Protein AF-0000000072167288 (afdb_homodimer)

Radius of gyration: 29.0 Å; Cα contacts (8 Å, |Δi|>4): 1383; chains: 2; bounding box: 68×91×82 Å

Secondary structure (DSSP, 8-state):
--HHHHHHHHHHHT-SSS-HHHHHHHHHHHHHHTTSEEEEEE-GGGEEE-TTTTTTT---HHHHHHHHHHHHHH---HHHHTTEEEEEPPSSHHHHHHHHHHHHHHHHHTTTSSPPP-S---EEESSSHHHHHHHHHHHHT-B---HHHHHH-SB--HHHHHHHS--HHHHHHHHH-EEEEEE-HHHHHH-TTHHHHHHHHHHHGGGGSPPPPHHHHHHHHHHHHHHHS-HHHHHHHHHTT---TTHHHHHHHHHHHS-GGGTHHHHHHHHHHHHTT------HHHHHHHHH---S-SS---HHHHHHHHHHHHTS-EETTEE--S--HHHHHTHHHH--HHHHHHHHHHHIIIIITT-TTTGGGHHHHHHHHHHHHHHHTT-TT-TT-----SSHHHHHHHHHHHHHHHHHHHHHH--------------SSTTTTSSS-----/--HHHHHHHHHHHT-SSS-HHHHHHHHHHHHHHTTSEEEEEE-GGGEEE-TTTTTTT---HHHHHHHHHHHHHH---GGGGGGEEEEEPPSSHHHHHHHHHHHHHHHHHTTTSSPPP-S---EEESSSHHHHHHHHHHHHT-B---HHHHHH-SB--HHHHHHHS--HHHHHHHHH-EEEEEE-HHHHHH-TTHHHHHHHHHHHGGGGSPPPPHHHHHHHHHHHHHHHS-HHHHHHHHHTT---TTHHHHHHHHHHHS-GGGTHHHHHHHHHHHHTT------HHHHHHHHH---S-SS---HHHHHHHHHHHHTS-EETTEE--S--HHHHHHHHHSTHHHHHHHHHHHHIIIIITT-TTGGGGHHHHHHHHHHHHHHHTT-TT-TT-----SSHHHHHHHHHHHHHHHHHHHHHH--------------HHHHHTTTS-----

Structure (mmCIF, N/CA/C/O backbone):
data_AF-0000000072167288-model_v1
#
loop_
_entity.id
_entity.type
_entity.pdbx_description
1 polymer 'Uncharacterized protein'
#
loop_
_atom_site.group_PDB
_atom_site.id
_atom_site.type_symbol
_atom_site.label_atom_id
_atom_site.label_alt_id
_atom_site.label_comp_id
_atom_site.label_asym_id
_atom_site.label_entity_id
_atom_site.label_seq_id
_atom_site.pdbx_PDB_ins_code
_atom_site.Cartn_x
_atom_site.Cartn_y
_atom_site.Cartn_z
_atom_site.occupancy
_atom_site.B_iso_or_equiv
_atom_site.auth_seq_id
_atom_site.auth_comp_id
_atom_site.auth_asym_id
_atom_site.auth_atom_id
_atom_site.pdbx_PDB_model_num
ATOM 1 N N . MET A 1 1 ? 26.547 -26.031 -8.836 1 91.06 1 MET A N 1
ATOM 2 C CA . MET A 1 1 ? 26.969 -25.391 -7.598 1 91.06 1 MET A CA 1
ATOM 3 C C . MET A 1 1 ? 27.562 -26.422 -6.633 1 91.06 1 MET A C 1
ATOM 5 O O . MET A 1 1 ? 27.109 -27.562 -6.582 1 91.06 1 MET A O 1
ATOM 9 N N . GLU A 1 2 ? 28.531 -25.953 -5.949 1 92.44 2 GLU A N 1
ATOM 10 C CA . GLU A 1 2 ? 29.172 -26.875 -5.012 1 92.44 2 GLU A CA 1
ATOM 11 C C . GLU A 1 2 ? 28.188 -27.344 -3.934 1 92.44 2 GLU A C 1
ATOM 13 O O . GLU A 1 2 ? 27.391 -26.547 -3.432 1 92.44 2 GLU A O 1
ATOM 18 N N . ALA A 1 3 ? 28.328 -28.609 -3.58 1 93.81 3 ALA A N 1
ATOM 19 C CA . ALA A 1 3 ? 27.422 -29.219 -2.617 1 93.81 3 ALA A CA 1
ATOM 20 C C . ALA A 1 3 ? 27.484 -28.5 -1.271 1 93.81 3 ALA A C 1
ATOM 22 O O . ALA A 1 3 ? 26.469 -28.328 -0.599 1 93.81 3 ALA A O 1
ATOM 23 N N . SER A 1 4 ? 28.641 -28.109 -0.948 1 94.44 4 SER A N 1
ATOM 24 C CA . SER A 1 4 ? 28.812 -27.438 0.331 1 94.44 4 SER A CA 1
ATOM 25 C C . SER A 1 4 ? 28.078 -26.094 0.351 1 94.44 4 SER A C 1
ATOM 27 O O . SER A 1 4 ? 27.5 -25.719 1.368 1 94.44 4 SER A O 1
ATOM 29 N N . LEU A 1 5 ? 28.109 -25.391 -0.709 1 96.19 5 LEU A N 1
ATOM 30 C CA . LEU A 1 5 ? 27.422 -24.109 -0.814 1 96.19 5 LEU A CA 1
ATOM 31 C C . LEU A 1 5 ? 25.906 -24.297 -0.769 1 96.19 5 LEU A C 1
ATOM 33 O O . LEU A 1 5 ? 25.188 -23.516 -0.14 1 96.19 5 LEU A O 1
ATOM 37 N N . VAL A 1 6 ? 25.453 -25.344 -1.42 1 96.38 6 VAL A N 1
ATOM 38 C CA . VAL A 1 6 ? 24.031 -25.672 -1.431 1 96.38 6 VAL A CA 1
ATOM 39 C C . VAL A 1 6 ? 23.547 -25.938 -0.005 1 96.38 6 VAL A C 1
ATOM 41 O O . VAL A 1 6 ? 22.484 -25.453 0.394 1 96.38 6 VAL A O 1
ATOM 44 N N . GLN A 1 7 ? 24.359 -26.641 0.725 1 95.31 7 GLN A N 1
ATOM 45 C CA . GLN A 1 7 ? 24.016 -26.953 2.111 1 95.31 7 GLN A CA 1
ATOM 46 C C . GLN A 1 7 ? 24 -25.688 2.961 1 95.31 7 GLN A C 1
ATOM 48 O O . GLN A 1 7 ? 23.109 -25.5 3.799 1 95.31 7 GLN A O 1
ATOM 53 N N . GLU A 1 8 ? 24.938 -24.875 2.732 1 95.88 8 GLU A N 1
ATOM 54 C CA . GLU A 1 8 ? 25 -23.625 3.486 1 95.88 8 GLU A CA 1
ATOM 55 C C . GLU A 1 8 ? 23.812 -22.719 3.188 1 95.88 8 GLU A C 1
ATOM 57 O O . GLU A 1 8 ? 23.266 -22.094 4.09 1 95.88 8 GLU A O 1
ATOM 62 N N . MET A 1 9 ? 23.422 -22.672 1.935 1 95.69 9 MET A N 1
ATOM 63 C CA . MET A 1 9 ? 22.25 -21.906 1.531 1 95.69 9 MET A CA 1
ATOM 64 C C . MET A 1 9 ? 20.984 -22.422 2.219 1 95.69 9 MET A C 1
ATOM 66 O O . MET A 1 9 ? 20.141 -21.641 2.654 1 95.69 9 MET A O 1
ATOM 70 N N . GLY A 1 10 ? 20.906 -23.703 2.291 1 92.94 10 GLY A N 1
ATOM 71 C CA . GLY A 1 10 ? 19.781 -24.328 2.992 1 92.94 10 GLY A CA 1
ATOM 72 C C . GLY A 1 10 ? 19.734 -23.969 4.469 1 92.94 10 GLY A C 1
ATOM 73 O O . GLY A 1 10 ? 18.672 -23.719 5.02 1 92.94 10 GLY A O 1
ATOM 74 N N . LYS A 1 11 ? 20.891 -23.891 5.059 1 92.56 11 LYS A N 1
ATOM 75 C CA . LYS A 1 11 ? 20.969 -23.547 6.473 1 92.56 11 LYS A CA 1
ATOM 76 C C . LYS A 1 11 ? 20.516 -22.109 6.707 1 92.56 11 LYS A C 1
ATOM 78 O O . LYS A 1 11 ? 19.859 -21.812 7.711 1 92.56 11 LYS A O 1
ATOM 83 N N . ILE A 1 12 ? 20.875 -21.25 5.812 1 91.44 12 ILE A N 1
ATOM 84 C CA . ILE A 1 12 ? 20.469 -19.844 5.926 1 91.44 12 ILE A CA 1
ATOM 85 C C . ILE A 1 12 ? 18.953 -19.75 5.77 1 91.44 12 ILE A C 1
ATOM 87 O O . ILE A 1 12 ? 18.281 -19.047 6.531 1 91.44 12 ILE A O 1
ATOM 91 N N . ARG A 1 13 ? 18.375 -20.375 4.801 1 88.56 13 ARG A N 1
ATOM 92 C CA . ARG A 1 13 ? 16.938 -20.359 4.535 1 88.56 13 ARG A CA 1
ATOM 93 C C . ARG A 1 13 ? 16.141 -20.781 5.77 1 88.56 13 ARG A C 1
ATOM 95 O O . ARG A 1 13 ? 15.109 -20.203 6.078 1 88.56 13 ARG A O 1
ATOM 102 N N . ASP A 1 14 ? 16.719 -21.797 6.48 1 84.25 14 ASP A N 1
ATOM 103 C CA . ASP A 1 14 ? 15.977 -22.422 7.566 1 84.25 14 ASP A CA 1
ATOM 104 C C . ASP A 1 14 ? 16.359 -21.828 8.914 1 84.25 14 ASP A C 1
ATOM 106 O O . ASP A 1 14 ? 15.914 -22.297 9.961 1 84.25 14 ASP A O 1
ATOM 110 N N . ASP A 1 15 ? 17.234 -20.828 8.891 1 83.12 15 ASP A N 1
ATOM 111 C CA . ASP A 1 15 ? 17.625 -20.172 10.133 1 83.12 15 ASP A CA 1
ATOM 112 C C . ASP A 1 15 ? 16.422 -19.562 10.828 1 83.12 15 ASP A C 1
ATOM 114 O O . ASP A 1 15 ? 15.734 -18.703 10.266 1 83.12 15 ASP A O 1
ATOM 118 N N . PRO A 1 16 ? 16.047 -19.953 11.938 1 77.62 16 PRO A N 1
ATOM 119 C CA . PRO A 1 16 ? 14.836 -19.469 12.617 1 77.62 16 PRO A CA 1
ATOM 120 C C . PRO A 1 16 ? 15.016 -18.078 13.219 1 77.62 16 PRO A C 1
ATOM 122 O O . PRO A 1 16 ? 14.031 -17.438 13.609 1 77.62 16 PRO A O 1
ATOM 125 N N . VAL A 1 17 ? 16.219 -17.594 13.289 1 75.25 17 VAL A N 1
ATOM 126 C CA . VAL A 1 17 ? 16.5 -16.359 14 1 75.25 17 VAL A CA 1
ATOM 127 C C . VAL A 1 17 ? 16.531 -15.188 13.023 1 75.25 17 VAL A C 1
ATOM 129 O O . VAL A 1 17 ? 16 -14.109 13.305 1 75.25 17 VAL A O 1
ATOM 132 N N . LEU A 1 18 ? 17.047 -15.398 11.875 1 79.12 18 LEU A N 1
ATOM 133 C CA . LEU A 1 18 ? 17.234 -14.32 10.914 1 79.12 18 LEU A CA 1
ATOM 134 C C . LEU A 1 18 ? 15.938 -14 10.195 1 79.12 18 LEU A C 1
ATOM 136 O O . LEU A 1 18 ? 15.18 -14.906 9.836 1 79.12 18 LEU A O 1
ATOM 140 N N . GLY A 1 19 ? 15.656 -12.695 10.039 1 78.81 19 GLY A N 1
ATOM 141 C CA . GLY A 1 19 ? 14.547 -12.289 9.195 1 78.81 19 GLY A CA 1
ATOM 142 C C . GLY A 1 19 ? 14.758 -12.633 7.73 1 78.81 19 GLY A C 1
ATOM 143 O O . GLY A 1 19 ? 15.883 -12.859 7.297 1 78.81 19 GLY A O 1
ATOM 144 N N . VAL A 1 20 ? 13.672 -12.602 7.004 1 83.75 20 VAL A N 1
ATOM 145 C CA . VAL A 1 20 ? 13.695 -13.078 5.625 1 83.75 20 VAL A CA 1
ATOM 146 C C . VAL A 1 20 ? 14.625 -12.203 4.793 1 83.75 20 VAL A C 1
ATOM 148 O O . VAL A 1 20 ? 15.344 -12.695 3.922 1 83.75 20 VAL A O 1
ATOM 151 N N . ASN A 1 21 ? 14.672 -10.938 5 1 85.44 21 ASN A N 1
ATOM 152 C CA . ASN A 1 21 ? 15.547 -10.055 4.234 1 85.44 21 ASN A CA 1
ATOM 153 C C . ASN A 1 21 ? 17.016 -10.242 4.617 1 85.44 21 ASN A C 1
ATOM 155 O O . ASN A 1 21 ? 17.891 -10.141 3.768 1 85.44 21 ASN A O 1
ATOM 159 N N . GLY A 1 22 ? 17.281 -10.492 5.895 1 83.12 22 GLY A N 1
ATOM 160 C CA . GLY A 1 22 ? 18.625 -10.828 6.309 1 83.12 22 GLY A CA 1
ATOM 161 C C . GLY A 1 22 ? 19.141 -12.109 5.668 1 83.12 22 GLY A C 1
ATOM 162 O O . GLY A 1 22 ? 20.297 -12.172 5.254 1 83.12 22 GLY A O 1
ATOM 163 N N . LYS A 1 23 ? 18.266 -13.047 5.637 1 87 23 LYS A N 1
ATOM 164 C CA . LYS A 1 23 ? 18.625 -14.305 4.969 1 87 23 LYS A CA 1
ATOM 165 C C . LYS A 1 23 ? 18.953 -14.07 3.5 1 87 23 LYS A C 1
ATOM 167 O O . LYS A 1 23 ? 19.984 -14.531 3.014 1 87 23 LYS A O 1
ATOM 172 N N . ALA A 1 24 ? 18.094 -13.328 2.846 1 90.25 24 ALA A N 1
ATOM 173 C CA . ALA A 1 24 ? 18.281 -13.062 1.422 1 90.25 24 ALA A CA 1
ATOM 174 C C . ALA A 1 24 ? 19.594 -12.344 1.164 1 90.25 24 ALA A C 1
ATOM 176 O O . ALA A 1 24 ? 20.328 -12.695 0.235 1 90.25 24 ALA A O 1
ATOM 177 N N . MET A 1 25 ? 19.938 -11.391 1.957 1 88.5 25 MET A N 1
ATOM 178 C CA . MET A 1 25 ? 21.156 -10.625 1.765 1 88.5 25 MET A CA 1
ATOM 179 C C . MET A 1 25 ? 22.391 -11.492 1.987 1 88.5 25 MET A C 1
ATOM 181 O O . MET A 1 25 ? 23.391 -11.367 1.272 1 88.5 25 MET A O 1
ATOM 185 N N . LYS A 1 26 ? 22.281 -12.281 2.982 1 90.81 26 LYS A N 1
ATOM 186 C CA . LYS A 1 26 ? 23.375 -13.211 3.229 1 90.81 26 LYS A CA 1
ATOM 187 C C . LYS A 1 26 ? 23.578 -14.156 2.049 1 90.81 26 LYS A C 1
ATOM 189 O O . LYS A 1 26 ? 24.719 -14.461 1.672 1 90.81 26 LYS A O 1
ATOM 194 N N . MET A 1 27 ? 22.484 -14.609 1.556 1 95 27 MET A N 1
ATOM 195 C CA . MET A 1 27 ? 22.547 -15.508 0.404 1 95 27 MET A CA 1
ATOM 196 C C . MET A 1 27 ? 23.156 -14.797 -0.804 1 95 27 MET A C 1
ATOM 198 O O . MET A 1 27 ? 23.984 -15.375 -1.51 1 95 27 MET A O 1
ATOM 202 N N . VAL A 1 28 ? 22.734 -13.547 -1.007 1 94.75 28 VAL A N 1
ATOM 203 C CA . VAL A 1 28 ? 23.234 -12.766 -2.131 1 94.75 28 VAL A CA 1
ATOM 204 C C . VAL A 1 28 ? 24.75 -12.562 -1.983 1 94.75 28 VAL A C 1
ATOM 206 O O . VAL A 1 28 ? 25.5 -12.742 -2.941 1 94.75 28 VAL A O 1
ATOM 209 N N . ALA A 1 29 ? 25.172 -12.242 -0.809 1 94.12 29 ALA A N 1
ATOM 210 C CA . ALA A 1 29 ? 26.594 -12.031 -0.546 1 94.12 29 ALA A CA 1
ATOM 211 C C . ALA A 1 29 ? 27.391 -13.312 -0.803 1 94.12 29 ALA A C 1
ATOM 213 O O . ALA A 1 29 ? 28.484 -13.266 -1.364 1 94.12 29 ALA A O 1
ATOM 214 N N . MET A 1 30 ? 26.844 -14.344 -0.43 1 96.12 30 MET A N 1
ATOM 215 C CA . MET A 1 30 ? 27.5 -15.641 -0.617 1 96.12 30 MET A CA 1
ATOM 216 C C . MET A 1 30 ? 27.609 -15.992 -2.098 1 96.12 30 MET A C 1
ATOM 218 O O . MET A 1 30 ? 28.641 -16.469 -2.561 1 96.12 30 MET A O 1
ATOM 222 N N . LEU A 1 31 ? 26.547 -15.805 -2.781 1 97.44 31 LEU A N 1
ATOM 223 C CA . LEU A 1 31 ? 26.531 -16.125 -4.203 1 97.44 31 LEU A CA 1
ATOM 224 C C . LEU A 1 31 ? 27.484 -15.219 -4.969 1 97.44 31 LEU A C 1
ATOM 226 O O . LEU A 1 31 ? 28.156 -15.664 -5.91 1 97.44 31 LEU A O 1
ATOM 230 N N . GLU A 1 32 ? 27.547 -13.977 -4.559 1 96.75 32 GLU A N 1
ATOM 231 C CA . GLU A 1 32 ? 28.5 -13.055 -5.164 1 96.75 32 GLU A CA 1
ATOM 232 C C . GLU A 1 32 ? 29.938 -13.492 -4.895 1 96.75 32 GLU A C 1
ATOM 234 O O . GLU A 1 32 ? 30.766 -13.531 -5.812 1 96.75 32 GLU A O 1
ATOM 239 N N . LYS A 1 33 ? 30.219 -13.828 -3.723 1 96.12 33 LYS A N 1
ATOM 240 C CA . LYS A 1 33 ? 31.562 -14.25 -3.309 1 96.12 33 LYS A CA 1
ATOM 241 C C . LYS A 1 33 ? 32.031 -15.477 -4.086 1 96.12 33 LYS A C 1
ATOM 243 O O . LYS A 1 33 ? 33.188 -15.602 -4.43 1 96.12 33 LYS A O 1
ATOM 248 N N . HIS A 1 34 ? 31.156 -16.328 -4.367 1 97.19 34 HIS A N 1
ATOM 249 C CA . HIS A 1 34 ? 31.5 -17.609 -4.992 1 97.19 34 HIS A CA 1
ATOM 250 C C . HIS A 1 34 ? 31.344 -17.531 -6.508 1 97.19 34 HIS A C 1
ATOM 252 O O . HIS A 1 34 ? 31.469 -18.547 -7.199 1 97.19 34 HIS A O 1
ATOM 258 N N . GLY A 1 35 ? 30.906 -16.344 -7.078 1 96.25 35 GLY A N 1
ATOM 259 C CA . GLY A 1 35 ? 30.922 -16.125 -8.516 1 96.25 35 GLY A CA 1
ATOM 260 C C . GLY A 1 35 ? 29.625 -16.5 -9.195 1 96.25 35 GLY A C 1
ATOM 261 O O . GLY A 1 35 ? 29.578 -16.703 -10.406 1 96.25 35 GLY A O 1
ATOM 262 N N . TYR A 1 36 ? 28.516 -16.672 -8.469 1 97.81 36 TYR A N 1
ATOM 263 C CA . TYR A 1 36 ? 27.25 -17.078 -9.047 1 97.81 36 TYR A CA 1
ATOM 264 C C . TYR A 1 36 ? 26.344 -15.875 -9.266 1 97.81 36 TYR A C 1
ATOM 266 O O . TYR A 1 36 ? 25.172 -16.031 -9.609 1 97.81 36 TYR A O 1
ATOM 274 N N . MET A 1 37 ? 26.812 -14.727 -8.992 1 97.19 37 MET A N 1
ATOM 275 C CA . MET A 1 37 ? 26.094 -13.477 -9.258 1 97.19 37 MET A CA 1
ATOM 276 C C . MET A 1 37 ? 27.031 -12.445 -9.891 1 97.19 37 MET A C 1
ATOM 278 O O . MET A 1 37 ? 28.203 -12.344 -9.516 1 97.19 37 MET A O 1
ATOM 282 N N . HIS A 1 38 ? 26.562 -11.773 -10.836 1 96.62 38 HIS A N 1
ATOM 283 C CA . HIS A 1 38 ? 27.312 -10.695 -11.484 1 96.62 38 HIS A CA 1
ATOM 284 C C . HIS A 1 38 ? 26.391 -9.555 -11.891 1 96.62 38 HIS A C 1
ATOM 286 O O . HIS A 1 38 ? 25.172 -9.68 -11.812 1 96.62 38 HIS A O 1
ATOM 292 N N . ARG A 1 39 ? 26.984 -8.531 -12.242 1 96.44 39 ARG A N 1
ATOM 293 C CA . ARG A 1 39 ? 26.219 -7.367 -12.695 1 96.44 39 ARG A CA 1
ATOM 294 C C . ARG A 1 39 ? 26.406 -7.148 -14.195 1 96.44 39 ARG A C 1
ATOM 296 O O . ARG A 1 39 ? 27.5 -7.312 -14.727 1 96.44 39 ARG A O 1
ATOM 303 N N . GLU A 1 40 ? 25.297 -6.762 -14.781 1 96.56 40 GLU A N 1
ATOM 304 C CA . GLU A 1 40 ? 25.359 -6.484 -16.219 1 96.56 40 GLU A CA 1
ATOM 305 C C . GLU A 1 40 ? 24.203 -5.613 -16.656 1 96.56 40 GLU A C 1
ATOM 307 O O . GLU A 1 40 ? 23.125 -5.645 -16.047 1 96.56 40 GLU A O 1
ATOM 312 N N . THR A 1 41 ? 24.516 -4.812 -17.672 1 97.62 41 THR A N 1
ATOM 313 C CA . THR A 1 41 ? 23.422 -4.074 -18.281 1 97.62 41 THR A CA 1
ATOM 314 C C . THR A 1 41 ? 22.594 -4.992 -19.172 1 97.62 41 THR A C 1
ATOM 316 O O . THR A 1 41 ? 23.109 -5.621 -20.094 1 97.62 41 THR A O 1
ATOM 319 N N . VAL A 1 42 ? 21.359 -5.055 -18.828 1 97.75 42 VAL A N 1
ATOM 320 C CA . VAL A 1 42 ? 20.469 -5.961 -19.547 1 97.75 42 VAL A CA 1
ATOM 321 C C . VAL A 1 42 ? 19.391 -5.16 -20.281 1 97.75 42 VAL A C 1
ATOM 323 O O . VAL A 1 42 ? 18.625 -4.434 -19.656 1 97.75 42 VAL A O 1
ATOM 326 N N . PRO A 1 43 ? 19.391 -5.277 -21.547 1 97.38 43 PRO A N 1
ATOM 327 C CA . PRO A 1 43 ? 18.281 -4.648 -22.25 1 97.38 43 PRO A CA 1
ATOM 328 C C . PRO A 1 43 ? 16.938 -5.289 -21.922 1 97.38 43 PRO A C 1
ATOM 330 O O . PRO A 1 43 ? 16.859 -6.5 -21.688 1 97.38 43 PRO A O 1
ATOM 333 N N . CYS A 1 44 ? 15.844 -4.543 -22 1 96.25 44 CYS A N 1
ATOM 334 C CA . CYS A 1 44 ? 14.523 -5.039 -21.625 1 96.25 44 CYS A CA 1
ATOM 335 C C . CYS A 1 44 ? 14.086 -6.16 -22.562 1 96.25 44 CYS A C 1
ATOM 337 O O . CYS A 1 44 ? 13.344 -7.059 -22.156 1 96.25 44 CYS A O 1
ATOM 339 N N . THR A 1 45 ? 14.594 -6.184 -23.781 1 96.38 45 THR A N 1
ATOM 340 C CA . THR A 1 45 ? 14.227 -7.191 -24.766 1 96.38 45 THR A CA 1
ATOM 341 C C . THR A 1 45 ? 14.789 -8.555 -24.391 1 96.38 45 THR A C 1
ATOM 343 O O . THR A 1 45 ? 14.352 -9.586 -24.906 1 96.38 45 THR A O 1
ATOM 346 N N . ALA A 1 46 ? 15.734 -8.586 -23.531 1 97.44 46 ALA A N 1
ATOM 347 C CA . ALA A 1 46 ? 16.375 -9.836 -23.109 1 97.44 46 ALA A CA 1
ATOM 348 C C . ALA A 1 46 ? 15.695 -10.414 -21.875 1 97.44 46 ALA A C 1
ATOM 350 O O . ALA A 1 46 ? 16.125 -11.445 -21.344 1 97.44 46 ALA A O 1
ATOM 351 N N . LEU A 1 47 ? 14.609 -9.766 -21.438 1 97.62 47 LEU A N 1
ATOM 352 C CA . LEU A 1 47 ? 14.031 -10.125 -20.156 1 97.62 47 LEU A CA 1
ATOM 353 C C . LEU A 1 47 ? 12.656 -10.766 -20.344 1 97.62 47 LEU A C 1
ATOM 355 O O . LEU A 1 47 ? 11.867 -10.32 -21.172 1 97.62 47 LEU A O 1
ATOM 359 N N . VAL A 1 48 ? 12.406 -11.797 -19.562 1 97.56 48 VAL A N 1
ATOM 360 C CA . VAL A 1 48 ? 11.07 -12.289 -19.266 1 97.56 48 VAL A CA 1
ATOM 361 C C . VAL A 1 48 ? 10.797 -12.188 -17.766 1 97.56 48 VAL A C 1
ATOM 363 O O . VAL A 1 48 ? 11.68 -11.781 -17 1 97.56 48 VAL A O 1
ATOM 366 N N . VAL A 1 49 ? 9.562 -12.406 -17.375 1 96.31 49 VAL A N 1
ATOM 367 C CA . VAL A 1 49 ? 9.25 -12.484 -15.945 1 96.31 49 VAL A CA 1
ATOM 368 C C . VAL A 1 49 ? 9.43 -13.922 -15.453 1 96.31 49 VAL A C 1
ATOM 370 O O . VAL A 1 49 ? 8.984 -14.867 -16.109 1 96.31 49 VAL A O 1
ATOM 373 N N . HIS A 1 50 ? 10.117 -14.062 -14.375 1 94.94 50 HIS A N 1
ATOM 374 C CA . HIS A 1 50 ? 10.32 -15.398 -13.836 1 94.94 50 HIS A CA 1
ATOM 375 C C . HIS A 1 50 ? 8.984 -16.062 -13.508 1 94.94 50 HIS A C 1
ATOM 377 O O . HIS A 1 50 ? 8.078 -15.43 -12.969 1 94.94 50 HIS A O 1
ATOM 383 N N . GLY A 1 51 ? 8.891 -17.312 -13.789 1 88.19 51 GLY A N 1
ATOM 384 C CA . GLY A 1 51 ? 7.652 -18.062 -13.602 1 88.19 51 GLY A CA 1
ATOM 385 C C . GLY A 1 51 ? 7.191 -18.10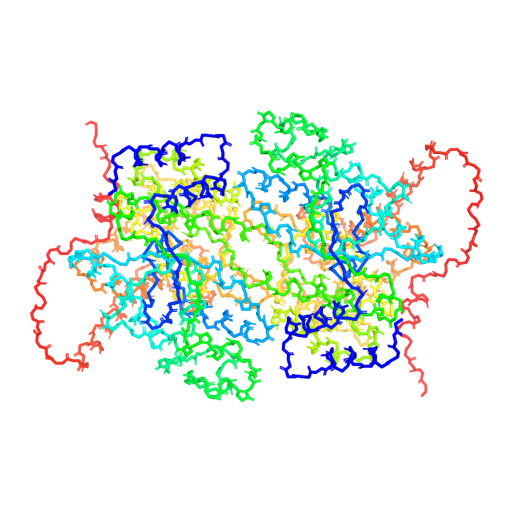9 -12.156 1 88.19 51 GLY A C 1
ATOM 386 O O . GLY A 1 51 ? 6 -18.25 -11.883 1 88.19 51 GLY A O 1
ATOM 387 N N . ASP A 1 52 ? 8.102 -17.875 -11.211 1 82.75 52 ASP A N 1
ATOM 388 C CA . ASP A 1 52 ? 7.793 -17.938 -9.781 1 82.75 52 ASP A CA 1
ATOM 389 C C . ASP A 1 52 ? 7.527 -16.531 -9.227 1 82.75 52 ASP A C 1
ATOM 391 O O . ASP A 1 52 ? 7.309 -16.375 -8.023 1 82.75 52 ASP A O 1
ATOM 395 N N . ASN A 1 53 ? 7.594 -15.602 -10.133 1 83.88 53 ASN A N 1
ATOM 396 C CA . ASN A 1 53 ? 7.336 -14.242 -9.664 1 83.88 53 ASN A CA 1
ATOM 397 C C . ASN A 1 53 ? 5.992 -14.141 -8.961 1 83.88 53 ASN A C 1
ATOM 399 O O . ASN A 1 53 ? 4.969 -14.57 -9.492 1 83.88 53 ASN A O 1
ATOM 403 N N . ARG A 1 54 ? 6.055 -13.609 -7.707 1 76.94 54 ARG A N 1
ATOM 404 C CA . ARG A 1 54 ? 4.887 -13.469 -6.848 1 76.94 54 ARG A CA 1
ATOM 405 C C . ARG A 1 54 ? 4.129 -14.789 -6.73 1 76.94 54 ARG A C 1
ATOM 407 O O . ARG A 1 54 ? 2.916 -14.836 -6.941 1 76.94 54 ARG A O 1
ATOM 414 N N . SER A 1 55 ? 4.895 -15.812 -6.52 1 74.38 55 SER A N 1
ATOM 415 C CA . SER A 1 55 ? 4.402 -17.156 -6.266 1 74.38 55 SER A CA 1
ATOM 416 C C . SER A 1 55 ? 3.639 -17.703 -7.469 1 74.38 55 SER A C 1
ATOM 418 O O . SER A 1 55 ? 2.604 -18.359 -7.309 1 74.38 55 SER A O 1
ATOM 420 N N . GLY A 1 56 ? 4.09 -17.312 -8.641 1 76.81 56 GLY A N 1
ATOM 421 C CA . GLY A 1 56 ? 3.523 -17.859 -9.867 1 76.81 56 GLY A CA 1
ATOM 422 C C . GLY A 1 56 ? 2.502 -16.938 -10.508 1 76.81 56 GLY A C 1
ATOM 423 O O . GLY A 1 56 ? 2.061 -17.172 -11.633 1 76.81 56 GLY A O 1
ATOM 424 N N . MET A 1 57 ? 2.131 -15.906 -9.852 1 77.12 57 MET A N 1
ATOM 425 C CA . MET A 1 57 ? 1.157 -14.969 -10.414 1 77.12 57 MET A CA 1
ATOM 426 C C . MET A 1 57 ? 1.774 -14.156 -11.547 1 77.12 57 MET A C 1
ATOM 428 O O . MET A 1 57 ? 1.073 -13.734 -12.469 1 77.12 57 MET A O 1
ATOM 432 N N . MET A 1 58 ? 3.057 -13.922 -11.453 1 85.75 58 MET A N 1
ATOM 433 C CA . MET A 1 58 ? 3.781 -13.125 -12.43 1 85.75 58 MET A CA 1
ATOM 434 C C . MET A 1 58 ? 3.232 -11.703 -12.484 1 85.75 58 MET A C 1
ATOM 436 O O . MET A 1 58 ? 2.943 -11.102 -11.445 1 85.75 58 MET A O 1
ATOM 440 N N . VAL A 1 59 ? 3.27 -11.086 -13.57 1 86.5 59 VAL A N 1
ATOM 441 C CA . VAL A 1 59 ? 2.793 -9.703 -13.633 1 86.5 59 VAL A CA 1
ATOM 442 C C . VAL A 1 59 ? 1.386 -9.672 -14.227 1 86.5 59 VAL A C 1
ATOM 444 O O . VAL A 1 59 ? 0.986 -10.594 -14.945 1 86.5 59 VAL A O 1
ATOM 447 N N . ASN A 1 60 ? 0.606 -8.711 -13.852 1 83.44 60 ASN A N 1
ATOM 448 C CA . ASN A 1 60 ? -0.658 -8.367 -14.492 1 83.44 60 ASN A CA 1
ATOM 449 C C . ASN A 1 60 ? -0.463 -7.328 -15.594 1 83.44 60 ASN A C 1
ATOM 451 O O . ASN A 1 60 ? 0.018 -6.223 -15.336 1 83.44 60 ASN A O 1
ATOM 455 N N . PRO A 1 61 ? -0.867 -7.664 -16.781 1 87.25 61 PRO A N 1
ATOM 456 C CA . PRO A 1 61 ? -0.613 -6.762 -17.906 1 87.25 61 PRO A CA 1
ATOM 457 C C . PRO A 1 61 ? -1.197 -5.367 -17.703 1 87.25 61 PRO A C 1
ATOM 459 O O . PRO A 1 61 ? -0.588 -4.371 -18.094 1 87.25 61 PRO A O 1
ATOM 462 N N . HIS A 1 62 ? -2.32 -5.285 -17.078 1 83.69 62 HIS A N 1
ATOM 463 C CA . HIS A 1 62 ? -2.928 -3.986 -16.797 1 83.69 62 HIS A CA 1
ATOM 464 C C . HIS A 1 62 ? -2.107 -3.193 -15.797 1 83.69 62 HIS A C 1
ATOM 466 O O . HIS A 1 62 ? -1.9 -1.989 -15.961 1 83.69 62 HIS A O 1
ATOM 472 N N . ASN A 1 63 ? -1.669 -3.9 -14.844 1 84.5 63 ASN A N 1
ATOM 473 C CA . ASN A 1 63 ? -0.858 -3.256 -13.812 1 84.5 63 ASN A CA 1
ATOM 474 C C . ASN A 1 63 ? 0.482 -2.783 -14.375 1 84.5 63 ASN A C 1
ATOM 476 O O . ASN A 1 63 ? 1.023 -1.771 -13.922 1 84.5 63 ASN A O 1
ATOM 480 N N . VAL A 1 64 ? 0.964 -3.535 -15.305 1 91.12 64 VAL A N 1
ATOM 481 C CA . VAL A 1 64 ? 2.211 -3.15 -15.961 1 91.12 64 VAL A CA 1
ATOM 482 C C . VAL A 1 64 ? 2.061 -1.765 -16.578 1 91.12 64 VAL A C 1
ATOM 484 O O . VAL A 1 64 ? 2.906 -0.891 -16.375 1 91.12 64 VAL A O 1
ATOM 487 N N . HIS A 1 65 ? 0.969 -1.533 -17.234 1 92.25 65 HIS A N 1
ATOM 488 C CA . HIS A 1 65 ? 0.732 -0.259 -17.891 1 92.25 65 HIS A CA 1
ATOM 489 C C . HIS A 1 65 ? 0.374 0.831 -16.891 1 92.25 65 HIS A C 1
ATOM 491 O O . HIS A 1 65 ? 0.813 1.976 -17.031 1 92.25 65 HIS A O 1
ATOM 497 N N . LEU A 1 66 ? -0.406 0.442 -15.961 1 84.94 66 LEU A N 1
ATOM 498 C CA . LEU A 1 66 ? -0.784 1.404 -14.93 1 84.94 66 LEU A CA 1
ATOM 499 C C . LEU A 1 66 ? 0.445 1.914 -14.188 1 84.94 66 LEU A C 1
ATOM 501 O O . LEU A 1 66 ? 0.598 3.121 -13.984 1 84.94 66 LEU A O 1
ATOM 505 N N . ARG A 1 67 ? 1.291 1.034 -13.82 1 85.88 67 ARG A N 1
ATOM 506 C CA . ARG A 1 67 ? 2.496 1.404 -13.086 1 85.88 67 ARG A CA 1
ATOM 507 C C . ARG A 1 67 ? 3.471 2.164 -13.977 1 85.88 67 ARG A C 1
ATOM 509 O O . ARG A 1 67 ? 4.176 3.062 -13.516 1 85.88 67 ARG A O 1
ATOM 516 N N . GLY A 1 68 ? 3.551 1.749 -15.195 1 89.69 68 GLY A N 1
ATOM 517 C CA . GLY A 1 68 ? 4.352 2.506 -16.141 1 89.69 68 GLY A CA 1
ATOM 518 C C . GLY A 1 68 ? 3.885 3.941 -16.297 1 89.69 68 GLY A C 1
ATOM 519 O O . GLY A 1 68 ? 4.695 4.871 -16.25 1 89.69 68 GLY A O 1
ATOM 520 N N . ALA A 1 69 ? 2.588 4.098 -16.422 1 86.69 69 ALA A N 1
ATOM 521 C CA . ALA A 1 69 ? 2 5.426 -16.562 1 86.69 69 ALA A CA 1
ATOM 522 C C . ALA A 1 69 ? 2.285 6.281 -15.328 1 86.69 69 ALA A C 1
ATOM 524 O O . ALA A 1 69 ? 2.629 7.457 -15.453 1 86.69 69 ALA A O 1
ATOM 525 N N . GLU A 1 70 ? 2.166 5.641 -14.211 1 81.44 70 GLU A N 1
ATOM 526 C CA . GLU A 1 70 ? 2.406 6.352 -12.953 1 81.44 70 GLU A CA 1
ATOM 527 C C . GLU A 1 70 ? 3.871 6.754 -12.82 1 81.44 70 GLU A C 1
ATOM 529 O O . GLU A 1 70 ? 4.18 7.852 -12.352 1 81.44 70 GLU A O 1
ATOM 534 N N . ALA A 1 71 ? 4.746 5.871 -13.172 1 84.94 71 ALA A N 1
ATOM 535 C CA . ALA A 1 71 ? 6.176 6.168 -13.117 1 84.94 71 ALA A CA 1
ATOM 536 C C . ALA A 1 71 ? 6.523 7.367 -13.992 1 84.94 71 ALA A C 1
ATOM 538 O O . ALA A 1 71 ? 7.332 8.211 -13.609 1 84.94 71 ALA A O 1
ATOM 539 N N . LEU A 1 72 ? 5.926 7.434 -15.125 1 85.31 72 LEU A N 1
ATOM 540 C CA . LEU A 1 72 ? 6.184 8.523 -16.062 1 85.31 72 LEU A CA 1
ATOM 541 C C . LEU A 1 72 ? 5.617 9.836 -15.523 1 85.31 72 LEU A C 1
ATOM 543 O O . LEU A 1 72 ? 6.246 10.891 -15.656 1 85.31 72 LEU A O 1
ATOM 547 N N . ARG A 1 73 ? 4.5 9.711 -14.93 1 80.69 73 ARG A N 1
ATOM 548 C CA . ARG A 1 73 ? 3.818 10.906 -14.438 1 80.69 73 ARG A CA 1
ATOM 549 C C . ARG A 1 73 ? 4.527 11.477 -13.219 1 80.69 73 ARG A C 1
ATOM 551 O O . ARG A 1 73 ? 4.746 12.688 -13.133 1 80.69 73 ARG A O 1
ATOM 558 N N . VAL A 1 74 ? 4.844 10.586 -12.32 1 77.94 74 VAL A N 1
ATOM 559 C CA . VAL A 1 74 ? 5.402 11.016 -11.047 1 77.94 74 VAL A CA 1
ATOM 560 C C . VAL A 1 74 ? 6.91 11.211 -11.18 1 77.94 74 VAL A C 1
ATOM 562 O O . VAL A 1 74 ? 7.5 12.023 -10.469 1 77.94 74 VAL A O 1
ATOM 565 N N . GLY A 1 75 ? 7.414 10.531 -12.117 1 77 75 GLY A N 1
ATOM 566 C CA . GLY A 1 75 ? 8.859 10.477 -12.219 1 77 75 GLY A CA 1
ATOM 567 C C . GLY A 1 75 ? 9.477 9.383 -11.367 1 77 75 GLY A C 1
ATOM 568 O O . GLY A 1 75 ? 8.836 8.875 -10.445 1 77 75 GLY A O 1
ATOM 569 N N . TRP A 1 76 ? 10.562 8.883 -11.734 1 75.62 76 TRP A N 1
ATOM 570 C CA . TRP A 1 76 ? 11.242 7.801 -11.031 1 75.62 76 TRP A CA 1
ATOM 571 C C . TRP A 1 76 ? 12.742 8.047 -10.969 1 75.62 76 TRP A C 1
ATOM 573 O O . TRP A 1 76 ? 13.258 8.938 -11.648 1 75.62 76 TRP A O 1
ATOM 583 N N . LEU A 1 77 ? 13.359 7.395 -10.016 1 75.25 77 LEU A N 1
ATOM 584 C CA . LEU A 1 77 ? 14.805 7.453 -9.875 1 75.25 77 LEU A CA 1
ATOM 585 C C . LEU A 1 77 ? 15.477 6.297 -10.609 1 75.25 77 LEU A C 1
ATOM 587 O O . LEU A 1 77 ? 15.445 5.156 -10.141 1 75.25 77 LEU A O 1
ATOM 591 N N . PRO A 1 78 ? 16.094 6.645 -11.68 1 78.56 78 PRO A N 1
ATOM 592 C CA . PRO A 1 78 ? 16.719 5.578 -12.477 1 78.56 78 PRO A CA 1
ATOM 593 C C . PRO A 1 78 ? 17.719 4.75 -11.68 1 78.56 78 PRO A C 1
ATOM 595 O O . PRO A 1 78 ? 17.859 3.549 -11.914 1 78.56 78 PRO A O 1
ATOM 598 N N . GLU A 1 79 ? 18.344 5.391 -10.68 1 79.44 79 GLU A N 1
ATOM 599 C CA . GLU A 1 79 ? 19.359 4.699 -9.891 1 79.44 79 GLU A CA 1
ATOM 600 C C . GLU A 1 79 ? 18.734 3.557 -9.086 1 79.44 79 GLU A C 1
ATOM 602 O O . GLU A 1 79 ? 19.406 2.566 -8.789 1 79.44 79 GLU A O 1
ATOM 607 N N . LYS A 1 80 ? 17.5 3.631 -8.781 1 82.25 80 LYS A N 1
ATOM 608 C CA . LYS A 1 80 ? 16.812 2.588 -8.016 1 82.25 80 LYS A CA 1
ATOM 609 C C . LYS A 1 80 ? 16.641 1.322 -8.852 1 82.25 80 LYS A C 1
ATOM 611 O O . LYS A 1 80 ? 16.547 0.222 -8.305 1 82.25 80 LYS A O 1
ATOM 616 N N . LEU A 1 81 ? 16.641 1.467 -10.125 1 88.44 81 LEU A N 1
ATOM 617 C CA . LEU A 1 81 ? 16.516 0.31 -11.008 1 88.44 81 LEU A CA 1
ATOM 618 C C . LEU A 1 81 ? 17.766 -0.561 -10.93 1 88.44 81 LEU A C 1
ATOM 620 O O . LEU A 1 81 ? 17.703 -1.764 -11.195 1 88.44 81 LEU A O 1
ATOM 624 N N . ASN A 1 82 ? 18.844 0.083 -10.492 1 88.75 82 ASN A N 1
ATOM 625 C CA . ASN A 1 82 ? 20.094 -0.662 -10.43 1 88.75 82 ASN A CA 1
ATOM 626 C C . ASN A 1 82 ? 20.094 -1.658 -9.273 1 88.75 82 ASN A C 1
ATOM 628 O O . ASN A 1 82 ? 21.016 -2.461 -9.148 1 88.75 82 ASN A O 1
ATOM 632 N N . GLU A 1 83 ? 19.047 -1.71 -8.57 1 89 83 GLU A N 1
ATOM 633 C CA . GLU A 1 83 ? 18.875 -2.688 -7.496 1 89 83 GLU A CA 1
ATOM 634 C C . GLU A 1 83 ? 18.062 -3.885 -7.973 1 89 83 GLU A C 1
ATOM 636 O O . GLU A 1 83 ? 17.688 -4.746 -7.172 1 89 83 GLU A O 1
ATOM 641 N N . SER A 1 84 ? 17.859 -3.986 -9.219 1 93.94 84 SER A N 1
ATOM 642 C CA . SER A 1 84 ? 17.047 -5.043 -9.805 1 93.94 84 SER A CA 1
ATOM 643 C C . SER A 1 84 ? 17.797 -6.363 -9.867 1 93.94 84 SER A C 1
ATOM 645 O O . SER A 1 84 ? 19.016 -6.371 -10.062 1 93.94 84 SER A O 1
ATOM 647 N N . TYR A 1 85 ? 17.062 -7.457 -9.75 1 96.19 85 TYR A N 1
ATOM 648 C CA . TYR A 1 85 ? 17.641 -8.797 -9.781 1 96.19 85 TYR A CA 1
ATOM 649 C C . TYR A 1 85 ? 17 -9.648 -10.867 1 96.19 85 TYR A C 1
ATOM 651 O O . TYR A 1 85 ? 15.781 -9.562 -11.086 1 96.19 85 TYR A O 1
ATOM 659 N N . ALA A 1 86 ? 17.781 -10.484 -11.492 1 97.94 86 ALA A N 1
ATOM 660 C CA . ALA A 1 86 ? 17.281 -11.414 -12.508 1 97.94 86 ALA A CA 1
ATOM 661 C C . ALA A 1 86 ? 18.016 -12.758 -12.414 1 97.94 86 ALA A C 1
ATOM 663 O O . ALA A 1 86 ? 19.094 -12.844 -11.844 1 97.94 86 ALA A O 1
ATOM 664 N N . MET A 1 87 ? 17.344 -13.75 -12.891 1 97.69 87 MET A N 1
ATOM 665 C CA . MET A 1 87 ? 17.891 -15.102 -13 1 97.69 87 MET A CA 1
ATOM 666 C C . MET A 1 87 ? 18.234 -15.422 -14.453 1 97.69 87 MET A C 1
ATOM 668 O O . MET A 1 87 ? 17.422 -15.219 -15.352 1 97.69 87 MET A O 1
ATOM 672 N N . GLU A 1 88 ? 19.438 -15.875 -14.641 1 97.94 88 GLU A N 1
ATOM 673 C CA . GLU A 1 88 ? 19.766 -16.375 -15.969 1 97.94 88 GLU A CA 1
ATOM 674 C C . GLU A 1 88 ? 18.922 -17.594 -16.328 1 97.94 88 GLU A C 1
ATOM 676 O O . GLU A 1 88 ? 18.719 -18.469 -15.492 1 97.94 88 GLU A O 1
ATOM 681 N N . LEU A 1 89 ? 18.438 -17.562 -17.562 1 96.94 89 LEU A N 1
ATOM 682 C CA . LEU A 1 89 ? 17.688 -18.734 -18 1 96.94 89 LEU A CA 1
ATOM 683 C C . LEU A 1 89 ? 18.609 -19.938 -18.156 1 96.94 89 LEU A C 1
ATOM 685 O O . LEU A 1 89 ? 19.812 -19.797 -18.406 1 96.94 89 LEU A O 1
ATOM 689 N N . SER A 1 90 ? 18 -21.062 -18.047 1 95.19 90 SER A N 1
ATOM 690 C CA . SER A 1 90 ? 18.75 -22.312 -18.094 1 95.19 90 SER A CA 1
ATOM 691 C C . SER A 1 90 ? 19.375 -22.547 -19.469 1 95.19 90 SER A C 1
ATOM 693 O O . SER A 1 90 ? 18.797 -22.125 -20.484 1 95.19 90 SER A O 1
ATOM 695 N N . GLN A 1 91 ? 20.453 -23.234 -19.438 1 91.38 91 GLN A N 1
ATOM 696 C CA . GLN A 1 91 ? 21.078 -23.625 -20.703 1 91.38 91 GLN A CA 1
ATOM 697 C C . GLN A 1 91 ? 20.531 -24.953 -21.188 1 91.38 91 GLN A C 1
ATOM 699 O O . GLN A 1 91 ? 20.719 -25.312 -22.359 1 91.38 91 GLN A O 1
ATOM 704 N N . LYS A 1 92 ? 19.938 -25.609 -20.328 1 92.81 92 LYS A N 1
ATOM 705 C CA . LYS A 1 92 ? 19.25 -26.844 -20.719 1 92.81 92 LYS A CA 1
ATOM 706 C C . LYS A 1 92 ? 17.969 -26.531 -21.516 1 92.81 92 LYS A C 1
ATOM 708 O O . LYS A 1 92 ? 17.047 -25.922 -20.984 1 92.81 92 LYS A O 1
ATOM 713 N N . GLN A 1 93 ? 17.859 -27.047 -22.578 1 91.94 93 GLN A N 1
ATOM 714 C CA . GLN A 1 93 ? 16.828 -26.672 -23.531 1 91.94 93 GLN A CA 1
ATOM 715 C C . GLN A 1 93 ? 15.43 -26.969 -22.969 1 91.94 93 GLN A C 1
ATOM 717 O O . GLN A 1 93 ? 14.523 -26.141 -23.094 1 91.94 93 GLN A O 1
ATOM 722 N N . SER A 1 94 ? 15.297 -28.109 -22.438 1 91.75 94 SER A N 1
ATOM 723 C CA . SER A 1 94 ? 13.984 -28.484 -21.922 1 91.75 94 SER A CA 1
ATOM 724 C C . SER A 1 94 ? 13.523 -27.531 -20.828 1 91.75 94 SER A C 1
ATOM 726 O O . SER A 1 94 ? 12.367 -27.125 -20.781 1 91.75 94 SER A O 1
ATOM 728 N N . VAL A 1 95 ? 14.414 -27.156 -19.922 1 91.56 95 VAL A N 1
ATOM 729 C CA . VAL A 1 95 ? 14.102 -26.266 -18.812 1 91.56 95 VAL A CA 1
ATOM 730 C C . VAL A 1 95 ? 13.852 -24.844 -19.328 1 91.56 95 VAL A C 1
ATOM 732 O O . VAL A 1 95 ? 12.891 -24.188 -18.922 1 91.56 95 VAL A O 1
ATOM 735 N N . ARG A 1 96 ? 14.648 -24.5 -20.219 1 94.5 96 ARG A N 1
ATOM 736 C CA . ARG A 1 96 ? 14.531 -23.188 -20.812 1 94.5 96 ARG A CA 1
ATOM 737 C C . ARG A 1 96 ? 13.18 -23.016 -21.5 1 94.5 96 ARG A C 1
ATOM 739 O O . ARG A 1 96 ? 12.523 -21.984 -21.344 1 94.5 96 ARG A O 1
ATOM 746 N N . GLU A 1 97 ? 12.812 -23.984 -22.234 1 93.5 97 GLU A N 1
ATOM 747 C CA . GLU A 1 97 ? 11.539 -23.922 -22.953 1 93.5 97 GLU A CA 1
ATOM 748 C C . GLU A 1 97 ? 10.367 -23.812 -21.984 1 93.5 97 GLU A C 1
ATOM 750 O O . GLU A 1 97 ? 9.406 -23.094 -22.25 1 93.5 97 GLU A O 1
ATOM 755 N N . GLN A 1 98 ? 10.469 -24.484 -20.953 1 89.5 98 GLN A N 1
ATOM 756 C CA . GLN A 1 98 ? 9.422 -24.391 -19.953 1 89.5 98 GLN A CA 1
ATOM 757 C C . GLN A 1 98 ? 9.344 -23 -19.344 1 89.5 98 GLN A C 1
ATOM 759 O O . GLN A 1 98 ? 8.258 -22.469 -19.125 1 89.5 98 GLN A O 1
ATOM 764 N N . GLN A 1 99 ? 10.508 -22.438 -19.062 1 89.75 99 GLN A N 1
ATOM 765 C CA . GLN A 1 99 ? 10.578 -21.078 -18.516 1 89.75 99 GLN A CA 1
ATOM 766 C C . GLN A 1 99 ? 9.953 -20.078 -19.484 1 89.75 99 GLN A C 1
ATOM 768 O O . GLN A 1 99 ? 9.195 -19.203 -19.062 1 89.75 99 GLN A O 1
ATOM 773 N N . LEU A 1 100 ? 10.219 -20.266 -20.719 1 94.81 100 LEU A N 1
ATOM 774 C CA . LEU A 1 100 ? 9.719 -19.344 -21.719 1 94.81 100 LEU A CA 1
ATOM 775 C C . LEU A 1 100 ? 8.234 -19.562 -21.984 1 94.81 100 LEU A C 1
ATOM 777 O O . LEU A 1 100 ? 7.508 -18.625 -22.328 1 94.81 100 LEU A O 1
ATOM 781 N N . LYS A 1 101 ? 7.855 -20.75 -21.875 1 90.31 101 LYS A N 1
ATOM 782 C CA . LYS A 1 101 ? 6.465 -21.109 -22.125 1 90.31 101 LYS A CA 1
ATOM 783 C C . LYS A 1 101 ? 5.523 -20.375 -21.172 1 90.31 101 LYS A C 1
ATOM 785 O O . LYS A 1 101 ? 4.445 -19.938 -21.578 1 90.31 101 LYS A O 1
ATOM 790 N N . GLN A 1 102 ? 5.883 -20.266 -19.969 1 83.69 102 GLN A N 1
ATOM 791 C CA . GLN A 1 102 ? 5.062 -19.578 -18.984 1 83.69 102 GLN A CA 1
ATOM 792 C C . GLN A 1 102 ? 4.844 -18.109 -19.375 1 83.69 102 GLN A C 1
ATOM 794 O O . GLN A 1 102 ? 3.725 -17.609 -19.297 1 83.69 102 GLN A O 1
ATOM 799 N N . MET A 1 103 ? 5.875 -17.516 -19.781 1 92.44 103 MET A N 1
ATOM 800 C CA . MET A 1 103 ? 5.77 -16.125 -20.234 1 92.44 103 MET A CA 1
ATOM 801 C C . MET A 1 103 ? 4.934 -16.047 -21.516 1 92.44 103 MET A C 1
ATOM 803 O O . MET A 1 103 ? 4.133 -15.117 -21.672 1 92.44 103 MET A O 1
ATOM 807 N N . ALA A 1 104 ? 5.145 -16.984 -22.375 1 92.5 104 ALA A N 1
ATOM 808 C CA . ALA A 1 104 ? 4.406 -17 -23.641 1 92.5 104 ALA A CA 1
ATOM 809 C C . ALA A 1 104 ? 2.904 -17.078 -23.391 1 92.5 104 ALA A C 1
ATOM 811 O O . ALA A 1 104 ? 2.121 -16.406 -24.062 1 92.5 104 ALA A O 1
ATOM 812 N N . MET A 1 105 ? 2.551 -17.859 -22.484 1 83.94 105 MET A N 1
ATOM 813 C CA . MET A 1 105 ? 1.139 -18 -22.141 1 83.94 105 MET A CA 1
ATOM 814 C C . MET A 1 105 ? 0.585 -16.688 -21.594 1 83.94 105 MET A C 1
ATOM 816 O O . MET A 1 105 ? -0.542 -16.297 -21.906 1 83.94 105 MET A O 1
ATOM 820 N N . LEU A 1 106 ? 1.323 -16.062 -20.75 1 87.44 106 LEU A N 1
ATOM 821 C CA . LEU A 1 106 ? 0.922 -14.773 -20.203 1 87.44 106 LEU A CA 1
ATOM 822 C C . LEU A 1 106 ? 0.771 -13.727 -21.312 1 87.44 106 LEU A C 1
ATOM 824 O O . LEU A 1 106 ? -0.175 -12.938 -21.297 1 87.44 106 LEU A O 1
ATOM 828 N N . VAL A 1 107 ? 1.703 -13.711 -22.203 1 92.56 107 VAL A N 1
ATOM 829 C CA . VAL A 1 107 ? 1.673 -12.773 -23.328 1 92.56 107 VAL A CA 1
ATOM 830 C C . VAL A 1 107 ? 0.42 -13.016 -24.172 1 92.56 107 VAL A C 1
ATOM 832 O O . VAL A 1 107 ? -0.261 -12.07 -24.562 1 92.56 107 VAL A O 1
ATOM 835 N N . GLU A 1 108 ? 0.148 -14.203 -24.422 1 85.12 108 GLU A N 1
ATOM 836 C CA . GLU A 1 108 ? -1.032 -14.555 -25.203 1 85.12 108 GLU A CA 1
ATOM 837 C C . GLU A 1 108 ? -2.309 -14.047 -24.547 1 85.12 108 GLU A C 1
ATOM 839 O O . GLU A 1 108 ? -3.18 -13.484 -25.203 1 85.12 108 GLU A O 1
ATOM 844 N N . SER A 1 109 ? -2.332 -14.195 -23.312 1 79.94 109 SER A N 1
ATOM 845 C CA . SER A 1 109 ? -3.523 -13.797 -22.578 1 79.94 109 SER A CA 1
ATOM 846 C C . SER A 1 109 ? -3.607 -12.281 -22.438 1 79.94 109 SER A C 1
ATOM 848 O O . SER A 1 109 ? -4.66 -11.742 -22.078 1 79.94 109 SER A O 1
ATOM 850 N N . SER A 1 110 ? -2.57 -11.578 -22.609 1 88 110 SER A N 1
ATOM 851 C CA . SER A 1 110 ? -2.52 -10.133 -22.406 1 88 110 SER A CA 1
ATOM 852 C C . SER A 1 110 ? -3.193 -9.391 -23.547 1 88 110 SER A C 1
ATOM 854 O O . SER A 1 110 ? -3.43 -8.18 -23.453 1 88 110 SER A O 1
ATOM 856 N N . GLU A 1 111 ? -3.459 -10.086 -24.672 1 86.56 111 GLU A N 1
ATOM 857 C CA . GLU A 1 111 ? -4.156 -9.523 -25.828 1 86.56 111 GLU A CA 1
ATOM 858 C C . GLU A 1 111 ? -3.402 -8.32 -26.391 1 86.56 111 GLU A C 1
ATOM 860 O O . GLU A 1 111 ? -3.992 -7.266 -26.625 1 86.56 111 GLU A O 1
ATOM 865 N N . GLY A 1 112 ? -2.064 -8.492 -26.484 1 93.06 112 GLY A N 1
ATOM 866 C CA . GLY A 1 112 ? -1.252 -7.504 -27.172 1 93.06 112 GLY A CA 1
ATOM 867 C C . GLY A 1 112 ? -0.663 -6.465 -26.234 1 93.06 112 GLY A C 1
ATOM 868 O O . GLY A 1 112 ? 0.086 -5.586 -26.656 1 93.06 112 GLY A O 1
ATOM 869 N N . ARG A 1 113 ? -0.927 -6.551 -24.953 1 94.5 113 ARG A N 1
ATOM 870 C CA . ARG A 1 113 ? -0.451 -5.562 -23.984 1 94.5 113 ARG A CA 1
ATOM 871 C C . ARG A 1 113 ? 0.98 -5.863 -23.547 1 94.5 113 ARG A C 1
ATOM 873 O O . ARG A 1 113 ? 1.665 -4.996 -23 1 94.5 113 ARG A O 1
ATOM 880 N N . LEU A 1 114 ? 1.354 -7.043 -23.672 1 96.56 114 LEU A N 1
ATOM 881 C CA . LEU A 1 114 ? 2.729 -7.422 -23.375 1 96.56 114 LEU A CA 1
ATOM 882 C C . LEU A 1 114 ? 3.486 -7.797 -24.641 1 96.56 114 LEU A C 1
ATOM 884 O O . LEU A 1 114 ? 2.887 -8.258 -25.609 1 96.56 114 LEU A O 1
ATOM 888 N N . ALA A 1 115 ? 4.773 -7.59 -24.594 1 97.56 115 ALA A N 1
ATOM 889 C CA . ALA A 1 115 ? 5.613 -7.887 -25.75 1 97.56 115 ALA A CA 1
ATOM 890 C C . ALA A 1 115 ? 5.762 -9.391 -25.953 1 97.56 115 ALA A C 1
ATOM 892 O O . ALA A 1 115 ? 5.855 -10.148 -24.984 1 97.56 115 ALA A O 1
ATOM 893 N N . PRO A 1 116 ? 5.848 -9.805 -27.172 1 95.94 116 PRO A N 1
ATOM 894 C CA . PRO A 1 116 ? 6.004 -11.227 -27.453 1 95.94 116 PRO A CA 1
ATOM 895 C C . PRO A 1 116 ? 7.336 -11.789 -26.953 1 95.94 116 PRO A C 1
ATOM 897 O O . PRO A 1 116 ? 8.305 -11.039 -26.797 1 95.94 116 PRO A O 1
ATOM 900 N N . VAL A 1 117 ? 7.309 -13.062 -26.75 1 96.44 117 VAL A N 1
ATOM 901 C CA . VAL A 1 117 ? 8.531 -13.781 -26.406 1 96.44 117 VAL A CA 1
ATOM 902 C C . VAL A 1 117 ? 9.289 -14.133 -27.688 1 96.44 117 VAL A C 1
ATOM 904 O O . VAL A 1 117 ? 8.75 -14.797 -28.578 1 96.44 117 VAL A O 1
ATOM 907 N N . THR A 1 118 ? 10.539 -13.734 -27.844 1 94.19 118 THR A N 1
ATOM 908 C CA . THR A 1 118 ? 11.305 -13.938 -29.078 1 94.19 118 THR A CA 1
ATOM 909 C C . THR A 1 118 ? 12.188 -15.172 -28.969 1 94.19 118 THR A C 1
ATOM 911 O O . THR A 1 118 ? 12.727 -15.648 -29.969 1 94.19 118 THR A O 1
ATOM 914 N N . ARG A 1 119 ? 12.398 -15.727 -27.828 1 91.75 119 ARG A N 1
ATOM 915 C CA . ARG A 1 119 ? 13.242 -16.875 -27.516 1 91.75 119 ARG A CA 1
ATOM 916 C C . ARG A 1 119 ? 14.711 -16.484 -27.5 1 91.75 119 ARG A C 1
ATOM 918 O O . ARG A 1 119 ? 15.586 -17.344 -27.391 1 91.75 119 ARG A O 1
ATOM 925 N N . GLN A 1 120 ? 14.969 -15.18 -27.609 1 92.62 120 GLN A N 1
ATOM 926 C CA . GLN A 1 120 ? 16.328 -14.664 -27.5 1 92.62 120 GLN A CA 1
ATOM 927 C C . GLN A 1 120 ? 16.594 -14.117 -26.109 1 92.62 120 GLN A C 1
ATOM 929 O O . GLN A 1 120 ? 17.719 -13.695 -25.797 1 92.62 120 GLN A O 1
ATOM 934 N N . GLU A 1 121 ? 15.539 -14.164 -25.344 1 96.62 121 GLU A N 1
ATOM 935 C CA . GLU A 1 121 ? 15.68 -13.688 -23.969 1 96.62 121 GLU A CA 1
ATOM 936 C C . GLU A 1 121 ? 16.719 -14.5 -23.188 1 96.62 121 GLU A C 1
ATOM 938 O O . GLU A 1 121 ? 16.859 -15.703 -23.422 1 96.62 121 GLU A O 1
ATOM 943 N N . ARG A 1 122 ? 17.375 -13.875 -22.25 1 97.12 122 ARG A N 1
ATOM 944 C CA . ARG A 1 122 ? 18.469 -14.523 -21.531 1 97.12 122 ARG A CA 1
ATOM 945 C C . ARG A 1 122 ? 18.203 -14.547 -20.031 1 97.12 122 ARG A C 1
ATOM 947 O O . ARG A 1 122 ? 18.812 -15.328 -19.297 1 97.12 122 ARG A O 1
ATOM 954 N N . PHE A 1 123 ? 17.297 -13.688 -19.578 1 97.94 123 PHE A N 1
ATOM 955 C CA . PHE A 1 123 ? 17.109 -13.531 -18.141 1 97.94 123 PHE A CA 1
ATOM 956 C C . PHE A 1 123 ? 15.633 -13.523 -17.781 1 97.94 123 PHE A C 1
ATOM 958 O O . PHE A 1 123 ? 14.789 -13.172 -18.609 1 97.94 123 PHE A O 1
ATOM 965 N N . ALA A 1 124 ? 15.359 -13.953 -16.578 1 97.88 124 ALA A N 1
ATOM 966 C CA . ALA A 1 124 ? 14.031 -13.836 -15.961 1 97.88 124 ALA A CA 1
ATOM 967 C C . ALA A 1 124 ? 14.062 -12.898 -14.758 1 97.88 124 ALA A C 1
ATOM 969 O O . ALA A 1 124 ? 14.789 -13.141 -13.797 1 97.88 124 ALA A O 1
ATOM 970 N N . SER A 1 125 ? 13.305 -11.891 -14.859 1 96.81 125 SER A N 1
ATOM 971 C CA . SER A 1 125 ? 13.312 -10.883 -13.805 1 96.81 125 SER A CA 1
ATOM 972 C C . SER A 1 125 ? 12.695 -11.43 -12.516 1 96.81 125 SER A C 1
ATOM 974 O O . SER A 1 125 ? 11.656 -12.094 -12.555 1 96.81 125 SER A O 1
ATOM 976 N N . LEU A 1 126 ? 13.32 -11.133 -11.398 1 93.69 126 LEU A N 1
ATOM 977 C CA . LEU A 1 126 ? 12.82 -11.477 -10.07 1 93.69 126 LEU A CA 1
ATOM 978 C C . LEU A 1 126 ? 12.258 -10.242 -9.367 1 93.69 126 LEU A C 1
ATOM 980 O O . LEU A 1 126 ? 11.508 -10.367 -8.398 1 93.69 126 LEU A O 1
ATOM 984 N N . SER A 1 127 ? 12.695 -9.141 -9.766 1 90.56 127 SER A N 1
ATOM 985 C CA . SER A 1 127 ? 12.234 -7.84 -9.305 1 90.56 127 SER A CA 1
ATOM 986 C C . SER A 1 127 ? 12.094 -6.855 -10.461 1 90.56 127 SER A C 1
ATOM 988 O O . SER A 1 127 ? 12.477 -7.16 -11.586 1 90.56 127 SER A O 1
ATOM 990 N N . SER A 1 128 ? 11.43 -5.703 -10.242 1 89.69 128 SER A N 1
ATOM 991 C CA . SER A 1 128 ? 11.25 -4.664 -11.25 1 89.69 128 SER A CA 1
ATOM 992 C C . SER A 1 128 ? 10.594 -5.223 -12.508 1 89.69 128 SER A C 1
ATOM 994 O O . SER A 1 128 ? 10.898 -4.793 -13.617 1 89.69 128 SER A O 1
ATOM 996 N N . SER A 1 129 ? 9.805 -6.199 -12.289 1 91.06 129 SER A N 1
ATOM 997 C CA . SER A 1 129 ? 9.219 -6.906 -13.422 1 91.06 129 SER A CA 1
ATOM 998 C C . SER A 1 129 ? 8.203 -6.031 -14.148 1 91.06 129 SER A C 1
ATOM 1000 O O . SER A 1 129 ? 8.125 -6.059 -15.383 1 91.06 129 SER A O 1
ATOM 1002 N N . HIS A 1 130 ? 7.488 -5.27 -13.414 1 90.69 130 HIS A N 1
ATOM 1003 C CA . HIS A 1 130 ? 6.523 -4.391 -14.062 1 90.69 130 HIS A CA 1
ATOM 1004 C C . HIS A 1 130 ? 7.219 -3.352 -14.93 1 90.69 130 HIS A C 1
ATOM 1006 O O . HIS A 1 130 ? 6.816 -3.123 -16.078 1 90.69 130 HIS A O 1
ATOM 1012 N N . MET A 1 131 ? 8.281 -2.797 -14.414 1 92.69 131 MET A N 1
ATOM 1013 C CA . MET A 1 131 ? 9.008 -1.786 -15.172 1 92.69 131 MET A CA 1
ATOM 1014 C C . MET A 1 131 ? 9.68 -2.404 -16.391 1 92.69 131 MET A C 1
ATOM 1016 O O . MET A 1 131 ? 9.641 -1.836 -17.484 1 92.69 131 MET A O 1
ATOM 1020 N N . SER A 1 132 ? 10.297 -3.494 -16.203 1 95.5 132 SER A N 1
ATOM 1021 C CA . SER A 1 132 ? 10.969 -4.141 -17.328 1 95.5 132 SER A CA 1
ATOM 1022 C C . SER A 1 132 ? 9.969 -4.512 -18.438 1 95.5 132 SER A C 1
ATOM 1024 O O . SER A 1 132 ? 10.242 -4.309 -19.609 1 95.5 132 SER A O 1
ATOM 1026 N N . GLN A 1 133 ? 8.844 -4.988 -18 1 96.31 133 GLN A N 1
ATOM 1027 C CA . GLN A 1 133 ? 7.84 -5.391 -18.969 1 96.31 133 GLN A CA 1
ATOM 1028 C C . GLN A 1 133 ? 7.184 -4.172 -19.625 1 96.31 133 GLN A C 1
ATOM 1030 O O . GLN A 1 133 ? 6.77 -4.227 -20.781 1 96.31 133 GLN A O 1
ATOM 1035 N N . PHE A 1 134 ? 7.074 -3.104 -18.828 1 96.19 134 PHE A N 1
ATOM 1036 C CA . PHE A 1 134 ? 6.551 -1.878 -19.422 1 96.19 134 PHE A CA 1
ATOM 1037 C C . PHE A 1 134 ? 7.508 -1.335 -20.469 1 96.19 134 PHE A C 1
ATOM 1039 O O . PHE A 1 134 ? 7.086 -0.99 -21.578 1 96.19 134 PHE A O 1
ATOM 1046 N N . CYS A 1 135 ? 8.758 -1.262 -20.188 1 97.12 135 CYS A N 1
ATOM 1047 C CA . CYS A 1 135 ? 9.766 -0.807 -21.141 1 97.12 135 CYS A CA 1
ATOM 1048 C C . CYS A 1 135 ? 9.781 -1.693 -22.391 1 97.12 135 CYS A C 1
ATOM 1050 O O . CYS A 1 135 ? 9.875 -1.195 -23.516 1 97.12 135 CYS A O 1
ATOM 1052 N N . LYS A 1 136 ? 9.695 -2.908 -22.125 1 97.56 136 LYS A N 1
ATOM 1053 C CA . LYS A 1 136 ? 9.672 -3.861 -23.219 1 97.56 136 LYS A CA 1
ATOM 1054 C C . LYS A 1 136 ? 8.43 -3.664 -24.094 1 97.56 136 LYS A C 1
ATOM 1056 O O . LYS A 1 136 ? 8.5 -3.777 -25.312 1 97.56 136 LYS A O 1
ATOM 1061 N N . ALA A 1 137 ? 7.297 -3.5 -23.484 1 98 137 ALA A N 1
ATOM 1062 C CA . ALA A 1 137 ? 6.055 -3.234 -24.203 1 98 137 ALA A CA 1
ATOM 1063 C C . ALA A 1 137 ? 6.176 -1.981 -25.062 1 98 137 ALA A C 1
ATOM 1065 O O . ALA A 1 137 ? 5.699 -1.954 -26.203 1 98 137 ALA A O 1
ATOM 1066 N N . VAL A 1 138 ? 6.777 -0.985 -24.5 1 97.69 138 VAL A N 1
ATOM 1067 C CA . VAL A 1 138 ? 6.992 0.259 -25.234 1 97.69 138 VAL A CA 1
ATOM 1068 C C . VAL A 1 138 ? 7.902 0.003 -26.438 1 97.69 138 VAL A C 1
ATOM 1070 O O . VAL A 1 138 ? 7.617 0.458 -27.547 1 97.69 138 VAL A O 1
ATOM 1073 N N . SER A 1 139 ? 8.961 -0.695 -26.234 1 97.12 139 SER A N 1
ATOM 1074 C CA . SER A 1 139 ? 9.914 -1.007 -27.297 1 97.12 139 SER A CA 1
ATOM 1075 C C . SER A 1 139 ? 9.25 -1.817 -28.406 1 97.12 139 SER A C 1
ATOM 1077 O O . SER A 1 139 ? 9.602 -1.666 -29.594 1 97.12 139 SER A O 1
ATOM 1079 N N . ALA A 1 140 ? 8.336 -2.623 -28.078 1 96.94 140 ALA A N 1
ATOM 1080 C CA . ALA A 1 140 ? 7.723 -3.551 -29.031 1 96.94 140 ALA A CA 1
ATOM 1081 C C . ALA A 1 140 ? 6.496 -2.926 -29.688 1 96.94 140 ALA A C 1
ATOM 1083 O O . ALA A 1 140 ? 5.953 -3.477 -30.656 1 96.94 140 ALA A O 1
ATOM 1084 N N . GLY A 1 141 ? 6.062 -1.815 -29.172 1 96.75 141 GLY A N 1
ATOM 1085 C CA . GLY A 1 141 ? 4.863 -1.201 -29.719 1 96.75 141 GLY A CA 1
ATOM 1086 C C . GLY A 1 141 ? 3.592 -1.94 -29.359 1 96.75 141 GLY A C 1
ATOM 1087 O O . GLY A 1 141 ? 2.768 -2.24 -30.219 1 96.75 141 GLY A O 1
ATOM 1088 N N . CYS A 1 142 ? 3.379 -2.252 -28.109 1 97.62 142 CYS A N 1
ATOM 1089 C CA . CYS A 1 142 ? 2.209 -2.982 -27.625 1 97.62 142 CYS A CA 1
ATOM 1090 C C . CYS A 1 142 ? 0.996 -2.064 -27.531 1 97.62 142 CYS A C 1
ATOM 1092 O O . CYS A 1 142 ? 1.14 -0.842 -27.469 1 97.62 142 CYS A O 1
ATOM 1094 N N . LYS A 1 143 ? -0.122 -2.693 -27.484 1 96.44 143 LYS A N 1
ATOM 1095 C CA . LYS A 1 143 ? -1.369 -1.958 -27.297 1 96.44 143 LYS A CA 1
ATOM 1096 C C . LYS A 1 143 ? -1.557 -1.561 -25.844 1 96.44 143 LYS A C 1
ATOM 1098 O O . LYS A 1 143 ? -1.076 -2.248 -24.938 1 96.44 143 LYS A O 1
ATOM 1103 N N . THR A 1 144 ? -2.256 -0.436 -25.609 1 95.38 144 THR A N 1
ATOM 1104 C CA . THR A 1 144 ? -2.582 -0.026 -24.25 1 95.38 144 THR A CA 1
ATOM 1105 C C . THR A 1 144 ? -4 0.531 -24.172 1 95.38 144 THR A C 1
ATOM 1107 O O . THR A 1 144 ? -4.461 1.197 -25.109 1 95.38 144 THR A O 1
ATOM 1110 N N . ASP A 1 145 ? -4.676 0.175 -23.094 1 88.88 145 ASP A N 1
ATOM 1111 C CA . ASP A 1 145 ? -5.98 0.749 -22.797 1 88.88 145 ASP A CA 1
ATOM 1112 C C . ASP A 1 145 ? -5.941 1.541 -21.484 1 88.88 145 ASP A C 1
ATOM 1114 O O . ASP A 1 145 ? -6.988 1.886 -20.938 1 88.88 145 ASP A O 1
ATOM 1118 N N . GLU A 1 146 ? -4.762 1.655 -20.922 1 87.56 146 GLU A N 1
ATOM 1119 C CA . GLU A 1 146 ? -4.605 2.48 -19.734 1 87.56 146 GLU A CA 1
ATOM 1120 C C . GLU A 1 146 ? -4.965 3.938 -20.016 1 87.56 146 GLU A C 1
ATOM 1122 O O . GLU A 1 146 ? -4.551 4.496 -21.031 1 87.56 146 GLU A O 1
ATOM 1127 N N . ALA A 1 147 ? -5.625 4.539 -19.219 1 82.56 147 ALA A N 1
ATOM 1128 C CA . ALA A 1 147 ? -6.32 5.793 -19.484 1 82.56 147 ALA A CA 1
ATOM 1129 C C . ALA A 1 147 ? -5.332 6.902 -19.844 1 82.56 147 ALA A C 1
ATOM 1131 O O . ALA A 1 147 ? -5.543 7.637 -20.812 1 82.56 147 ALA A O 1
ATOM 1132 N N . GLN A 1 148 ? -4.336 7.09 -19.172 1 82.25 148 GLN A N 1
ATOM 1133 C CA . GLN A 1 148 ? -3.375 8.164 -19.406 1 82.25 148 GLN A CA 1
ATOM 1134 C C . GLN A 1 148 ? -2.527 7.883 -20.641 1 82.25 148 GLN A C 1
ATOM 1136 O O . GLN A 1 148 ? -2.221 8.797 -21.406 1 82.25 148 GLN A O 1
ATOM 1141 N N . LEU A 1 149 ? -2.205 6.699 -20.812 1 92.31 149 LEU A N 1
ATOM 1142 C CA . LEU A 1 149 ? -1.354 6.309 -21.938 1 92.31 149 LEU A CA 1
ATOM 1143 C C . LEU A 1 149 ? -2.133 6.34 -23.25 1 92.31 149 LEU A C 1
ATOM 1145 O O . LEU A 1 149 ? -1.603 6.754 -24.281 1 92.31 149 LEU A O 1
ATOM 1149 N N . SER A 1 150 ? -3.338 5.922 -23.109 1 91.75 150 SER A N 1
ATOM 1150 C CA . SER A 1 150 ? -4.164 5.832 -24.312 1 91.75 150 SER A CA 1
ATOM 1151 C C . SER A 1 150 ? -4.48 7.215 -24.875 1 91.75 150 SER A C 1
ATOM 1153 O O . SER A 1 150 ? -4.82 7.352 -26.047 1 91.75 150 SER A O 1
ATOM 1155 N N . THR A 1 151 ? -4.414 8.195 -24 1 87.62 151 THR A N 1
ATOM 1156 C CA . THR A 1 151 ? -4.609 9.57 -24.469 1 87.62 151 THR A CA 1
ATOM 1157 C C . THR A 1 151 ? -3.457 10 -25.359 1 87.62 151 THR A C 1
ATOM 1159 O O . THR A 1 151 ? -3.625 10.875 -26.219 1 87.62 151 THR A O 1
ATOM 1162 N N . VAL A 1 152 ? -2.34 9.453 -25.188 1 89.75 152 VAL A N 1
ATOM 1163 C CA . VAL A 1 152 ? -1.182 9.742 -26.016 1 89.75 152 VAL A CA 1
ATOM 1164 C C . VAL A 1 152 ? -1.271 8.953 -27.328 1 89.75 152 VAL A C 1
ATOM 1166 O O . VAL A 1 152 ? -1.151 9.516 -28.406 1 89.75 152 VAL A O 1
ATOM 1169 N N . SER A 1 153 ? -1.447 7.68 -27.109 1 92.19 153 SER A N 1
ATOM 1170 C CA . SER A 1 153 ? -1.596 6.758 -28.234 1 92.19 153 SER A CA 1
ATOM 1171 C C . SER A 1 153 ? -2.143 5.41 -27.781 1 92.19 153 SER A C 1
ATOM 1173 O O . SER A 1 153 ? -1.86 4.969 -26.656 1 92.19 153 SER A O 1
ATOM 1175 N N . THR A 1 154 ? -2.824 4.703 -28.641 1 94.12 154 THR A N 1
ATOM 1176 C CA . THR A 1 154 ? -3.338 3.379 -28.312 1 94.12 154 THR A CA 1
ATOM 1177 C C . THR A 1 154 ? -2.244 2.326 -28.453 1 94.12 154 THR A C 1
ATOM 1179 O O . THR A 1 154 ? -2.418 1.181 -28.031 1 94.12 154 THR A O 1
ATOM 1182 N N . VAL A 1 155 ? -1.206 2.752 -29.109 1 96.31 155 VAL A N 1
ATOM 1183 C CA . VAL A 1 155 ? -0.021 1.91 -29.234 1 96.31 155 VAL A CA 1
ATOM 1184 C C . VAL A 1 155 ? 1.157 2.566 -28.516 1 96.31 155 VAL A C 1
ATOM 1186 O O . VAL A 1 155 ? 1.429 3.754 -28.719 1 96.31 155 VAL A O 1
ATOM 1189 N N . LEU A 1 156 ? 1.808 1.777 -27.688 1 96.88 156 LEU A N 1
ATOM 1190 C CA . LEU A 1 156 ? 2.961 2.293 -26.969 1 96.88 156 LEU A CA 1
ATOM 1191 C C . LEU A 1 156 ? 4.148 2.494 -27.906 1 96.88 156 LEU A C 1
ATOM 1193 O O . LEU A 1 156 ? 4.562 1.563 -28.594 1 96.88 156 LEU A O 1
ATOM 1197 N N . ALA A 1 157 ? 4.586 3.691 -27.953 1 95.94 157 ALA A N 1
ATOM 1198 C CA . ALA A 1 157 ? 5.781 4.055 -28.703 1 95.94 157 ALA A CA 1
ATOM 1199 C C . ALA A 1 157 ? 6.617 5.086 -27.953 1 95.94 157 ALA A C 1
ATOM 1201 O O . ALA A 1 157 ? 6.082 6.09 -27.469 1 95.94 157 ALA A O 1
ATOM 1202 N N . LEU A 1 158 ? 7.875 4.805 -27.906 1 95.88 158 LEU A N 1
ATOM 1203 C CA . LEU A 1 158 ? 8.766 5.672 -27.141 1 95.88 158 LEU A CA 1
ATOM 1204 C C . LEU A 1 158 ? 8.688 7.109 -27.641 1 95.88 158 LEU A C 1
ATOM 1206 O O . LEU A 1 158 ? 8.625 8.047 -26.844 1 95.88 158 LEU A O 1
ATOM 1210 N N . GLU A 1 159 ? 8.656 7.262 -28.922 1 93.88 159 GLU A N 1
ATOM 1211 C CA . GLU A 1 159 ? 8.648 8.594 -29.516 1 93.88 159 GLU A CA 1
ATOM 1212 C C . GLU A 1 159 ? 7.395 9.367 -29.125 1 93.88 159 GLU A C 1
ATOM 1214 O O . GLU A 1 159 ? 7.465 10.555 -28.812 1 93.88 159 GLU A O 1
ATOM 1219 N N . ASN A 1 160 ? 6.293 8.719 -29.125 1 93.62 160 ASN A N 1
ATOM 1220 C CA . ASN A 1 160 ? 5.039 9.352 -28.734 1 93.62 160 ASN A CA 1
ATOM 1221 C C . ASN A 1 160 ? 5.031 9.711 -27.266 1 93.62 160 ASN A C 1
ATOM 1223 O O . ASN A 1 160 ? 4.594 10.797 -26.891 1 93.62 160 ASN A O 1
ATOM 1227 N N . LEU A 1 161 ? 5.492 8.742 -26.469 1 92.69 161 LEU A N 1
ATOM 1228 C CA . LEU A 1 161 ? 5.508 8.969 -25.031 1 92.69 161 LEU A CA 1
ATOM 1229 C C . LEU A 1 161 ? 6.43 10.133 -24.672 1 92.69 161 LEU A C 1
ATOM 1231 O O . LEU A 1 161 ? 6.117 10.93 -23.797 1 92.69 161 LEU A O 1
ATOM 1235 N N . GLN A 1 162 ? 7.477 10.305 -25.406 1 89.94 162 GLN A N 1
ATOM 1236 C CA . GLN A 1 162 ? 8.477 11.328 -25.109 1 89.94 162 GLN A CA 1
ATOM 1237 C C . GLN A 1 162 ? 7.949 12.727 -25.438 1 89.94 162 GLN A C 1
ATOM 1239 O O . GLN A 1 162 ? 8.461 13.719 -24.906 1 89.94 162 GLN A O 1
ATOM 1244 N N . GLN A 1 163 ? 7 12.836 -26.234 1 87.31 163 GLN A N 1
ATOM 1245 C CA . GLN A 1 163 ? 6.391 14.125 -26.547 1 87.31 163 GLN A CA 1
ATOM 1246 C C . GLN A 1 163 ? 5.605 14.664 -25.359 1 87.31 163 GLN A C 1
ATOM 1248 O O . GLN A 1 163 ? 5.48 15.883 -25.188 1 87.31 163 GLN A O 1
ATOM 1253 N N . VAL A 1 164 ? 5.117 13.695 -24.594 1 85.56 164 VAL A N 1
ATOM 1254 C CA . VAL A 1 164 ? 4.285 14.086 -23.469 1 85.56 164 VAL A CA 1
ATOM 1255 C C . VAL A 1 164 ? 5.094 14 -22.172 1 85.56 164 VAL A C 1
ATOM 1257 O O . VAL A 1 164 ? 4.965 14.859 -21.297 1 85.56 164 VAL A O 1
ATOM 1260 N N . PHE A 1 165 ? 5.812 12.898 -22.125 1 83.31 165 PHE A N 1
ATOM 1261 C CA . PHE A 1 165 ? 6.648 12.656 -20.953 1 83.31 165 PHE A CA 1
ATOM 1262 C C . PHE A 1 165 ? 8.125 12.758 -21.312 1 83.31 165 PHE A C 1
ATOM 1264 O O . PHE A 1 165 ? 8.766 11.75 -21.641 1 83.31 165 PHE A O 1
ATOM 1271 N N . ASN A 1 166 ? 8.703 13.867 -21.266 1 82.5 166 ASN A N 1
ATOM 1272 C CA . ASN A 1 166 ? 10.102 14.062 -21.641 1 82.5 166 ASN A CA 1
ATOM 1273 C C . ASN A 1 166 ? 11.055 13.562 -20.547 1 82.5 166 ASN A C 1
ATOM 1275 O O . ASN A 1 166 ? 11.617 14.367 -19.812 1 82.5 166 ASN A O 1
ATOM 1279 N N . ASP A 1 167 ? 11.281 12.305 -20.547 1 84 167 ASP A N 1
ATOM 1280 C CA . ASP A 1 167 ? 12.133 11.641 -19.562 1 84 167 ASP A CA 1
ATOM 1281 C C . ASP A 1 167 ? 13.281 10.898 -20.234 1 84 167 ASP A C 1
ATOM 1283 O O . ASP A 1 167 ? 13.102 9.789 -20.75 1 84 167 ASP A O 1
ATOM 1287 N N . GLU A 1 168 ? 14.406 11.453 -20.125 1 85.62 168 GLU A N 1
ATOM 1288 C CA . GLU A 1 168 ? 15.586 10.883 -20.781 1 85.62 168 GLU A CA 1
ATOM 1289 C C . GLU A 1 168 ? 15.977 9.555 -20.141 1 85.62 168 GLU A C 1
ATOM 1291 O O . GLU A 1 168 ? 16.453 8.648 -20.828 1 85.62 168 GLU A O 1
ATOM 1296 N N . ALA A 1 169 ? 15.859 9.516 -18.875 1 87 169 ALA A N 1
ATOM 1297 C CA . ALA A 1 169 ? 16.203 8.273 -18.188 1 87 169 ALA A CA 1
ATOM 1298 C C . ALA A 1 169 ? 15.297 7.129 -18.625 1 87 169 ALA A C 1
ATOM 1300 O O . ALA A 1 169 ? 15.742 5.988 -18.75 1 87 169 ALA A O 1
ATOM 1301 N N . PHE A 1 170 ? 14.031 7.434 -18.812 1 91 170 PHE A N 1
ATOM 1302 C CA . PHE A 1 170 ? 13.109 6.422 -19.297 1 91 170 PHE A CA 1
ATOM 1303 C C . PHE A 1 170 ? 13.492 5.957 -20.688 1 91 170 PHE A C 1
ATOM 1305 O O . PHE A 1 170 ? 13.516 4.758 -20.969 1 91 170 PHE A O 1
ATOM 1312 N N . SER A 1 171 ? 13.789 6.945 -21.547 1 94 171 SER A N 1
ATOM 1313 C CA . SER A 1 171 ? 14.227 6.625 -22.906 1 94 171 SER A CA 1
ATOM 1314 C C . SER A 1 171 ? 15.461 5.727 -22.891 1 94 171 SER A C 1
ATOM 1316 O O . SER A 1 171 ? 15.539 4.766 -23.656 1 94 171 SER A O 1
ATOM 1318 N N . ALA A 1 172 ? 16.344 6.039 -22.047 1 94.69 172 ALA A N 1
ATOM 1319 C CA . ALA A 1 172 ? 17.562 5.238 -21.922 1 94.69 172 ALA A CA 1
ATOM 1320 C C . ALA A 1 172 ? 17.25 3.822 -21.438 1 94.69 172 ALA A C 1
ATOM 1322 O O . ALA A 1 172 ? 17.828 2.85 -21.922 1 94.69 172 ALA A O 1
ATOM 1323 N N . ALA A 1 173 ? 16.344 3.711 -20.516 1 95.25 173 ALA A N 1
ATOM 1324 C CA . ALA A 1 173 ? 15.961 2.402 -20 1 95.25 173 ALA A CA 1
ATOM 1325 C C . ALA A 1 173 ? 15.32 1.545 -21.078 1 95.25 173 ALA A C 1
ATOM 1327 O O . ALA A 1 173 ? 15.586 0.345 -21.172 1 95.25 173 ALA A O 1
ATOM 1328 N N . VAL A 1 174 ? 14.477 2.152 -21.906 1 96.69 174 VAL A N 1
ATOM 1329 C CA . VAL A 1 174 ? 13.789 1.436 -22.984 1 96.69 174 VAL A CA 1
ATOM 1330 C C . VAL A 1 174 ? 14.797 0.985 -24.031 1 96.69 174 VAL A C 1
ATOM 1332 O O . VAL A 1 174 ? 14.75 -0.155 -24.5 1 96.69 174 VAL A O 1
ATOM 1335 N N . ARG A 1 175 ? 15.758 1.802 -24.391 1 96.62 175 ARG A N 1
ATOM 1336 C CA . ARG A 1 175 ? 16.672 1.545 -25.484 1 96.62 175 ARG A CA 1
ATOM 1337 C C . ARG A 1 175 ? 17.812 0.621 -25.047 1 96.62 175 ARG A C 1
ATOM 1339 O O . ARG A 1 175 ? 18.234 -0.258 -25.812 1 96.62 175 ARG A O 1
ATOM 1346 N N . ASN A 1 176 ? 18.266 0.876 -23.828 1 95.88 176 ASN A N 1
ATOM 1347 C CA . ASN A 1 176 ? 19.531 0.254 -23.438 1 95.88 176 ASN A CA 1
ATOM 1348 C C . ASN A 1 176 ? 19.344 -0.704 -22.266 1 95.88 176 ASN A C 1
ATOM 1350 O O . ASN A 1 176 ? 20.203 -1.542 -22.016 1 95.88 176 ASN A O 1
ATOM 1354 N N . GLY A 1 177 ? 18.281 -0.58 -21.578 1 96.56 177 GLY A N 1
ATOM 1355 C CA . GLY A 1 177 ? 18.156 -1.303 -20.312 1 96.56 177 GLY A CA 1
ATOM 1356 C C . GLY A 1 177 ? 18.906 -0.647 -19.172 1 96.56 177 GLY A C 1
ATOM 1357 O O . GLY A 1 177 ? 19.172 0.556 -19.203 1 96.56 177 GLY A O 1
ATOM 1358 N N . TRP A 1 178 ? 19.094 -1.31 -18.109 1 96.5 178 TRP A N 1
ATOM 1359 C CA . TRP A 1 178 ? 19.828 -0.818 -16.953 1 96.5 178 TRP A CA 1
ATOM 1360 C C . TRP A 1 178 ? 20.609 -1.949 -16.281 1 96.5 178 TRP A C 1
ATOM 1362 O O . TRP A 1 178 ? 20.562 -3.096 -16.734 1 96.5 178 TRP A O 1
ATOM 1372 N N . VAL A 1 179 ? 21.344 -1.596 -15.305 1 97.25 179 VAL A N 1
ATOM 1373 C CA . VAL A 1 179 ? 22.219 -2.564 -14.648 1 97.25 179 VAL A CA 1
ATOM 1374 C C . VAL A 1 179 ? 21.391 -3.473 -13.742 1 97.25 179 VAL A C 1
ATOM 1376 O O . VAL A 1 179 ? 20.562 -2.994 -12.961 1 97.25 179 VAL A O 1
ATOM 1379 N N . TRP A 1 180 ? 21.562 -4.828 -13.906 1 97.81 180 TRP A N 1
ATOM 1380 C CA . TRP A 1 180 ? 20.891 -5.844 -13.109 1 97.81 180 TRP A CA 1
ATOM 1381 C C . TRP A 1 180 ? 21.906 -6.664 -12.312 1 97.81 180 TRP A C 1
ATOM 1383 O O . TRP A 1 180 ? 23.062 -6.805 -12.719 1 97.81 180 TRP A O 1
ATOM 1393 N N . HIS A 1 181 ? 21.531 -7.07 -11.133 1 97.62 181 HIS A N 1
ATOM 1394 C CA . HIS A 1 181 ? 22.203 -8.18 -10.461 1 97.62 181 HIS A CA 1
ATOM 1395 C C . HIS A 1 181 ? 21.719 -9.523 -10.992 1 97.62 181 HIS A C 1
ATOM 1397 O O . HIS A 1 181 ? 20.578 -9.922 -10.75 1 97.62 181 HIS A O 1
ATOM 1403 N N . CYS A 1 182 ? 22.578 -10.203 -11.68 1 98.25 182 CYS A N 1
ATOM 1404 C CA . CYS A 1 182 ? 22.172 -11.414 -12.391 1 98.25 182 CYS A CA 1
ATOM 1405 C C . CYS A 1 182 ? 22.688 -12.656 -11.672 1 98.25 182 CYS A C 1
ATOM 1407 O O . CYS A 1 182 ? 23.891 -12.836 -11.523 1 98.25 182 CYS A O 1
ATOM 1409 N N . PHE A 1 183 ? 21.766 -13.555 -11.289 1 98.19 183 PHE A N 1
ATOM 1410 C CA . PHE A 1 183 ? 22.141 -14.859 -10.75 1 98.19 183 PHE A CA 1
ATOM 1411 C C . PHE A 1 183 ? 22.375 -15.859 -11.883 1 98.19 183 PHE A C 1
ATOM 1413 O O . PHE A 1 183 ? 21.609 -15.891 -12.852 1 98.19 183 PHE A O 1
ATOM 1420 N N . SER A 1 184 ? 23.297 -16.641 -11.688 1 97.31 184 SER A N 1
ATOM 1421 C CA . SER A 1 184 ? 23.578 -17.688 -12.664 1 97.31 184 SER A CA 1
ATOM 1422 C C . SER A 1 184 ? 22.469 -18.719 -12.695 1 97.31 184 SER A C 1
ATOM 1424 O O . SER A 1 184 ? 21.859 -19.016 -11.664 1 97.31 184 SER A O 1
ATOM 1426 N N . ALA A 1 185 ? 22.312 -19.328 -13.859 1 96.19 185 ALA A N 1
ATOM 1427 C CA . ALA A 1 185 ? 21.328 -20.391 -14.023 1 96.19 185 ALA A CA 1
ATOM 1428 C C . ALA A 1 185 ? 21.609 -21.547 -13.07 1 96.19 185 ALA A C 1
ATOM 1430 O O . ALA A 1 185 ? 20.688 -22.25 -12.641 1 96.19 185 ALA A O 1
ATOM 1431 N N . ALA A 1 186 ? 22.875 -21.703 -12.703 1 95.75 186 ALA A N 1
ATOM 1432 C CA . ALA A 1 186 ? 23.297 -22.797 -11.828 1 95.75 186 ALA A CA 1
ATOM 1433 C C . ALA A 1 186 ? 22.625 -22.688 -10.461 1 95.75 186 ALA A C 1
ATOM 1435 O O . ALA A 1 186 ? 22.422 -23.703 -9.781 1 95.75 186 ALA A O 1
ATOM 1436 N N . VAL A 1 187 ? 22.266 -21.5 -10.086 1 96.75 187 VAL A N 1
ATOM 1437 C CA . VAL A 1 187 ? 21.672 -21.266 -8.766 1 96.75 187 VAL A CA 1
ATOM 1438 C C . VAL A 1 187 ? 20.281 -21.906 -8.703 1 96.75 187 VAL A C 1
ATOM 1440 O O . VAL A 1 187 ? 20 -22.688 -7.793 1 96.75 187 VAL A O 1
ATOM 1443 N N . GLU A 1 188 ? 19.469 -21.656 -9.688 1 94.12 188 GLU A N 1
ATOM 1444 C CA . GLU A 1 188 ? 18.109 -22.203 -9.703 1 94.12 188 GLU A CA 1
ATOM 1445 C C . GLU A 1 188 ? 18.125 -23.719 -9.93 1 94.12 188 GLU A C 1
ATOM 1447 O O . GLU A 1 188 ? 17.266 -24.438 -9.406 1 94.12 188 GLU A O 1
ATOM 1452 N N . GLU A 1 189 ? 19.078 -24.172 -10.664 1 92.88 189 GLU A N 1
ATOM 1453 C CA . GLU A 1 189 ? 19.203 -25.609 -10.898 1 92.88 189 GLU A CA 1
ATOM 1454 C C . GLU A 1 189 ? 19.562 -26.344 -9.609 1 92.88 189 GLU A C 1
ATOM 1456 O O . GLU A 1 189 ? 19.062 -27.438 -9.352 1 92.88 189 GLU A O 1
ATOM 1461 N N . ALA A 1 190 ? 20.391 -25.75 -8.852 1 94.62 190 ALA A N 1
ATOM 1462 C CA . ALA A 1 190 ? 20.844 -26.375 -7.617 1 94.62 190 ALA A CA 1
ATOM 1463 C C . ALA A 1 190 ? 19.875 -26.109 -6.469 1 94.62 190 ALA A C 1
ATOM 1465 O O . ALA A 1 190 ? 19.75 -26.906 -5.547 1 94.62 190 ALA A O 1
ATOM 1466 N N . LEU A 1 191 ? 19.25 -24.922 -6.5 1 94.44 191 LEU A N 1
ATOM 1467 C CA . LEU A 1 191 ? 18.359 -24.469 -5.441 1 94.44 191 LEU A CA 1
ATOM 1468 C C . LEU A 1 191 ? 17 -24.078 -6.004 1 94.44 191 LEU A C 1
ATOM 1470 O O . LEU A 1 191 ? 16.656 -22.891 -6.051 1 94.44 191 LEU A O 1
ATOM 1474 N N . PRO A 1 192 ? 16.141 -24.953 -6.309 1 87.44 192 PRO A N 1
ATOM 1475 C CA . PRO A 1 192 ? 14.867 -24.656 -6.98 1 87.44 192 PRO A CA 1
ATOM 1476 C C . PRO A 1 192 ? 13.961 -23.75 -6.156 1 87.44 192 PRO A C 1
ATOM 1478 O O . PRO A 1 192 ? 13.039 -23.141 -6.699 1 87.44 192 PRO A O 1
ATOM 1481 N N . TRP A 1 193 ? 14.195 -23.625 -4.859 1 86.38 193 TRP A N 1
ATOM 1482 C CA . TRP A 1 193 ? 13.359 -22.828 -3.971 1 86.38 193 TRP A CA 1
ATOM 1483 C C . TRP A 1 193 ? 13.859 -21.391 -3.906 1 86.38 193 TRP A C 1
ATOM 1485 O O . TRP A 1 193 ? 13.195 -20.516 -3.342 1 86.38 193 TRP A O 1
ATOM 1495 N N . PHE A 1 194 ? 15.016 -21.047 -4.453 1 92.25 194 PHE A N 1
ATOM 1496 C CA . PHE A 1 194 ? 15.711 -19.797 -4.238 1 92.25 194 PHE A CA 1
ATOM 1497 C C . PHE A 1 194 ? 14.922 -18.625 -4.812 1 92.25 194 PHE A C 1
ATOM 1499 O O . PHE A 1 194 ? 14.742 -17.609 -4.148 1 92.25 194 PHE A O 1
ATOM 1506 N N . CYS A 1 195 ? 14.438 -18.719 -6.02 1 91.06 195 CYS A N 1
ATOM 1507 C CA . CYS A 1 195 ? 13.766 -17.625 -6.695 1 91.06 195 CYS A CA 1
ATOM 1508 C C . CYS A 1 195 ? 12.508 -17.219 -5.945 1 91.06 195 CYS A C 1
ATOM 1510 O O . CYS A 1 195 ? 12.258 -16.016 -5.746 1 91.06 195 CYS A O 1
ATOM 1512 N N . ASP A 1 196 ? 11.773 -18.141 -5.57 1 84.69 196 ASP A N 1
ATOM 1513 C CA . ASP A 1 196 ? 10.555 -17.875 -4.812 1 84.69 196 ASP A CA 1
ATOM 1514 C C . ASP A 1 196 ? 10.867 -17.219 -3.469 1 84.69 196 ASP A C 1
ATOM 1516 O O . ASP A 1 196 ? 10.234 -16.234 -3.088 1 84.69 196 ASP A O 1
ATOM 1520 N N . PHE A 1 197 ? 11.836 -17.766 -2.799 1 84.81 197 PHE A N 1
ATOM 1521 C CA . PHE A 1 197 ? 12.266 -17.234 -1.511 1 84.81 197 PHE A CA 1
ATOM 1522 C C . PHE A 1 197 ? 12.742 -15.789 -1.654 1 84.81 197 PHE A C 1
ATOM 1524 O O . PHE A 1 197 ? 12.336 -14.914 -0.885 1 84.81 197 PHE A O 1
ATOM 1531 N N . PHE A 1 198 ? 13.586 -15.609 -2.598 1 90.25 198 PHE A N 1
ATOM 1532 C CA . PHE A 1 198 ? 14.211 -14.305 -2.795 1 90.25 198 PHE A CA 1
ATOM 1533 C C . PHE A 1 198 ? 13.172 -13.258 -3.158 1 90.25 198 PHE A C 1
ATOM 1535 O O . PHE A 1 198 ? 13.195 -12.141 -2.637 1 90.25 198 PHE A O 1
ATOM 1542 N N . GLN A 1 199 ? 12.281 -13.586 -3.99 1 85.56 199 GLN A N 1
ATOM 1543 C CA . GLN A 1 199 ? 11.211 -12.672 -4.367 1 85.56 199 GLN A CA 1
ATOM 1544 C C . GLN A 1 199 ? 10.312 -12.352 -3.172 1 85.56 199 GLN A C 1
ATOM 1546 O O . GLN A 1 199 ? 9.852 -11.219 -3.02 1 85.56 199 GLN A O 1
ATOM 1551 N N . GLY A 1 200 ? 10.055 -13.406 -2.471 1 78.94 200 GLY A N 1
ATOM 1552 C CA . GLY A 1 200 ? 9.305 -13.18 -1.247 1 78.94 200 GLY A CA 1
ATOM 1553 C C . GLY A 1 200 ? 9.953 -12.156 -0.332 1 78.94 200 GLY A C 1
ATOM 1554 O O . GLY A 1 200 ? 9.273 -11.297 0.233 1 78.94 200 GLY A O 1
ATOM 1555 N N . SER A 1 201 ? 11.211 -12.234 -0.247 1 82.19 201 SER A N 1
ATOM 1556 C CA . SER A 1 201 ? 11.953 -11.289 0.579 1 82.19 201 SER A CA 1
ATOM 1557 C C . SER A 1 201 ? 11.859 -9.875 0.014 1 82.19 201 SER A C 1
ATOM 1559 O O . SER A 1 201 ? 11.648 -8.914 0.759 1 82.19 201 SER A O 1
ATOM 1561 N N . MET A 1 202 ? 12.008 -9.711 -1.291 1 80.5 202 MET A N 1
ATOM 1562 C CA . MET A 1 202 ? 11.984 -8.406 -1.948 1 80.5 202 MET A CA 1
ATOM 1563 C C . MET A 1 202 ? 10.617 -7.746 -1.809 1 80.5 202 MET A C 1
ATOM 1565 O O . MET A 1 202 ? 10.516 -6.523 -1.708 1 80.5 202 MET A O 1
ATOM 1569 N N . ASN A 1 203 ? 9.664 -8.516 -1.79 1 73.25 203 ASN A N 1
ATOM 1570 C CA . ASN A 1 203 ? 8.305 -8 -1.724 1 73.25 203 ASN A CA 1
ATOM 1571 C C . ASN A 1 203 ? 7.871 -7.734 -0.284 1 73.25 203 ASN A C 1
ATOM 1573 O O . ASN A 1 203 ? 6.898 -7.02 -0.044 1 73.25 203 ASN A O 1
ATOM 1577 N N . ALA A 1 204 ? 8.57 -8.375 0.652 1 68.5 204 ALA A N 1
ATOM 1578 C CA . ALA A 1 204 ? 8.195 -8.242 2.059 1 68.5 204 ALA A CA 1
ATOM 1579 C C . ALA A 1 204 ? 8.297 -6.797 2.521 1 68.5 204 ALA A C 1
ATOM 1581 O O . ALA A 1 204 ? 7.492 -6.344 3.342 1 68.5 204 ALA A O 1
ATOM 1582 N N . SER A 1 205 ? 9.266 -6.051 1.924 1 62.28 205 SER A N 1
ATOM 1583 C CA . SER A 1 205 ? 9.492 -4.668 2.336 1 62.28 205 SER A CA 1
ATOM 1584 C C . SER A 1 205 ? 8.398 -3.746 1.797 1 62.28 205 SER A C 1
ATOM 1586 O O . SER A 1 205 ? 8.141 -2.684 2.365 1 62.28 205 SER A O 1
ATOM 1588 N N . ASN A 1 206 ? 7.863 -4.129 0.663 1 58.97 206 ASN A N 1
ATOM 1589 C CA . ASN A 1 206 ? 6.816 -3.314 0.051 1 58.97 206 ASN A CA 1
ATOM 1590 C C . ASN A 1 206 ? 5.547 -3.303 0.896 1 58.97 206 ASN A C 1
ATOM 1592 O O . ASN A 1 206 ? 4.715 -2.404 0.762 1 58.97 206 ASN A O 1
ATOM 1596 N N . HIS A 1 207 ? 5.57 -4.156 1.754 1 51.44 207 HIS A N 1
ATOM 1597 C CA . HIS A 1 207 ? 4.328 -4.309 2.5 1 51.44 207 HIS A CA 1
ATOM 1598 C C . HIS A 1 207 ? 4.316 -3.424 3.742 1 51.44 207 HIS A C 1
ATOM 1600 O O . HIS A 1 207 ? 3.285 -3.281 4.402 1 51.44 207 HIS A O 1
ATOM 1606 N N . ILE A 1 208 ? 5.391 -2.693 3.842 1 49.94 208 ILE A N 1
ATOM 1607 C CA . ILE A 1 208 ? 5.508 -1.896 5.059 1 49.94 208 ILE A CA 1
ATOM 1608 C C . ILE A 1 208 ? 4.992 -0.481 4.801 1 49.94 208 ILE A C 1
ATOM 1610 O O . ILE A 1 208 ? 4.484 0.177 5.711 1 49.94 208 ILE A O 1
ATOM 1614 N N . ALA A 1 209 ? 4.977 -0.061 3.455 1 55.28 209 ALA A N 1
ATOM 1615 C CA . ALA A 1 209 ? 4.59 1.317 3.168 1 55.28 209 ALA A CA 1
ATOM 1616 C C . ALA A 1 209 ? 3.082 1.506 3.311 1 55.28 209 ALA A C 1
ATOM 1618 O O . ALA A 1 209 ? 2.301 0.653 2.883 1 55.28 209 ALA A O 1
ATOM 1619 N N . ALA A 1 210 ? 2.771 2.533 4.117 1 58.81 210 ALA A N 1
ATOM 1620 C CA . ALA A 1 210 ? 1.355 2.842 4.297 1 58.81 210 ALA A CA 1
ATOM 1621 C C . ALA A 1 210 ? 0.77 3.473 3.035 1 58.81 210 ALA A C 1
ATOM 1623 O O . ALA A 1 210 ? 1.467 4.184 2.307 1 58.81 210 ALA A O 1
ATOM 1624 N N . ARG A 1 211 ? -0.432 3.174 2.783 1 60.88 211 ARG A N 1
ATOM 1625 C CA . ARG A 1 211 ? -1.146 3.814 1.684 1 60.88 211 ARG A CA 1
ATOM 1626 C C . ARG A 1 211 ? -1.595 5.219 2.068 1 60.88 211 ARG A C 1
ATOM 1628 O O . ARG A 1 211 ? -1.795 5.512 3.248 1 60.88 211 ARG A O 1
ATOM 1635 N N . VAL A 1 212 ? -1.632 6.008 1.06 1 68.38 212 VAL A N 1
ATOM 1636 C CA . VAL A 1 212 ? -2.154 7.352 1.26 1 68.38 212 VAL A CA 1
ATOM 1637 C C . VAL A 1 212 ? -3.65 7.289 1.561 1 68.38 212 VAL A C 1
ATOM 1639 O O . VAL A 1 212 ? -4.383 6.512 0.941 1 68.38 212 VAL A O 1
ATOM 1642 N N . THR A 1 213 ? -4.012 8.055 2.557 1 77.44 213 THR A N 1
ATOM 1643 C CA . THR A 1 213 ? -5.43 8.109 2.895 1 77.44 213 THR A CA 1
ATOM 1644 C C . THR A 1 213 ? -6.078 9.359 2.312 1 77.44 213 THR A C 1
ATOM 1646 O O . THR A 1 213 ? -5.387 10.305 1.933 1 77.44 213 THR A O 1
ATOM 1649 N N . GLU A 1 214 ? -7.359 9.383 2.254 1 85.31 214 GLU A N 1
ATOM 1650 C CA . GLU A 1 214 ? -8.078 10.555 1.773 1 85.31 214 GLU A CA 1
ATOM 1651 C C . GLU A 1 214 ? -7.82 11.766 2.664 1 85.31 214 GLU A C 1
ATOM 1653 O O . GLU A 1 214 ? -7.777 12.906 2.184 1 85.31 214 GLU A O 1
ATOM 1658 N N . MET A 1 215 ? -7.641 11.461 3.906 1 85.19 215 MET A N 1
ATOM 1659 C CA . MET A 1 215 ? -7.398 12.578 4.812 1 85.19 215 MET A CA 1
ATOM 1660 C C . MET A 1 215 ? -6.016 13.18 4.578 1 85.19 215 MET A C 1
ATOM 1662 O O . MET A 1 215 ? -5.836 14.398 4.695 1 85.19 215 MET A O 1
ATOM 1666 N N . GLU A 1 216 ? -5.094 12.383 4.27 1 83.31 216 GLU A N 1
ATOM 1667 C CA . GLU A 1 216 ? -3.779 12.898 3.902 1 83.31 216 GLU A CA 1
ATOM 1668 C C . GLU A 1 216 ? -3.857 13.75 2.637 1 83.31 216 GLU A C 1
ATOM 1670 O O . GLU A 1 216 ? -3.23 14.805 2.553 1 83.31 216 GLU A O 1
ATOM 1675 N N . VAL A 1 217 ? -4.641 13.266 1.738 1 86.81 217 VAL A N 1
ATOM 1676 C CA . VAL A 1 217 ? -4.844 14 0.495 1 86.81 217 VAL A CA 1
ATOM 1677 C C . VAL A 1 217 ? -5.543 15.328 0.786 1 86.81 217 VAL A C 1
ATOM 1679 O O . VAL A 1 217 ? -5.172 16.359 0.238 1 86.81 217 VAL A O 1
ATOM 1682 N N . ALA A 1 218 ? -6.52 15.234 1.634 1 90.75 218 ALA A N 1
ATOM 1683 C CA . ALA A 1 218 ? -7.254 16.438 2.004 1 90.75 218 ALA A CA 1
ATOM 1684 C C . ALA A 1 218 ? -6.332 17.469 2.654 1 90.75 218 ALA A C 1
ATOM 1686 O O . ALA A 1 218 ? -6.43 18.672 2.373 1 90.75 218 ALA A O 1
ATOM 1687 N N . MET A 1 219 ? -5.5 16.969 3.453 1 87.44 219 MET A N 1
ATOM 1688 C CA . MET A 1 219 ? -4.559 17.859 4.125 1 87.44 219 MET A CA 1
ATOM 1689 C C . MET A 1 219 ? -3.588 18.469 3.123 1 87.44 219 MET A C 1
ATOM 1691 O O . MET A 1 219 ? -3.25 19.656 3.23 1 87.44 219 MET A O 1
ATOM 1695 N N . ASN A 1 220 ? -3.154 17.734 2.221 1 85.75 220 ASN A N 1
ATOM 1696 C CA . ASN A 1 220 ? -2.281 18.25 1.171 1 85.75 220 ASN A CA 1
ATOM 1697 C C . ASN A 1 220 ? -2.986 19.297 0.319 1 85.75 220 ASN A C 1
ATOM 1699 O O . ASN A 1 220 ? -2.414 20.344 0.022 1 85.75 220 ASN A O 1
ATOM 1703 N N . LEU A 1 221 ? -4.184 19 -0.008 1 90.06 221 LEU A N 1
ATOM 1704 C CA . LEU A 1 221 ? -4.98 19.938 -0.795 1 90.06 221 LEU A CA 1
ATOM 1705 C C . LEU A 1 221 ? -5.191 21.25 -0.035 1 90.06 221 LEU A C 1
ATOM 1707 O O . LEU A 1 221 ? -5.105 22.328 -0.618 1 90.06 221 LEU A O 1
ATOM 1711 N N . ALA A 1 222 ? -5.523 21.078 1.215 1 87.94 222 ALA A N 1
ATOM 1712 C CA . ALA A 1 222 ? -5.707 22.25 2.051 1 87.94 222 ALA A CA 1
ATOM 1713 C C . ALA A 1 222 ? -4.441 23.109 2.084 1 87.94 222 ALA A C 1
ATOM 1715 O O . ALA A 1 222 ? -4.508 24.328 1.949 1 87.94 222 ALA A O 1
ATOM 1716 N N . GLY A 1 223 ? -3.318 22.484 2.256 1 83.31 223 GLY A N 1
ATOM 1717 C CA . GLY A 1 223 ? -2.051 23.203 2.252 1 83.31 223 GLY A CA 1
ATOM 1718 C C . GLY A 1 223 ? -1.759 23.906 0.938 1 83.31 223 GLY A C 1
ATOM 1719 O O . GLY A 1 223 ? -1.343 25.062 0.923 1 83.31 223 GLY A O 1
ATOM 1720 N N . GLN A 1 224 ? -1.982 23.266 -0.113 1 83.56 224 GLN A N 1
ATOM 1721 C CA . GLN A 1 224 ? -1.765 23.828 -1.438 1 83.56 224 GLN A CA 1
ATOM 1722 C C . GLN A 1 224 ? -2.723 24.984 -1.7 1 83.56 224 GLN A C 1
ATOM 1724 O O . GLN A 1 224 ? -2.328 26.016 -2.262 1 83.56 224 GLN A O 1
ATOM 1729 N N . TYR A 1 225 ? -3.939 24.734 -1.326 1 88 225 TYR A N 1
ATOM 1730 C CA . TYR A 1 225 ? -4.938 25.781 -1.502 1 88 225 TYR A CA 1
ATOM 1731 C C . TYR A 1 225 ? -4.562 27.031 -0.712 1 88 225 TYR A C 1
ATOM 1733 O O . TYR A 1 225 ? -4.715 28.141 -1.204 1 88 225 TYR A O 1
ATOM 1741 N N . LYS A 1 226 ? -4.172 26.812 0.425 1 83 226 LYS A N 1
ATOM 1742 C CA . LYS A 1 226 ? -3.762 27.938 1.258 1 83 226 LYS A CA 1
ATOM 1743 C C . LYS A 1 226 ? -2.613 28.719 0.615 1 83 226 LYS A C 1
ATOM 1745 O O . LYS A 1 226 ? -2.543 29.938 0.726 1 83 226 LYS A O 1
ATOM 1750 N N . ARG A 1 227 ? -1.782 28.094 -0.035 1 77.12 227 ARG A N 1
ATOM 1751 C CA . ARG A 1 227 ? -0.602 28.703 -0.646 1 77.12 227 ARG A CA 1
ATOM 1752 C C . ARG A 1 227 ? -0.963 29.422 -1.94 1 77.12 227 ARG A C 1
ATOM 1754 O O . ARG A 1 227 ? -0.478 30.531 -2.199 1 77.12 227 ARG A O 1
ATOM 1761 N N . CYS A 1 228 ? -1.79 28.875 -2.742 1 84.81 228 CYS A N 1
ATOM 1762 C CA . CYS A 1 228 ? -2.004 29.422 -4.078 1 84.81 228 CYS A CA 1
ATOM 1763 C C . CYS A 1 228 ? -3.34 30.156 -4.164 1 84.81 228 CYS A C 1
ATOM 1765 O O . CYS A 1 228 ? -3.568 30.938 -5.086 1 84.81 228 CYS A O 1
ATOM 1767 N N . GLY A 1 229 ? -4.273 29.891 -3.297 1 85.88 229 GLY A N 1
ATOM 1768 C CA . GLY A 1 229 ? -5.57 30.547 -3.258 1 85.88 229 GLY A CA 1
ATOM 1769 C C . GLY A 1 229 ? -6.523 30.047 -4.328 1 85.88 229 GLY A C 1
ATOM 1770 O O . GLY A 1 229 ? -7.57 30.656 -4.566 1 85.88 229 GLY A O 1
ATOM 1771 N N . ASN A 1 230 ? -6.141 28.984 -4.996 1 90.75 230 ASN A N 1
ATOM 1772 C CA . ASN A 1 230 ? -6.91 28.453 -6.109 1 90.75 230 ASN A CA 1
ATOM 1773 C C . ASN A 1 230 ? -6.992 26.922 -6.047 1 90.75 230 ASN A C 1
ATOM 1775 O O . ASN A 1 230 ? -5.973 26.234 -6.156 1 90.75 230 ASN A O 1
ATOM 1779 N N . MET A 1 231 ? -8.242 26.406 -5.961 1 90.5 231 MET A N 1
ATOM 1780 C CA . MET A 1 231 ? -8.414 24.969 -5.766 1 90.5 231 MET A CA 1
ATOM 1781 C C . MET A 1 231 ? -8.016 24.188 -7.016 1 90.5 231 MET A C 1
ATOM 1783 O O . MET A 1 231 ? -7.461 23.094 -6.922 1 90.5 231 MET A O 1
ATOM 1787 N N . ASP A 1 232 ? -8.281 24.812 -8.203 1 90.81 232 ASP A N 1
ATOM 1788 C CA . ASP A 1 232 ? -7.906 24.125 -9.438 1 90.81 232 ASP A CA 1
ATOM 1789 C C . ASP A 1 232 ? -6.398 23.906 -9.508 1 90.81 232 ASP A C 1
ATOM 1791 O O . ASP A 1 232 ? -5.934 22.828 -9.875 1 90.81 232 ASP A O 1
ATOM 1795 N N . GLN A 1 233 ? -5.75 24.891 -9.109 1 85.75 233 GLN A N 1
ATOM 1796 C CA . GLN A 1 233 ? -4.293 24.781 -9.078 1 85.75 233 GLN A CA 1
ATOM 1797 C C . GLN A 1 233 ? -3.838 23.797 -8.008 1 85.75 233 GLN A C 1
ATOM 1799 O O . GLN A 1 233 ? -2.893 23.047 -8.219 1 85.75 233 GLN A O 1
ATOM 1804 N N . ALA A 1 234 ? -4.484 23.828 -6.863 1 88.56 234 ALA A N 1
ATOM 1805 C CA . ALA A 1 234 ? -4.176 22.906 -5.785 1 88.56 234 ALA A CA 1
ATOM 1806 C C . ALA A 1 234 ? -4.395 21.453 -6.23 1 88.56 234 ALA A C 1
ATOM 1808 O O . ALA A 1 234 ? -3.576 20.578 -5.945 1 88.56 234 ALA A O 1
ATOM 1809 N N . LEU A 1 235 ? -5.453 21.25 -6.949 1 90.75 235 LEU A N 1
ATOM 1810 C CA . LEU A 1 235 ? -5.785 19.922 -7.465 1 90.75 235 LEU A CA 1
ATOM 1811 C C . LEU A 1 235 ? -4.723 19.438 -8.453 1 90.75 235 LEU A C 1
ATOM 1813 O O . LEU A 1 235 ? -4.297 18.281 -8.391 1 90.75 235 LEU A O 1
ATOM 1817 N N . ASP A 1 236 ? -4.266 20.281 -9.258 1 81.94 236 ASP A N 1
ATOM 1818 C CA . ASP A 1 236 ? -3.26 19.938 -10.25 1 81.94 236 ASP A CA 1
ATOM 1819 C C . ASP A 1 236 ? -1.946 19.531 -9.586 1 81.94 236 ASP A C 1
ATOM 1821 O O . ASP A 1 236 ? -1.325 18.531 -9.969 1 81.94 236 ASP A O 1
ATOM 1825 N N . THR A 1 237 ? -1.637 20.266 -8.602 1 77.88 237 THR A N 1
ATOM 1826 C CA . THR A 1 237 ? -0.416 19.969 -7.867 1 77.88 237 THR A CA 1
ATOM 1827 C C . THR A 1 237 ? -0.542 18.625 -7.137 1 77.88 237 THR A C 1
ATOM 1829 O O . THR A 1 237 ? 0.39 17.828 -7.141 1 77.88 237 THR A O 1
ATOM 1832 N N . CYS A 1 238 ? -1.662 18.453 -6.523 1 84.31 238 CYS A N 1
ATOM 1833 C CA . CYS A 1 238 ? -1.897 17.219 -5.766 1 84.31 238 CYS A CA 1
ATOM 1834 C C . CYS A 1 238 ? -1.901 16 -6.684 1 84.31 238 CYS A C 1
ATOM 1836 O O . CYS A 1 238 ? -1.448 14.93 -6.293 1 84.31 238 CYS A O 1
ATOM 1838 N N . ARG A 1 239 ? -2.398 16.219 -7.871 1 80.62 239 ARG A N 1
ATOM 1839 C CA . ARG A 1 239 ? -2.473 15.125 -8.844 1 80.62 239 ARG A CA 1
ATOM 1840 C C . ARG A 1 239 ? -1.082 14.617 -9.211 1 80.62 239 ARG A C 1
ATOM 1842 O O . ARG A 1 239 ? -0.912 13.453 -9.555 1 80.62 239 ARG A O 1
ATOM 1849 N N . SER A 1 240 ? -0.159 15.477 -9.125 1 70.44 240 SER A N 1
ATOM 1850 C CA . SER A 1 240 ? 1.215 15.117 -9.469 1 70.44 240 SER A CA 1
ATOM 1851 C C . SER A 1 240 ? 1.839 14.234 -8.391 1 70.44 240 SER A C 1
ATOM 1853 O O . SER A 1 240 ? 2.83 13.547 -8.648 1 70.44 240 SER A O 1
ATOM 1855 N N . THR A 1 241 ? 1.212 14.234 -7.23 1 71.19 241 THR A N 1
ATOM 1856 C CA . THR A 1 241 ? 1.802 13.523 -6.102 1 71.19 241 THR A CA 1
ATOM 1857 C C . THR A 1 241 ? 0.947 12.32 -5.711 1 71.19 241 THR A C 1
ATOM 1859 O O . THR A 1 241 ? 1.471 11.305 -5.262 1 71.19 241 THR A O 1
ATOM 1862 N N . PHE A 1 242 ? -0.344 12.594 -5.801 1 72.88 242 PHE A N 1
ATOM 1863 C CA . PHE A 1 242 ? -1.264 11.555 -5.336 1 72.88 242 PHE A CA 1
ATOM 1864 C C . PHE A 1 242 ? -2.102 11.023 -6.492 1 72.88 242 PHE A C 1
ATOM 1866 O O . PHE A 1 242 ? -2.594 11.789 -7.32 1 72.88 242 PHE A O 1
ATOM 1873 N N . ASN A 1 243 ? -2.156 9.68 -6.523 1 69.25 243 ASN A N 1
ATOM 1874 C CA . ASN A 1 243 ? -3.029 9.055 -7.508 1 69.25 243 ASN A CA 1
ATOM 1875 C C . ASN A 1 243 ? -4.371 8.648 -6.898 1 69.25 243 ASN A C 1
ATOM 1877 O O . ASN A 1 243 ? -4.57 7.492 -6.539 1 69.25 243 ASN A O 1
ATOM 1881 N N . LEU A 1 244 ? -5.223 9.586 -6.746 1 75.12 244 LEU A N 1
ATOM 1882 C CA . LEU A 1 244 ? -6.57 9.352 -6.242 1 75.12 244 LEU A CA 1
ATOM 1883 C C . LEU A 1 244 ? -7.617 9.688 -7.301 1 75.12 244 LEU A C 1
ATOM 1885 O O . LEU A 1 244 ? -7.742 10.844 -7.707 1 75.12 244 LEU A O 1
ATOM 1889 N N . PRO A 1 245 ? -8.328 8.727 -7.734 1 73.19 245 PRO A N 1
ATOM 1890 C CA . PRO A 1 245 ? -9.273 8.938 -8.836 1 73.19 245 PRO A CA 1
ATOM 1891 C C . PRO A 1 245 ? -10.352 9.961 -8.5 1 73.19 245 PRO A C 1
ATOM 1893 O O . PRO A 1 245 ? -10.875 10.625 -9.398 1 73.19 245 PRO A O 1
ATOM 1896 N N . HIS A 1 246 ? -10.68 10.102 -7.207 1 84.69 246 HIS A N 1
ATOM 1897 C CA . HIS A 1 246 ? -11.727 11.031 -6.809 1 84.69 246 HIS A CA 1
ATOM 1898 C C . HIS A 1 246 ? -11.148 12.234 -6.078 1 84.69 246 HIS A C 1
ATOM 1900 O O . HIS A 1 246 ? -11.734 12.727 -5.109 1 84.69 246 HIS A O 1
ATOM 1906 N N . LEU A 1 247 ? -10.094 12.656 -6.617 1 89.5 247 LEU A N 1
ATOM 1907 C CA . LEU A 1 247 ? -9.406 13.812 -6.055 1 89.5 247 LEU A CA 1
ATOM 1908 C C . LEU A 1 247 ? -10.297 15.047 -6.078 1 89.5 247 LEU A C 1
ATOM 1910 O O . LEU A 1 247 ? -10.273 15.852 -5.145 1 89.5 247 LEU A O 1
ATOM 1914 N N . GLU A 1 248 ? -11.07 15.164 -7.121 1 91.56 248 GLU A N 1
ATOM 1915 C CA . GLU A 1 248 ? -11.961 16.312 -7.254 1 91.56 248 GLU A CA 1
ATOM 1916 C C . GLU A 1 248 ? -12.977 16.359 -6.121 1 91.56 248 GLU A C 1
ATOM 1918 O O . GLU A 1 248 ? -13.297 17.438 -5.613 1 91.56 248 GLU A O 1
ATOM 1923 N N . ALA A 1 249 ? -13.43 15.203 -5.75 1 91.94 249 ALA A N 1
ATOM 1924 C CA . ALA A 1 249 ? -14.398 15.148 -4.656 1 91.94 249 ALA A CA 1
ATOM 1925 C C . ALA A 1 249 ? -13.758 15.586 -3.34 1 91.94 249 ALA A C 1
ATOM 1927 O O . ALA A 1 249 ? -14.391 16.281 -2.541 1 91.94 249 ALA A O 1
ATOM 1928 N N . VAL A 1 250 ? -12.57 15.188 -3.143 1 92.88 250 VAL A N 1
ATOM 1929 C CA . VAL A 1 250 ? -11.844 15.602 -1.946 1 92.88 250 VAL A CA 1
ATOM 1930 C C . VAL A 1 250 ? -11.648 17.125 -1.966 1 92.88 250 VAL A C 1
ATOM 1932 O O . VAL A 1 250 ? -11.797 17.781 -0.938 1 92.88 250 VAL A O 1
ATOM 1935 N N . GLY A 1 251 ? -11.367 17.625 -3.146 1 93.12 251 GLY A N 1
ATOM 1936 C CA . GLY A 1 251 ? -11.227 19.062 -3.305 1 93.12 251 GLY A CA 1
ATOM 1937 C C . GLY A 1 251 ? -12.484 19.828 -2.959 1 93.12 251 GLY A C 1
ATOM 1938 O O . GLY A 1 251 ? -12.422 20.875 -2.303 1 93.12 251 GLY A O 1
ATOM 1939 N N . VAL A 1 252 ? -13.57 19.297 -3.367 1 92.5 252 VAL A N 1
ATOM 1940 C CA . VAL A 1 252 ? -14.859 19.922 -3.066 1 92.5 252 VAL A CA 1
ATOM 1941 C C . VAL A 1 252 ? -15.062 19.969 -1.555 1 92.5 252 VAL A C 1
ATOM 1943 O O . VAL A 1 252 ? -15.453 21 -1.01 1 92.5 252 VAL A O 1
ATOM 1946 N N . TYR A 1 253 ? -14.82 18.891 -0.896 1 92.56 253 TYR A N 1
ATOM 1947 C CA . TYR A 1 253 ? -14.984 18.859 0.553 1 92.56 253 TYR A CA 1
ATOM 1948 C C . TYR A 1 253 ? -14.07 19.891 1.224 1 92.56 253 TYR A C 1
ATOM 1950 O O . TYR A 1 253 ? -14.5 20.641 2.105 1 92.56 253 TYR A O 1
ATOM 1958 N N . VAL A 1 254 ? -12.844 19.906 0.818 1 91.12 254 VAL A N 1
ATOM 1959 C CA . VAL A 1 254 ? -11.859 20.781 1.436 1 91.12 254 VAL A CA 1
ATOM 1960 C C . VAL A 1 254 ? -12.25 22.25 1.204 1 91.12 254 VAL A C 1
ATOM 1962 O O . VAL A 1 254 ? -12.188 23.062 2.125 1 91.12 254 VAL A O 1
ATOM 1965 N N . GLN A 1 255 ? -12.633 22.547 0.068 1 89.44 255 GLN A N 1
ATOM 1966 C CA . GLN A 1 255 ? -12.93 23.922 -0.307 1 89.44 255 GLN A CA 1
ATOM 1967 C C . GLN A 1 255 ? -14.219 24.406 0.339 1 89.44 255 GLN A C 1
ATOM 1969 O O . GLN A 1 255 ? -14.289 25.531 0.835 1 89.44 255 GLN A O 1
ATOM 1974 N N . ARG A 1 256 ? -15.195 23.547 0.371 1 86.25 256 ARG A N 1
ATOM 1975 C CA . ARG A 1 256 ? -16.547 24.016 0.691 1 86.25 256 ARG A CA 1
ATOM 1976 C C . ARG A 1 256 ? -16.891 23.734 2.15 1 86.25 256 ARG A C 1
ATOM 1978 O O . ARG A 1 256 ? -17.703 24.422 2.748 1 86.25 256 ARG A O 1
ATOM 1985 N N . TYR A 1 257 ? -16.234 22.719 2.666 1 81.38 257 TYR A N 1
ATOM 1986 C CA . TYR A 1 257 ? -16.828 22.219 3.904 1 81.38 257 TYR A CA 1
ATOM 1987 C C . TYR A 1 257 ? -15.781 22.141 5.012 1 81.38 257 TYR A C 1
ATOM 1989 O O . TYR A 1 257 ? -16.094 21.766 6.148 1 81.38 257 TYR A O 1
ATOM 1997 N N . SER A 1 258 ? -14.555 22.422 4.758 1 78.94 258 SER A N 1
ATOM 1998 C CA . SER A 1 258 ? -13.484 22.078 5.684 1 78.94 258 SER A CA 1
ATOM 1999 C C . SER A 1 258 ? -13.273 23.172 6.723 1 78.94 258 SER A C 1
ATOM 2001 O O . SER A 1 258 ? -12.312 23.125 7.492 1 78.94 258 SER A O 1
ATOM 2003 N N . GLY A 1 259 ? -14.117 24.094 6.875 1 70.06 259 GLY A N 1
ATOM 2004 C CA . GLY A 1 259 ? -14.086 25.016 7.996 1 70.06 259 GLY A CA 1
ATOM 2005 C C . GLY A 1 259 ? -13.32 26.297 7.695 1 70.06 259 GLY A C 1
ATOM 2006 O O . GLY A 1 259 ? -12.602 26.812 8.555 1 70.06 259 GLY A O 1
ATOM 2007 N N . GLY A 1 260 ? -13.391 26.688 6.41 1 67.06 260 GLY A N 1
ATOM 2008 C CA . GLY A 1 260 ? -12.82 27.984 6.066 1 67.06 260 GLY A CA 1
ATOM 2009 C C . GLY A 1 260 ? -11.328 27.922 5.773 1 67.06 260 GLY A C 1
ATOM 2010 O O . GLY A 1 260 ? -10.828 26.891 5.316 1 67.06 260 GLY A O 1
ATOM 2011 N N . ASP A 1 261 ? -10.609 29 6.145 1 65.56 261 ASP A N 1
ATOM 2012 C CA . ASP A 1 261 ? -9.234 29.203 5.695 1 65.56 261 ASP A CA 1
ATOM 2013 C C . ASP A 1 261 ? -8.266 28.359 6.516 1 65.56 261 ASP A C 1
ATOM 2015 O O . ASP A 1 261 ? -7.148 28.078 6.07 1 65.56 261 ASP A O 1
ATOM 2019 N N . ASN A 1 262 ? -8.812 27.906 7.598 1 75.25 262 ASN A N 1
ATOM 2020 C CA . ASN A 1 262 ? -7.906 27.156 8.453 1 75.25 262 ASN A CA 1
ATOM 2021 C C . ASN A 1 262 ? -8.18 25.656 8.383 1 75.25 262 ASN A C 1
ATOM 2023 O O . ASN A 1 262 ? -7.457 24.859 8.977 1 75.25 262 ASN A O 1
ATOM 2027 N N . PHE A 1 263 ? -9.125 25.297 7.656 1 81.75 263 PHE A N 1
ATOM 2028 C CA . PHE A 1 263 ? -9.445 23.906 7.355 1 81.75 263 PHE A CA 1
ATOM 2029 C C . PHE A 1 263 ? -9.562 23.094 8.633 1 81.75 263 PHE A C 1
ATOM 2031 O O . PHE A 1 263 ? -8.969 22.016 8.742 1 81.75 263 PHE A O 1
ATOM 2038 N N . VAL A 1 264 ? -10.258 23.578 9.617 1 79.06 264 VAL A N 1
ATOM 2039 C CA . VAL A 1 264 ? -10.297 23.031 10.969 1 79.06 264 VAL A CA 1
ATOM 2040 C C . VAL A 1 264 ? -10.898 21.625 10.945 1 79.06 264 VAL A C 1
ATOM 2042 O O . VAL A 1 264 ? -10.484 20.75 11.703 1 79.06 264 VAL A O 1
ATOM 2045 N N . LEU A 1 265 ? -11.883 21.453 10.102 1 84.12 265 LEU A N 1
ATOM 2046 C CA . LEU A 1 265 ? -12.578 20.172 10.102 1 84.12 265 LEU A CA 1
ATOM 2047 C C . LEU A 1 265 ? -11.711 19.078 9.477 1 84.12 265 LEU A C 1
ATOM 2049 O O . LEU A 1 265 ? -11.742 17.922 9.914 1 84.12 265 LEU A O 1
ATOM 2053 N N . VAL A 1 266 ? -10.914 19.391 8.484 1 86.69 266 VAL A N 1
ATOM 2054 C CA . VAL A 1 266 ? -9.969 18.438 7.926 1 86.69 266 VAL A CA 1
ATOM 2055 C C . VAL A 1 266 ? -8.922 18.062 8.977 1 86.69 266 VAL A C 1
ATOM 2057 O O . VAL A 1 266 ? -8.578 16.891 9.133 1 86.69 266 VAL A O 1
ATOM 2060 N N . LYS A 1 267 ? -8.461 19.062 9.695 1 81.5 267 LYS A N 1
ATOM 2061 C CA . LYS A 1 267 ? -7.469 18.828 10.742 1 81.5 267 LYS A CA 1
ATOM 2062 C C . LYS A 1 267 ? -8.031 17.922 11.844 1 81.5 267 LYS A C 1
ATOM 2064 O O . LYS A 1 267 ? -7.336 17.047 12.352 1 81.5 267 LYS A O 1
ATOM 2069 N N . LEU A 1 268 ? -9.227 18.188 12.133 1 82.56 268 LEU A N 1
ATOM 2070 C CA . LEU A 1 268 ? -9.898 17.359 13.125 1 82.56 268 LEU A CA 1
ATOM 2071 C C . LEU A 1 268 ? -9.977 15.914 12.648 1 82.56 268 LEU A C 1
ATOM 2073 O O . LEU A 1 268 ? -9.688 14.984 13.406 1 82.56 268 LEU A O 1
ATOM 2077 N N . LEU A 1 269 ? -10.367 15.742 11.461 1 87.5 269 LEU A N 1
ATOM 2078 C CA . LEU A 1 269 ? -10.516 14.398 10.922 1 87.5 269 LEU A CA 1
ATOM 2079 C C . LEU A 1 269 ? -9.172 13.672 10.883 1 87.5 269 LEU A C 1
ATOM 2081 O O . LEU A 1 269 ? -9.109 12.469 11.133 1 87.5 269 LEU A O 1
ATOM 2085 N N . VAL A 1 270 ? -8.172 14.367 10.57 1 83.44 270 VAL A N 1
ATOM 2086 C CA . VAL A 1 270 ? -6.828 13.797 10.57 1 83.44 270 VAL A CA 1
ATOM 2087 C C . VAL A 1 270 ? -6.469 13.32 11.977 1 83.44 270 VAL A C 1
ATOM 2089 O O . VAL A 1 270 ? -5.902 12.234 12.141 1 83.44 270 VAL A O 1
ATOM 2092 N N . GLU A 1 271 ? -6.789 14.133 12.922 1 80.5 271 GLU A N 1
ATOM 2093 C CA . GLU A 1 271 ? -6.516 13.758 14.305 1 80.5 271 GLU A CA 1
ATOM 2094 C C . GLU A 1 271 ? -7.332 12.539 14.719 1 80.5 271 GLU A C 1
ATOM 2096 O O . GLU A 1 271 ? -6.84 11.664 15.43 1 80.5 271 GLU A O 1
ATOM 2101 N N . LEU A 1 272 ? -8.5 12.586 14.32 1 81.81 272 LEU A N 1
ATOM 2102 C CA . LEU A 1 272 ? -9.352 11.438 14.633 1 81.81 272 LEU A CA 1
ATOM 2103 C C . LEU A 1 272 ? -8.828 10.172 13.961 1 81.81 272 LEU A C 1
ATOM 2105 O O . LEU A 1 272 ? -8.875 9.086 14.547 1 81.81 272 LEU A O 1
ATOM 2109 N N . GLU A 1 273 ? -8.375 10.281 12.781 1 82.06 273 GLU A N 1
ATOM 2110 C CA . GLU A 1 273 ? -7.781 9.156 12.07 1 82.06 273 GLU A CA 1
ATOM 2111 C C . GLU A 1 273 ? -6.621 8.555 12.867 1 82.06 273 GLU A C 1
ATOM 2113 O O . GLU A 1 273 ? -6.484 7.336 12.953 1 82.06 273 GLU A O 1
ATOM 2118 N N . LYS A 1 274 ? -5.883 9.414 13.484 1 75.12 274 LYS A N 1
ATOM 2119 C CA . LYS A 1 274 ? -4.75 8.969 14.281 1 75.12 274 LYS A CA 1
ATOM 2120 C C . LYS A 1 274 ? -5.219 8.273 15.562 1 75.12 274 LYS A C 1
ATOM 2122 O O . LYS A 1 274 ? -4.707 7.211 15.922 1 75.12 274 LYS A O 1
ATOM 2127 N N . ILE A 1 275 ? -6.172 8.906 16.125 1 74.19 275 ILE A N 1
ATOM 2128 C CA . ILE A 1 275 ? -6.688 8.406 17.391 1 74.19 275 ILE A CA 1
ATOM 2129 C C . ILE A 1 275 ? -7.27 7.008 17.203 1 74.19 275 ILE A C 1
ATOM 2131 O O . ILE A 1 275 ? -7.082 6.129 18.047 1 74.19 275 ILE A O 1
ATOM 2135 N N . TRP A 1 276 ? -7.887 6.863 16.125 1 74.5 276 TRP A N 1
ATOM 2136 C CA . TRP A 1 276 ? -8.57 5.594 15.891 1 74.5 276 TRP A CA 1
ATOM 2137 C C . TRP A 1 276 ? -7.688 4.645 15.086 1 74.5 276 TRP A C 1
ATOM 2139 O O . TRP A 1 276 ? -8.102 3.523 14.773 1 74.5 276 TRP A O 1
ATOM 2149 N N . ASN A 1 277 ? -6.5 5.164 14.789 1 66.19 277 ASN A N 1
ATOM 2150 C CA . ASN A 1 277 ? -5.562 4.375 14 1 66.19 277 ASN A CA 1
ATOM 2151 C C . ASN A 1 277 ? -6.207 3.867 12.711 1 66.19 277 ASN A C 1
ATOM 2153 O O . ASN A 1 277 ? -6.145 2.676 12.406 1 66.19 277 ASN A O 1
ATOM 2157 N N . SER A 1 278 ? -6.906 4.898 12.141 1 64.88 278 SER A N 1
ATOM 2158 C CA . SER A 1 278 ? -7.582 4.547 10.898 1 64.88 278 SER A CA 1
ATOM 2159 C C . SER A 1 278 ? -6.637 4.652 9.703 1 64.88 278 SER A C 1
ATOM 2161 O O . SER A 1 278 ? -5.891 5.629 9.586 1 64.88 278 SER A O 1
ATOM 2163 N N . SER A 1 279 ? -6.344 3.656 9.086 1 59.41 279 SER A N 1
ATOM 2164 C CA . SER A 1 279 ? -5.598 3.705 7.828 1 59.41 279 SER A CA 1
ATOM 2165 C C . SER A 1 279 ? -6.488 3.35 6.641 1 59.41 279 SER A C 1
ATOM 2167 O O . SER A 1 279 ? -5.992 2.939 5.59 1 59.41 279 SER A O 1
ATOM 2169 N N . MET A 1 280 ? -7.734 3.637 6.852 1 60.34 280 MET A N 1
ATOM 2170 C CA . MET A 1 280 ? -8.695 3.158 5.859 1 60.34 280 MET A CA 1
ATOM 2171 C C . MET A 1 280 ? -8.961 4.227 4.805 1 60.34 280 MET A C 1
ATOM 2173 O O . MET A 1 280 ? -9.031 5.414 5.121 1 60.34 280 MET A O 1
ATOM 2177 N N . MET A 1 281 ? -8.945 3.756 3.592 1 67.06 281 MET A N 1
ATOM 2178 C CA . MET A 1 281 ? -9.539 4.582 2.543 1 67.06 281 MET A CA 1
ATOM 2179 C C . MET A 1 281 ? -11.062 4.551 2.629 1 67.06 281 MET A C 1
ATOM 2181 O O . MET A 1 281 ? -11.664 3.48 2.732 1 67.06 281 MET A O 1
ATOM 2185 N N . LEU A 1 282 ? -11.641 5.711 2.742 1 76.06 282 LEU A N 1
ATOM 2186 C CA . LEU A 1 282 ? -13.094 5.832 2.854 1 76.06 282 LEU A CA 1
ATOM 2187 C C . LEU A 1 282 ? -13.781 5.367 1.572 1 76.06 282 LEU A C 1
ATOM 2189 O O . LEU A 1 282 ? -14.875 4.812 1.618 1 76.06 282 LEU A O 1
ATOM 2193 N N . GLY A 1 283 ? -13.102 5.531 0.457 1 75.38 283 GLY A N 1
ATOM 2194 C CA . GLY A 1 283 ? -13.609 5.035 -0.812 1 75.38 283 GLY A CA 1
ATOM 2195 C C . GLY A 1 283 ? -14.219 6.121 -1.681 1 75.38 283 GLY A C 1
ATOM 2196 O O . GLY A 1 283 ? -14.828 7.062 -1.17 1 75.38 283 GLY A O 1
ATOM 2197 N N . GLN A 1 284 ? -14.227 5.91 -2.943 1 78.06 284 GLN A N 1
ATOM 2198 C CA . GLN A 1 284 ? -14.633 6.906 -3.93 1 78.06 284 GLN A CA 1
ATOM 2199 C C . GLN A 1 284 ? -16.125 7.191 -3.846 1 78.06 284 GLN A C 1
ATOM 2201 O O . GLN A 1 284 ? -16.547 8.352 -3.766 1 78.06 284 GLN A O 1
ATOM 2206 N N . ASP A 1 285 ? -16.953 6.188 -3.824 1 77.81 285 ASP A N 1
ATOM 2207 C CA . ASP A 1 285 ? -18.406 6.359 -3.871 1 77.81 285 ASP A CA 1
ATOM 2208 C C . ASP A 1 285 ? -18.906 7.082 -2.627 1 77.81 285 ASP A C 1
ATOM 2210 O O . ASP A 1 285 ? -19.703 8.023 -2.729 1 77.81 285 ASP A O 1
ATOM 2214 N N . PHE A 1 286 ? -18.375 6.617 -1.542 1 83.31 286 PHE A N 1
ATOM 2215 C CA . PHE A 1 286 ? -18.828 7.207 -0.286 1 83.31 286 PHE A CA 1
ATOM 2216 C C . PHE A 1 286 ? -18.344 8.648 -0.163 1 83.31 286 PHE A C 1
ATOM 2218 O O . PHE A 1 286 ? -19.125 9.547 0.122 1 83.31 286 PHE A O 1
ATOM 2225 N N . PHE A 1 287 ? -17.062 8.859 -0.451 1 89.06 287 PHE A N 1
ATOM 2226 C CA . PHE A 1 287 ? -16.516 10.195 -0.276 1 89.06 287 PHE A CA 1
ATOM 2227 C C . PHE A 1 287 ? -17.141 11.18 -1.253 1 89.06 287 PHE A C 1
ATOM 2229 O O . PHE A 1 287 ? -17.469 12.305 -0.882 1 89.06 287 PHE A O 1
ATOM 2236 N N . THR A 1 288 ? -17.328 10.695 -2.424 1 88.81 288 THR A N 1
ATOM 2237 C CA . THR A 1 288 ? -17.953 11.555 -3.426 1 88.81 288 THR A CA 1
ATOM 2238 C C . THR A 1 288 ? -19.375 11.914 -3.02 1 88.81 288 THR A C 1
ATOM 2240 O O . THR A 1 288 ? -19.797 13.062 -3.174 1 88.81 288 THR A O 1
ATOM 2243 N N . ALA A 1 289 ? -20.016 10.969 -2.492 1 88.38 289 ALA A N 1
ATOM 2244 C CA . ALA A 1 289 ? -21.375 11.227 -2.031 1 88.38 289 ALA A CA 1
ATOM 2245 C C . ALA A 1 289 ? -21.391 12.266 -0.913 1 88.38 289 ALA A C 1
ATOM 2247 O O . ALA A 1 289 ? -22.219 13.172 -0.914 1 88.38 289 ALA A O 1
ATOM 2248 N N . VAL A 1 290 ? -20.531 12.109 -0.012 1 91.06 290 VAL A N 1
ATOM 2249 C CA . VAL A 1 290 ? -20.484 13.031 1.119 1 91.06 290 VAL A CA 1
ATOM 2250 C C . VAL A 1 290 ? -20.172 14.445 0.622 1 91.06 290 VAL A C 1
ATOM 2252 O O . VAL A 1 290 ? -20.75 15.422 1.113 1 91.06 290 VAL A O 1
ATOM 2255 N N . ALA A 1 291 ? -19.344 14.547 -0.329 1 91.69 291 ALA A N 1
ATOM 2256 C CA . ALA A 1 291 ? -18.844 15.836 -0.796 1 91.69 291 ALA A CA 1
ATOM 2257 C C . ALA A 1 291 ? -19.859 16.5 -1.729 1 91.69 291 ALA A C 1
ATOM 2259 O O . ALA A 1 291 ? -19.953 17.734 -1.786 1 91.69 291 ALA A O 1
ATOM 2260 N N . THR A 1 292 ? -20.672 15.734 -2.422 1 90.06 292 THR A N 1
ATOM 2261 C CA . THR A 1 292 ? -21.359 16.359 -3.553 1 90.06 292 THR A CA 1
ATOM 2262 C C . THR A 1 292 ? -22.859 16.219 -3.41 1 90.06 292 THR A C 1
ATOM 2264 O O . THR A 1 292 ? -23.625 16.891 -4.113 1 90.06 292 THR A O 1
ATOM 2267 N N . THR A 1 293 ? -23.234 15.383 -2.557 1 88 293 THR A N 1
ATOM 2268 C CA . THR A 1 293 ? -24.672 15.195 -2.434 1 88 293 THR A CA 1
ATOM 2269 C C . THR A 1 293 ? -25.359 16.484 -1.981 1 88 293 THR A C 1
ATOM 2271 O O . THR A 1 293 ? -24.906 17.125 -1.036 1 88 293 THR A O 1
ATOM 2274 N N . ASP A 1 294 ? -26.406 16.859 -2.766 1 84.38 294 ASP A N 1
ATOM 2275 C CA . ASP A 1 294 ? -27.234 17.984 -2.365 1 84.38 294 ASP A CA 1
ATOM 2276 C C . ASP A 1 294 ? -28.219 17.578 -1.268 1 84.38 294 ASP A C 1
ATOM 2278 O O . ASP A 1 294 ? -29.172 16.828 -1.521 1 84.38 294 ASP A O 1
ATOM 2282 N N . LEU A 1 295 ? -28.031 18.031 -0.114 1 77.5 295 LEU A N 1
ATOM 2283 C CA . LEU A 1 295 ? -28.828 17.641 1.035 1 77.5 295 LEU A CA 1
ATOM 2284 C C . LEU A 1 295 ? -30.094 18.469 1.132 1 77.5 295 LEU A C 1
ATOM 2286 O O . LEU A 1 295 ? -30.766 18.484 2.17 1 77.5 295 LEU A O 1
ATOM 2290 N N . GLY A 1 296 ? -30.406 19.188 0.051 1 67.88 296 GLY A N 1
ATOM 2291 C CA . GLY A 1 296 ? -31.719 19.797 -0.101 1 67.88 296 GLY A CA 1
ATOM 2292 C C . GLY A 1 296 ? -31.812 21.156 0.553 1 67.88 296 GLY A C 1
ATOM 2293 O O . GLY A 1 296 ? -32.906 21.625 0.855 1 67.88 296 GLY A O 1
ATOM 2294 N N . SER A 1 297 ? -30.672 21.766 0.998 1 64.38 297 SER A N 1
ATOM 2295 C CA . SER A 1 297 ? -30.766 23.078 1.609 1 64.38 297 SER A CA 1
ATOM 2296 C C . SER A 1 297 ? -30.125 24.156 0.73 1 64.38 297 SER A C 1
ATOM 2298 O O . SER A 1 297 ? -29.031 23.953 0.203 1 64.38 297 SER A O 1
ATOM 2300 N N . ALA A 1 298 ? -30.875 25.078 0.457 1 61.06 298 ALA A N 1
ATOM 2301 C CA . ALA A 1 298 ? -30.344 26.219 -0.283 1 61.06 298 ALA A CA 1
ATOM 2302 C C . ALA A 1 298 ? -29.453 27.078 0.604 1 61.06 298 ALA A C 1
ATOM 2304 O O . ALA A 1 298 ? -28.594 27.812 0.106 1 61.06 298 ALA A O 1
ATOM 2305 N N . GLU A 1 299 ? -29.672 26.906 1.894 1 56.97 299 GLU A N 1
ATOM 2306 C CA . GLU A 1 299 ? -29.078 27.844 2.83 1 56.97 299 GLU A CA 1
ATOM 2307 C C . GLU A 1 299 ? -27.797 27.281 3.443 1 56.97 299 GLU A C 1
ATOM 2309 O O . GLU A 1 299 ? -26.938 28.031 3.895 1 56.97 299 GLU A O 1
ATOM 2314 N N . THR A 1 300 ? -27.828 25.953 3.5 1 62.94 300 THR A N 1
ATOM 2315 C CA . THR A 1 300 ? -26.688 25.391 4.223 1 62.94 300 THR A CA 1
ATOM 2316 C C . THR A 1 300 ? -26.094 24.203 3.463 1 62.94 300 THR A C 1
ATOM 2318 O O . THR A 1 300 ? -26.828 23.422 2.865 1 62.94 300 THR A O 1
ATOM 2321 N N . THR A 1 301 ? -24.797 24.25 3.453 1 71.56 301 THR A N 1
ATOM 2322 C CA . THR A 1 301 ? -24.109 23.141 2.814 1 71.56 301 THR A CA 1
ATOM 2323 C C . THR A 1 301 ? -23.844 22.016 3.816 1 71.56 301 THR A C 1
ATOM 2325 O O . THR A 1 301 ? -23.328 20.953 3.449 1 71.56 301 THR A O 1
ATOM 2328 N N . PHE A 1 302 ? -24.125 22.141 5.07 1 77.19 302 PHE A N 1
ATOM 2329 C CA . PHE A 1 302 ? -24.109 21.188 6.16 1 77.19 302 PHE A CA 1
ATOM 2330 C C . PHE A 1 302 ? -22.703 20.641 6.367 1 77.19 302 PHE A C 1
ATOM 2332 O O . PHE A 1 302 ? -22.484 19.422 6.359 1 77.19 302 PHE A O 1
ATOM 2339 N N . PRO A 1 303 ? -21.672 21.453 6.52 1 82.06 303 PRO A N 1
ATOM 2340 C CA . PRO A 1 303 ? -20.281 21 6.668 1 82.06 303 PRO A CA 1
ATOM 2341 C C . PRO A 1 303 ? -20.094 20.047 7.844 1 82.06 303 PRO A C 1
ATOM 2343 O O . PRO A 1 303 ? -19.344 19.078 7.734 1 82.06 303 PRO A O 1
ATOM 2346 N N . LEU A 1 304 ? -20.828 20.234 8.859 1 80.5 304 LEU A N 1
ATOM 2347 C CA . LEU A 1 304 ? -20.656 19.391 10.047 1 80.5 304 LEU A CA 1
ATOM 2348 C C . LEU A 1 304 ? -21.234 18 9.82 1 80.5 304 LEU A C 1
ATOM 2350 O O . LEU A 1 304 ? -20.688 17.016 10.289 1 80.5 304 LEU A O 1
ATOM 2354 N N . VAL A 1 305 ? -22.344 18.031 9.195 1 82.94 305 VAL A N 1
ATOM 2355 C CA . VAL A 1 305 ? -22.953 16.734 8.875 1 82.94 305 VAL A CA 1
ATOM 2356 C C . VAL A 1 305 ? -22 15.914 8.016 1 82.94 305 VAL A C 1
ATOM 2358 O O . VAL A 1 305 ? -21.797 14.727 8.273 1 82.94 305 VAL A O 1
ATOM 2361 N N . ARG A 1 306 ? -21.469 16.531 7.059 1 87.5 306 ARG A N 1
ATOM 2362 C CA . ARG A 1 306 ? -20.516 15.852 6.18 1 87.5 306 ARG A CA 1
ATOM 2363 C C . ARG A 1 306 ? -19.312 15.367 6.957 1 87.5 306 ARG A C 1
ATOM 2365 O O . ARG A 1 306 ? -18.828 14.25 6.73 1 87.5 306 ARG A O 1
ATOM 2372 N N . THR A 1 307 ? -18.922 16.172 7.871 1 88.12 307 THR A N 1
ATOM 2373 C CA . THR A 1 307 ? -17.781 15.797 8.719 1 88.12 307 THR A CA 1
ATOM 2374 C C . THR A 1 307 ? -18.156 14.633 9.625 1 88.12 307 THR A C 1
ATOM 2376 O O . THR A 1 307 ? -17.328 13.75 9.883 1 88.12 307 THR A O 1
ATOM 2379 N N . MET A 1 308 ? -19.344 14.648 10.117 1 87.62 308 MET A N 1
ATOM 2380 C CA . MET A 1 308 ? -19.844 13.531 10.922 1 87.62 308 MET A CA 1
ATOM 2381 C C . MET A 1 308 ? -19.781 12.227 10.141 1 87.62 308 MET A C 1
ATOM 2383 O O . MET A 1 308 ? -19.344 11.203 10.672 1 87.62 308 MET A O 1
ATOM 2387 N N . LEU A 1 309 ? -20.188 12.344 8.977 1 89.88 309 LEU A N 1
ATOM 2388 C CA . LEU A 1 309 ? -20.234 11.156 8.133 1 89.88 309 LEU A CA 1
ATOM 2389 C C . LEU A 1 309 ? -18.828 10.617 7.891 1 89.88 309 LEU A C 1
ATOM 2391 O O . LEU A 1 309 ? -18.594 9.406 7.984 1 89.88 309 LEU A O 1
ATOM 2395 N N . LEU A 1 310 ? -17.922 11.508 7.621 1 90.62 310 LEU A N 1
ATOM 2396 C CA . LEU A 1 310 ? -16.531 11.094 7.402 1 90.62 310 LEU A CA 1
ATOM 2397 C C . LEU A 1 310 ? -15.93 10.531 8.68 1 90.62 310 LEU A C 1
ATOM 2399 O O . LEU A 1 310 ? -15.242 9.508 8.648 1 90.62 310 LEU A O 1
ATOM 2403 N N . ALA A 1 311 ? -16.219 11.141 9.75 1 89.31 311 ALA A N 1
ATOM 2404 C CA . ALA A 1 311 ? -15.711 10.68 11.039 1 89.31 311 ALA A CA 1
ATOM 2405 C C . ALA A 1 311 ? -16.234 9.281 11.367 1 89.31 311 ALA A C 1
ATOM 2407 O O . ALA A 1 311 ? -15.477 8.43 11.852 1 89.31 311 ALA A O 1
ATOM 2408 N N . ALA A 1 312 ? -17.453 9.102 11.094 1 89.12 312 ALA A N 1
ATOM 2409 C CA . ALA A 1 312 ? -18.031 7.793 11.352 1 89.12 312 ALA A CA 1
ATOM 2410 C C . ALA A 1 312 ? -17.359 6.711 10.516 1 89.12 312 ALA A C 1
ATOM 2412 O O . ALA A 1 312 ? -17.062 5.625 11.023 1 89.12 312 ALA A O 1
ATOM 2413 N N . ALA A 1 313 ? -17.156 7.055 9.344 1 85.69 313 ALA A N 1
ATOM 2414 C CA . ALA A 1 313 ? -16.516 6.09 8.461 1 85.69 313 ALA A CA 1
ATOM 2415 C C . ALA A 1 313 ? -15.086 5.805 8.914 1 85.69 313 ALA A C 1
ATOM 2417 O O . ALA A 1 313 ? -14.617 4.668 8.836 1 85.69 313 ALA A O 1
ATOM 2418 N N . LEU A 1 314 ? -14.414 6.777 9.383 1 84.31 314 LEU A N 1
ATOM 2419 C CA . LEU A 1 314 ? -13.047 6.637 9.875 1 84.31 314 LEU A CA 1
ATOM 2420 C C . LEU A 1 314 ? -13.008 5.773 11.133 1 84.31 314 LEU A C 1
ATOM 2422 O O . LEU A 1 314 ? -11.984 5.156 11.438 1 84.31 314 LEU A O 1
ATOM 2426 N N . SER A 1 315 ? -14.086 5.754 11.805 1 82.38 315 SER A N 1
ATOM 2427 C CA . SER A 1 315 ? -14.141 5.02 13.07 1 82.38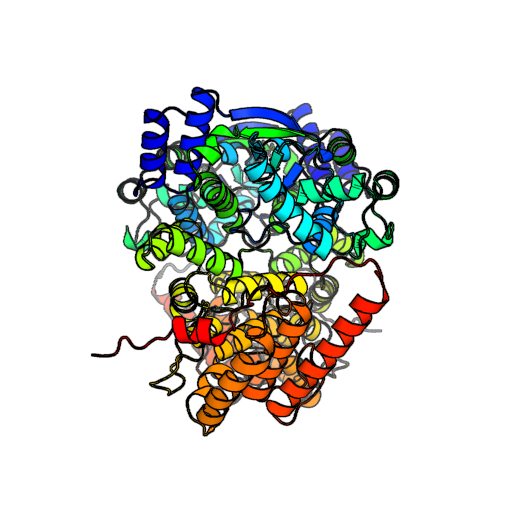 315 SER A CA 1
ATOM 2428 C C . SER A 1 315 ? -14.508 3.557 12.836 1 82.38 315 SER A C 1
ATOM 2430 O O . SER A 1 315 ? -14.625 2.785 13.797 1 82.38 315 SER A O 1
ATOM 2432 N N . SER A 1 316 ? -14.75 3.268 11.586 1 75.31 316 SER A N 1
ATOM 2433 C CA . SER A 1 316 ? -15.133 1.894 11.273 1 75.31 316 SER A CA 1
ATOM 2434 C C . SER A 1 316 ? -14.094 0.901 11.789 1 75.31 316 SER A C 1
ATOM 2436 O O . SER A 1 316 ? -12.891 1.14 11.68 1 75.31 316 SER A O 1
ATOM 2438 N N . PRO A 1 317 ? -14.656 -0.011 12.602 1 59.34 317 PRO A N 1
ATOM 2439 C CA . PRO A 1 317 ? -13.695 -0.997 13.109 1 59.34 317 PRO A CA 1
ATOM 2440 C C . PRO A 1 317 ? -12.883 -1.657 12 1 59.34 317 PRO A C 1
ATOM 2442 O O . PRO A 1 317 ? -13.398 -1.868 10.891 1 59.34 317 PRO A O 1
ATOM 2445 N N . LYS A 1 318 ? -11.641 -1.504 12.188 1 50.47 318 LYS A N 1
ATOM 2446 C CA . LYS A 1 318 ? -10.766 -2.256 11.297 1 50.47 318 LYS A CA 1
ATOM 2447 C C . LYS A 1 318 ? -10.883 -3.758 11.547 1 50.47 318 LYS A C 1
ATOM 2449 O O . LYS A 1 318 ? -10.844 -4.207 12.695 1 50.47 318 LYS A O 1
ATOM 2454 N N . HIS A 1 319 ? -11.898 -4.195 11.078 1 40.56 319 HIS A N 1
ATOM 2455 C CA . HIS A 1 319 ? -11.719 -5.633 11.242 1 40.56 319 HIS A CA 1
ATOM 2456 C C . HIS A 1 319 ? -10.594 -6.156 10.359 1 40.56 319 HIS A C 1
ATOM 2458 O O . HIS A 1 319 ? -10.211 -5.508 9.383 1 40.56 319 HIS A O 1
ATOM 2464 N N . ALA A 1 320 ? -9.875 -7.062 11 1 35.91 320 ALA A N 1
ATOM 2465 C CA . ALA A 1 320 ? -8.836 -7.773 10.258 1 35.91 320 ALA A CA 1
ATOM 2466 C C . ALA A 1 320 ? -9.195 -7.891 8.781 1 35.91 320 ALA A C 1
ATOM 2468 O O . ALA A 1 320 ? -8.328 -7.836 7.914 1 35.91 320 ALA A O 1
ATOM 2469 N N . ASP A 1 321 ? -10.57 -8.25 8.602 1 34.56 321 ASP A N 1
ATOM 2470 C CA . ASP A 1 321 ? -11.133 -8.891 7.41 1 34.56 321 ASP A CA 1
ATOM 2471 C C . ASP A 1 321 ? -11.555 -7.852 6.375 1 34.56 321 ASP A C 1
ATOM 2473 O O . ASP A 1 321 ? -12.273 -8.172 5.43 1 34.56 321 ASP A O 1
ATOM 2477 N N . GLY A 1 322 ? -11.125 -6.734 6.508 1 43.06 322 GLY A N 1
ATOM 2478 C CA . GLY A 1 322 ? -11.672 -5.746 5.594 1 43.06 322 GLY A CA 1
ATOM 2479 C C . GLY A 1 322 ? -12.5 -4.684 6.293 1 43.06 322 GLY A C 1
ATOM 2480 O O . GLY A 1 322 ? -12.594 -4.672 7.523 1 43.06 322 GLY A O 1
ATOM 2481 N N . ILE A 1 323 ? -12.625 -3.537 5.887 1 47.19 323 ILE A N 1
ATOM 2482 C CA . ILE A 1 323 ? -13.266 -2.414 6.562 1 47.19 323 ILE A CA 1
ATOM 2483 C C . ILE A 1 323 ? -14.781 -2.547 6.461 1 47.19 323 ILE A C 1
ATOM 2485 O O . ILE A 1 323 ? -15.328 -2.654 5.359 1 47.19 323 ILE A O 1
ATOM 2489 N N . SER A 1 324 ? -15.359 -3.258 7.512 1 55.91 324 SER A N 1
ATOM 2490 C CA . SER A 1 324 ? -16.812 -3.061 7.543 1 55.91 324 SER A CA 1
ATOM 2491 C C . SER A 1 324 ? -17.156 -1.582 7.652 1 55.91 324 SER A C 1
ATOM 2493 O O . SER A 1 324 ? -17.078 -0.994 8.734 1 55.91 324 SER A O 1
ATOM 2495 N N . ARG A 1 325 ? -17.469 -1.154 6.516 1 67.38 325 ARG A N 1
ATOM 2496 C CA . ARG A 1 325 ? -17.781 0.272 6.492 1 67.38 325 ARG A CA 1
ATOM 2497 C C . ARG A 1 325 ? -19.109 0.559 7.199 1 67.38 325 ARG A C 1
ATOM 2499 O O . ARG A 1 325 ? -20.094 -0.142 6.98 1 67.38 325 ARG A O 1
ATOM 2506 N N . LEU A 1 326 ? -19.016 1.372 8.117 1 75.31 326 LEU A N 1
ATOM 2507 C CA . LEU A 1 326 ? -20.203 1.757 8.875 1 75.31 326 LEU A CA 1
ATOM 2508 C C . LEU A 1 326 ? -21.234 2.443 7.973 1 75.31 326 LEU A C 1
ATOM 2510 O O . LEU A 1 326 ? -22.438 2.268 8.148 1 75.31 326 LEU A O 1
ATOM 2514 N N . LEU A 1 327 ? -20.656 3.186 7.02 1 82.25 327 LEU A N 1
ATOM 2515 C CA . LEU A 1 327 ? -21.531 3.967 6.145 1 82.25 327 LEU A CA 1
ATOM 2516 C C . LEU A 1 327 ? -21.203 3.695 4.68 1 82.25 327 LEU A C 1
ATOM 2518 O O . LEU A 1 327 ? -20.078 3.312 4.344 1 82.25 327 LEU A O 1
ATOM 2522 N N . SER A 1 328 ? -22.266 3.785 3.936 1 79.88 328 SER A N 1
ATOM 2523 C CA . SER A 1 328 ? -22.141 3.635 2.49 1 79.88 328 SER A CA 1
ATOM 2524 C C . SER A 1 328 ? -22.719 4.844 1.758 1 79.88 328 SER A C 1
ATOM 2526 O O . SER A 1 328 ? -23.312 5.723 2.377 1 79.88 328 SER A O 1
ATOM 2528 N N . LYS A 1 329 ? -22.438 4.855 0.472 1 83.31 329 LYS A N 1
ATOM 2529 C CA . LYS A 1 329 ? -22.984 5.91 -0.371 1 83.31 329 LYS A CA 1
ATOM 2530 C C . LYS A 1 329 ? -24.5 6.023 -0.192 1 83.31 329 LYS A C 1
ATOM 2532 O O . LYS A 1 329 ? -25.047 7.129 -0.142 1 83.31 329 LYS A O 1
ATOM 2537 N N . GLN A 1 330 ? -25.125 4.879 -0.046 1 78.69 330 GLN A N 1
ATOM 2538 C CA . GLN A 1 330 ? -26.578 4.84 0.074 1 78.69 330 GLN A CA 1
ATOM 2539 C C . GLN A 1 330 ? -27.047 5.539 1.348 1 78.69 330 GLN A C 1
ATOM 2541 O O . GLN A 1 330 ? -28.109 6.156 1.368 1 78.69 330 GLN A O 1
ATOM 2546 N N . ASP A 1 331 ? -26.312 5.418 2.312 1 83.56 331 ASP A N 1
ATOM 2547 C CA . ASP A 1 331 ? -26.672 6.082 3.564 1 83.56 331 ASP A CA 1
ATOM 2548 C C . ASP A 1 331 ? -26.672 7.602 3.4 1 83.56 331 ASP A C 1
ATOM 2550 O O . ASP A 1 331 ? -27.5 8.297 3.988 1 83.56 331 ASP A O 1
ATOM 2554 N N . VAL A 1 332 ? -25.75 8.094 2.609 1 87 332 VAL A N 1
ATOM 2555 C CA . VAL A 1 332 ? -25.656 9.531 2.371 1 87 332 VAL A CA 1
ATOM 2556 C C . VAL A 1 332 ? -26.812 9.992 1.496 1 87 332 VAL A C 1
ATOM 2558 O O . VAL A 1 332 ? -27.438 11.016 1.774 1 87 332 VAL A O 1
ATOM 2561 N N . GLU A 1 333 ? -27.125 9.242 0.555 1 84.25 333 GLU A N 1
ATOM 2562 C CA . GLU A 1 333 ? -28.172 9.594 -0.397 1 84.25 333 GLU A CA 1
ATOM 2563 C C . GLU A 1 333 ? -29.547 9.602 0.27 1 84.25 333 GLU A C 1
ATOM 2565 O O . GLU A 1 333 ? -30.406 10.398 -0.087 1 84.25 333 GLU A O 1
ATOM 2570 N N . LYS A 1 334 ? -29.703 8.781 1.189 1 84 334 LYS A N 1
ATOM 2571 C CA . LYS A 1 334 ? -30.969 8.695 1.908 1 84 334 LYS A CA 1
ATOM 2572 C C . LYS A 1 334 ? -31.219 9.961 2.727 1 84 334 LYS A C 1
ATOM 2574 O O . LYS A 1 334 ? -32.344 10.258 3.086 1 84 334 LYS A O 1
ATOM 2579 N N . LEU A 1 335 ? -30.188 10.586 3.031 1 83.06 335 LEU A N 1
ATOM 2580 C CA . LEU A 1 335 ? -30.328 11.797 3.822 1 83.06 335 LEU A CA 1
ATOM 2581 C C . LEU A 1 335 ? -31.016 12.898 3.006 1 83.06 335 LEU A C 1
ATOM 2583 O O . LEU A 1 335 ? -31.516 13.867 3.566 1 83.06 335 LEU A O 1
ATOM 2587 N N . LYS A 1 336 ? -30.891 12.75 1.765 1 76.94 336 LYS A N 1
ATOM 2588 C CA . LYS A 1 336 ? -31.594 13.703 0.901 1 76.94 336 LYS A CA 1
ATOM 2589 C C . LYS A 1 336 ? -33.094 13.734 1.212 1 76.94 336 LYS A C 1
ATOM 2591 O O . LYS A 1 336 ? -33.688 14.797 1.204 1 76.94 336 LYS A O 1
ATOM 2596 N N . SER A 1 337 ? -33.656 12.539 1.329 1 68.06 337 SER A N 1
ATOM 2597 C CA . SER A 1 337 ? -35.125 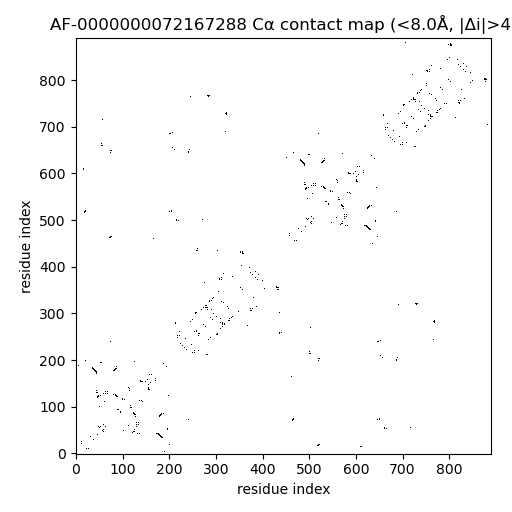12.398 1.493 1 68.06 337 SER A CA 1
ATOM 2598 C C . SER A 1 337 ? -35.531 12.648 2.938 1 68.06 337 SER A C 1
ATOM 2600 O O . SER A 1 337 ? -36.656 13.109 3.195 1 68.06 337 SER A O 1
ATOM 2602 N N . ASN A 1 338 ? -34.875 12.086 3.902 1 55.69 338 ASN A N 1
ATOM 2603 C CA . ASN A 1 338 ? -35.281 12.039 5.301 1 55.69 338 ASN A CA 1
ATOM 2604 C C . ASN A 1 338 ? -35.156 13.398 5.977 1 55.69 338 ASN A C 1
ATOM 2606 O O . ASN A 1 338 ? -35.656 13.602 7.082 1 55.69 338 ASN A O 1
ATOM 2610 N N . VAL A 1 339 ? -34.062 14.07 5.652 1 51.88 339 VAL A N 1
ATOM 2611 C CA . VAL A 1 339 ? -33.625 15.117 6.578 1 51.88 339 VAL A CA 1
ATOM 2612 C C . VAL A 1 339 ? -34.688 16.219 6.633 1 51.88 339 VAL A C 1
ATOM 2614 O O . VAL A 1 339 ? -35.031 16.812 5.605 1 51.88 339 VAL A O 1
ATOM 2617 N N . GLU A 1 340 ? -35.531 15.969 7.508 1 51.16 340 GLU A N 1
ATOM 2618 C CA . GLU A 1 340 ? -36.156 17.203 7.965 1 51.16 340 GLU A CA 1
ATOM 2619 C C . GLU A 1 340 ? -35.094 18.312 8.117 1 51.16 340 GLU A C 1
ATOM 2621 O O . GLU A 1 340 ? -34.469 18.438 9.164 1 51.16 340 GLU A O 1
ATOM 2626 N N . GLN A 1 341 ? -34.594 18.797 7.062 1 52.59 341 GLN A N 1
ATOM 2627 C CA . GLN A 1 341 ? -33.594 19.844 6.883 1 52.59 341 GLN A CA 1
ATOM 2628 C C . GLN A 1 341 ? -33.562 20.797 8.07 1 52.59 341 GLN A C 1
ATOM 2630 O O . GLN A 1 341 ? -32.5 21.234 8.5 1 52.59 341 GLN A O 1
ATOM 2635 N N . ALA A 1 342 ? -34.75 21.141 8.414 1 52.03 342 ALA A N 1
ATOM 2636 C CA . ALA A 1 342 ? -34.875 22.094 9.516 1 52.03 342 ALA A CA 1
ATOM 2637 C C . ALA A 1 342 ? -34.25 21.547 10.789 1 52.03 342 ALA A C 1
ATOM 2639 O O . ALA A 1 342 ? -33.562 22.266 11.523 1 52.03 342 ALA A O 1
ATOM 2640 N N . VAL A 1 343 ? -34.406 20.297 10.992 1 50.53 343 VAL A N 1
ATOM 2641 C CA . VAL A 1 343 ? -33.906 19.688 12.227 1 50.53 343 VAL A CA 1
ATOM 2642 C C . VAL A 1 343 ? -32.375 19.562 12.156 1 50.53 343 VAL A C 1
ATOM 2644 O O . VAL A 1 343 ? -31.688 19.828 13.141 1 50.53 343 VAL A O 1
ATOM 2647 N N . LEU A 1 344 ? -31.906 19.344 10.953 1 51.94 344 LEU A N 1
ATOM 2648 C CA . LEU A 1 344 ? -30.453 19.219 10.828 1 51.94 344 LEU A CA 1
ATOM 2649 C C . LEU A 1 344 ? -29.766 20.562 11.008 1 51.94 344 LEU A C 1
ATOM 2651 O O . LEU A 1 344 ? -28.734 20.656 11.68 1 51.94 344 LEU A O 1
ATOM 2655 N N . ALA A 1 345 ? -30.422 21.5 10.359 1 53 345 ALA A N 1
ATOM 2656 C CA . ALA A 1 345 ? -29.859 22.859 10.445 1 53 345 ALA A CA 1
ATOM 2657 C C . ALA A 1 345 ? -29.891 23.375 11.883 1 53 345 ALA A C 1
ATOM 2659 O O . ALA A 1 345 ? -28.922 23.969 12.352 1 53 345 ALA A O 1
ATOM 2660 N N . GLU A 1 346 ? -31.047 23.297 12.531 1 49.66 346 GLU A N 1
ATOM 2661 C CA . GLU A 1 346 ? -31.203 23.75 13.906 1 49.66 346 GLU A CA 1
ATOM 2662 C C . GLU A 1 346 ? -30.234 23.016 14.844 1 49.66 346 GLU A C 1
ATOM 2664 O O . GLU A 1 346 ? -29.625 23.641 15.719 1 49.66 346 GLU A O 1
ATOM 2669 N N . LYS A 1 347 ? -30.031 21.828 14.508 1 45.88 347 LYS A N 1
ATOM 2670 C CA . LYS A 1 347 ? -29.281 20.969 15.414 1 45.88 347 LYS A CA 1
ATOM 2671 C C . LYS A 1 347 ? -27.781 21.078 15.172 1 45.88 347 LYS A C 1
ATOM 2673 O O . LYS A 1 347 ? -27 21.031 16.109 1 45.88 347 LYS A O 1
ATOM 2678 N N . MET A 1 348 ? -27.516 21.312 13.938 1 49.28 348 MET A N 1
ATOM 2679 C CA . MET A 1 348 ? -26.125 21.625 13.625 1 49.28 348 MET A CA 1
ATOM 2680 C C . MET A 1 348 ? -25.688 22.906 14.32 1 49.28 348 MET A C 1
ATOM 2682 O O . MET A 1 348 ? -24.562 23.016 14.789 1 49.28 348 MET A O 1
ATOM 2686 N N . ALA A 1 349 ? -26.672 23.766 14.336 1 48 349 ALA A N 1
ATOM 2687 C CA . ALA A 1 349 ? -26.422 25.031 15.023 1 48 349 ALA A CA 1
ATOM 2688 C C . ALA A 1 349 ? -26.125 24.797 16.5 1 48 349 ALA A C 1
ATOM 2690 O O . ALA A 1 349 ? -25.328 25.531 17.109 1 48 349 ALA A O 1
ATOM 2691 N N . MET A 1 350 ? -26.734 23.828 17.094 1 40.22 350 MET A N 1
ATOM 2692 C CA . MET A 1 350 ? -26.531 23.5 18.5 1 40.22 350 MET A CA 1
ATOM 2693 C C . MET A 1 350 ? -25.125 22.984 18.734 1 40.22 350 MET A C 1
ATOM 2695 O O . MET A 1 350 ? -24.531 23.234 19.797 1 40.22 350 MET A O 1
ATOM 2699 N N . LEU A 1 351 ? -24.734 22.172 17.875 1 42.97 351 LEU A N 1
ATOM 2700 C CA . LEU A 1 351 ? -23.406 21.594 17.984 1 42.97 351 LEU A CA 1
ATOM 2701 C C . LEU A 1 351 ? -22.328 22.672 17.891 1 42.97 351 LEU A C 1
ATOM 2703 O O . LEU A 1 351 ? -21.297 22.594 18.578 1 42.97 351 LEU A O 1
ATOM 2707 N N . VAL A 1 352 ? -22.562 23.578 17 1 43.53 352 VAL A N 1
ATOM 2708 C CA . VAL A 1 352 ? -21.641 24.688 16.781 1 43.53 352 VAL A CA 1
ATOM 2709 C C . VAL A 1 352 ? -21.609 25.594 18.016 1 43.53 352 VAL A C 1
ATOM 2711 O O . VAL A 1 352 ? -20.547 26.047 18.438 1 43.53 352 VAL A O 1
ATOM 2714 N N . PHE A 1 353 ? -22.828 26 18.438 1 35.47 353 PHE A N 1
ATOM 2715 C CA . PHE A 1 353 ? -23 27.062 19.406 1 35.47 353 PHE A CA 1
ATOM 2716 C C . PHE A 1 353 ? -22.406 26.672 20.766 1 35.47 353 PHE A C 1
ATOM 2718 O O . PHE A 1 353 ? -21.75 27.469 21.422 1 35.47 353 PHE A O 1
ATOM 2725 N N . SER A 1 354 ? -23.203 25.734 21.391 1 34.62 354 SER A N 1
ATOM 2726 C CA . SER A 1 354 ? -22.844 25.609 22.812 1 34.62 354 SER A CA 1
ATOM 2727 C C . SER A 1 354 ? -21.344 25.469 22.984 1 34.62 354 SER A C 1
ATOM 2729 O O . SER A 1 354 ? -20.766 26.031 23.938 1 34.62 354 SER A O 1
ATOM 2731 N N . GLN A 1 355 ? -20.672 24.328 22.594 1 35.88 355 GLN A N 1
ATOM 2732 C CA . GLN A 1 355 ? -19.422 23.812 23.125 1 35.88 355 GLN A CA 1
ATOM 2733 C C . GLN A 1 355 ? -18.234 24.344 22.344 1 35.88 355 GLN A C 1
ATOM 2735 O O . GLN A 1 355 ? -17.109 24.406 22.859 1 35.88 355 GLN A O 1
ATOM 2740 N N . VAL A 1 356 ? -18.281 24.375 21.062 1 36.31 356 VAL A N 1
ATOM 2741 C CA . VAL A 1 356 ? -17.047 24.719 20.359 1 36.31 356 VAL A CA 1
ATOM 2742 C C . VAL A 1 356 ? -16.688 26.172 20.625 1 36.31 356 VAL A C 1
ATOM 2744 O O . VAL A 1 356 ? -15.523 26.578 20.453 1 36.31 356 VAL A O 1
ATOM 2747 N N . GLY A 1 357 ? -17.562 27.094 20.734 1 32.19 357 GLY A N 1
ATOM 2748 C CA . GLY A 1 357 ? -17.375 28.5 21.016 1 32.19 357 GLY A CA 1
ATOM 2749 C C . GLY A 1 357 ? -16.609 28.75 22.312 1 32.19 357 GLY A C 1
ATOM 2750 O O . GLY A 1 357 ? -15.93 29.766 22.453 1 32.19 357 GLY A O 1
ATOM 2751 N N . GLN A 1 358 ? -17.312 28.297 23.391 1 34.03 358 GLN A N 1
ATOM 2752 C CA . GLN A 1 358 ? -16.906 28.922 24.656 1 34.03 358 GLN A CA 1
ATOM 2753 C C . GLN A 1 358 ? -15.438 28.656 24.938 1 34.03 358 GLN A C 1
ATOM 2755 O O . GLN A 1 358 ? -14.805 29.406 25.688 1 34.03 358 GLN A O 1
ATOM 2760 N N . GLY A 1 359 ? -14.523 27.484 25.125 1 32.5 359 GLY A N 1
ATOM 2761 C CA . GLY A 1 359 ? -13.164 27.328 25.625 1 32.5 359 GLY A CA 1
ATOM 2762 C C . GLY A 1 359 ? -12.328 26.391 24.781 1 32.5 359 GLY A C 1
ATOM 2763 O O . GLY A 1 359 ? -12.867 25.562 24.031 1 32.5 359 GLY A O 1
ATOM 2764 N N . GLN A 1 360 ? -10.875 26.594 24.406 1 37.66 360 GLN A N 1
ATOM 2765 C CA . GLN A 1 360 ? -9.617 25.969 24.031 1 37.66 360 GLN A CA 1
ATOM 2766 C C . GLN A 1 360 ? -9.633 24.469 24.344 1 37.66 360 GLN A C 1
ATOM 2768 O O . GLN A 1 360 ? -8.969 23.688 23.672 1 37.66 360 GLN A O 1
ATOM 2773 N N . ALA A 1 361 ? -10.391 24.016 25.188 1 39.19 361 ALA A N 1
ATOM 2774 C CA . ALA A 1 361 ? -10.273 22.719 25.859 1 39.19 361 ALA A CA 1
ATOM 2775 C C . ALA A 1 361 ? -10.93 21.609 25.047 1 39.19 361 ALA A C 1
ATOM 2777 O O . ALA A 1 361 ? -10.562 20.438 25.172 1 39.19 361 ALA A O 1
ATOM 2778 N N . LEU A 1 362 ? -12.008 21.906 24.344 1 42.94 362 LEU A N 1
ATOM 2779 C CA . LEU A 1 362 ? -12.727 20.812 23.703 1 42.94 362 LEU A CA 1
ATOM 2780 C C . LEU A 1 362 ? -11.875 20.156 22.625 1 42.94 362 LEU A C 1
ATOM 2782 O O . LEU A 1 362 ? -11.906 18.938 22.469 1 42.94 362 LEU A O 1
ATOM 2786 N N . LEU A 1 363 ? -11.227 21.172 21.672 1 48.62 363 LEU A N 1
ATOM 2787 C CA . LEU A 1 363 ? -10.266 20.594 20.734 1 48.62 363 LEU A CA 1
ATOM 2788 C C . LEU A 1 363 ? -9.172 19.844 21.484 1 48.62 363 LEU A C 1
ATOM 2790 O O . LEU A 1 363 ? -8.391 19.109 20.875 1 48.62 363 LEU A O 1
ATOM 2794 N N . ASP A 1 364 ? -9.312 20.188 22.781 1 54.44 364 ASP A N 1
ATOM 2795 C CA . ASP A 1 364 ? -8.258 19.547 23.547 1 54.44 364 ASP A CA 1
ATOM 2796 C C . ASP A 1 364 ? -8.547 18.062 23.75 1 54.44 364 ASP A C 1
ATOM 2798 O O . ASP A 1 364 ? -7.625 17.25 23.844 1 54.44 364 ASP A O 1
ATOM 2802 N N . ASN A 1 365 ? -10.039 17.797 23.672 1 68.12 365 ASN A N 1
ATOM 2803 C CA . ASN A 1 365 ? -10.273 16.359 23.75 1 68.12 365 ASN A CA 1
ATOM 2804 C C . ASN A 1 365 ? -10.797 15.805 22.422 1 68.12 365 ASN A C 1
ATOM 2806 O O . ASN A 1 365 ? -12 15.586 22.266 1 68.12 365 ASN A O 1
ATOM 2810 N N . LYS A 1 366 ? -10.086 15.703 21.531 1 74.56 366 LYS A N 1
ATOM 2811 C CA . LYS A 1 366 ? -10.367 15.258 20.172 1 74.56 366 LYS A CA 1
ATOM 2812 C C . LYS A 1 366 ? -11.102 13.914 20.188 1 74.56 366 LYS A C 1
ATOM 2814 O O . LYS A 1 366 ? -11.953 13.664 19.328 1 74.56 366 LYS A O 1
ATOM 2819 N N . ARG A 1 367 ? -10.891 13.211 21.188 1 79.75 367 ARG A N 1
ATOM 2820 C CA . ARG A 1 367 ? -11.539 11.906 21.297 1 79.75 367 ARG A CA 1
ATOM 2821 C C . ARG A 1 367 ? -13.031 12.055 21.594 1 79.75 367 ARG A C 1
ATOM 2823 O O . ARG A 1 367 ? -13.859 11.336 21.016 1 79.75 367 ARG A O 1
ATOM 2830 N N . LEU A 1 368 ? -13.297 12.93 22.469 1 81.06 368 LEU A N 1
ATOM 2831 C CA . LEU A 1 368 ? -14.68 13.164 22.859 1 81.06 368 LEU A CA 1
ATOM 2832 C C . LEU A 1 368 ? -15.469 13.773 21.703 1 81.06 368 LEU A C 1
ATOM 2834 O O . LEU A 1 368 ? -16.609 13.383 21.438 1 81.06 368 LEU A O 1
ATOM 2838 N N . LEU A 1 369 ? -14.828 14.703 21.062 1 81.75 369 LEU A N 1
ATOM 2839 C CA . LEU A 1 369 ? -15.469 15.312 19.906 1 81.75 369 LEU A CA 1
ATOM 2840 C C . LEU A 1 369 ? -15.703 14.281 18.812 1 81.75 369 LEU A C 1
ATOM 2842 O O . LEU A 1 369 ? -16.75 14.289 18.156 1 81.75 369 LEU A O 1
ATOM 2846 N N . GLY A 1 370 ? -14.727 13.484 18.547 1 85.44 370 GLY A N 1
ATOM 2847 C CA . GLY A 1 370 ? -14.883 12.406 17.578 1 85.44 370 GLY A CA 1
ATOM 2848 C C . GLY A 1 370 ? -16.062 11.5 17.875 1 85.44 370 GLY A C 1
ATOM 2849 O O . GLY A 1 370 ? -16.812 11.141 16.984 1 85.44 370 GLY A O 1
ATOM 2850 N N . ARG A 1 371 ? -16.234 11.188 19.125 1 85.62 371 ARG A N 1
ATOM 2851 C CA . ARG A 1 371 ? -17.344 10.336 19.531 1 85.62 371 ARG A CA 1
ATOM 2852 C C . ARG A 1 371 ? -18.688 11.016 19.266 1 85.62 371 ARG A C 1
ATOM 2854 O O . ARG A 1 371 ? -19.656 10.367 18.875 1 85.62 371 ARG A O 1
ATOM 2861 N N . PHE A 1 372 ? -18.719 12.258 19.562 1 84.44 372 PHE A N 1
ATOM 2862 C CA . PHE A 1 372 ? -19.906 13.047 19.281 1 84.44 372 PHE A CA 1
ATOM 2863 C C . PHE A 1 372 ? -20.266 12.992 17.797 1 84.44 372 PHE A C 1
ATOM 2865 O O . PHE A 1 372 ? -21.422 12.773 17.438 1 84.44 372 PHE A O 1
ATOM 2872 N N . LEU A 1 373 ? -19.281 13.203 16.969 1 86.5 373 LEU A N 1
ATOM 2873 C CA . LEU A 1 373 ? -19.484 13.188 15.531 1 86.5 373 LEU A CA 1
ATOM 2874 C C . LEU A 1 373 ? -19.969 11.812 15.062 1 86.5 373 LEU A C 1
ATOM 2876 O O . LEU A 1 373 ? -20.891 11.719 14.258 1 86.5 373 LEU A O 1
ATOM 2880 N N . VAL A 1 374 ? -19.375 10.781 15.578 1 89 374 VAL A N 1
ATOM 2881 C CA . VAL A 1 374 ? -19.719 9.414 15.203 1 89 374 VAL A CA 1
ATOM 2882 C C . VAL A 1 374 ? -21.156 9.117 15.602 1 89 374 VAL A C 1
ATOM 2884 O O . VAL A 1 374 ? -21.938 8.586 14.797 1 89 374 VAL A O 1
ATOM 2887 N N . ARG A 1 375 ? -21.547 9.523 16.766 1 86.19 375 ARG A N 1
ATOM 2888 C CA . ARG A 1 375 ? -22.906 9.305 17.25 1 86.19 375 ARG A CA 1
ATOM 2889 C C . ARG A 1 375 ? -23.922 10.039 16.375 1 86.19 375 ARG A C 1
ATOM 2891 O O . ARG A 1 375 ? -24.969 9.484 16.031 1 86.19 375 ARG A O 1
ATOM 2898 N N . GLY A 1 376 ? -23.547 11.227 16.094 1 86.19 376 GLY A N 1
ATOM 2899 C CA . GLY A 1 376 ? -24.406 12 15.219 1 86.19 376 GLY A CA 1
ATOM 2900 C C . GLY A 1 376 ? -24.625 11.359 13.859 1 86.19 376 GLY A C 1
ATOM 2901 O O . GLY A 1 376 ? -25.766 11.281 13.383 1 86.19 376 GLY A O 1
ATOM 2902 N N . ALA A 1 377 ? -23.594 10.922 13.25 1 89.44 377 ALA A N 1
ATOM 2903 C CA . ALA A 1 377 ? -23.672 10.305 11.93 1 89.44 377 ALA A CA 1
ATOM 2904 C C . ALA A 1 377 ? -24.5 9.023 11.977 1 89.44 377 ALA A C 1
ATOM 2906 O O . ALA A 1 377 ? -25.312 8.773 11.086 1 89.44 377 ALA A O 1
ATOM 2907 N N . LEU A 1 378 ? -24.234 8.234 12.984 1 88.69 378 LEU A N 1
ATOM 2908 C CA . LEU A 1 378 ? -24.953 6.973 13.117 1 88.69 378 LEU A CA 1
ATOM 2909 C C . LEU A 1 378 ? -26.438 7.207 13.328 1 88.69 378 LEU A C 1
ATOM 2911 O O . LEU A 1 378 ? -27.281 6.457 12.82 1 88.69 378 LEU A O 1
ATOM 2915 N N . TRP A 1 379 ? -26.734 8.133 14.086 1 86.88 379 TRP A N 1
ATOM 2916 C CA . TRP A 1 379 ? -28.125 8.477 14.312 1 86.88 379 TRP A CA 1
ATOM 2917 C C . TRP A 1 379 ? -28.781 8.953 13.016 1 86.88 379 TRP A C 1
ATOM 2919 O O . TRP A 1 379 ? -29.875 8.508 12.664 1 86.88 379 TRP A O 1
ATOM 2929 N N . LEU A 1 380 ? -28.109 9.891 12.32 1 83.56 380 LEU A N 1
ATOM 2930 C CA . LEU A 1 380 ? -28.641 10.461 11.078 1 83.56 380 LEU A CA 1
ATOM 2931 C C . LEU A 1 380 ? -28.906 9.367 10.047 1 83.56 380 LEU A C 1
ATOM 2933 O O . LEU A 1 380 ? -29.828 9.477 9.242 1 83.56 380 LEU A O 1
ATOM 2937 N N . THR A 1 381 ? -28.109 8.383 10.07 1 86.88 381 THR A N 1
ATOM 2938 C CA . THR A 1 381 ? -28.188 7.352 9.039 1 86.88 381 THR A CA 1
ATOM 2939 C C . THR A 1 381 ? -28.906 6.113 9.562 1 86.88 381 THR A C 1
ATOM 2941 O O . THR A 1 381 ? -28.922 5.074 8.898 1 86.88 381 THR A O 1
ATOM 2944 N N . LYS A 1 382 ? -29.391 6.172 10.781 1 84.12 382 LYS A N 1
ATOM 2945 C CA . LYS A 1 382 ? -30.156 5.102 11.398 1 84.12 382 LYS A CA 1
ATOM 2946 C C . LYS A 1 382 ? -29.328 3.834 11.547 1 84.12 382 LYS A C 1
ATOM 2948 O O . LYS A 1 382 ? -29.766 2.744 11.188 1 84.12 382 LYS A O 1
ATOM 2953 N N . LYS A 1 383 ? -28.172 3.99 12 1 85.75 383 LYS A N 1
ATOM 2954 C CA . LYS A 1 383 ? -27.266 2.869 12.227 1 85.75 383 LYS A CA 1
ATOM 2955 C C . LYS A 1 383 ? -26.719 2.881 13.648 1 85.75 383 LYS A C 1
ATOM 2957 O O . LYS A 1 383 ? -25.562 2.518 13.883 1 85.75 383 LYS A O 1
ATOM 2962 N N . GLU A 1 384 ? -27.5 3.352 14.445 1 86.44 384 GLU A N 1
ATOM 2963 C CA . GLU A 1 384 ? -27.109 3.393 15.844 1 86.44 384 GLU A CA 1
ATOM 2964 C C . GLU A 1 384 ? -26.781 1.997 16.375 1 86.44 384 GLU A C 1
ATOM 2966 O O . GLU A 1 384 ? -27.422 1.018 15.984 1 86.44 384 GLU A O 1
ATOM 2971 N N . GLY A 1 385 ? -25.766 2.006 17.188 1 82.31 385 GLY A N 1
ATOM 2972 C CA . GLY A 1 385 ? -25.391 0.739 17.797 1 82.31 385 GLY A CA 1
ATOM 2973 C C . GLY A 1 385 ? -24.406 -0.053 16.969 1 82.31 385 GLY A C 1
ATOM 2974 O O . GLY A 1 385 ? -23.953 -1.123 17.375 1 82.31 385 GLY A O 1
ATOM 2975 N N . LYS A 1 386 ? -24.109 0.52 15.898 1 77.31 386 LYS A N 1
ATOM 2976 C CA . LYS A 1 386 ? -23.172 -0.182 15.039 1 77.31 386 LYS A CA 1
ATOM 2977 C C . LYS A 1 386 ? -21.734 0.318 15.266 1 77.31 386 LYS A C 1
ATOM 2979 O O . LYS A 1 386 ? -21.547 1.407 15.805 1 77.31 386 LYS A O 1
ATOM 2984 N N . GLY A 1 387 ? -20.781 -0.475 14.953 1 76.44 38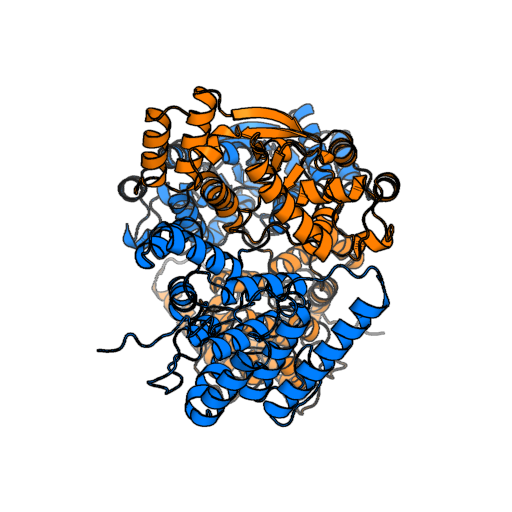7 GLY A N 1
ATOM 2985 C CA . GLY A 1 387 ? -19.391 -0.093 15.094 1 76.44 387 GLY A CA 1
ATOM 2986 C C . GLY A 1 387 ? -18.906 -0.107 16.531 1 76.44 387 GLY A C 1
ATOM 2987 O O . GLY A 1 387 ? -19.297 -0.981 17.312 1 76.44 387 GLY A O 1
ATOM 2988 N N . ARG A 1 388 ? -18.109 0.848 16.875 1 74.75 388 ARG A N 1
ATOM 2989 C CA . ARG A 1 388 ? -17.516 0.894 18.203 1 74.75 388 ARG A CA 1
ATOM 2990 C C . ARG A 1 388 ? -18.453 1.572 19.203 1 74.75 388 ARG A C 1
ATOM 2992 O O . ARG A 1 388 ? -18.281 1.418 20.422 1 74.75 388 ARG A O 1
ATOM 2999 N N . GLU A 1 389 ? -19.359 2.326 18.578 1 82.38 389 GLU A N 1
ATOM 3000 C CA . GLU A 1 389 ? -20.344 3 19.406 1 82.38 389 GLU A CA 1
ATOM 3001 C C . GLU A 1 389 ? -21.594 2.139 19.578 1 82.38 389 GLU A C 1
ATOM 3003 O O . GLU A 1 389 ? -22.5 2.17 18.734 1 82.38 389 GLU A O 1
ATOM 3008 N N . LYS A 1 390 ? -21.719 1.613 20.734 1 83.06 390 LYS A N 1
ATOM 3009 C CA . LYS A 1 390 ? -22.797 0.654 20.953 1 83.06 390 LYS A CA 1
ATOM 3010 C C . LYS A 1 390 ? -24.031 1.335 21.531 1 83.06 390 LYS A C 1
ATOM 3012 O O . LYS A 1 390 ? -25.125 0.787 21.484 1 83.06 390 LYS A O 1
ATOM 3017 N N . THR A 1 391 ? -23.844 2.479 22.031 1 88.44 391 THR A N 1
ATOM 3018 C CA . THR A 1 391 ? -24.969 3.176 22.672 1 88.44 391 THR A CA 1
ATOM 3019 C C . THR A 1 391 ? -25.938 3.693 21.609 1 88.44 391 THR A C 1
ATOM 3021 O O . THR A 1 391 ? -25.531 4.27 20.609 1 88.44 391 THR A O 1
ATOM 3024 N N . VAL A 1 392 ? -27.109 3.434 21.891 1 91.62 392 VAL A N 1
ATOM 3025 C CA . VAL A 1 392 ? -28.172 3.914 21.016 1 91.62 392 VAL A CA 1
ATOM 3026 C C . VAL A 1 392 ? -28.828 5.152 21.625 1 91.62 392 VAL A C 1
ATOM 3028 O O . VAL A 1 392 ? -29.234 5.137 22.781 1 91.62 392 VAL A O 1
ATOM 3031 N N . PHE A 1 393 ? -28.875 6.176 20.859 1 86.31 393 PHE A N 1
ATOM 3032 C CA . PHE A 1 393 ? -29.5 7.418 21.297 1 86.31 393 PHE A CA 1
ATOM 3033 C C . PHE A 1 393 ? -30.781 7.668 20.516 1 86.31 393 PHE A C 1
ATOM 3035 O O . PHE A 1 393 ? -30.859 7.398 19.312 1 86.31 393 PHE A O 1
ATOM 3042 N N . GLY A 1 394 ? -31.703 8.148 21.219 1 81.25 394 GLY A N 1
ATOM 3043 C CA . GLY A 1 394 ? -33 8.367 20.609 1 81.25 394 GLY A CA 1
ATOM 3044 C C . GLY A 1 394 ? -33.062 9.648 19.797 1 81.25 394 GLY A C 1
ATOM 3045 O O . GLY A 1 394 ? -33.906 9.789 18.906 1 81.25 394 GLY A O 1
ATOM 3046 N N . SER A 1 395 ? -32.219 10.602 20.172 1 77.69 395 SER A N 1
ATOM 3047 C CA . SER A 1 395 ? -32.25 11.891 19.484 1 77.69 395 SER A CA 1
ATOM 3048 C C . SER A 1 395 ? -30.875 12.555 19.5 1 77.69 395 SER A C 1
ATOM 3050 O O . SER A 1 395 ? -30 12.156 20.266 1 77.69 395 SER A O 1
ATOM 3052 N N . LEU A 1 396 ? -30.719 13.57 18.625 1 76.12 396 LEU A N 1
ATOM 3053 C CA . LEU A 1 396 ? -29.5 14.359 18.594 1 76.12 396 LEU A CA 1
ATOM 3054 C C . LEU A 1 396 ? -29.312 15.117 19.906 1 76.12 396 LEU A C 1
ATOM 3056 O O . LEU A 1 396 ? -28.172 15.328 20.359 1 76.12 396 LEU A O 1
ATOM 3060 N N . GLU A 1 397 ? -30.438 15.438 20.516 1 76.06 397 GLU A N 1
ATOM 3061 C CA . GLU A 1 397 ? -30.391 16.109 21.812 1 76.06 397 GLU A CA 1
ATOM 3062 C C . GLU A 1 397 ? -29.781 15.211 22.891 1 76.06 397 GLU A C 1
ATOM 3064 O O . GLU A 1 397 ? -29 15.672 23.719 1 76.06 397 GLU A O 1
ATOM 3069 N N . GLU A 1 398 ? -30.109 14.031 22.812 1 82.62 398 GLU A N 1
ATOM 3070 C CA . GLU A 1 398 ? -29.562 13.078 23.766 1 82.62 398 GLU A CA 1
ATOM 3071 C C . GLU A 1 398 ? -28.062 12.891 23.547 1 82.62 398 GLU A C 1
ATOM 3073 O O . GLU A 1 398 ? -27.312 12.75 24.516 1 82.62 398 GLU A O 1
ATOM 3078 N N . ILE A 1 399 ? -27.734 12.859 22.312 1 82.94 399 ILE A N 1
ATOM 3079 C CA . ILE A 1 399 ? -26.312 12.742 21.969 1 82.94 399 ILE A CA 1
ATOM 3080 C C . ILE A 1 399 ? -25.562 13.953 22.5 1 82.94 399 ILE A C 1
ATOM 3082 O O . ILE A 1 399 ? -24.469 13.812 23.047 1 82.94 399 ILE A O 1
ATOM 3086 N N . HIS A 1 400 ? -26.156 15.109 22.375 1 78.25 400 HIS A N 1
ATOM 3087 C CA . HIS A 1 400 ? -25.531 16.344 22.844 1 78.25 400 HIS A CA 1
ATOM 3088 C C . HIS A 1 400 ? -25.422 16.359 24.359 1 78.25 400 HIS A C 1
ATOM 3090 O O . HIS A 1 400 ? -24.391 16.75 24.906 1 78.25 400 HIS A O 1
ATOM 3096 N N . LYS A 1 401 ? -26.438 15.945 25 1 77.62 401 LYS A N 1
ATOM 3097 C CA . LYS A 1 401 ? -26.422 15.875 26.453 1 77.62 401 LYS A CA 1
ATOM 3098 C C . LYS A 1 401 ? -25.344 14.914 26.953 1 77.62 401 LYS A C 1
ATOM 3100 O O . LYS A 1 401 ? -24.656 15.203 27.938 1 77.62 401 LYS A O 1
ATOM 3105 N N . ALA A 1 402 ? -25.234 13.836 26.281 1 83.62 402 ALA A N 1
ATOM 3106 C CA . ALA A 1 402 ? -24.203 12.867 26.641 1 83.62 402 ALA A CA 1
ATOM 3107 C C . ALA A 1 402 ? -22.812 13.461 26.453 1 83.62 402 ALA A C 1
ATOM 3109 O O . ALA A 1 402 ? -21.922 13.227 27.281 1 83.62 402 ALA A O 1
ATOM 3110 N N . PHE A 1 403 ? -22.672 14.148 25.391 1 80.88 403 PHE A N 1
ATOM 3111 C CA . PHE A 1 403 ? -21.406 14.797 25.109 1 80.88 403 PHE A CA 1
ATOM 3112 C C . PHE A 1 403 ? -21.031 15.797 26.203 1 80.88 403 PHE A C 1
ATOM 3114 O O . PHE A 1 403 ? -19.906 15.797 26.703 1 80.88 403 PHE A O 1
ATOM 3121 N N . LEU A 1 404 ? -22 16.609 26.547 1 75.62 404 LEU A N 1
ATOM 3122 C CA . LEU A 1 404 ? -21.766 17.609 27.578 1 75.62 404 LEU A CA 1
ATOM 3123 C C . LEU A 1 404 ? -21.453 16.953 28.922 1 75.62 404 LEU A C 1
ATOM 3125 O O . LEU A 1 404 ? -20.578 17.422 29.656 1 75.62 404 LEU A O 1
ATOM 3129 N N . SER A 1 405 ? -22.078 15.938 29.172 1 81.56 405 SER A N 1
ATOM 3130 C CA . SER A 1 405 ? -21.844 15.195 30.406 1 81.56 405 SER A CA 1
ATOM 3131 C C . SER A 1 405 ? -20.438 14.586 30.422 1 81.56 405 SER A C 1
ATOM 3133 O O . SER A 1 405 ? -19.75 14.641 31.438 1 81.56 405 SER A O 1
ATOM 3135 N N . GLU A 1 406 ? -20.094 14.008 29.344 1 82.06 406 GLU A N 1
ATOM 3136 C CA . GLU A 1 406 ? -18.781 13.406 29.234 1 82.06 406 GLU A CA 1
ATOM 3137 C C . GLU A 1 406 ? -17.672 14.469 29.281 1 82.06 406 GLU A C 1
ATOM 3139 O O . GLU A 1 406 ? -16.609 14.234 29.844 1 82.06 406 GLU A O 1
ATOM 3144 N N . GLN A 1 407 ? -17.922 15.555 28.719 1 76.12 407 GLN A N 1
ATOM 3145 C CA . GLN A 1 407 ? -16.984 16.672 28.75 1 76.12 407 GLN A CA 1
ATOM 3146 C C . GLN A 1 407 ? -16.781 17.172 30.172 1 76.12 407 GLN A C 1
ATOM 3148 O O . GLN A 1 407 ? -15.648 17.453 30.578 1 76.12 407 GLN A O 1
ATOM 3153 N N . ALA A 1 408 ? -17.859 17.297 30.906 1 75.31 408 ALA A N 1
ATOM 3154 C CA . ALA A 1 408 ? -17.797 17.734 32.312 1 75.31 408 ALA A CA 1
ATOM 3155 C C . ALA A 1 408 ? -17 16.75 33.156 1 75.31 408 ALA A C 1
ATOM 3157 O O . ALA A 1 408 ? -16.219 17.156 34 1 75.31 408 ALA A O 1
ATOM 3158 N N . LYS A 1 409 ? -17.125 15.547 32.844 1 76.44 409 LYS A N 1
ATOM 3159 C CA . LYS A 1 409 ? -16.406 14.516 33.562 1 76.44 409 LYS A CA 1
ATOM 3160 C C . LYS A 1 409 ? -14.922 14.539 33.25 1 76.44 409 LYS A C 1
ATOM 3162 O O . LYS A 1 409 ? -14.086 14.305 34.125 1 76.44 409 LYS A O 1
ATOM 3167 N N . ALA A 1 410 ? -14.672 14.742 32 1 70.31 410 ALA A N 1
ATOM 3168 C CA . ALA A 1 410 ? -13.281 14.789 31.594 1 70.31 410 ALA A CA 1
ATOM 3169 C C . ALA A 1 410 ? -12.562 15.992 32.219 1 70.31 410 ALA A C 1
ATOM 3171 O O . ALA A 1 410 ? -11.398 15.898 32.594 1 70.31 410 ALA A O 1
ATOM 3172 N N . GLN A 1 411 ? -13.203 17.109 32.281 1 65 411 GLN A N 1
ATOM 3173 C CA . GLN A 1 411 ? -12.641 18.328 32.875 1 65 411 GLN A CA 1
ATOM 3174 C C . GLN A 1 411 ? -12.461 18.156 34.375 1 65 411 GLN A C 1
ATOM 3176 O O . GLN A 1 411 ? -11.469 18.641 34.938 1 65 411 GLN A O 1
ATOM 3181 N N . ALA A 1 412 ? -13.367 17.547 34.969 1 63.59 412 ALA A N 1
ATOM 3182 C CA . ALA A 1 412 ? -13.281 17.297 36.406 1 63.59 412 ALA A CA 1
ATOM 3183 C C . ALA A 1 412 ? -12.125 16.359 36.719 1 63.59 412 ALA A C 1
ATOM 3185 O O . ALA A 1 412 ? -11.453 16.531 37.75 1 63.59 412 ALA A O 1
ATOM 3186 N N . SER A 1 413 ? -11.984 15.391 35.906 1 59.41 413 SER A N 1
ATOM 3187 C CA . SER A 1 413 ? -10.898 14.438 36.125 1 59.41 413 SER A CA 1
ATOM 3188 C C . SER A 1 413 ? -9.539 15.07 35.875 1 59.41 413 SER A C 1
ATOM 3190 O O . SER A 1 413 ? -8.539 14.688 36.469 1 59.41 413 SER A O 1
ATOM 3192 N N . SER A 1 414 ? -9.492 15.859 34.844 1 53.59 414 SER A N 1
ATOM 3193 C CA . SER A 1 414 ? -8.234 16.562 34.562 1 53.59 414 SER A CA 1
ATOM 3194 C C . SER A 1 414 ? -7.918 17.562 35.688 1 53.59 414 SER A C 1
ATOM 3196 O O . SER A 1 414 ? -6.75 17.828 35.969 1 53.59 414 SER A O 1
ATOM 3198 N N . SER A 1 415 ? -8.914 18.219 36.281 1 49.22 415 SER A N 1
ATOM 3199 C CA . SER A 1 415 ? -8.703 19.156 37.375 1 49.22 415 SER A CA 1
ATOM 3200 C C . SER A 1 415 ? -8.266 18.453 38.656 1 49.22 415 SER A C 1
ATOM 3202 O O . SER A 1 415 ? -7.691 19.078 39.531 1 49.22 415 SER A O 1
ATOM 3204 N N . THR A 1 416 ? -8.766 17.25 38.875 1 44.16 416 THR A N 1
ATOM 3205 C CA . THR A 1 416 ? -8.383 16.672 40.156 1 44.16 416 THR A CA 1
ATOM 3206 C C . THR A 1 416 ? -6.898 16.328 40.156 1 44.16 416 THR A C 1
ATOM 3208 O O . THR A 1 416 ? -6.336 16.016 41.219 1 44.16 416 THR A O 1
ATOM 3211 N N . GLY A 1 417 ? -6.188 16.016 39.156 1 37.09 417 GLY A N 1
ATOM 3212 C CA . GLY A 1 417 ? -4.773 15.773 39.375 1 37.09 417 GLY A CA 1
ATOM 3213 C C . GLY A 1 417 ? -3.994 17.047 39.656 1 37.09 417 GLY A C 1
ATOM 3214 O O . GLY A 1 417 ? -3.186 17.094 40.594 1 37.09 417 GLY A O 1
ATOM 3215 N N . ASP A 1 418 ? -3.432 17.969 38.781 1 35.22 418 ASP A N 1
ATOM 3216 C CA . ASP A 1 418 ? -2.525 19.047 39.188 1 35.22 418 ASP A CA 1
ATOM 3217 C C . ASP A 1 418 ? -3.299 20.234 39.719 1 35.22 418 ASP A C 1
ATOM 3219 O O . ASP A 1 418 ? -4.121 20.828 39 1 35.22 418 ASP A O 1
ATOM 3223 N N . ALA A 1 419 ? -3.463 20.547 41.094 1 30.91 419 ALA A N 1
ATOM 3224 C CA . ALA A 1 419 ? -3.85 21.672 41.938 1 30.91 419 ALA A CA 1
ATOM 3225 C C . ALA A 1 419 ? -3.211 22.969 41.469 1 30.91 419 ALA A C 1
ATOM 3227 O O . ALA A 1 419 ? -3.443 24.031 42.031 1 30.91 419 ALA A O 1
ATOM 3228 N N . GLY A 1 420 ? -1.901 23 40.969 1 30.89 420 GLY A N 1
ATOM 3229 C CA . GLY A 1 420 ? -1.371 24.344 40.812 1 30.89 420 GLY A CA 1
ATOM 3230 C C . GLY A 1 420 ? -2.193 25.203 39.844 1 30.89 420 GLY A C 1
ATOM 3231 O O . GLY A 1 420 ? -2.744 24.703 38.875 1 30.89 420 GLY A O 1
ATOM 3232 N N . GLY A 1 421 ? -2.723 26.422 40.344 1 28.62 421 GLY A N 1
ATOM 3233 C CA . GLY A 1 421 ? -3.682 27.469 40.062 1 28.62 421 GLY A CA 1
ATOM 3234 C C . GLY A 1 421 ? -3.496 28.125 38.688 1 28.62 421 GLY A C 1
ATOM 3235 O O . GLY A 1 421 ? -4.004 29.219 38.469 1 28.62 421 GLY A O 1
ATOM 3236 N N . SER A 1 422 ? -2.492 27.859 37.844 1 26.2 422 SER A N 1
ATOM 3237 C CA . SER A 1 422 ? -2.307 29.047 37.031 1 26.2 422 SER A CA 1
ATOM 3238 C C . SER A 1 422 ? -3.574 29.375 36.25 1 26.2 422 SER A C 1
ATOM 3240 O O . SER A 1 422 ? -4.258 28.469 35.75 1 26.2 422 SER A O 1
ATOM 3242 N N . ALA A 1 423 ? -4.152 30.625 36.531 1 27.97 423 ALA A N 1
ATOM 3243 C CA . ALA A 1 423 ? -5.195 31.453 35.906 1 27.97 423 ALA A CA 1
ATOM 3244 C C . ALA A 1 423 ? -5.191 31.297 34.375 1 27.97 423 ALA A C 1
ATOM 3246 O O . ALA A 1 423 ? -4.246 31.734 33.719 1 27.97 423 ALA A O 1
ATOM 3247 N N . VAL A 1 424 ? -5.492 30.25 34 1 27.14 424 VAL A N 1
ATOM 3248 C CA . VAL A 1 424 ? -5.574 30.219 32.531 1 27.14 424 VAL A CA 1
ATOM 3249 C C . VAL A 1 424 ? -6.547 31.297 32.062 1 27.14 424 VAL A C 1
ATOM 3251 O O . VAL A 1 424 ? -7.695 31.344 32.5 1 27.14 424 VAL A O 1
ATOM 3254 N N . ALA A 1 425 ? -6.008 32.531 31.781 1 26.36 425 ALA A N 1
ATOM 3255 C CA . ALA A 1 425 ? -6.652 33.688 31.156 1 26.36 425 ALA A CA 1
ATOM 3256 C C . ALA A 1 425 ? -7.738 33.25 30.188 1 26.36 425 ALA A C 1
ATOM 3258 O O . ALA A 1 425 ? -7.609 32.219 29.516 1 26.36 425 ALA A O 1
ATOM 3259 N N . GLU A 1 426 ? -8.906 33.781 30.344 1 26.72 426 GLU A N 1
ATOM 3260 C CA . GLU A 1 426 ? -10.211 33.75 29.688 1 26.72 426 GLU A CA 1
ATOM 3261 C C . GLU A 1 426 ? -10.094 34.094 28.219 1 26.72 426 GLU A C 1
ATOM 3263 O O . GLU A 1 426 ? -10.258 35.25 27.812 1 26.72 426 GLU A O 1
ATOM 3268 N N . SER A 1 427 ? -8.945 33.906 27.641 1 25.44 427 SER A N 1
ATOM 3269 C CA . SER A 1 427 ? -8.992 34.531 26.312 1 25.44 427 SER A CA 1
ATOM 3270 C C . SER A 1 427 ? -10.18 34.031 25.516 1 25.44 427 SER A C 1
ATOM 3272 O O . SER A 1 427 ? -10.609 32.875 25.672 1 25.44 427 SER A O 1
ATOM 3274 N N . LYS A 1 428 ? -10.953 35.031 24.969 1 28.31 428 LYS A N 1
ATOM 3275 C CA . LYS A 1 428 ? -12.078 35.094 24.031 1 28.31 428 LYS A CA 1
ATOM 3276 C C . LYS A 1 428 ? -12 33.938 23.016 1 28.31 428 LYS A C 1
ATOM 3278 O O . LYS A 1 428 ? -11.297 34.031 22.016 1 28.31 428 LYS A O 1
ATOM 3283 N N . VAL A 1 429 ? -12 32.875 23.453 1 28.22 429 VAL A N 1
ATOM 3284 C CA . VAL A 1 429 ? -11.75 31.688 22.641 1 28.22 429 VAL A CA 1
ATOM 3285 C C . VAL A 1 429 ? -12.914 31.453 21.672 1 28.22 429 VAL A C 1
ATOM 3287 O O . VAL A 1 429 ? -14.039 31.219 22.109 1 28.22 429 VAL A O 1
ATOM 3290 N N . LEU A 1 430 ? -13 32.219 20.531 1 31.02 430 LEU A N 1
ATOM 3291 C CA . LEU A 1 430 ? -13.93 31.969 19.438 1 31.02 430 LEU A CA 1
ATOM 3292 C C . LEU A 1 430 ? -14.062 30.484 19.141 1 31.02 430 LEU A C 1
ATOM 3294 O O . LEU A 1 430 ? -13.055 29.766 19.094 1 31.02 430 LEU A O 1
ATOM 3298 N N . GLY A 1 431 ? -15.273 29.844 19.016 1 31.33 431 GLY A N 1
ATOM 3299 C CA . GLY A 1 431 ? -15.594 28.438 18.906 1 31.33 431 GLY A CA 1
ATOM 3300 C C . GLY A 1 431 ? -15.141 27.828 17.594 1 31.33 431 GLY A C 1
ATOM 3301 O O . GLY A 1 431 ? -14.797 28.547 16.656 1 31.33 431 GLY A O 1
ATOM 3302 N N . LEU A 1 432 ? -15.688 26.688 17 1 30.8 432 LEU A N 1
ATOM 3303 C CA . LEU A 1 432 ? -15.164 25.984 15.844 1 30.8 432 LEU A CA 1
ATOM 3304 C C . LEU A 1 432 ? -15.586 26.672 14.547 1 30.8 432 LEU A C 1
ATOM 3306 O O . LEU A 1 432 ? -14.758 26.922 13.672 1 30.8 432 LEU A O 1
ATOM 3310 N N . GLU A 1 433 ? -16.703 26.594 13.703 1 30.34 433 GLU A N 1
ATOM 3311 C CA . GLU A 1 433 ? -17.266 27.609 12.805 1 30.34 433 GLU A CA 1
ATOM 3312 C C . GLU A 1 433 ? -18.109 28.625 13.562 1 30.34 433 GLU A C 1
ATOM 3314 O O . GLU A 1 433 ? -18.312 29.75 13.094 1 30.34 433 GLU A O 1
ATOM 3319 N N . GLU A 1 434 ? -18.5 29.172 14.305 1 31.38 434 GLU A N 1
ATOM 3320 C CA . GLU A 1 434 ? -18.609 30.594 13.992 1 31.38 434 GLU A CA 1
ATOM 3321 C C . GLU A 1 434 ? -17.297 31.141 13.414 1 31.38 434 GLU A C 1
ATOM 3323 O O . GLU A 1 434 ? -17.297 32.156 12.703 1 31.38 434 GLU A O 1
ATOM 3328 N N . ALA A 1 435 ? -16.438 30.281 12.891 1 32.94 435 ALA A N 1
ATOM 3329 C CA . ALA A 1 435 ? -15.75 29 12.789 1 32.94 435 ALA A CA 1
ATOM 3330 C C . ALA A 1 435 ? -16.312 28.156 11.641 1 32.94 435 ALA A C 1
ATOM 3332 O O . ALA A 1 435 ? -15.562 27.625 10.828 1 32.94 435 ALA A O 1
ATOM 3333 N N . CYS A 1 436 ? -17.109 27.219 11.406 1 34.72 436 CYS A N 1
ATOM 3334 C CA . CYS A 1 436 ? -17.234 27 9.977 1 34.72 436 CYS A CA 1
ATOM 3335 C C . CYS A 1 436 ? -18.141 28.031 9.336 1 34.72 436 CYS A C 1
ATOM 3337 O O . CYS A 1 436 ? -17.859 28.547 8.25 1 34.72 436 CYS A O 1
ATOM 3339 N N . MET A 1 437 ? -19.359 28.875 9.68 1 36.22 437 MET A N 1
ATOM 3340 C CA . MET A 1 437 ? -20.031 30.047 9.141 1 36.22 437 MET A CA 1
ATOM 3341 C C . MET A 1 437 ? -19.688 31.281 9.969 1 36.22 437 MET A C 1
ATOM 3343 O O . MET A 1 437 ? -19.969 32.406 9.547 1 36.22 437 MET A O 1
ATOM 3347 N N . LEU A 1 438 ? -19.188 31.562 10.75 1 31.41 438 LEU A N 1
ATOM 3348 C CA . LEU A 1 438 ? -18.312 32.719 10.844 1 31.41 438 LEU A CA 1
ATOM 3349 C C . LEU A 1 438 ? -17.047 32.531 10.023 1 31.41 438 LEU A C 1
ATOM 3351 O O . LEU A 1 438 ? -16.281 33.469 9.797 1 31.41 438 LEU A O 1
ATOM 3355 N N . LEU A 1 439 ? -16.938 31.609 9.148 1 33.41 439 LEU A N 1
ATOM 3356 C CA . LEU A 1 439 ? -16.453 30.609 8.195 1 33.41 439 LEU A CA 1
ATOM 3357 C C . LEU A 1 439 ? -17.453 30.438 7.051 1 33.41 439 LEU A C 1
ATOM 3359 O O . LEU A 1 439 ? -17.062 30.156 5.918 1 33.41 439 LEU A O 1
ATOM 3363 N N . VAL A 1 440 ? -18.828 30.016 6.977 1 34.44 440 VAL A N 1
ATOM 3364 C CA . VAL A 1 440 ? -19.641 30.109 5.758 1 34.44 440 VAL A CA 1
ATOM 3365 C C . VAL A 1 440 ? -20.375 31.438 5.719 1 34.44 440 VAL A C 1
ATOM 3367 O O . VAL A 1 440 ? -21.453 31.578 6.301 1 34.44 440 VAL A O 1
ATOM 3370 N N . LEU A 1 441 ? -20.203 32.625 6.207 1 30.02 441 LEU A N 1
ATOM 3371 C CA . LEU A 1 441 ? -21.078 33.75 5.973 1 30.02 441 LEU A CA 1
ATOM 3372 C C . LEU A 1 441 ? -21.562 33.781 4.527 1 30.02 441 LEU A C 1
ATOM 3374 O O . LEU A 1 441 ? -20.781 33.594 3.6 1 30.02 441 LEU A O 1
ATOM 3378 N N . PRO A 1 442 ? -22.844 33.75 4.367 1 31.27 442 PRO A N 1
ATOM 3379 C CA . PRO A 1 442 ? -23.375 34.219 3.082 1 31.27 442 PRO A CA 1
ATOM 3380 C C . PRO A 1 442 ? -22.703 35.5 2.609 1 31.27 442 PRO A C 1
ATOM 3382 O O . PRO A 1 442 ? -22.469 36.406 3.412 1 31.27 442 PRO A O 1
ATOM 3385 N N . GLU A 1 443 ? -21.703 35.656 1.83 1 28.28 443 GLU A N 1
ATOM 3386 C CA . GLU A 1 443 ? -21.703 37 1.318 1 28.28 443 GLU A CA 1
ATOM 3387 C C . GLU A 1 443 ? -23.125 37.531 1.148 1 28.28 443 GLU A C 1
ATOM 3389 O O . GLU A 1 443 ? -23.953 36.875 0.513 1 28.28 443 GLU A O 1
ATOM 3394 N N . ARG A 1 444 ? -23.641 38.5 1.885 1 24.28 444 ARG A N 1
ATOM 3395 C CA . ARG A 1 444 ? -24.672 39.438 1.459 1 24.28 444 ARG A CA 1
ATOM 3396 C C . ARG A 1 444 ? -24.516 39.812 -0.013 1 24.28 444 ARG A C 1
ATOM 3398 O O . ARG A 1 444 ? -23.406 39.812 -0.534 1 24.28 444 ARG A O 1
ATOM 3405 N N . SER A 1 445 ? -25.703 40.312 -0.767 1 23.03 445 SER A N 1
ATOM 3406 C CA . SER A 1 445 ? -25.734 41.156 -1.946 1 23.03 445 SER A CA 1
ATOM 3407 C C . SER A 1 445 ? -24.719 42.281 -1.84 1 23.03 445 SER A C 1
ATOM 3409 O O . SER A 1 445 ? -24.562 42.875 -0.779 1 23.03 445 SER A O 1
ATOM 3411 N N . MET B 1 1 ? 19.953 32.062 1.665 1 90.88 1 MET B N 1
ATOM 3412 C CA . MET B 1 1 ? 20.156 31.531 0.325 1 90.88 1 MET B CA 1
ATOM 3413 C C . MET B 1 1 ? 20.125 32.625 -0.721 1 90.88 1 MET B C 1
ATOM 3415 O O . MET B 1 1 ? 19.375 33.625 -0.591 1 90.88 1 MET B O 1
ATOM 3419 N N . GLU B 1 2 ? 20.953 32.469 -1.651 1 92.5 2 GLU B N 1
ATOM 3420 C CA . GLU B 1 2 ? 21.031 33.5 -2.686 1 92.5 2 GLU B CA 1
ATOM 3421 C C . GLU B 1 2 ? 19.703 33.625 -3.434 1 92.5 2 GLU B C 1
ATOM 3423 O O . GLU B 1 2 ? 19.047 32.625 -3.723 1 92.5 2 GLU B O 1
ATOM 3428 N N . ALA B 1 3 ? 19.391 34.844 -3.771 1 93.81 3 ALA B N 1
ATOM 3429 C CA . ALA B 1 3 ? 18.109 35.156 -4.422 1 93.81 3 ALA B CA 1
ATOM 3430 C C . ALA B 1 3 ? 18 34.406 -5.758 1 93.81 3 ALA B C 1
ATOM 3432 O O . ALA B 1 3 ? 16.922 33.969 -6.129 1 93.81 3 ALA B O 1
ATOM 3433 N N . SER B 1 4 ? 19.094 34.375 -6.402 1 94.44 4 SER B N 1
ATOM 3434 C CA . SER B 1 4 ? 19.078 33.719 -7.703 1 94.44 4 SER B CA 1
ATOM 3435 C C . SER B 1 4 ? 18.75 32.219 -7.574 1 94.44 4 SER B C 1
ATOM 3437 O O . SER B 1 4 ? 18.031 31.672 -8.398 1 94.44 4 SER B O 1
ATOM 3439 N N . LEU B 1 5 ? 19.25 31.594 -6.574 1 96.12 5 LEU B N 1
ATOM 3440 C CA . LEU B 1 5 ? 19 30.172 -6.336 1 96.12 5 LEU B CA 1
ATOM 3441 C C . LEU B 1 5 ? 17.531 29.953 -5.949 1 96.12 5 LEU B C 1
ATOM 3443 O O . LEU B 1 5 ? 16.922 28.969 -6.387 1 96.12 5 LEU B O 1
ATOM 3447 N N . VAL B 1 6 ? 17.016 30.859 -5.172 1 96.38 6 VAL B N 1
ATOM 3448 C CA . VAL B 1 6 ? 15.617 30.781 -4.75 1 96.38 6 VAL B CA 1
ATOM 3449 C C . VAL B 1 6 ? 14.711 30.859 -5.977 1 96.38 6 VAL B C 1
ATOM 3451 O O . VAL B 1 6 ? 13.742 30.094 -6.082 1 96.38 6 VAL B O 1
ATOM 3454 N N . GLN B 1 7 ? 15.07 31.734 -6.867 1 95.38 7 GLN B N 1
ATOM 3455 C CA . GLN B 1 7 ? 14.289 31.875 -8.094 1 95.38 7 GLN B CA 1
ATOM 3456 C C . GLN B 1 7 ? 14.375 30.609 -8.953 1 95.38 7 GLN B C 1
ATOM 3458 O O . GLN B 1 7 ? 13.367 30.172 -9.508 1 95.38 7 GLN B O 1
ATOM 3463 N N . GLU B 1 8 ? 15.508 30.094 -9.031 1 95.81 8 GLU B N 1
ATOM 3464 C CA . GLU B 1 8 ? 15.703 28.875 -9.828 1 95.81 8 GLU B CA 1
ATOM 3465 C C . GLU B 1 8 ? 14.922 27.703 -9.242 1 95.81 8 GLU B C 1
ATOM 3467 O O . GLU B 1 8 ? 14.344 26.906 -9.984 1 95.81 8 GLU B O 1
ATOM 3472 N N . MET B 1 9 ? 14.938 27.594 -7.93 1 95.62 9 MET B N 1
ATOM 3473 C CA . MET B 1 9 ? 14.172 26.547 -7.25 1 95.62 9 MET B CA 1
ATOM 3474 C C . MET B 1 9 ? 12.68 26.688 -7.539 1 95.62 9 MET B C 1
ATOM 3476 O O . MET B 1 9 ? 11.992 25.688 -7.754 1 95.62 9 MET B O 1
ATOM 3480 N N . GLY B 1 10 ? 12.227 27.891 -7.543 1 92.75 10 GLY B N 1
ATOM 3481 C CA . GLY B 1 10 ? 10.836 28.156 -7.883 1 92.75 10 GLY B CA 1
ATOM 3482 C C . GLY B 1 10 ? 10.484 27.75 -9.297 1 92.75 10 GLY B C 1
ATOM 3483 O O . GLY B 1 10 ? 9.414 27.188 -9.547 1 92.75 10 GLY B O 1
ATOM 3484 N N . LYS B 1 11 ? 11.406 27.953 -10.18 1 92.62 11 LYS B N 1
ATOM 3485 C CA . LYS B 1 11 ? 11.195 27.578 -11.578 1 92.62 11 LYS B CA 1
ATOM 3486 C C . LYS B 1 11 ? 11.094 26.062 -11.734 1 92.62 11 LYS B C 1
ATOM 3488 O O . LYS B 1 11 ? 10.297 25.578 -12.531 1 92.62 11 LYS B O 1
ATOM 3493 N N . ILE B 1 12 ? 11.922 25.375 -11.016 1 91.44 12 ILE B N 1
ATOM 3494 C CA . ILE B 1 12 ? 11.883 23.922 -11.062 1 91.44 12 ILE B CA 1
ATOM 3495 C C . ILE B 1 12 ? 10.562 23.422 -10.5 1 91.44 12 ILE B C 1
ATOM 3497 O O . ILE B 1 12 ? 9.93 22.531 -11.078 1 91.44 12 ILE B O 1
ATOM 3501 N N . ARG B 1 13 ? 10.125 23.891 -9.383 1 88.38 13 ARG B N 1
ATOM 3502 C CA . ARG B 1 13 ? 8.883 23.484 -8.727 1 88.38 13 ARG B CA 1
ATOM 3503 C C . ARG B 1 13 ? 7.695 23.625 -9.672 1 88.38 13 ARG B C 1
ATOM 3505 O O . ARG B 1 13 ? 6.812 22.766 -9.703 1 88.38 13 ARG B O 1
ATOM 3512 N N . ASP B 1 14 ? 7.754 24.734 -10.484 1 84.25 14 ASP B N 1
ATOM 3513 C CA . ASP B 1 14 ? 6.586 25.078 -11.289 1 84.25 14 ASP B CA 1
ATOM 3514 C C . ASP B 1 14 ? 6.734 24.578 -12.719 1 84.25 14 ASP B C 1
ATOM 3516 O O . ASP B 1 14 ? 5.902 24.891 -13.578 1 84.25 14 ASP B O 1
ATOM 3520 N N . ASP B 1 15 ? 7.805 23.859 -12.977 1 83.56 15 ASP B N 1
ATOM 3521 C CA . ASP B 1 15 ? 8 23.297 -14.312 1 83.56 15 ASP B CA 1
ATOM 3522 C C . ASP B 1 15 ? 6.863 22.344 -14.68 1 83.56 15 ASP B C 1
ATOM 3524 O O . ASP B 1 15 ? 6.633 21.344 -13.992 1 83.56 15 ASP B O 1
ATOM 3528 N N . PRO B 1 16 ? 6.117 22.578 -15.633 1 77.88 16 PRO B N 1
ATOM 3529 C CA . PRO B 1 16 ? 4.953 21.75 -15.969 1 77.88 16 PRO B CA 1
ATOM 3530 C C . PRO B 1 16 ? 5.328 20.438 -16.656 1 77.88 16 PRO B C 1
ATOM 3532 O O . PRO B 1 16 ? 4.492 19.547 -16.766 1 77.88 16 PRO B O 1
ATOM 3535 N N . VAL B 1 17 ? 6.539 20.312 -17.062 1 75.38 17 VAL B N 1
ATOM 3536 C CA . VAL B 1 17 ? 6.945 19.172 -17.875 1 75.38 17 VAL B CA 1
ATOM 3537 C C . VAL B 1 17 ? 7.559 18.094 -16.984 1 75.38 17 VAL B C 1
ATOM 3539 O O . VAL B 1 17 ? 7.305 16.906 -17.172 1 75.38 17 VAL B O 1
ATOM 3542 N N . LEU B 1 18 ? 8.273 18.484 -16 1 79.38 18 LEU B N 1
ATOM 3543 C CA . LEU B 1 18 ? 9.008 17.547 -15.164 1 79.38 18 LEU B CA 1
ATOM 3544 C C . LEU B 1 18 ? 8.094 16.906 -14.133 1 79.38 18 LEU B C 1
ATOM 3546 O O . LEU B 1 18 ? 7.25 17.578 -13.539 1 79.38 18 LEU B O 1
ATOM 3550 N N . GLY B 1 19 ? 8.25 15.578 -13.969 1 78.94 19 GLY B N 1
ATOM 3551 C CA . GLY B 1 19 ? 7.57 14.914 -12.867 1 78.94 19 GLY B CA 1
ATOM 3552 C C . GLY B 1 19 ? 8.078 15.352 -11.508 1 78.94 19 GLY B C 1
ATOM 3553 O O . GLY B 1 19 ? 9.18 15.891 -11.391 1 78.94 19 GLY B O 1
ATOM 3554 N N . VAL B 1 20 ? 7.297 15.07 -10.5 1 83.5 20 VAL B N 1
ATOM 3555 C CA . VAL B 1 20 ? 7.57 15.578 -9.156 1 83.5 20 VAL B CA 1
ATOM 3556 C C . VAL B 1 20 ? 8.906 15.016 -8.664 1 83.5 20 VAL B C 1
ATOM 3558 O O . VAL B 1 20 ? 9.672 15.727 -8.008 1 83.5 20 VAL B O 1
ATOM 3561 N N . ASN B 1 21 ? 9.234 13.812 -8.93 1 85.5 21 ASN B N 1
ATOM 3562 C CA . ASN B 1 21 ? 10.492 13.227 -8.484 1 85.5 21 ASN B CA 1
ATOM 3563 C C . ASN B 1 21 ? 11.68 13.797 -9.25 1 85.5 21 ASN B C 1
ATOM 3565 O O . ASN B 1 21 ? 12.766 13.961 -8.688 1 85.5 21 ASN B O 1
ATOM 3569 N N . GLY B 1 22 ? 11.492 14.062 -10.539 1 83.38 22 GLY B N 1
ATOM 3570 C CA . GLY B 1 22 ? 12.523 14.75 -11.297 1 83.38 22 GLY B CA 1
ATOM 3571 C C . GLY B 1 22 ? 12.836 16.141 -10.766 1 83.38 22 GLY B C 1
ATOM 3572 O O . GLY B 1 22 ? 14 16.531 -10.688 1 83.38 22 GLY B O 1
ATOM 3573 N N . LYS B 1 23 ? 11.781 16.812 -10.445 1 87.12 23 LYS B N 1
ATOM 3574 C CA . LYS B 1 23 ? 11.953 18.125 -9.844 1 87.12 23 LYS B CA 1
ATOM 3575 C C . LYS B 1 23 ? 12.734 18.047 -8.539 1 87.12 23 LYS B C 1
ATOM 3577 O O . LYS B 1 23 ? 13.695 18.797 -8.344 1 87.12 23 LYS B O 1
ATOM 3582 N N . ALA B 1 24 ? 12.328 17.109 -7.719 1 90.5 24 ALA B N 1
ATOM 3583 C CA . ALA B 1 24 ? 12.969 16.953 -6.418 1 90.5 24 ALA B CA 1
ATOM 3584 C C . ALA B 1 24 ? 14.461 16.641 -6.57 1 90.5 24 ALA B C 1
ATOM 3586 O O . ALA B 1 24 ? 15.297 17.203 -5.863 1 90.5 24 ALA B O 1
ATOM 3587 N N . MET B 1 25 ? 14.805 15.789 -7.473 1 88.5 25 MET B N 1
ATOM 3588 C CA . MET B 1 25 ? 16.203 15.391 -7.664 1 88.5 25 MET B CA 1
ATOM 3589 C C . MET B 1 25 ? 17.031 16.562 -8.18 1 88.5 25 MET B C 1
ATOM 3591 O O . MET B 1 25 ? 18.188 16.734 -7.77 1 88.5 25 MET B O 1
ATOM 3595 N N . LYS B 1 26 ? 16.422 17.266 -9.047 1 91 26 LYS B N 1
ATOM 3596 C CA . LYS B 1 26 ? 17.125 18.453 -9.547 1 91 26 LYS B CA 1
ATOM 3597 C C . LYS B 1 26 ? 17.375 19.453 -8.422 1 91 26 LYS B C 1
ATOM 3599 O O . LYS B 1 26 ? 18.438 20.078 -8.359 1 91 26 LYS B O 1
ATOM 3604 N N . MET B 1 27 ? 16.391 19.594 -7.621 1 95 27 MET B N 1
ATOM 3605 C CA . MET B 1 27 ? 16.516 20.516 -6.488 1 95 27 MET B CA 1
ATOM 3606 C C . MET B 1 27 ? 17.594 20.047 -5.527 1 95 27 MET B C 1
ATOM 3608 O O . MET B 1 27 ? 18.406 20.859 -5.055 1 95 27 MET B O 1
ATOM 3612 N N . VAL B 1 28 ? 17.609 18.75 -5.285 1 94.88 28 VAL B N 1
ATOM 3613 C CA . VAL B 1 28 ? 18.609 18.172 -4.379 1 94.88 28 VAL B CA 1
ATOM 3614 C C . VAL B 1 28 ? 20.016 18.391 -4.949 1 94.88 28 VAL B C 1
ATOM 3616 O O . VAL B 1 28 ? 20.922 18.797 -4.23 1 94.88 28 VAL B O 1
ATOM 3619 N N . ALA B 1 29 ? 20.156 18.156 -6.199 1 94.31 29 ALA B N 1
ATOM 3620 C CA . ALA B 1 29 ? 21.453 18.328 -6.855 1 94.31 29 ALA B CA 1
ATOM 3621 C C . ALA B 1 29 ? 21.906 19.797 -6.777 1 94.31 29 ALA B C 1
ATOM 3623 O O . ALA B 1 29 ? 23.094 20.062 -6.547 1 94.31 29 ALA B O 1
ATOM 3624 N N . MET B 1 30 ? 21.016 20.625 -6.941 1 96.12 30 MET B N 1
ATOM 3625 C CA . MET B 1 30 ? 21.328 22.047 -6.895 1 96.12 30 MET B CA 1
ATOM 3626 C C . MET B 1 30 ? 21.734 22.469 -5.488 1 96.12 30 MET B C 1
ATOM 3628 O O . MET B 1 30 ? 22.688 23.234 -5.312 1 96.12 30 MET B O 1
ATOM 3632 N N . LEU B 1 31 ? 21 22.031 -4.539 1 97.44 31 LEU B N 1
ATOM 3633 C CA . LEU B 1 31 ? 21.297 22.391 -3.156 1 97.44 31 LEU B CA 1
ATOM 3634 C C . LEU B 1 31 ? 22.641 21.812 -2.723 1 97.44 31 LEU B C 1
ATOM 3636 O O . LEU B 1 31 ? 23.391 22.453 -1.988 1 97.44 31 LEU B O 1
ATOM 3640 N N . GLU B 1 32 ? 22.922 20.609 -3.184 1 96.81 32 GLU B N 1
ATOM 3641 C CA . GLU B 1 32 ? 24.219 20 -2.902 1 96.81 32 GLU B CA 1
ATOM 3642 C C . GLU B 1 32 ? 25.359 20.797 -3.545 1 96.81 32 GLU B C 1
ATOM 3644 O O . GLU B 1 32 ? 26.359 21.094 -2.893 1 96.81 32 GLU B O 1
ATOM 3649 N N . LYS B 1 33 ? 25.172 21.156 -4.734 1 96.12 33 LYS B N 1
ATOM 3650 C CA . LYS B 1 33 ? 26.172 21.906 -5.488 1 96.12 33 LYS B CA 1
ATOM 3651 C C . LYS B 1 33 ? 26.484 23.234 -4.828 1 96.12 33 LYS B C 1
ATOM 3653 O O . LYS B 1 33 ? 27.625 23.688 -4.824 1 96.12 33 LYS B O 1
ATOM 3658 N N . HIS B 1 34 ? 25.531 23.828 -4.277 1 97.25 34 HIS B N 1
ATOM 3659 C CA . HIS B 1 34 ? 25.688 25.172 -3.725 1 97.25 34 HIS B CA 1
ATOM 3660 C C . HIS B 1 34 ? 25.984 25.125 -2.229 1 97.25 34 HIS B C 1
ATOM 3662 O O . HIS B 1 34 ? 26 26.156 -1.56 1 97.25 34 HIS B O 1
ATOM 3668 N N . GLY B 1 35 ? 26.062 23.875 -1.613 1 96.19 35 GLY B N 1
ATOM 3669 C CA . GLY B 1 35 ? 26.531 23.719 -0.245 1 96.19 35 GLY B CA 1
ATOM 3670 C C . GLY B 1 35 ? 25.422 23.766 0.778 1 96.19 35 GLY B C 1
ATOM 3671 O O . GLY B 1 35 ? 25.656 23.969 1.967 1 96.19 35 GLY B O 1
ATOM 3672 N N . TYR B 1 36 ? 24.172 23.609 0.401 1 97.88 36 TYR B N 1
ATOM 3673 C CA . TYR B 1 36 ? 23.031 23.672 1.324 1 97.88 36 TYR B CA 1
ATOM 3674 C C . TYR B 1 36 ? 22.594 22.281 1.737 1 97.88 36 TYR B C 1
ATOM 3676 O O . TYR B 1 36 ? 21.562 22.125 2.408 1 97.88 36 TYR B O 1
ATOM 3684 N N . MET B 1 37 ? 23.266 21.281 1.295 1 97.25 37 MET B N 1
ATOM 3685 C CA . MET B 1 37 ? 23.031 19.906 1.695 1 97.25 37 MET B CA 1
ATOM 3686 C C . MET B 1 37 ? 24.344 19.188 1.996 1 97.25 37 MET B C 1
ATOM 3688 O O . MET B 1 37 ? 25.344 19.391 1.304 1 97.25 37 MET B O 1
ATOM 3692 N N . HIS B 1 38 ? 24.359 18.453 3.004 1 96.62 38 HIS B N 1
ATOM 3693 C CA . HIS B 1 38 ? 25.516 17.641 3.365 1 96.62 38 HIS B CA 1
ATOM 3694 C C . HIS B 1 38 ? 25.094 16.312 3.975 1 96.62 38 HIS B C 1
ATOM 3696 O O . HIS B 1 38 ? 23.906 16.109 4.25 1 96.62 38 HIS B O 1
ATOM 3702 N N . ARG B 1 39 ? 26.016 15.492 4.129 1 96.38 39 ARG B N 1
ATOM 3703 C CA . ARG B 1 39 ? 25.766 14.195 4.738 1 96.38 39 ARG B CA 1
ATOM 3704 C C . ARG B 1 39 ? 26.406 14.094 6.117 1 96.38 39 ARG B C 1
ATOM 3706 O O . ARG B 1 39 ? 27.531 14.57 6.32 1 96.38 39 ARG B O 1
ATOM 3713 N N . GLU B 1 40 ? 25.656 13.453 6.977 1 96.62 40 GLU B N 1
ATOM 3714 C CA . GLU B 1 40 ? 26.219 13.242 8.312 1 96.62 40 GLU B CA 1
ATOM 3715 C C . GLU B 1 40 ? 25.484 12.117 9.039 1 96.62 40 GLU B C 1
ATOM 3717 O O . GLU B 1 40 ? 24.312 11.844 8.75 1 96.62 40 GLU B O 1
ATOM 3722 N N . THR B 1 41 ? 26.266 11.492 9.898 1 97.56 41 THR B N 1
ATOM 3723 C CA . THR B 1 41 ? 25.609 10.516 10.773 1 97.56 41 THR B CA 1
ATOM 3724 C C . THR B 1 41 ? 24.828 11.211 11.883 1 97.56 41 THR B C 1
ATOM 3726 O O . THR B 1 41 ? 25.391 12 12.648 1 97.56 41 THR B O 1
ATOM 3729 N N . VAL B 1 42 ? 23.578 10.93 11.891 1 97.75 42 VAL B N 1
ATOM 3730 C CA . VAL B 1 42 ? 22.719 11.594 12.867 1 97.75 42 VAL B CA 1
ATOM 3731 C C . VAL B 1 42 ? 22.141 10.555 13.828 1 97.75 42 VAL B C 1
ATOM 3733 O O . VAL B 1 42 ? 21.438 9.633 13.414 1 97.75 42 VAL B O 1
ATOM 3736 N N . PRO B 1 43 ? 22.453 10.703 15.047 1 97.31 43 PRO B N 1
ATOM 3737 C CA . PRO B 1 43 ? 21.797 9.82 16.016 1 97.31 43 PRO B CA 1
ATOM 3738 C C . PRO B 1 43 ? 20.281 10.062 16.094 1 97.31 43 PRO B C 1
ATOM 3740 O O . PRO B 1 43 ? 19.828 11.195 15.938 1 97.31 43 PRO B O 1
ATOM 3743 N N . CYS B 1 44 ? 19.516 9.047 16.438 1 96.25 44 CYS B N 1
ATOM 3744 C CA . CYS B 1 44 ? 18.062 9.156 16.453 1 96.25 44 CYS B CA 1
ATOM 3745 C C . CYS B 1 44 ? 17.594 10.148 17.516 1 96.25 44 CYS B C 1
ATOM 3747 O O . CYS B 1 44 ? 16.562 10.789 17.375 1 96.25 44 CYS B O 1
ATOM 3749 N N . THR B 1 45 ? 18.406 10.367 18.562 1 96.38 45 THR B N 1
ATOM 3750 C CA . THR B 1 45 ? 18.062 11.273 19.656 1 96.38 45 THR B CA 1
ATOM 3751 C C . THR B 1 45 ? 18.109 12.727 19.172 1 96.38 45 THR B C 1
ATOM 3753 O O . THR B 1 45 ? 17.562 13.617 19.844 1 96.38 45 THR B O 1
ATOM 3756 N N . ALA B 1 46 ? 18.734 12.969 18.094 1 97.5 46 ALA B N 1
ATOM 3757 C CA . ALA B 1 46 ? 18.859 14.32 17.562 1 97.5 46 ALA B CA 1
ATOM 3758 C C . ALA B 1 46 ? 17.734 14.648 16.594 1 97.5 46 ALA B C 1
ATOM 3760 O O . ALA B 1 46 ? 17.703 15.742 16.016 1 97.5 46 ALA B O 1
ATOM 3761 N N . LEU B 1 47 ? 16.797 13.695 16.438 1 97.62 47 LEU B N 1
ATOM 3762 C CA . LEU B 1 47 ? 15.797 13.836 15.383 1 97.62 47 LEU B CA 1
ATOM 3763 C C . LEU B 1 47 ? 14.414 14.086 15.969 1 97.62 47 LEU B C 1
ATOM 3765 O O . LEU B 1 47 ? 14.039 13.477 16.969 1 97.62 47 LEU B O 1
ATOM 3769 N N . VAL B 1 48 ? 13.695 15 15.336 1 97.5 48 VAL B N 1
ATOM 3770 C CA . VAL B 1 48 ? 12.242 15.094 15.438 1 97.5 48 VAL B CA 1
ATOM 3771 C C . VAL B 1 48 ? 11.609 14.859 14.07 1 97.5 48 VAL B C 1
ATOM 3773 O O . VAL B 1 48 ? 12.32 14.688 13.07 1 97.5 48 VAL B O 1
ATOM 3776 N N . VAL B 1 49 ? 10.297 14.727 14.039 1 96.19 49 VAL B N 1
ATOM 3777 C CA . VAL B 1 49 ? 9.586 14.648 12.773 1 96.19 49 VAL B CA 1
ATOM 3778 C C . VAL B 1 49 ? 9.227 16.062 12.297 1 96.19 49 VAL B C 1
ATOM 3780 O O . VAL B 1 49 ? 8.734 16.875 13.078 1 96.19 49 VAL B O 1
ATOM 3783 N N . HIS B 1 50 ? 9.531 16.344 11.094 1 95 50 HIS B N 1
ATOM 3784 C CA . HIS B 1 50 ? 9.195 17.672 10.57 1 95 50 HIS B CA 1
ATOM 3785 C C . HIS B 1 50 ? 7.699 17.938 10.648 1 95 50 HIS B C 1
ATOM 3787 O O . HIS B 1 50 ? 6.891 17.047 10.352 1 95 50 HIS B O 1
ATOM 3793 N N . GLY B 1 51 ? 7.359 19.109 10.977 1 88.06 51 GLY B N 1
ATOM 3794 C CA . GLY B 1 51 ? 5.965 19.484 11.164 1 88.06 51 GLY B CA 1
ATOM 3795 C C . GLY B 1 51 ? 5.137 19.328 9.898 1 88.06 51 GLY B C 1
ATOM 3796 O O . GLY B 1 51 ? 3.922 19.125 9.969 1 88.06 51 GLY B O 1
ATOM 3797 N N . ASP B 1 52 ? 5.77 19.344 8.734 1 82.69 52 ASP B N 1
ATOM 3798 C CA . ASP B 1 52 ? 5.082 19.25 7.453 1 82.69 52 ASP B CA 1
ATOM 3799 C C . ASP B 1 52 ? 5.066 17.812 6.934 1 82.69 52 ASP B C 1
ATOM 3801 O O . ASP B 1 52 ? 4.59 17.562 5.828 1 82.69 52 ASP B O 1
ATOM 3805 N N . ASN B 1 53 ? 5.641 16.969 7.754 1 84.25 53 ASN B N 1
ATOM 3806 C CA . ASN B 1 53 ? 5.641 15.57 7.32 1 84.25 53 ASN B CA 1
ATOM 3807 C C . ASN B 1 53 ? 4.234 15.078 6.992 1 84.25 53 ASN B C 1
ATOM 3809 O O . ASN B 1 53 ? 3.316 15.227 7.805 1 84.25 53 ASN B O 1
ATOM 3813 N N . ARG B 1 54 ? 4.094 14.539 5.746 1 77 54 ARG B N 1
ATOM 3814 C CA . ARG B 1 54 ? 2.818 14.062 5.227 1 77 54 ARG B CA 1
ATOM 3815 C C . ARG B 1 54 ? 1.733 15.125 5.371 1 77 54 ARG B C 1
ATOM 3817 O O . ARG B 1 54 ? 0.654 14.844 5.898 1 77 54 ARG B O 1
ATOM 3824 N N . SER B 1 55 ? 2.105 16.312 5.008 1 74.44 55 SER B N 1
ATOM 3825 C CA . SER B 1 55 ? 1.216 17.469 4.949 1 74.44 55 SER B CA 1
ATOM 3826 C C . SER B 1 55 ? 0.683 17.828 6.332 1 74.44 55 SER B C 1
ATOM 3828 O O . SER B 1 55 ? -0.495 18.156 6.484 1 74.44 55 SER B O 1
ATOM 3830 N N . GLY B 1 56 ? 1.528 17.609 7.324 1 76.38 56 GLY B N 1
ATOM 3831 C CA . GLY B 1 56 ? 1.187 18.031 8.672 1 76.38 56 GLY B CA 1
ATOM 3832 C C . GLY B 1 56 ? 0.676 16.891 9.539 1 76.38 56 GLY B C 1
ATOM 3833 O O . GLY B 1 56 ? 0.507 17.047 10.75 1 76.38 56 GLY B O 1
ATOM 3834 N N . MET B 1 57 ? 0.445 15.773 8.984 1 76.88 57 MET B N 1
ATOM 3835 C CA . MET B 1 57 ? -0.046 14.633 9.758 1 76.88 57 MET B CA 1
ATOM 3836 C C . MET B 1 57 ? 1.052 14.07 10.648 1 76.88 57 MET B C 1
ATOM 3838 O O . MET B 1 57 ? 0.768 13.523 11.719 1 76.88 57 MET B O 1
ATOM 3842 N N . MET B 1 58 ? 2.26 14.203 10.195 1 86.06 58 MET B N 1
ATOM 3843 C CA . MET B 1 58 ? 3.412 13.664 10.914 1 86.06 58 MET B CA 1
ATOM 3844 C C . MET B 1 58 ? 3.303 12.148 11.062 1 86.06 58 MET B C 1
ATOM 3846 O O . MET B 1 58 ? 2.895 11.461 10.133 1 86.06 58 MET B O 1
ATOM 3850 N N . VAL B 1 59 ? 3.82 11.602 12.078 1 86.56 59 VAL B N 1
ATOM 3851 C CA . VAL B 1 59 ? 3.773 10.148 12.219 1 86.56 59 VAL B CA 1
ATOM 3852 C C . VAL B 1 59 ? 2.65 9.766 13.18 1 86.56 59 VAL B C 1
ATOM 3854 O O . VAL B 1 59 ? 2.227 10.57 14.008 1 86.56 59 VAL B O 1
ATOM 3857 N N . ASN B 1 60 ? 2.1 8.609 13.016 1 83.56 60 ASN B N 1
ATOM 3858 C CA . ASN B 1 60 ? 1.206 7.957 13.961 1 83.56 60 ASN B CA 1
ATOM 3859 C C . ASN B 1 60 ? 1.973 7.051 14.922 1 83.56 60 ASN B C 1
ATOM 3861 O O . ASN B 1 60 ? 2.646 6.113 14.492 1 83.56 60 ASN B O 1
ATOM 3865 N N . PRO B 1 61 ? 1.836 7.312 16.188 1 87 61 PRO B N 1
ATOM 3866 C CA . PRO B 1 61 ? 2.627 6.551 17.156 1 87 61 PRO B CA 1
ATOM 3867 C C . PRO B 1 61 ? 2.404 5.043 17.047 1 87 61 PRO B C 1
ATOM 3869 O O . PRO B 1 61 ? 3.348 4.266 17.203 1 87 61 PRO B O 1
ATOM 3872 N N . HIS B 1 62 ? 1.216 4.641 16.766 1 83.88 62 HIS B N 1
ATOM 3873 C CA . HIS B 1 62 ? 0.933 3.217 16.609 1 83.88 62 HIS B CA 1
ATOM 3874 C C . HIS B 1 62 ? 1.622 2.645 15.375 1 83.88 62 HIS B C 1
ATOM 3876 O O . HIS B 1 62 ? 2.18 1.546 15.422 1 83.88 62 HIS B O 1
ATOM 3882 N N . ASN B 1 63 ? 1.57 3.408 14.383 1 84.62 63 ASN B N 1
ATOM 3883 C CA . ASN B 1 63 ? 2.209 2.973 13.148 1 84.62 63 ASN B CA 1
ATOM 3884 C C . ASN B 1 63 ? 3.727 2.898 13.297 1 84.62 63 ASN B C 1
ATOM 3886 O O . ASN B 1 63 ? 4.375 2.053 12.68 1 84.62 63 ASN B O 1
ATOM 3890 N N . VAL B 1 64 ? 4.23 3.787 14.07 1 91.06 64 VAL B N 1
ATOM 3891 C CA . VAL B 1 64 ? 5.664 3.777 14.344 1 91.06 64 VAL B CA 1
ATOM 3892 C C . VAL B 1 64 ? 6.07 2.428 14.93 1 91.06 64 VAL B C 1
ATOM 3894 O O . VAL B 1 64 ? 7.031 1.805 14.469 1 91.06 64 VAL B O 1
ATOM 3897 N N . HIS B 1 65 ? 5.293 1.941 15.844 1 92.19 65 HIS B N 1
ATOM 3898 C CA . HIS B 1 65 ? 5.602 0.676 16.5 1 92.19 65 HIS B CA 1
ATOM 3899 C C . HIS B 1 65 ? 5.289 -0.507 15.594 1 92.19 65 HIS B C 1
ATOM 3901 O O . HIS B 1 65 ? 6.039 -1.486 15.562 1 92.19 65 HIS B O 1
ATOM 3907 N N . LEU B 1 66 ? 4.219 -0.377 14.945 1 85.25 66 LEU B N 1
ATOM 3908 C CA . LEU B 1 66 ? 3.842 -1.442 14.016 1 85.25 66 LEU B CA 1
ATOM 3909 C C . LEU B 1 66 ? 4.91 -1.634 12.945 1 85.25 66 LEU B C 1
ATOM 3911 O O . LEU B 1 66 ? 5.316 -2.764 12.664 1 85.25 66 LEU B O 1
ATOM 3915 N N . ARG B 1 67 ? 5.352 -0.575 12.398 1 86.38 67 ARG B N 1
ATOM 3916 C CA . ARG B 1 67 ? 6.355 -0.638 11.344 1 86.38 67 ARG B CA 1
ATOM 3917 C C . ARG B 1 67 ? 7.711 -1.069 11.898 1 86.38 67 ARG B C 1
ATOM 3919 O O . ARG B 1 67 ? 8.477 -1.763 11.219 1 86.38 67 ARG B O 1
ATOM 3926 N N . GLY B 1 68 ? 8 -0.594 13.055 1 89.62 68 GLY B N 1
ATOM 3927 C CA . GLY B 1 68 ? 9.211 -1.072 13.711 1 89.62 68 GLY B CA 1
ATOM 3928 C C . GLY B 1 68 ? 9.211 -2.572 13.945 1 89.62 68 GLY B C 1
ATOM 3929 O O . GLY B 1 68 ? 10.188 -3.252 13.633 1 89.62 68 GLY B O 1
ATOM 3930 N N . ALA B 1 69 ? 8.078 -3.061 14.414 1 86.75 69 ALA B N 1
ATOM 3931 C CA . ALA B 1 69 ? 7.93 -4.492 14.656 1 86.75 69 ALA B CA 1
ATOM 3932 C C . ALA B 1 69 ? 8.086 -5.285 13.359 1 86.75 69 ALA B C 1
ATOM 3934 O O . ALA B 1 69 ? 8.75 -6.324 13.336 1 86.75 69 ALA B O 1
ATOM 3935 N N . GLU B 1 70 ? 7.5 -4.746 12.344 1 81.62 70 GLU B N 1
ATOM 3936 C CA . GLU B 1 70 ? 7.57 -5.414 11.055 1 81.62 70 GLU B CA 1
ATOM 3937 C C . GLU B 1 70 ? 8.992 -5.418 10.508 1 81.62 70 GLU B C 1
ATOM 3939 O O . GLU B 1 70 ? 9.438 -6.41 9.93 1 81.62 70 GLU B O 1
ATOM 3944 N N . ALA B 1 71 ? 9.664 -4.336 10.625 1 84.81 71 ALA B N 1
ATOM 3945 C CA . ALA B 1 71 ? 11.047 -4.238 10.164 1 84.81 71 ALA B CA 1
ATOM 3946 C C . ALA B 1 71 ? 11.93 -5.266 10.867 1 84.81 71 ALA B C 1
ATOM 3948 O O . ALA B 1 71 ? 12.797 -5.879 10.242 1 84.81 71 ALA B O 1
ATOM 3949 N N . LEU B 1 72 ? 11.695 -5.438 12.125 1 85.38 72 LEU B N 1
ATOM 3950 C CA . LEU B 1 72 ? 12.484 -6.391 12.898 1 85.38 72 LEU B CA 1
ATOM 3951 C C . LEU B 1 72 ? 12.164 -7.82 12.484 1 85.38 72 LEU B C 1
ATOM 3953 O O . LEU B 1 72 ? 13.062 -8.664 12.406 1 85.38 72 LEU B O 1
ATOM 3957 N N . ARG B 1 73 ? 10.945 -8.016 12.219 1 80.88 73 ARG B N 1
ATOM 3958 C CA . ARG B 1 73 ? 10.492 -9.367 11.891 1 80.88 73 ARG B CA 1
ATOM 3959 C C . ARG B 1 73 ? 10.969 -9.773 10.5 1 80.88 73 ARG B C 1
ATOM 3961 O O . ARG B 1 73 ? 11.477 -10.883 10.312 1 80.88 73 ARG B O 1
ATOM 3968 N N . VAL B 1 74 ? 10.766 -8.867 9.586 1 78.25 74 VAL B N 1
ATOM 3969 C CA . VAL B 1 74 ? 11.047 -9.188 8.188 1 78.25 74 VAL B CA 1
ATOM 3970 C C . VAL B 1 74 ? 12.531 -8.961 7.895 1 78.25 74 VAL B C 1
ATOM 3972 O O . VAL B 1 74 ? 13.094 -9.586 6.996 1 78.25 74 VAL B O 1
ATOM 3975 N N . GLY B 1 75 ? 13.078 -8.141 8.688 1 76.94 75 GLY B N 1
ATOM 3976 C CA . GLY B 1 75 ? 14.43 -7.695 8.398 1 76.94 75 GLY B CA 1
ATOM 3977 C C . GLY B 1 75 ? 14.477 -6.508 7.453 1 76.94 75 GLY B C 1
ATOM 3978 O O . GLY B 1 75 ? 13.508 -6.238 6.738 1 76.94 75 GLY B O 1
ATOM 3979 N N . TRP B 1 76 ? 15.43 -5.695 7.551 1 75.12 76 TRP B N 1
ATOM 3980 C CA . TRP B 1 76 ? 15.578 -4.496 6.73 1 75.12 76 TRP B CA 1
ATOM 3981 C C . TRP B 1 76 ? 17.016 -4.332 6.258 1 75.12 76 TRP B C 1
ATOM 3983 O O . TRP B 1 76 ? 17.922 -5 6.754 1 75.12 76 TRP B O 1
ATOM 3993 N N . LEU B 1 77 ? 17.125 -3.615 5.203 1 75.44 77 LEU B N 1
ATOM 3994 C CA . LEU B 1 77 ? 18.438 -3.291 4.66 1 75.44 77 LEU B CA 1
ATOM 3995 C C . LEU B 1 77 ? 18.953 -1.967 5.223 1 75.44 77 LEU B C 1
ATOM 3997 O O . LEU B 1 77 ? 18.469 -0.899 4.82 1 75.44 77 LEU B O 1
ATOM 4001 N N . PRO B 1 78 ? 19.922 -2.096 6.055 1 78.12 78 PRO B N 1
ATOM 4002 C CA . PRO B 1 78 ? 20.422 -0.873 6.688 1 78.12 78 PRO B CA 1
ATOM 4003 C C . PRO B 1 78 ? 20.906 0.159 5.672 1 78.12 78 PRO B C 1
ATOM 4005 O O . PRO B 1 78 ? 20.797 1.364 5.906 1 78.12 78 PRO B O 1
ATOM 4008 N N . GLU B 1 79 ? 21.359 -0.331 4.52 1 79.12 79 GLU B N 1
ATOM 4009 C CA . GLU B 1 79 ? 21.906 0.575 3.506 1 79.12 79 GLU B CA 1
ATOM 4010 C C . GLU B 1 79 ? 20.812 1.48 2.943 1 79.12 79 GLU B C 1
ATOM 4012 O O . GLU B 1 79 ? 21.094 2.6 2.506 1 79.12 79 GLU B O 1
ATOM 4017 N N . LYS B 1 80 ? 19.609 1.071 2.988 1 82.25 80 LYS B N 1
ATOM 4018 C CA . LYS B 1 80 ? 18.484 1.865 2.48 1 82.25 80 LYS B CA 1
ATOM 4019 C C . LYS B 1 80 ? 18.219 3.074 3.373 1 82.25 80 LYS B C 1
ATOM 4021 O O . LYS B 1 80 ? 17.672 4.082 2.918 1 82.25 80 LYS B O 1
ATOM 4026 N N . LEU B 1 81 ? 18.609 2.996 4.59 1 88.12 81 LEU B N 1
ATOM 4027 C CA . LEU B 1 81 ? 18.438 4.117 5.508 1 88.12 81 LEU B CA 1
ATOM 4028 C C . LEU B 1 81 ? 19.328 5.285 5.117 1 88.12 81 LEU B C 1
ATOM 4030 O O . LEU B 1 81 ? 19.031 6.438 5.43 1 88.12 81 LEU B O 1
ATOM 4034 N N . ASN B 1 82 ? 20.375 4.949 4.359 1 88.31 82 ASN B N 1
ATOM 4035 C CA . ASN B 1 82 ? 21.312 5.996 3.973 1 88.31 82 ASN B CA 1
ATOM 4036 C C . ASN B 1 82 ? 20.719 6.914 2.906 1 88.31 82 ASN B C 1
ATOM 4038 O O . ASN B 1 82 ? 21.312 7.934 2.561 1 88.31 82 ASN B O 1
ATOM 4042 N N . GLU B 1 83 ? 19.531 6.637 2.521 1 88.88 83 GLU B N 1
ATOM 4043 C CA . GLU B 1 83 ? 18.812 7.484 1.583 1 88.88 83 GLU B CA 1
ATOM 4044 C C . GLU B 1 83 ? 17.875 8.445 2.316 1 88.88 83 GLU B C 1
ATOM 4046 O O . GLU B 1 83 ? 17.078 9.148 1.687 1 88.88 83 GLU B O 1
ATOM 4051 N N . SER B 1 84 ? 18.016 8.547 3.584 1 93.88 84 SER B N 1
ATOM 4052 C CA . SER B 1 84 ? 17.141 9.359 4.414 1 93.88 84 SER B CA 1
ATOM 4053 C C . SER B 1 84 ? 17.5 10.836 4.316 1 93.88 84 SER B C 1
ATOM 4055 O O . SER B 1 84 ? 18.672 11.188 4.176 1 93.88 84 SER B O 1
ATOM 4057 N N . TYR B 1 85 ? 16.469 11.688 4.449 1 96.12 85 TYR B N 1
ATOM 4058 C CA . TYR B 1 85 ? 16.641 13.133 4.367 1 96.12 85 TYR B CA 1
ATOM 4059 C C . TYR B 1 85 ? 16.125 13.82 5.621 1 96.12 85 TYR B C 1
ATOM 4061 O O . TYR B 1 85 ? 15.102 13.406 6.176 1 96.12 85 TYR B O 1
ATOM 4069 N N . ALA B 1 86 ? 16.797 14.852 6.043 1 97.94 86 ALA B N 1
ATOM 4070 C CA . ALA B 1 86 ? 16.375 15.648 7.191 1 97.94 86 ALA B CA 1
ATOM 4071 C C . ALA B 1 86 ? 16.656 17.125 6.957 1 97.94 86 ALA B C 1
ATOM 4073 O O . ALA B 1 86 ? 17.484 17.484 6.109 1 97.94 86 ALA B O 1
ATOM 4074 N N . MET B 1 87 ? 15.906 17.938 7.633 1 97.75 87 MET B N 1
ATOM 4075 C CA . MET B 1 87 ? 16.078 19.391 7.641 1 97.75 87 MET B CA 1
ATOM 4076 C C . MET B 1 87 ? 16.703 19.859 8.953 1 97.75 87 MET B C 1
ATOM 4078 O O . MET B 1 87 ? 16.234 19.484 10.031 1 97.75 87 MET B O 1
ATOM 4082 N N . GLU B 1 88 ? 17.75 20.625 8.828 1 97.94 88 GLU B N 1
ATOM 4083 C CA . GLU B 1 88 ? 18.281 21.25 10.039 1 97.94 88 GLU B CA 1
ATOM 4084 C C . GLU B 1 88 ? 17.266 22.203 10.656 1 97.94 88 GLU B C 1
ATOM 4086 O O . GLU B 1 88 ? 16.594 22.953 9.938 1 97.94 88 GLU B O 1
ATOM 4091 N N . LEU B 1 89 ? 17.141 22.078 11.969 1 96.94 89 LEU B N 1
ATOM 4092 C CA . LEU B 1 89 ? 16.266 23.031 12.648 1 96.94 89 LEU B CA 1
ATOM 4093 C C . LEU B 1 89 ? 16.828 24.438 12.594 1 96.94 89 LEU B C 1
ATOM 4095 O O . LEU B 1 89 ? 18.047 24.625 12.492 1 96.94 89 LEU B O 1
ATOM 4099 N N . SER B 1 90 ? 15.93 25.359 12.695 1 95.25 90 SER B N 1
ATOM 4100 C CA . SER B 1 90 ? 16.297 26.766 12.586 1 95.25 90 SER B CA 1
ATOM 4101 C C . SER B 1 90 ? 17.188 27.188 13.742 1 95.25 90 SER B C 1
ATOM 4103 O O . SER B 1 90 ? 17.062 26.672 14.852 1 95.25 90 SER B O 1
ATOM 4105 N N . GLN B 1 91 ? 18 28.156 13.43 1 91.12 91 GLN B N 1
ATOM 4106 C CA . GLN B 1 91 ? 18.828 28.734 14.477 1 91.12 91 GLN B CA 1
ATOM 4107 C C . GLN B 1 91 ? 18.109 29.891 15.164 1 91.12 91 GLN B C 1
ATOM 4109 O O . GLN B 1 91 ? 18.5 30.344 16.25 1 91.12 91 GLN B O 1
ATOM 4114 N N . LYS B 1 92 ? 17.125 30.344 14.531 1 93 92 LYS B N 1
ATOM 4115 C CA . LYS B 1 92 ? 16.281 31.359 15.156 1 93 92 LYS B CA 1
ATOM 4116 C C . LYS B 1 92 ? 15.406 30.75 16.25 1 93 92 LYS B C 1
ATOM 4118 O O . LYS B 1 92 ? 14.57 29.891 15.977 1 93 92 LYS B O 1
ATOM 4123 N N . GLN B 1 93 ? 15.477 31.25 17.344 1 92 93 GLN B N 1
ATOM 4124 C CA . GLN B 1 93 ? 14.883 30.656 18.531 1 92 93 GLN B CA 1
ATOM 4125 C C . GLN B 1 93 ? 13.367 30.547 18.391 1 92 93 GLN B C 1
ATOM 4127 O O . GLN B 1 93 ? 12.789 29.5 18.719 1 92 93 GLN B O 1
ATOM 4132 N N . SER B 1 94 ? 12.789 31.578 17.953 1 91.69 94 SER B N 1
ATOM 4133 C CA . SER B 1 94 ? 11.328 31.578 17.844 1 91.69 94 SER B CA 1
ATOM 4134 C C . SER B 1 94 ? 10.859 30.5 16.875 1 91.69 94 SER B C 1
ATOM 4136 O O . SER B 1 94 ? 9.891 29.781 17.141 1 91.69 94 SER B O 1
ATOM 4138 N N . VAL B 1 95 ? 11.531 30.328 15.75 1 91.75 95 VAL B N 1
ATOM 4139 C CA . VAL B 1 95 ? 11.164 29.344 14.734 1 91.75 95 VAL B CA 1
ATOM 4140 C C . VAL B 1 95 ? 11.469 27.938 15.242 1 91.75 95 VAL B C 1
ATOM 4142 O O . VAL B 1 95 ? 10.648 27.031 15.086 1 91.75 95 VAL B O 1
ATOM 4145 N N . ARG B 1 96 ? 12.531 27.844 15.852 1 94.5 96 ARG B N 1
ATOM 4146 C CA . ARG B 1 96 ? 12.938 26.562 16.406 1 94.5 96 ARG B CA 1
ATOM 4147 C C . ARG B 1 96 ? 11.93 26.062 17.438 1 94.5 96 ARG B C 1
ATOM 4149 O O . ARG B 1 96 ? 11.562 24.875 17.422 1 94.5 96 ARG B O 1
ATOM 4156 N N . GLU B 1 97 ? 11.539 26.922 18.281 1 93.31 97 GLU B N 1
ATOM 4157 C CA . GLU B 1 97 ? 10.586 26.562 19.312 1 93.31 97 GLU B CA 1
ATOM 4158 C C . GLU B 1 97 ? 9.266 26.078 18.719 1 93.31 97 GLU B C 1
ATOM 4160 O O . GLU B 1 97 ? 8.641 25.141 19.219 1 93.31 97 GLU B O 1
ATOM 4165 N N . GLN B 1 98 ? 8.891 26.719 17.734 1 89.25 98 GLN B N 1
ATOM 4166 C CA . GLN B 1 98 ? 7.664 26.312 17.062 1 89.25 98 GLN B CA 1
ATOM 4167 C C . GLN B 1 98 ? 7.805 24.922 16.438 1 89.25 98 GLN B C 1
ATOM 4169 O O . GLN B 1 98 ? 6.879 24.109 16.5 1 89.25 98 GLN B O 1
ATOM 4174 N N . GLN B 1 99 ? 8.945 24.688 15.82 1 89.62 99 GLN B N 1
ATOM 4175 C CA . GLN B 1 99 ? 9.219 23.391 15.219 1 89.62 99 GLN B CA 1
ATOM 4176 C C . GLN B 1 99 ? 9.18 22.281 16.266 1 89.62 99 GLN B C 1
ATOM 4178 O O . GLN B 1 99 ? 8.594 21.219 16.047 1 89.62 99 GLN B O 1
ATOM 4183 N N . LEU B 1 100 ? 9.711 22.594 17.406 1 94.81 100 LEU B N 1
ATOM 4184 C CA . LEU B 1 100 ? 9.773 21.594 18.469 1 94.81 100 LEU B CA 1
ATOM 4185 C C . LEU B 1 100 ? 8.414 21.422 19.141 1 94.81 100 LEU B C 1
ATOM 4187 O O . LEU B 1 100 ? 8.094 20.344 19.609 1 94.81 100 LEU B O 1
ATOM 4191 N N . LYS B 1 101 ? 7.711 22.453 19.172 1 90.06 101 LYS B N 1
ATOM 4192 C CA . LYS B 1 101 ? 6.398 22.438 19.812 1 90.06 101 LYS B CA 1
ATOM 4193 C C . LYS B 1 101 ? 5.469 21.438 19.141 1 90.06 101 LYS B C 1
ATOM 4195 O O . LYS B 1 101 ? 4.703 20.734 19.797 1 90.06 101 LYS B O 1
ATOM 4200 N N . GLN B 1 102 ? 5.488 21.375 17.859 1 83.06 102 GLN B N 1
ATOM 4201 C CA . GLN B 1 102 ? 4.652 20.438 17.125 1 83.06 102 GLN B CA 1
ATOM 4202 C C . GLN B 1 102 ? 4.957 19 17.5 1 83.06 102 GLN B C 1
ATOM 4204 O O . GLN B 1 102 ? 4.043 18.203 17.719 1 83.06 102 GLN B O 1
ATOM 4209 N N . MET B 1 103 ? 6.188 18.703 17.594 1 92.38 103 MET B N 1
ATOM 4210 C CA . MET B 1 103 ? 6.59 17.375 18.016 1 92.38 103 MET B CA 1
ATOM 4211 C C . MET B 1 103 ? 6.191 17.109 19.453 1 92.38 103 MET B C 1
ATOM 4213 O O . MET B 1 103 ? 5.746 16 19.797 1 92.38 103 MET B O 1
ATOM 4217 N N . ALA B 1 104 ? 6.371 18.109 20.266 1 92.25 104 ALA B N 1
ATOM 4218 C CA . ALA B 1 104 ? 6.035 17.969 21.688 1 92.25 104 ALA B CA 1
ATOM 4219 C C . ALA B 1 104 ? 4.559 17.625 21.859 1 92.25 104 ALA B C 1
ATOM 4221 O O . ALA B 1 104 ? 4.203 16.781 22.703 1 92.25 104 ALA B O 1
ATOM 4222 N N . MET B 1 105 ? 3.775 18.25 21.125 1 83.31 105 MET B N 1
ATOM 4223 C CA . MET B 1 105 ? 2.342 17.984 21.188 1 83.31 105 MET B CA 1
ATOM 4224 C C . MET B 1 105 ? 2.037 16.547 20.75 1 83.31 105 MET B C 1
ATOM 4226 O O . MET B 1 105 ? 1.19 15.883 21.359 1 83.31 105 MET B O 1
ATOM 4230 N N . LEU B 1 106 ? 2.654 16.109 19.719 1 87.06 106 LEU B N 1
ATOM 4231 C CA . LEU B 1 106 ? 2.484 14.742 19.234 1 87.06 106 LEU B CA 1
ATOM 4232 C C . LEU B 1 106 ? 2.93 13.742 20.297 1 87.06 106 LEU B C 1
ATOM 4234 O O . LEU B 1 106 ? 2.27 12.719 20.516 1 87.06 106 LEU B O 1
ATOM 4238 N N . VAL B 1 107 ? 4.047 14.016 20.906 1 92.38 107 VAL B N 1
ATOM 4239 C CA . VAL B 1 107 ? 4.582 13.148 21.953 1 92.38 107 VAL B CA 1
ATOM 4240 C C . VAL B 1 107 ? 3.592 13.07 23.125 1 92.38 107 VAL B C 1
ATOM 4242 O O . VAL B 1 107 ? 3.33 11.984 23.641 1 92.38 107 VAL B O 1
ATOM 4245 N N . GLU B 1 108 ? 3.094 14.164 23.5 1 84.69 108 GLU B N 1
ATOM 4246 C CA . GLU B 1 108 ? 2.125 14.211 24.578 1 84.69 108 GLU B CA 1
ATOM 4247 C C . GLU B 1 108 ? 0.903 13.352 24.266 1 84.69 108 GLU B C 1
ATOM 4249 O O . GLU B 1 108 ? 0.436 12.594 25.125 1 84.69 108 GLU B O 1
ATOM 4254 N N . SER B 1 109 ? 0.499 13.438 23.109 1 79.25 109 SER B N 1
ATOM 4255 C CA . SER B 1 109 ? -0.695 12.703 22.703 1 79.25 109 SER B CA 1
ATOM 4256 C C . SER B 1 109 ? -0.403 11.219 22.531 1 79.25 109 SER B C 1
ATOM 4258 O O . SER B 1 109 ? -1.325 10.398 22.469 1 79.25 109 SER B O 1
ATOM 4260 N N . SER B 1 110 ? 0.796 10.844 22.406 1 87.75 110 SER B N 1
ATOM 4261 C CA . SER B 1 110 ? 1.175 9.453 22.141 1 87.75 110 SER B CA 1
ATOM 4262 C C . SER B 1 110 ? 1.079 8.609 23.406 1 87.75 110 SER B C 1
ATOM 4264 O O . SER B 1 110 ? 1.164 7.379 23.344 1 87.75 110 SER B O 1
ATOM 4266 N N . GLU B 1 111 ? 0.977 9.258 24.594 1 86.38 111 GLU B N 1
ATOM 4267 C CA . GLU B 1 111 ? 0.812 8.578 25.875 1 86.38 111 GLU B CA 1
ATOM 4268 C C . GLU B 1 111 ? 1.986 7.645 26.156 1 86.38 111 GLU B C 1
ATOM 4270 O O . GLU B 1 111 ? 1.79 6.48 26.516 1 86.38 111 GLU B O 1
ATOM 4275 N N . GLY B 1 112 ? 3.182 8.172 25.859 1 92.81 112 GLY B N 1
ATOM 4276 C CA . GLY B 1 112 ? 4.387 7.461 26.25 1 92.81 112 GLY B CA 1
ATOM 4277 C C . GLY B 1 112 ? 4.945 6.574 25.141 1 92.81 112 GLY B C 1
ATOM 4278 O O . GLY B 1 112 ? 5.98 5.93 25.328 1 92.81 112 GLY B O 1
ATOM 4279 N N . ARG B 1 113 ? 4.328 6.551 23.984 1 94.38 113 ARG B N 1
ATOM 4280 C CA . ARG B 1 113 ? 4.758 5.68 22.891 1 94.38 113 ARG B CA 1
ATOM 4281 C C . ARG B 1 113 ? 5.871 6.332 22.078 1 94.38 113 ARG B C 1
ATOM 4283 O O . ARG B 1 113 ? 6.578 5.652 21.328 1 94.38 113 ARG B O 1
ATOM 4290 N N . LEU B 1 114 ? 5.957 7.594 22.156 1 96.38 114 LEU B N 1
ATOM 4291 C CA . LEU B 1 114 ? 7.043 8.305 21.484 1 96.38 114 LEU B CA 1
ATOM 4292 C C . LEU B 1 114 ? 7.992 8.922 22.516 1 96.38 114 LEU B C 1
ATOM 4294 O O . LEU B 1 114 ? 7.582 9.258 23.625 1 96.38 114 LEU B O 1
ATOM 4298 N N . ALA B 1 115 ? 9.211 9.07 22.109 1 97.56 115 ALA B N 1
ATOM 4299 C CA . ALA B 1 115 ? 10.227 9.633 23 1 97.56 115 ALA B CA 1
ATOM 4300 C C . ALA B 1 115 ? 10.008 11.125 23.203 1 97.56 115 ALA B C 1
ATOM 4302 O O . ALA B 1 115 ? 9.633 11.844 22.281 1 97.56 115 ALA B O 1
ATOM 4303 N N . PRO B 1 116 ? 10.305 11.578 24.375 1 95.94 116 PRO B N 1
ATOM 4304 C CA . PRO B 1 116 ? 10.141 13 24.672 1 95.94 116 PRO B CA 1
ATOM 4305 C C . PRO B 1 116 ? 11.078 13.891 23.844 1 95.94 116 PRO B C 1
ATOM 4307 O O . PRO B 1 116 ? 12.141 13.43 23.406 1 95.94 116 PRO B O 1
ATOM 4310 N N . VAL B 1 117 ? 10.656 15.102 23.703 1 96.56 117 VAL B N 1
ATOM 4311 C CA . VAL B 1 117 ? 11.5 16.109 23.078 1 96.56 117 VAL B CA 1
ATOM 4312 C C . VAL B 1 117 ? 12.453 16.703 24.125 1 96.56 117 VAL B C 1
ATOM 4314 O O . VAL B 1 117 ? 12.023 17.188 25.156 1 96.56 117 VAL B O 1
ATOM 4317 N N . THR B 1 118 ? 13.742 16.688 23.891 1 94.25 118 THR B N 1
ATOM 4318 C CA . THR B 1 118 ? 14.727 17.141 24.859 1 94.25 118 THR B CA 1
ATOM 4319 C C . THR B 1 118 ? 15.172 18.562 24.578 1 94.25 118 THR B C 1
ATOM 4321 O O . THR B 1 118 ? 15.805 19.203 25.406 1 94.25 118 THR B O 1
ATOM 4324 N N . ARG B 1 119 ? 14.922 19.094 23.438 1 91.81 119 ARG B N 1
ATOM 4325 C CA . ARG B 1 119 ? 15.297 20.422 22.953 1 91.81 119 ARG B CA 1
ATOM 4326 C C . ARG B 1 119 ? 16.75 20.453 22.516 1 91.81 119 ARG B C 1
ATOM 4328 O O . ARG B 1 119 ? 17.297 21.516 22.188 1 91.81 119 ARG B O 1
ATOM 4335 N N . GLN B 1 120 ? 17.375 19.266 22.516 1 92.69 120 GLN B N 1
ATOM 4336 C CA . GLN B 1 120 ? 18.734 19.141 22 1 92.69 120 GLN B CA 1
ATOM 4337 C C . GLN B 1 120 ? 18.734 18.625 20.562 1 92.69 120 GLN B C 1
ATOM 4339 O O . GLN B 1 120 ? 19.797 18.516 19.953 1 92.69 120 GLN B O 1
ATOM 4344 N N . GLU B 1 121 ? 17.547 18.344 20.141 1 96.75 121 GLU B N 1
ATOM 4345 C CA . GLU B 1 121 ? 17.422 17.875 18.766 1 96.75 121 GLU B CA 1
ATOM 4346 C C . GLU B 1 121 ? 17.938 18.906 17.766 1 96.75 121 GLU B C 1
ATOM 4348 O O . GLU B 1 121 ? 17.812 20.109 18 1 96.75 121 GLU B O 1
ATOM 4353 N N . ARG B 1 122 ? 18.438 18.453 16.656 1 97.12 122 ARG B N 1
ATOM 4354 C CA . ARG B 1 122 ? 19.078 19.344 15.688 1 97.12 122 ARG B CA 1
ATOM 4355 C C . ARG B 1 122 ? 18.422 19.234 14.312 1 97.12 122 ARG B C 1
ATOM 4357 O O . ARG B 1 122 ? 18.578 20.109 13.469 1 97.12 122 ARG B O 1
ATOM 4364 N N . PHE B 1 123 ? 17.688 18.141 14.102 1 97.94 123 PHE B N 1
ATOM 4365 C CA . PHE B 1 123 ? 17.172 17.875 12.758 1 97.94 123 PHE B CA 1
ATOM 4366 C C . PHE B 1 123 ? 15.711 17.453 12.82 1 97.94 123 PHE B C 1
ATOM 4368 O O . PHE B 1 123 ? 15.25 16.906 13.828 1 97.94 123 PHE B O 1
ATOM 4375 N N . ALA B 1 124 ? 15 17.75 11.742 1 97.88 124 ALA B N 1
ATOM 4376 C CA . ALA B 1 124 ? 13.648 17.266 11.516 1 97.88 124 ALA B CA 1
ATOM 4377 C C . ALA B 1 124 ? 13.602 16.312 10.312 1 97.88 124 ALA B C 1
ATOM 4379 O O . ALA B 1 124 ? 13.953 16.703 9.195 1 97.88 124 ALA B O 1
ATOM 4380 N N . SER B 1 125 ? 13.203 15.133 10.57 1 96.75 125 SER B N 1
ATOM 4381 C CA . SER B 1 125 ? 13.188 14.125 9.516 1 96.75 125 SER B CA 1
ATOM 4382 C C . SER B 1 125 ? 12.125 14.438 8.469 1 96.75 125 SER B C 1
ATOM 4384 O O . SER B 1 125 ? 10.992 14.805 8.812 1 96.75 125 SER B O 1
ATOM 4386 N N . LEU B 1 126 ? 12.484 14.281 7.215 1 93.62 126 LEU B N 1
ATOM 4387 C CA . LEU B 1 126 ? 11.57 14.422 6.086 1 93.62 126 LEU B CA 1
ATOM 4388 C C . LEU B 1 126 ? 11.195 13.062 5.516 1 93.62 126 LEU B C 1
ATOM 4390 O O . LEU B 1 126 ? 10.211 12.938 4.785 1 93.62 126 LEU B O 1
ATOM 4394 N N . SER B 1 127 ? 12 12.141 5.746 1 90.56 127 SER B N 1
ATOM 4395 C CA . SER B 1 127 ? 11.797 10.742 5.375 1 90.56 127 SER B CA 1
ATOM 4396 C C . SER B 1 127 ? 12.25 9.805 6.488 1 90.56 127 SER B C 1
ATOM 4398 O O . SER B 1 127 ? 12.836 10.242 7.48 1 90.56 127 SER B O 1
ATOM 4400 N N . SER B 1 128 ? 11.875 8.5 6.418 1 89.62 128 SER B N 1
ATOM 4401 C CA . SER B 1 128 ? 12.258 7.484 7.395 1 89.62 128 SER B CA 1
ATOM 4402 C C . SER B 1 128 ? 11.859 7.898 8.805 1 89.62 128 SER B C 1
ATOM 4404 O O . SER B 1 128 ? 12.57 7.613 9.766 1 89.62 128 SER B O 1
ATOM 4406 N N . SER B 1 129 ? 10.805 8.609 8.844 1 91.06 129 SER B N 1
ATOM 4407 C CA . SER B 1 129 ? 10.383 9.172 10.125 1 91.06 129 SER B CA 1
ATOM 4408 C C . SER B 1 129 ? 9.883 8.094 11.07 1 91.06 129 SER B C 1
ATOM 4410 O O . SER B 1 129 ? 10.148 8.148 12.273 1 91.06 129 SER B O 1
ATOM 4412 N N . HIS B 1 130 ? 9.242 7.137 10.539 1 90.75 130 HIS B N 1
ATOM 4413 C CA . HIS B 1 130 ? 8.766 6.055 11.391 1 90.75 130 HIS B CA 1
ATOM 4414 C C . HIS B 1 130 ? 9.938 5.281 12 1 90.75 130 HIS B C 1
ATOM 4416 O O . HIS B 1 130 ? 9.938 5.004 13.195 1 90.75 130 HIS B O 1
ATOM 4422 N N . MET B 1 131 ? 10.914 5.016 11.188 1 92.69 131 MET B N 1
ATOM 4423 C CA . MET B 1 131 ? 12.07 4.27 11.68 1 92.69 131 MET B CA 1
ATOM 4424 C C . MET B 1 131 ? 12.859 5.098 12.688 1 92.69 131 MET B C 1
ATOM 4426 O O . MET B 1 131 ? 13.289 4.578 13.719 1 92.69 131 MET B O 1
ATOM 4430 N N . SER B 1 132 ? 13.086 6.309 12.383 1 95.62 132 SER B N 1
ATOM 4431 C CA . SER B 1 132 ? 13.836 7.156 13.305 1 95.62 132 SER B CA 1
ATOM 4432 C C . SER B 1 132 ? 13.125 7.285 14.648 1 95.62 132 SER B C 1
ATOM 4434 O O . SER B 1 132 ? 13.75 7.199 15.703 1 95.62 132 SER B O 1
ATOM 4436 N N . GLN B 1 133 ? 11.828 7.422 14.562 1 96.31 133 GLN B N 1
ATOM 4437 C CA . GLN B 1 133 ? 11.07 7.57 15.797 1 96.31 133 GLN B CA 1
ATOM 4438 C C . GLN B 1 133 ? 10.969 6.246 16.547 1 96.31 133 GLN B C 1
ATOM 4440 O O . GLN B 1 133 ? 10.898 6.23 17.781 1 96.31 133 GLN B O 1
ATOM 4445 N N . PHE B 1 134 ? 10.953 5.152 15.781 1 96.19 134 PHE B N 1
ATOM 4446 C CA . PHE B 1 134 ? 10.961 3.852 16.438 1 96.19 134 PHE B CA 1
ATOM 4447 C C . PHE B 1 134 ? 12.281 3.627 17.172 1 96.19 134 PHE B C 1
ATOM 4449 O O . PHE B 1 134 ? 12.289 3.221 18.344 1 96.19 134 PHE B O 1
ATOM 4456 N N . CYS B 1 135 ? 13.375 3.885 16.547 1 97.06 135 CYS B N 1
ATOM 4457 C CA . CYS B 1 135 ? 14.688 3.756 17.156 1 97.06 135 CYS B CA 1
ATOM 4458 C C . CYS B 1 135 ? 14.805 4.656 18.391 1 97.06 135 CYS B C 1
ATOM 4460 O O . CYS B 1 135 ? 15.336 4.246 19.422 1 97.06 135 CYS B O 1
ATOM 4462 N N . LYS B 1 136 ? 14.32 5.797 18.203 1 97.5 136 LYS B N 1
ATOM 4463 C CA . LYS B 1 136 ? 14.344 6.75 19.312 1 97.5 136 LYS B CA 1
ATOM 4464 C C . LYS B 1 136 ? 13.492 6.254 20.484 1 97.5 136 LYS B C 1
ATOM 4466 O O . LYS B 1 136 ? 13.867 6.43 21.641 1 97.5 136 LYS B O 1
ATOM 4471 N N . ALA B 1 137 ? 12.328 5.758 20.219 1 98 137 ALA B N 1
ATOM 4472 C CA . ALA B 1 137 ? 11.453 5.191 21.234 1 98 137 ALA B CA 1
ATOM 4473 C C . ALA B 1 137 ? 12.141 4.051 21.984 1 98 137 ALA B C 1
ATOM 4475 O O . ALA B 1 137 ? 12.016 3.936 23.203 1 98 137 ALA B O 1
ATOM 4476 N N . VAL B 1 138 ? 12.812 3.25 21.219 1 97.62 138 VAL B N 1
ATOM 4477 C CA . VAL B 1 138 ? 13.555 2.139 21.812 1 97.62 138 VAL B CA 1
ATOM 4478 C C . VAL B 1 138 ? 14.648 2.678 22.734 1 97.62 138 VAL B C 1
ATOM 4480 O O . VAL B 1 138 ? 14.812 2.205 23.859 1 97.62 138 VAL B O 1
ATOM 4483 N N . SER B 1 139 ? 15.375 3.629 22.297 1 97.06 139 SER B N 1
ATOM 4484 C CA . SER B 1 139 ? 16.453 4.227 23.078 1 97.06 139 SER B CA 1
ATOM 4485 C C . SER B 1 139 ? 15.93 4.871 24.344 1 97.06 139 SER B C 1
ATOM 4487 O O . SER B 1 139 ? 16.609 4.871 25.375 1 97.06 139 SER B O 1
ATOM 4489 N N . ALA B 1 140 ? 14.773 5.387 24.297 1 96.88 140 ALA B N 1
ATOM 4490 C CA . ALA B 1 140 ? 14.219 6.148 25.422 1 96.88 140 ALA B CA 1
ATOM 4491 C C . ALA B 1 140 ? 13.438 5.242 26.359 1 96.88 140 ALA B C 1
ATOM 4493 O O . ALA B 1 140 ? 13.055 5.66 27.469 1 96.88 140 ALA B O 1
ATOM 4494 N N . GLY B 1 141 ? 13.211 4.035 25.953 1 96.75 141 GLY B N 1
ATOM 4495 C CA . GLY B 1 141 ? 12.414 3.141 26.781 1 96.75 141 GLY B CA 1
ATOM 4496 C C . GLY B 1 141 ? 10.945 3.494 26.812 1 96.75 141 GLY B C 1
ATOM 4497 O O . GLY B 1 141 ? 10.336 3.594 27.875 1 96.75 141 GLY B O 1
ATOM 4498 N N . CYS B 1 142 ? 10.312 3.695 25.688 1 97.56 142 CYS B N 1
ATOM 4499 C CA . CYS B 1 142 ? 8.906 4.062 25.578 1 97.56 142 CYS B CA 1
ATOM 4500 C C . CYS B 1 142 ? 8.008 2.848 25.766 1 97.56 142 CYS B C 1
ATOM 4502 O O . CYS B 1 142 ? 8.453 1.709 25.625 1 97.56 142 CYS B O 1
ATOM 4504 N N . LYS B 1 143 ? 6.789 3.135 26.047 1 96.44 143 LYS B N 1
ATOM 4505 C CA . LYS B 1 143 ? 5.785 2.08 26.172 1 96.44 143 LYS B CA 1
ATOM 4506 C C . LYS B 1 143 ? 5.32 1.593 24.812 1 96.44 143 LYS B C 1
ATOM 4508 O O . LYS B 1 143 ? 5.34 2.348 23.828 1 96.44 143 LYS B O 1
ATOM 4513 N N . THR B 1 144 ? 4.898 0.314 24.734 1 95.5 144 THR B N 1
ATOM 4514 C CA . THR B 1 144 ? 4.336 -0.219 23.5 1 95.5 144 THR B CA 1
ATOM 4515 C C . THR B 1 144 ? 3.15 -1.135 23.797 1 95.5 144 THR B C 1
ATOM 4517 O O . THR B 1 144 ? 3.152 -1.858 24.797 1 95.5 144 THR B O 1
ATOM 4520 N N . ASP B 1 145 ? 2.143 -0.998 22.938 1 88.5 145 ASP B N 1
ATOM 4521 C CA . ASP B 1 145 ? 1.004 -1.909 22.984 1 88.5 145 ASP B CA 1
ATOM 4522 C C . ASP B 1 145 ? 0.904 -2.715 21.688 1 88.5 145 ASP B C 1
ATOM 4524 O O . ASP B 1 145 ? -0.119 -3.35 21.422 1 88.5 145 ASP B O 1
ATOM 4528 N N . GLU B 1 146 ? 1.881 -2.559 20.844 1 87.5 146 GLU B N 1
ATOM 4529 C CA . GLU B 1 146 ? 1.924 -3.357 19.625 1 87.5 146 GLU B CA 1
ATOM 4530 C C . GLU B 1 146 ? 2.072 -4.844 19.938 1 87.5 146 GLU B C 1
ATOM 4532 O O . GLU B 1 146 ? 2.887 -5.223 20.781 1 87.5 146 GLU B O 1
ATOM 4537 N N . ALA B 1 147 ? 1.411 -5.625 19.328 1 82.38 147 ALA B N 1
ATOM 4538 C CA . ALA B 1 147 ? 1.192 -7.016 19.719 1 82.38 147 ALA B CA 1
ATOM 4539 C C . ALA B 1 147 ? 2.506 -7.789 19.75 1 82.38 147 ALA B C 1
ATOM 4541 O O . ALA B 1 147 ? 2.787 -8.516 20.703 1 82.38 147 ALA B O 1
ATOM 4542 N N . GLN B 1 148 ? 3.281 -7.73 18.828 1 82.31 148 GLN B N 1
ATOM 4543 C CA . GLN B 1 148 ? 4.523 -8.484 18.734 1 82.31 148 GLN B CA 1
ATOM 4544 C C . GLN B 1 148 ? 5.566 -7.941 19.719 1 82.31 148 GLN B C 1
ATOM 4546 O O . GLN B 1 148 ? 6.312 -8.711 20.328 1 82.31 148 GLN B O 1
ATOM 4551 N N . LEU B 1 149 ? 5.582 -6.699 19.844 1 92.38 149 LEU B N 1
ATOM 4552 C CA . LEU B 1 149 ? 6.566 -6.051 20.703 1 92.38 149 LEU B CA 1
ATOM 4553 C C . LEU B 1 149 ? 6.215 -6.242 22.172 1 92.38 149 LEU B C 1
ATOM 4555 O O . LEU B 1 149 ? 7.098 -6.453 23 1 92.38 149 LEU B O 1
ATOM 4559 N N . SER B 1 150 ? 4.941 -6.199 22.391 1 91.81 150 SER B N 1
ATOM 4560 C CA . SER B 1 150 ? 4.484 -6.289 23.766 1 91.81 150 SER B CA 1
ATOM 4561 C C . SER B 1 150 ? 4.723 -7.684 24.344 1 91.81 150 SER B C 1
ATOM 4563 O O . SER B 1 150 ? 4.766 -7.863 25.562 1 91.81 150 SER B O 1
ATOM 4565 N N . THR B 1 151 ? 4.824 -8.625 23.438 1 87.56 151 THR B N 1
ATOM 4566 C CA . THR B 1 151 ? 5.148 -9.977 23.875 1 87.56 151 THR B CA 1
ATOM 4567 C C . THR B 1 151 ? 6.57 -10.047 24.422 1 87.56 151 THR B C 1
ATOM 4569 O O . THR B 1 151 ? 6.891 -10.906 25.234 1 87.56 151 THR B O 1
ATOM 4572 N N . VAL B 1 152 ? 7.402 -9.227 23.953 1 89.94 152 VAL B N 1
ATOM 4573 C CA . VAL B 1 152 ? 8.773 -9.164 24.438 1 89.94 152 VAL B CA 1
ATOM 4574 C C . VAL B 1 152 ? 8.828 -8.375 25.75 1 89.94 152 VAL B C 1
ATOM 4576 O O . VAL B 1 152 ? 9.383 -8.852 26.75 1 89.94 152 VAL B O 1
ATOM 4579 N N . SER B 1 153 ? 8.281 -7.195 25.672 1 92 153 SER B N 1
ATOM 4580 C CA . SER B 1 153 ? 8.195 -6.309 26.828 1 92 153 SER B CA 1
ATOM 4581 C C . SER B 1 153 ? 7.203 -5.176 26.578 1 92 153 SER B C 1
ATOM 4583 O O . SER B 1 153 ? 7.039 -4.723 25.438 1 92 153 SER B O 1
ATOM 4585 N N . THR B 1 154 ? 6.617 -4.656 27.594 1 93.94 154 THR B N 1
ATOM 4586 C CA . THR B 1 154 ? 5.691 -3.533 27.469 1 93.94 154 THR B CA 1
ATOM 4587 C C . THR B 1 154 ? 6.453 -2.217 27.344 1 93.94 154 THR B C 1
ATOM 4589 O O . THR B 1 154 ? 5.867 -1.182 27.016 1 93.94 154 THR B O 1
ATOM 4592 N N . VAL B 1 155 ? 7.711 -2.316 27.703 1 96.31 155 VAL B N 1
ATOM 4593 C CA . VAL B 1 155 ? 8.609 -1.177 27.531 1 96.31 155 VAL B CA 1
ATOM 4594 C C . VAL B 1 155 ? 9.68 -1.516 26.484 1 96.31 155 VAL B C 1
ATOM 4596 O O . VAL B 1 155 ? 10.305 -2.576 26.562 1 96.31 155 VAL B O 1
ATOM 4599 N N . LEU B 1 156 ? 9.844 -0.624 25.547 1 96.81 156 LEU B N 1
ATOM 4600 C CA . LEU B 1 156 ? 10.844 -0.835 24.516 1 96.81 156 LEU B CA 1
ATOM 4601 C C . LEU B 1 156 ? 12.258 -0.667 25.062 1 96.81 156 LEU B C 1
ATOM 4603 O O . LEU B 1 156 ? 12.578 0.365 25.656 1 96.81 156 LEU B O 1
ATOM 4607 N N . ALA B 1 157 ? 13.008 -1.684 24.938 1 95.88 157 ALA B N 1
ATOM 4608 C CA . ALA B 1 157 ? 14.422 -1.674 25.312 1 95.88 157 ALA B CA 1
ATOM 4609 C C . ALA B 1 157 ? 15.258 -2.477 24.328 1 95.88 157 ALA B C 1
ATOM 4611 O O . ALA B 1 157 ? 14.898 -3.602 23.969 1 95.88 157 ALA B O 1
ATOM 4612 N N . LEU B 1 158 ? 16.312 -1.884 23.953 1 95.81 158 LEU B N 1
ATOM 4613 C CA . LEU B 1 158 ? 17.156 -2.506 22.938 1 95.81 158 LEU B CA 1
ATOM 4614 C C . LEU B 1 158 ? 17.625 -3.891 23.375 1 95.81 158 LEU B C 1
ATOM 4616 O O . LEU B 1 158 ? 17.594 -4.84 22.594 1 95.81 158 LEU B O 1
ATOM 4620 N N . GLU B 1 159 ? 17.984 -3.998 24.609 1 93.94 159 GLU B N 1
ATOM 4621 C CA . GLU B 1 159 ? 18.5 -5.258 25.141 1 93.94 159 GLU B CA 1
ATOM 4622 C C . GLU B 1 159 ? 17.438 -6.352 25.094 1 93.94 159 GLU B C 1
ATOM 4624 O O . GLU B 1 159 ? 17.734 -7.496 24.734 1 93.94 159 GLU B O 1
ATOM 4629 N N . ASN B 1 160 ? 16.25 -6.012 25.406 1 93.44 160 ASN B N 1
ATOM 4630 C CA . ASN B 1 160 ? 15.156 -6.969 25.359 1 93.44 160 ASN B CA 1
ATOM 4631 C C . ASN B 1 160 ? 14.836 -7.387 23.922 1 93.44 160 ASN B C 1
ATOM 4633 O O . ASN B 1 160 ? 14.625 -8.57 23.656 1 93.44 160 ASN B O 1
ATOM 4637 N N . LEU B 1 161 ? 14.797 -6.371 23.078 1 92.62 161 LEU B N 1
ATOM 4638 C CA . LEU B 1 161 ? 14.469 -6.652 21.688 1 92.62 161 LEU B CA 1
ATOM 4639 C C . LEU B 1 161 ? 15.531 -7.535 21.047 1 92.62 161 LEU B C 1
ATOM 4641 O O . LEU B 1 161 ? 15.211 -8.422 20.25 1 92.62 161 LEU B O 1
ATOM 4645 N N . GLN B 1 162 ? 16.75 -7.395 21.453 1 89.69 162 GLN B N 1
ATOM 4646 C CA . GLN B 1 162 ? 17.875 -8.125 20.859 1 89.69 162 GLN B CA 1
ATOM 4647 C C . GLN B 1 162 ? 17.844 -9.594 21.266 1 89.69 162 GLN B C 1
ATOM 4649 O O . GLN B 1 162 ? 18.438 -10.438 20.594 1 89.69 162 GLN B O 1
ATOM 4654 N N . GLN B 1 163 ? 17.203 -9.922 22.281 1 87.06 163 GLN B N 1
ATOM 4655 C CA . GLN B 1 163 ? 17.062 -11.312 22.703 1 87.06 163 GLN B CA 1
ATOM 4656 C C . GLN B 1 163 ? 16.172 -12.094 21.75 1 87.06 163 GLN B C 1
ATOM 4658 O O . GLN B 1 163 ? 16.328 -13.305 21.578 1 87.06 163 GLN B O 1
ATOM 4663 N N . VAL B 1 164 ? 15.258 -11.336 21.188 1 85.69 164 VAL B N 1
ATOM 4664 C CA . VAL B 1 164 ? 14.281 -11.984 20.312 1 85.69 164 VAL B CA 1
ATOM 4665 C C . VAL B 1 164 ? 14.641 -11.719 18.859 1 85.69 164 VAL B C 1
ATOM 4667 O O . VAL B 1 164 ? 14.516 -12.609 18.016 1 85.69 164 VAL B O 1
ATOM 4670 N N . PHE B 1 165 ? 15 -10.469 18.656 1 83.25 165 PHE B N 1
ATOM 4671 C CA . PHE B 1 165 ? 15.391 -10.047 17.312 1 83.25 165 PHE B CA 1
ATOM 4672 C C . PHE B 1 165 ? 16.875 -9.727 17.25 1 83.25 165 PHE B C 1
ATOM 4674 O O . PHE B 1 165 ? 17.281 -8.578 17.453 1 83.25 165 PHE B O 1
ATOM 4681 N N . ASN B 1 166 ? 17.688 -10.633 16.984 1 82.31 166 ASN B N 1
ATOM 4682 C CA . ASN B 1 166 ? 19.125 -10.422 16.953 1 82.31 166 ASN B CA 1
ATOM 4683 C C . ASN B 1 166 ? 19.578 -9.742 15.672 1 82.31 166 ASN B C 1
ATOM 4685 O O . ASN B 1 166 ? 20.141 -10.383 14.781 1 82.31 166 ASN B O 1
ATOM 4689 N N . ASP B 1 167 ? 19.438 -8.477 15.633 1 83.38 167 ASP B N 1
ATOM 4690 C CA . ASP B 1 167 ? 19.781 -7.648 14.484 1 83.38 167 ASP B CA 1
ATOM 4691 C C . ASP B 1 167 ? 20.828 -6.605 14.852 1 83.38 167 ASP B C 1
ATOM 4693 O O . ASP B 1 167 ? 20.516 -5.574 15.445 1 83.38 167 ASP B O 1
ATOM 4697 N N . GLU B 1 168 ? 22 -6.832 14.422 1 85.31 168 GLU B N 1
ATOM 4698 C CA . GLU B 1 168 ? 23.109 -5.941 14.75 1 85.31 168 GLU B CA 1
ATOM 4699 C C . GLU B 1 168 ? 22.953 -4.578 14.086 1 85.31 168 GLU B C 1
ATOM 4701 O O . GLU B 1 168 ? 23.328 -3.553 14.656 1 85.31 168 GLU B O 1
ATOM 4706 N N . ALA B 1 169 ? 22.484 -4.621 12.906 1 86.62 169 ALA B N 1
ATOM 4707 C CA . ALA B 1 169 ? 22.281 -3.361 12.188 1 86.62 169 ALA B CA 1
ATOM 4708 C C . ALA B 1 169 ? 21.25 -2.486 12.898 1 86.62 169 ALA B C 1
ATOM 4710 O O . ALA B 1 169 ? 21.391 -1.263 12.938 1 86.62 169 ALA B O 1
ATOM 4711 N N . PHE B 1 170 ? 20.219 -3.104 13.414 1 90.62 170 PHE B N 1
ATOM 4712 C CA . PHE B 1 170 ? 19.219 -2.357 14.164 1 90.62 170 PHE B CA 1
ATOM 4713 C C . PHE B 1 170 ? 19.828 -1.75 15.422 1 90.62 170 PHE B C 1
ATOM 4715 O O . PHE B 1 170 ? 19.609 -0.574 15.719 1 90.62 170 PHE B O 1
ATOM 4722 N N . SER B 1 171 ? 20.609 -2.574 16.141 1 93.81 171 SER B N 1
ATOM 4723 C CA . SER B 1 171 ? 21.297 -2.092 17.328 1 93.81 171 SER B CA 1
ATOM 4724 C C . SER B 1 171 ? 22.188 -0.896 17.016 1 93.81 171 SER B C 1
ATOM 4726 O O . SER B 1 171 ? 22.219 0.078 17.781 1 93.81 171 SER B O 1
ATOM 4728 N N . ALA B 1 172 ? 22.859 -0.996 15.953 1 94.38 172 ALA B N 1
ATOM 4729 C CA . ALA B 1 172 ? 23.734 0.099 15.539 1 94.38 172 ALA B CA 1
ATOM 4730 C C . ALA B 1 172 ? 22.922 1.355 15.227 1 94.38 172 ALA B C 1
ATOM 4732 O O . ALA B 1 172 ? 23.344 2.467 15.562 1 94.38 172 ALA B O 1
ATOM 4733 N N . ALA B 1 173 ? 21.812 1.183 14.57 1 95 173 ALA B N 1
ATOM 4734 C CA . ALA B 1 173 ? 20.953 2.316 14.227 1 95 173 ALA B CA 1
ATOM 4735 C C . ALA B 1 173 ? 20.422 3.004 15.477 1 95 173 ALA B C 1
ATOM 4737 O O . ALA B 1 173 ? 20.375 4.234 15.547 1 95 173 ALA B O 1
ATOM 4738 N N . VAL B 1 174 ? 20.047 2.227 16.469 1 96.56 174 VAL B N 1
ATOM 4739 C CA . VAL B 1 174 ? 19.5 2.766 17.719 1 96.56 174 VAL B CA 1
ATOM 4740 C C . VAL B 1 174 ? 20.594 3.51 18.484 1 96.56 174 VAL B C 1
ATOM 4742 O O . VAL B 1 174 ? 20.375 4.609 18.984 1 96.56 174 VAL B O 1
ATOM 4745 N N . ARG B 1 175 ? 21.797 3.01 18.531 1 96.56 175 ARG B N 1
ATOM 4746 C CA . ARG B 1 175 ? 22.891 3.549 19.344 1 96.56 175 ARG B CA 1
ATOM 4747 C C . ARG B 1 175 ? 23.562 4.734 18.656 1 96.56 175 ARG B C 1
ATOM 4749 O O . ARG B 1 175 ? 23.906 5.723 19.312 1 96.56 175 ARG B O 1
ATOM 4756 N N . ASN B 1 176 ? 23.719 4.551 17.344 1 95.94 176 ASN B N 1
ATOM 4757 C CA . ASN B 1 176 ? 24.609 5.48 16.656 1 95.94 176 ASN B CA 1
ATOM 4758 C C . ASN B 1 176 ? 23.875 6.305 15.602 1 95.94 176 ASN B C 1
ATOM 4760 O O . ASN B 1 176 ? 24.375 7.328 15.141 1 95.94 176 ASN B O 1
ATOM 4764 N N . GLY B 1 177 ? 22.734 5.891 15.234 1 96.56 177 GLY B N 1
ATOM 4765 C CA . GLY B 1 177 ? 22.078 6.5 14.086 1 96.56 177 GLY B CA 1
ATOM 4766 C C . GLY B 1 177 ? 22.641 6.023 12.758 1 96.56 177 GLY B C 1
ATOM 4767 O O . GLY B 1 177 ? 23.219 4.941 12.68 1 96.56 177 GLY B O 1
ATOM 4768 N N . TRP B 1 178 ? 22.312 6.664 11.688 1 96.44 178 TRP B N 1
ATOM 4769 C CA . TRP B 1 178 ? 22.812 6.344 10.359 1 96.44 178 TRP B CA 1
ATOM 4770 C C . TRP B 1 178 ? 23.031 7.609 9.539 1 96.44 178 TRP B C 1
ATOM 4772 O O . TRP B 1 178 ? 22.781 8.719 10.023 1 96.44 178 TRP B O 1
ATOM 4782 N N . VAL B 1 179 ? 23.547 7.445 8.398 1 97.12 179 VAL B N 1
ATOM 4783 C CA . VAL B 1 179 ? 23.906 8.586 7.562 1 97.12 179 VAL B CA 1
ATOM 4784 C C . VAL B 1 179 ? 22.656 9.195 6.953 1 97.12 179 VAL B C 1
ATOM 4786 O O . VAL B 1 179 ? 21.797 8.477 6.422 1 97.12 179 VAL B O 1
ATOM 4789 N N . TRP B 1 180 ? 22.484 10.555 7.102 1 97.81 180 TRP B N 1
ATOM 4790 C CA . TRP B 1 180 ? 21.375 11.312 6.555 1 97.81 180 TRP B CA 1
ATOM 4791 C C . TRP B 1 180 ? 21.859 12.344 5.543 1 97.81 180 TRP B C 1
ATOM 4793 O O . TRP B 1 180 ? 23 12.812 5.625 1 97.81 180 TRP B O 1
ATOM 4803 N N . HIS B 1 181 ? 21.078 12.594 4.531 1 97.56 181 HIS B N 1
ATOM 4804 C CA . HIS B 1 181 ? 21.203 13.812 3.74 1 97.56 181 HIS B CA 1
ATOM 4805 C C . HIS B 1 181 ? 20.531 14.992 4.438 1 97.56 181 HIS B C 1
ATOM 4807 O O . HIS B 1 181 ? 19.312 15.055 4.531 1 97.56 181 HIS B O 1
ATOM 4813 N N . CYS B 1 182 ? 21.344 15.906 4.883 1 98.25 182 CYS B N 1
ATOM 4814 C CA . CYS B 1 182 ? 20.844 16.984 5.723 1 98.25 182 CYS B CA 1
ATOM 4815 C C . CYS B 1 182 ? 20.781 18.297 4.945 1 98.25 182 CYS B C 1
ATOM 4817 O O . CYS B 1 182 ? 21.812 18.797 4.473 1 98.25 182 CYS B O 1
ATOM 4819 N N . PHE B 1 183 ? 19.578 18.891 4.859 1 98.12 183 PHE B N 1
ATOM 4820 C CA . PHE B 1 183 ? 19.422 20.234 4.297 1 98.12 183 PHE B CA 1
ATOM 4821 C C . PHE B 1 183 ? 19.672 21.297 5.352 1 98.12 183 PHE B C 1
ATOM 4823 O O . PHE B 1 183 ? 19.25 21.156 6.5 1 98.12 183 PHE B O 1
ATOM 4830 N N . SER B 1 184 ? 20.266 22.281 4.945 1 97.31 184 SER B N 1
ATOM 4831 C CA . SER B 1 184 ? 20.516 23.406 5.84 1 97.31 184 SER B CA 1
ATOM 4832 C C . SER B 1 184 ? 19.219 24.109 6.227 1 97.31 184 SER B C 1
ATOM 4834 O O . SER B 1 184 ? 18.281 24.188 5.422 1 97.31 184 SER B O 1
ATOM 4836 N N . ALA B 1 185 ? 19.25 24.688 7.41 1 96.19 185 ALA B N 1
ATOM 4837 C CA . ALA B 1 185 ? 18.094 25.453 7.891 1 96.19 185 ALA B CA 1
ATOM 4838 C C . ALA B 1 185 ? 17.766 26.594 6.945 1 96.19 185 ALA B C 1
ATOM 4840 O O . ALA B 1 185 ? 16.609 27 6.832 1 96.19 185 ALA B O 1
ATOM 4841 N N . ALA B 1 186 ? 18.781 27.078 6.246 1 95.75 186 ALA B N 1
ATOM 4842 C CA . ALA B 1 186 ? 18.625 28.203 5.332 1 95.75 186 ALA B CA 1
ATOM 4843 C C . ALA B 1 186 ? 17.656 27.859 4.207 1 95.75 186 ALA B C 1
ATOM 4845 O O . ALA B 1 186 ? 16.984 28.75 3.664 1 95.75 186 ALA B O 1
ATOM 4846 N N . VAL B 1 187 ? 17.531 26.594 3.891 1 96.62 187 VAL B N 1
ATOM 4847 C CA . VAL B 1 187 ? 16.688 26.172 2.783 1 96.62 187 VAL B CA 1
ATOM 4848 C C . VAL B 1 187 ? 15.219 26.406 3.135 1 96.62 187 VAL B C 1
ATOM 4850 O O . VAL B 1 187 ? 14.484 27.047 2.373 1 96.62 187 VAL B O 1
ATOM 4853 N N . GLU B 1 188 ? 14.812 25.984 4.309 1 94.19 188 GLU B N 1
ATOM 4854 C CA . GLU B 1 188 ? 13.414 26.141 4.719 1 94.19 188 GLU B CA 1
ATOM 4855 C C . GLU B 1 188 ? 13.086 27.609 4.988 1 94.19 188 GLU B C 1
ATOM 4857 O O . GLU B 1 188 ? 11.953 28.047 4.75 1 94.19 188 GLU B O 1
ATOM 4862 N N . GLU B 1 189 ? 14.039 28.328 5.445 1 92.75 189 GLU B N 1
ATOM 4863 C CA . GLU B 1 189 ? 13.82 29.75 5.691 1 92.75 189 GLU B CA 1
ATOM 4864 C C . GLU B 1 189 ? 13.602 30.516 4.383 1 92.75 189 GLU B C 1
ATOM 4866 O O . GLU B 1 189 ? 12.766 31.422 4.32 1 92.75 189 GLU B O 1
ATOM 4871 N N . ALA B 1 190 ? 14.305 30.141 3.408 1 94.56 190 ALA B N 1
ATOM 4872 C CA . ALA B 1 190 ? 14.219 30.812 2.117 1 94.56 190 ALA B CA 1
ATOM 4873 C C . ALA B 1 190 ? 13.086 30.25 1.272 1 94.56 190 ALA B C 1
ATOM 4875 O O . ALA B 1 190 ? 12.5 30.953 0.447 1 94.56 190 ALA B O 1
ATOM 4876 N N . LEU B 1 191 ? 12.836 28.938 1.426 1 94.38 191 LEU B N 1
ATOM 4877 C CA . LEU B 1 191 ? 11.844 28.219 0.638 1 94.38 191 LEU B CA 1
ATOM 4878 C C . LEU B 1 191 ? 10.844 27.5 1.543 1 94.38 191 LEU B C 1
ATOM 4880 O O . LEU B 1 191 ? 10.867 26.266 1.636 1 94.38 191 LEU B O 1
ATOM 4884 N N . PRO B 1 192 ? 9.898 28.125 2.105 1 87.12 192 PRO B N 1
ATOM 4885 C CA . PRO B 1 192 ? 8.984 27.531 3.086 1 87.12 192 PRO B CA 1
ATOM 4886 C C . PRO B 1 192 ? 8.164 26.375 2.51 1 87.12 192 PRO B C 1
ATOM 4888 O O . PRO B 1 192 ? 7.645 25.547 3.26 1 87.12 192 PRO B O 1
ATOM 4891 N N . TRP B 1 193 ? 8.062 26.266 1.203 1 86.12 193 TRP B N 1
ATOM 4892 C CA . TRP B 1 193 ? 7.262 25.234 0.545 1 86.12 193 TRP B CA 1
ATOM 4893 C C . TRP B 1 193 ? 8.094 23.984 0.285 1 86.12 193 TRP B C 1
ATOM 4895 O O . TRP B 1 193 ? 7.559 22.953 -0.101 1 86.12 193 TRP B O 1
ATOM 4905 N N . PHE B 1 194 ? 9.406 24.016 0.481 1 92.25 194 PHE B N 1
ATOM 4906 C CA . PHE B 1 194 ? 10.336 22.984 0.029 1 92.25 194 PHE B CA 1
ATOM 4907 C C . PHE B 1 194 ? 10.078 21.656 0.751 1 92.25 194 PHE B C 1
ATOM 4909 O O . PHE B 1 194 ? 10.008 20.609 0.119 1 92.25 194 PHE B O 1
ATOM 4916 N N . CYS B 1 195 ? 9.938 21.672 2.043 1 91.06 195 CYS B N 1
ATOM 4917 C CA . CYS B 1 195 ? 9.82 20.453 2.83 1 91.06 195 CYS B CA 1
ATOM 4918 C C . CYS B 1 195 ? 8.555 19.672 2.455 1 91.06 195 CYS B C 1
ATOM 4920 O O . CYS B 1 195 ? 8.594 18.453 2.295 1 91.06 195 CYS B O 1
ATOM 4922 N N . ASP B 1 196 ? 7.523 20.359 2.324 1 85.12 196 ASP B N 1
ATOM 4923 C CA . ASP B 1 196 ? 6.262 19.734 1.932 1 85.12 196 ASP B CA 1
ATOM 4924 C C . ASP B 1 196 ? 6.355 19.141 0.529 1 85.12 196 ASP B C 1
ATOM 4926 O O . ASP B 1 196 ? 5.941 18 0.304 1 85.12 196 ASP B O 1
ATOM 4930 N N . PHE B 1 197 ? 6.93 19.891 -0.365 1 85 197 PHE B N 1
ATOM 4931 C CA . PHE B 1 197 ? 7.105 19.453 -1.739 1 85 197 PHE B CA 1
ATOM 4932 C C . PHE B 1 197 ? 7.984 18.203 -1.791 1 85 197 PHE B C 1
ATOM 4934 O O . PHE B 1 197 ? 7.641 17.219 -2.449 1 85 197 PHE B O 1
ATOM 4941 N N . PHE B 1 198 ? 9.055 18.312 -1.13 1 90.31 198 PHE B N 1
ATOM 4942 C CA . PHE B 1 198 ? 10.047 17.234 -1.165 1 90.31 198 PHE B CA 1
ATOM 4943 C C . PHE B 1 198 ? 9.484 15.953 -0.568 1 90.31 198 PHE B C 1
ATOM 4945 O O . PHE B 1 198 ? 9.664 14.867 -1.126 1 90.31 198 PHE B O 1
ATOM 4952 N N . GLN B 1 199 ? 8.812 16.047 0.49 1 85.75 199 GLN B N 1
ATOM 4953 C CA . GLN B 1 199 ? 8.188 14.891 1.113 1 85.75 199 GLN B CA 1
ATOM 4954 C C . GLN B 1 199 ? 7.117 14.289 0.207 1 85.75 199 GLN B C 1
ATOM 4956 O O . GLN B 1 199 ? 6.969 13.062 0.142 1 85.75 199 GLN B O 1
ATOM 4961 N N . GLY B 1 200 ? 6.398 15.211 -0.354 1 78.94 200 GLY B N 1
ATOM 4962 C CA . GLY B 1 200 ? 5.434 14.727 -1.328 1 78.94 200 GLY B CA 1
ATOM 4963 C C . GLY B 1 200 ? 6.059 13.898 -2.432 1 78.94 200 GLY B C 1
ATOM 4964 O O . GLY B 1 200 ? 5.512 12.859 -2.818 1 78.94 200 GLY B O 1
ATOM 4965 N N . SER B 1 201 ? 7.164 14.312 -2.863 1 82.25 201 SER B N 1
ATOM 4966 C CA . SER B 1 201 ? 7.879 13.578 -3.902 1 82.25 201 SER B CA 1
ATOM 4967 C C . SER B 1 201 ? 8.344 12.219 -3.396 1 82.25 201 SER B C 1
ATOM 4969 O O . SER B 1 201 ? 8.211 11.211 -4.098 1 82.25 201 SER B O 1
ATOM 4971 N N . MET B 1 202 ? 8.883 12.141 -2.195 1 80.5 202 MET B N 1
ATOM 4972 C CA . MET B 1 202 ? 9.406 10.906 -1.617 1 80.5 202 MET B CA 1
ATOM 4973 C C . MET B 1 202 ? 8.297 9.883 -1.401 1 80.5 202 MET B C 1
ATOM 4975 O O . MET B 1 202 ? 8.516 8.68 -1.53 1 80.5 202 MET B O 1
ATOM 4979 N N . ASN B 1 203 ? 7.211 10.367 -1.114 1 73.62 203 ASN B N 1
ATOM 4980 C CA . ASN B 1 203 ? 6.086 9.477 -0.823 1 73.62 203 ASN B CA 1
ATOM 4981 C C . ASN B 1 203 ? 5.363 9.055 -2.098 1 73.62 203 ASN B C 1
ATOM 4983 O O . ASN B 1 203 ? 4.602 8.086 -2.088 1 73.62 203 ASN B O 1
ATOM 4987 N N . ALA B 1 204 ? 5.57 9.805 -3.164 1 69.56 204 ALA B N 1
ATOM 4988 C CA . ALA B 1 204 ? 4.859 9.539 -4.41 1 69.56 204 ALA B CA 1
ATOM 4989 C C . ALA B 1 204 ? 5.207 8.156 -4.957 1 69.56 204 ALA B C 1
ATOM 4991 O O . ALA B 1 204 ? 4.352 7.465 -5.512 1 69.56 204 ALA B O 1
ATOM 4992 N N . SER B 1 205 ? 6.473 7.723 -4.738 1 62.75 205 SER B N 1
ATOM 4993 C CA . SER B 1 205 ? 6.926 6.445 -5.281 1 62.75 205 SER B CA 1
ATOM 4994 C C . SER B 1 205 ? 6.352 5.277 -4.488 1 62.75 205 SER B C 1
ATOM 4996 O O . SER B 1 205 ? 6.227 4.168 -5.012 1 62.75 205 SER B O 1
ATOM 4998 N N . ASN B 1 206 ? 6.098 5.516 -3.223 1 59.84 206 ASN B N 1
ATOM 4999 C CA . ASN B 1 206 ? 5.547 4.457 -2.377 1 59.84 206 ASN B CA 1
ATOM 5000 C C . ASN B 1 206 ? 4.121 4.102 -2.779 1 59.84 206 ASN B C 1
ATOM 5002 O O . ASN B 1 206 ? 3.645 3.004 -2.49 1 59.84 206 ASN B O 1
ATOM 5006 N N . HIS B 1 207 ? 3.607 4.941 -3.482 1 51.31 207 HIS B N 1
ATOM 5007 C CA . HIS B 1 207 ? 2.191 4.762 -3.781 1 51.31 207 HIS B CA 1
ATOM 5008 C C . HIS B 1 207 ? 1.994 3.842 -4.98 1 51.31 207 HIS B C 1
ATOM 5010 O O . HIS B 1 207 ? 0.88 3.383 -5.238 1 51.31 207 HIS B O 1
ATOM 5016 N N . ILE B 1 208 ? 3.117 3.426 -5.523 1 50.53 208 ILE B N 1
ATOM 5017 C CA . ILE B 1 208 ? 3.016 2.643 -6.75 1 50.53 208 ILE B CA 1
ATOM 5018 C C . ILE B 1 208 ? 3.086 1.154 -6.422 1 50.53 208 ILE B C 1
ATOM 5020 O O . ILE B 1 208 ? 2.586 0.32 -7.18 1 50.53 208 ILE B O 1
ATOM 5024 N N . ALA B 1 209 ? 3.543 0.795 -5.176 1 55.44 209 ALA B N 1
ATOM 5025 C CA . ALA B 1 209 ? 3.701 -0.621 -4.855 1 55.44 209 ALA B CA 1
ATOM 5026 C C . ALA B 1 209 ? 2.35 -1.277 -4.586 1 55.44 209 ALA B C 1
ATOM 5028 O O . ALA B 1 209 ? 1.488 -0.692 -3.926 1 55.44 209 ALA B O 1
ATOM 5029 N N . ALA B 1 210 ? 2.145 -2.379 -5.359 1 58.06 210 ALA B N 1
ATOM 5030 C CA . ALA B 1 210 ? 0.895 -3.111 -5.172 1 58.06 210 ALA B CA 1
ATOM 5031 C C . ALA B 1 210 ? 0.867 -3.807 -3.814 1 58.06 210 ALA B C 1
ATOM 5033 O O . ALA B 1 210 ? 1.907 -4.227 -3.303 1 58.06 210 ALA B O 1
ATOM 5034 N N . ARG B 1 211 ? -0.274 -3.869 -3.23 1 59.97 211 ARG B N 1
ATOM 5035 C CA . ARG B 1 211 ? -0.457 -4.609 -1.987 1 59.97 211 ARG B CA 1
ATOM 5036 C C . ARG B 1 211 ? -0.623 -6.102 -2.26 1 59.97 211 ARG B C 1
ATOM 5038 O O . ARG B 1 211 ? -1.08 -6.496 -3.334 1 59.97 211 ARG B O 1
ATOM 5045 N N . VAL B 1 212 ? -0.139 -6.801 -1.321 1 67.88 212 VAL B N 1
ATOM 5046 C CA . VAL B 1 212 ? -0.337 -8.242 -1.389 1 67.88 212 VAL B CA 1
ATOM 5047 C C . VAL B 1 212 ? -1.821 -8.57 -1.245 1 67.88 212 VAL B C 1
ATOM 5049 O O . VAL B 1 212 ? -2.521 -7.961 -0.435 1 67.88 212 VAL B O 1
ATOM 5052 N N . THR B 1 213 ? -2.254 -9.477 -2.105 1 77.19 213 THR B N 1
ATOM 5053 C CA . THR B 1 213 ? -3.645 -9.906 -2.023 1 77.19 213 THR B CA 1
ATOM 5054 C C . THR B 1 213 ? -3.748 -11.266 -1.332 1 77.19 213 T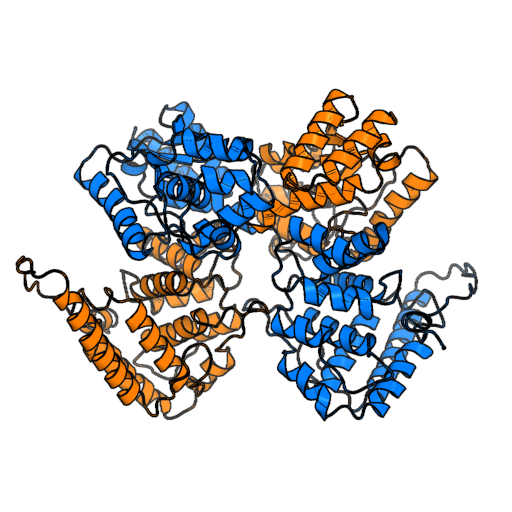HR B C 1
ATOM 5056 O O . THR B 1 213 ? -2.752 -11.977 -1.205 1 77.19 213 THR B O 1
ATOM 5059 N N . GLU B 1 214 ? -4.895 -11.625 -0.902 1 85.19 214 GLU B N 1
ATOM 5060 C CA . GLU B 1 214 ? -5.113 -12.93 -0.282 1 85.19 214 GLU B CA 1
ATOM 5061 C C . GLU B 1 214 ? -4.805 -14.062 -1.256 1 85.19 214 GLU B C 1
ATOM 5063 O O . GLU B 1 214 ? -4.328 -15.125 -0.849 1 85.19 214 GLU B O 1
ATOM 5068 N N . MET B 1 215 ? -5.074 -13.773 -2.49 1 85.38 215 MET B N 1
ATOM 5069 C CA . MET B 1 215 ? -4.812 -14.82 -3.473 1 85.38 215 MET B CA 1
ATOM 5070 C C . MET B 1 215 ? -3.312 -15.023 -3.66 1 85.38 215 MET B C 1
ATOM 5072 O O . MET B 1 215 ? -2.857 -16.156 -3.871 1 85.38 215 MET B O 1
ATOM 5076 N N . GLU B 1 216 ? -2.584 -13.992 -3.6 1 83.25 216 GLU B N 1
ATOM 5077 C CA . GLU B 1 216 ? -1.131 -14.125 -3.637 1 83.25 216 GLU B CA 1
ATOM 5078 C C . GLU B 1 216 ? -0.618 -14.914 -2.432 1 83.25 216 GLU B C 1
ATOM 5080 O O . GLU B 1 216 ? 0.264 -15.766 -2.568 1 83.25 216 GLU B O 1
ATOM 5085 N N . VAL B 1 217 ? -1.207 -14.625 -1.31 1 86.5 217 VAL B N 1
ATOM 5086 C CA . VAL B 1 217 ? -0.847 -15.336 -0.09 1 86.5 217 VAL B CA 1
ATOM 5087 C C . VAL B 1 217 ? -1.224 -16.812 -0.224 1 86.5 217 VAL B C 1
ATOM 5089 O O . VAL B 1 217 ? -0.45 -17.688 0.157 1 86.5 217 VAL B O 1
ATOM 5092 N N . ALA B 1 218 ? -2.395 -17.016 -0.773 1 90.81 218 ALA B N 1
ATOM 5093 C CA . ALA B 1 218 ? -2.854 -18.391 -0.968 1 90.81 218 ALA B CA 1
ATOM 5094 C C . ALA B 1 218 ? -1.911 -19.156 -1.891 1 90.81 218 ALA B C 1
ATOM 5096 O O . ALA B 1 218 ? -1.594 -20.328 -1.635 1 90.81 218 ALA B O 1
ATOM 5097 N N . MET B 1 219 ? -1.507 -18.484 -2.887 1 87.44 219 MET B N 1
ATOM 5098 C CA . MET B 1 219 ? -0.586 -19.109 -3.828 1 87.44 219 MET B CA 1
ATOM 5099 C C . MET B 1 219 ? 0.752 -19.422 -3.162 1 87.44 219 MET B C 1
ATOM 5101 O O . MET B 1 219 ? 1.346 -20.469 -3.4 1 87.44 219 MET B O 1
ATOM 5105 N N . ASN B 1 220 ? 1.211 -18.562 -2.389 1 85.38 220 ASN B N 1
ATOM 5106 C CA . ASN B 1 220 ? 2.449 -18.766 -1.647 1 85.38 220 ASN B CA 1
ATOM 5107 C C . ASN B 1 220 ? 2.32 -19.938 -0.669 1 85.38 220 ASN B C 1
ATOM 5109 O O . ASN B 1 220 ? 3.211 -20.781 -0.584 1 85.38 220 ASN B O 1
ATOM 5113 N N . LEU B 1 221 ? 1.219 -19.953 -0.007 1 89.88 221 LEU B N 1
ATOM 5114 C CA . LEU B 1 221 ? 0.958 -21.047 0.94 1 89.88 221 LEU B CA 1
ATOM 5115 C C . LEU B 1 221 ? 0.896 -22.391 0.226 1 89.88 221 LEU B C 1
ATOM 5117 O O . LEU B 1 221 ? 1.428 -23.375 0.723 1 89.88 221 LEU B O 1
ATOM 5121 N N . ALA B 1 222 ? 0.203 -22.359 -0.87 1 88 222 ALA B N 1
ATOM 5122 C CA . ALA B 1 222 ? 0.112 -23.578 -1.662 1 88 222 ALA B CA 1
ATOM 5123 C C . ALA B 1 222 ? 1.497 -24.062 -2.08 1 88 222 ALA B C 1
ATOM 5125 O O . ALA B 1 222 ? 1.803 -25.25 -1.971 1 88 222 ALA B O 1
ATOM 5126 N N . GLY B 1 223 ? 2.33 -23.172 -2.551 1 83.38 223 GLY B N 1
ATOM 5127 C CA . GLY B 1 223 ? 3.691 -23.516 -2.928 1 83.38 223 GLY B CA 1
ATOM 5128 C C . GLY B 1 223 ? 4.516 -24.062 -1.772 1 83.38 223 GLY B C 1
ATOM 5129 O O . GLY B 1 223 ? 5.211 -25.062 -1.914 1 83.38 223 GLY B O 1
ATOM 5130 N N . GLN B 1 224 ? 4.422 -23.469 -0.677 1 83.31 224 GLN B N 1
ATOM 5131 C CA . GLN B 1 224 ? 5.141 -23.906 0.513 1 83.31 224 GLN B CA 1
ATOM 5132 C C . GLN B 1 224 ? 4.641 -25.266 0.989 1 83.31 224 GLN B C 1
ATOM 5134 O O . GLN B 1 224 ? 5.434 -26.125 1.379 1 83.31 224 GLN B O 1
ATOM 5139 N N . TYR B 1 225 ? 3.34 -25.344 0.978 1 87.94 225 TYR B N 1
ATOM 5140 C CA . TYR B 1 225 ? 2.748 -26.609 1.389 1 87.94 225 TYR B CA 1
ATOM 5141 C C . TYR B 1 225 ? 3.207 -27.75 0.48 1 87.94 225 TYR B C 1
ATOM 5143 O O . TYR B 1 225 ? 3.506 -28.844 0.953 1 87.94 225 TYR B O 1
ATOM 5151 N N . LYS B 1 226 ? 3.186 -27.469 -0.718 1 83.19 226 LYS B N 1
ATOM 5152 C CA . LYS B 1 226 ? 3.629 -28.484 -1.675 1 83.19 226 LYS B CA 1
ATOM 5153 C C . LYS B 1 226 ? 5.07 -28.891 -1.404 1 83.19 226 LYS B C 1
ATOM 5155 O O . LYS B 1 226 ? 5.426 -30.062 -1.569 1 83.19 226 LYS B O 1
ATOM 5160 N N . ARG B 1 227 ? 5.871 -28.062 -0.998 1 77.38 227 ARG B N 1
ATOM 5161 C CA . ARG B 1 227 ? 7.293 -28.312 -0.763 1 77.38 227 ARG B CA 1
ATOM 5162 C C . ARG B 1 227 ? 7.508 -29.047 0.554 1 77.38 227 ARG B C 1
ATOM 5164 O O . ARG B 1 227 ? 8.312 -29.984 0.625 1 77.38 227 ARG B O 1
ATOM 5171 N N . CYS B 1 228 ? 6.828 -28.688 1.581 1 84.69 228 CYS B N 1
ATOM 5172 C CA . CYS B 1 228 ? 7.148 -29.219 2.904 1 84.69 228 CYS B CA 1
ATOM 5173 C C . CYS B 1 228 ? 6.137 -30.281 3.332 1 84.69 228 CYS B C 1
ATOM 5175 O O . CYS B 1 228 ? 6.395 -31.047 4.258 1 84.69 228 CYS B O 1
ATOM 5177 N N . GLY B 1 229 ? 4.961 -30.312 2.771 1 85.88 229 GLY B N 1
ATOM 5178 C CA . GLY B 1 229 ? 3.93 -31.281 3.074 1 85.88 229 GLY B CA 1
ATOM 5179 C C . GLY B 1 229 ? 3.219 -31.016 4.387 1 85.88 229 GLY B C 1
ATOM 5180 O O . GLY B 1 229 ? 2.477 -31.875 4.883 1 85.88 229 GLY B O 1
ATOM 5181 N N . ASN B 1 230 ? 3.496 -29.875 4.957 1 90.62 230 ASN B N 1
ATOM 5182 C CA . ASN B 1 230 ? 2.951 -29.516 6.262 1 90.62 230 ASN B CA 1
ATOM 5183 C C . ASN B 1 230 ? 2.445 -28.078 6.281 1 90.62 230 ASN B C 1
ATOM 5185 O O . ASN B 1 230 ? 3.227 -27.141 6.117 1 90.62 230 ASN B O 1
ATOM 5189 N N . MET B 1 231 ? 1.131 -27.938 6.582 1 90.5 231 MET B N 1
ATOM 5190 C CA . MET B 1 231 ? 0.523 -26.609 6.492 1 90.5 231 MET B CA 1
ATOM 5191 C C . MET B 1 231 ? 1.029 -25.703 7.609 1 90.5 231 MET B C 1
ATOM 5193 O O . MET B 1 231 ? 1.216 -24.5 7.406 1 90.5 231 MET B O 1
ATOM 5197 N N . ASP B 1 232 ? 1.274 -26.312 8.797 1 90.62 232 ASP B N 1
ATOM 5198 C CA . ASP B 1 232 ? 1.781 -25.5 9.898 1 90.62 232 ASP B CA 1
ATOM 5199 C C . ASP B 1 232 ? 3.137 -24.891 9.547 1 90.62 232 ASP B C 1
ATOM 5201 O O . ASP B 1 232 ? 3.375 -23.703 9.812 1 90.62 232 ASP B O 1
ATOM 5205 N N . GLN B 1 233 ? 3.891 -25.656 8.953 1 85.62 233 GLN B N 1
ATOM 5206 C CA . GLN B 1 233 ? 5.195 -25.172 8.516 1 85.62 233 GLN B CA 1
ATOM 5207 C C . GLN B 1 233 ? 5.051 -24.141 7.398 1 85.62 233 GLN B C 1
ATOM 5209 O O . GLN B 1 233 ? 5.773 -23.141 7.371 1 85.62 233 GLN B O 1
ATOM 5214 N N . ALA B 1 234 ? 4.141 -24.406 6.496 1 88.44 234 ALA B N 1
ATOM 5215 C CA . ALA B 1 234 ? 3.871 -23.469 5.41 1 88.44 234 ALA B CA 1
ATOM 5216 C C . ALA B 1 234 ? 3.398 -22.125 5.957 1 88.44 234 ALA B C 1
ATOM 5218 O O . ALA B 1 234 ? 3.842 -21.062 5.492 1 88.44 234 ALA B O 1
ATOM 5219 N N . LEU B 1 235 ? 2.555 -22.156 6.953 1 90.62 235 LEU B N 1
ATOM 5220 C CA . LEU B 1 235 ? 2.033 -20.953 7.594 1 90.62 235 LEU B CA 1
ATOM 5221 C C . LEU B 1 235 ? 3.154 -20.172 8.266 1 90.62 235 LEU B C 1
ATOM 5223 O O . LEU B 1 235 ? 3.221 -18.953 8.133 1 90.62 235 LEU B O 1
ATOM 5227 N N . ASP B 1 236 ? 4.023 -20.844 8.867 1 82.06 236 ASP B N 1
ATOM 5228 C CA . ASP B 1 236 ? 5.133 -20.188 9.555 1 82.06 236 ASP B CA 1
ATOM 5229 C C . ASP B 1 236 ? 6.051 -19.484 8.57 1 82.06 236 ASP B C 1
ATOM 5231 O O . ASP B 1 236 ? 6.465 -18.344 8.805 1 82.06 236 ASP B O 1
ATOM 5235 N N . THR B 1 237 ? 6.27 -20.156 7.512 1 78.12 237 THR B N 1
ATOM 5236 C CA . THR B 1 237 ? 7.113 -19.562 6.477 1 78.12 237 THR B CA 1
ATOM 5237 C C . THR B 1 237 ? 6.441 -18.344 5.867 1 78.12 237 THR B C 1
ATOM 5239 O O . THR B 1 237 ? 7.086 -17.312 5.648 1 78.12 237 THR B O 1
ATOM 5242 N N . CYS B 1 238 ? 5.188 -18.484 5.609 1 84 238 CYS B N 1
ATOM 5243 C CA . CYS B 1 238 ? 4.438 -17.391 4.996 1 84 238 CYS B CA 1
ATOM 5244 C C . CYS B 1 238 ? 4.359 -16.188 5.93 1 84 238 CYS B C 1
ATOM 5246 O O . CYS B 1 238 ? 4.379 -15.047 5.477 1 84 238 CYS B O 1
ATOM 5248 N N . ARG B 1 239 ? 4.289 -16.484 7.199 1 80.06 239 ARG B N 1
ATOM 5249 C CA . ARG B 1 239 ? 4.195 -15.422 8.203 1 80.06 239 ARG B CA 1
ATOM 5250 C C . ARG B 1 239 ? 5.441 -14.547 8.195 1 80.06 239 ARG B C 1
ATOM 5252 O O . ARG B 1 239 ? 5.383 -13.359 8.531 1 80.06 239 ARG B O 1
ATOM 5259 N N . SER B 1 240 ? 6.504 -15.117 7.824 1 70.44 240 SER B N 1
ATOM 5260 C CA . SER B 1 240 ? 7.766 -14.391 7.789 1 70.44 240 SER B CA 1
ATOM 5261 C C . SER B 1 240 ? 7.805 -13.406 6.625 1 70.44 240 SER B C 1
ATOM 5263 O O . SER B 1 240 ? 8.602 -12.461 6.629 1 70.44 240 SER B O 1
ATOM 5265 N N . THR B 1 241 ? 6.914 -13.609 5.668 1 70.5 241 THR B N 1
ATOM 5266 C CA . THR B 1 241 ? 6.953 -12.805 4.453 1 70.5 241 THR B CA 1
ATOM 5267 C C . THR B 1 241 ? 5.73 -11.898 4.363 1 70.5 241 THR B C 1
ATOM 5269 O O . THR B 1 241 ? 5.809 -10.789 3.836 1 70.5 241 THR B O 1
ATOM 5272 N N . PHE B 1 242 ? 4.633 -12.5 4.797 1 72.56 242 PHE B N 1
ATOM 5273 C CA . PHE B 1 242 ? 3.377 -11.781 4.641 1 72.56 242 PHE B CA 1
ATOM 5274 C C . PHE B 1 242 ? 2.775 -11.445 6 1 72.56 242 PHE B C 1
ATOM 5276 O O . PHE B 1 242 ? 2.736 -12.289 6.895 1 72.56 242 PHE B O 1
ATOM 5283 N N . ASN B 1 243 ? 2.404 -10.164 6.102 1 69.62 243 ASN B N 1
ATOM 5284 C CA . ASN B 1 243 ? 1.695 -9.766 7.309 1 69.62 243 ASN B CA 1
ATOM 5285 C C . ASN B 1 243 ? 0.184 -9.758 7.098 1 69.62 243 ASN B C 1
ATOM 5287 O O . ASN B 1 243 ? -0.408 -8.711 6.84 1 69.62 243 ASN B O 1
ATOM 5291 N N . LEU B 1 244 ? -0.402 -10.891 7.168 1 74.88 244 LEU B N 1
ATOM 5292 C CA . LEU B 1 244 ? -1.848 -11.047 7.059 1 74.88 244 LEU B CA 1
ATOM 5293 C C . LEU B 1 244 ? -2.432 -11.617 8.352 1 74.88 244 LEU B C 1
ATOM 5295 O O . LEU B 1 244 ? -2.125 -12.742 8.734 1 74.88 244 LEU B O 1
ATOM 5299 N N . PRO B 1 245 ? -3.223 -10.867 9.008 1 73.12 245 PRO B N 1
ATOM 5300 C CA . PRO B 1 245 ? -3.74 -11.289 10.312 1 73.12 245 PRO B CA 1
ATOM 5301 C C . PRO B 1 245 ? -4.555 -12.57 10.234 1 73.12 245 PRO B C 1
ATOM 5303 O O . PRO B 1 245 ? -4.617 -13.328 11.211 1 73.12 245 PRO B O 1
ATOM 5306 N N . HIS B 1 246 ? -5.18 -12.828 9.078 1 84.69 246 HIS B N 1
ATOM 5307 C CA . HIS B 1 246 ? -6.008 -14.023 8.938 1 84.69 246 HIS B CA 1
ATOM 5308 C C . HIS B 1 246 ? -5.344 -15.055 8.031 1 84.69 246 HIS B C 1
ATOM 5310 O O . HIS B 1 246 ? -6.023 -15.719 7.246 1 84.69 246 HIS B O 1
ATOM 5316 N N . LEU B 1 247 ? -4.125 -15.156 8.234 1 89.5 247 LEU B N 1
ATOM 5317 C CA . LEU B 1 247 ? -3.328 -16.109 7.461 1 89.5 247 LEU B CA 1
ATOM 5318 C C . LEU B 1 247 ? -3.814 -17.531 7.684 1 89.5 247 LEU B C 1
ATOM 5320 O O . LEU B 1 247 ? -3.832 -18.344 6.754 1 89.5 247 LEU B O 1
ATOM 5324 N N . GLU B 1 248 ? -4.219 -17.797 8.891 1 91.44 248 GLU B N 1
ATOM 5325 C CA . GLU B 1 248 ? -4.688 -19.141 9.219 1 91.44 248 GLU B CA 1
ATOM 5326 C C . GLU B 1 248 ? -5.926 -19.5 8.406 1 91.44 248 GLU B C 1
ATOM 5328 O O . GLU B 1 248 ? -6.074 -20.656 7.969 1 91.44 248 GLU B O 1
ATOM 5333 N N . ALA B 1 249 ? -6.762 -18.516 8.219 1 91.88 249 ALA B N 1
ATOM 5334 C CA . ALA B 1 249 ? -7.965 -18.766 7.434 1 91.88 249 ALA B CA 1
ATOM 5335 C C . ALA B 1 249 ? -7.621 -19.078 5.98 1 91.88 249 ALA B C 1
ATOM 5337 O O . ALA B 1 249 ? -8.227 -19.953 5.359 1 91.88 249 ALA B O 1
ATOM 5338 N N . VAL B 1 250 ? -6.68 -18.406 5.477 1 92.94 250 VAL B N 1
ATOM 5339 C CA . VAL B 1 250 ? -6.227 -18.656 4.113 1 92.94 250 VAL B CA 1
ATOM 5340 C C . VAL B 1 250 ? -5.625 -20.062 4.027 1 92.94 250 VAL B C 1
ATOM 5342 O O . VAL B 1 250 ? -5.867 -20.797 3.061 1 92.94 250 VAL B O 1
ATOM 5345 N N . GLY B 1 251 ? -4.906 -20.406 5.066 1 93.19 251 GLY B N 1
ATOM 5346 C CA . GLY B 1 251 ? -4.34 -21.75 5.137 1 93.19 251 GLY B CA 1
ATOM 5347 C C . GLY B 1 251 ? -5.395 -22.828 5.121 1 93.19 251 GLY B C 1
ATOM 5348 O O . GLY B 1 251 ? -5.238 -23.844 4.434 1 93.19 251 GLY B O 1
ATOM 5349 N N . VAL B 1 252 ? -6.441 -22.609 5.836 1 92.56 252 VAL B N 1
ATOM 5350 C CA . VAL B 1 252 ? -7.539 -23.562 5.879 1 92.56 252 VAL B CA 1
ATOM 5351 C C . VAL B 1 252 ? -8.133 -23.734 4.48 1 92.56 252 VAL B C 1
ATOM 5353 O O . VAL B 1 252 ? -8.352 -24.859 4.027 1 92.56 252 VAL B O 1
ATOM 5356 N N . TYR B 1 253 ? -8.375 -22.656 3.82 1 92.94 253 TYR B N 1
ATOM 5357 C CA . TYR B 1 253 ? -8.93 -22.734 2.473 1 92.94 253 TYR B CA 1
ATOM 5358 C C . TYR B 1 253 ? -7.996 -23.5 1.544 1 92.94 253 TYR B C 1
ATOM 5360 O O . TYR B 1 253 ? -8.438 -24.375 0.793 1 92.94 253 TYR B O 1
ATOM 5368 N N . VAL B 1 254 ? -6.75 -23.172 1.597 1 91.31 254 VAL B N 1
ATOM 5369 C CA . VAL B 1 254 ? -5.773 -23.781 0.702 1 91.31 254 VAL B CA 1
ATOM 5370 C C . VAL B 1 254 ? -5.672 -25.281 0.985 1 91.31 254 VAL B C 1
ATOM 5372 O O . VAL B 1 254 ? -5.66 -26.094 0.058 1 91.31 254 VAL B O 1
ATOM 5375 N N . GLN B 1 255 ? -5.625 -25.625 2.178 1 89.75 255 GLN B N 1
ATOM 5376 C CA . GLN B 1 255 ? -5.426 -27.016 2.57 1 89.75 255 GLN B CA 1
ATOM 5377 C C . GLN B 1 255 ? -6.668 -27.844 2.287 1 89.75 255 GLN B C 1
ATOM 5379 O O . GLN B 1 255 ? -6.566 -28.969 1.794 1 89.75 255 GLN B O 1
ATOM 5384 N N . ARG B 1 256 ? -7.816 -27.297 2.547 1 86.56 256 ARG B N 1
ATOM 5385 C CA . ARG B 1 256 ? -9.023 -28.109 2.594 1 86.56 256 ARG B CA 1
ATOM 5386 C C . ARG B 1 256 ? -9.82 -27.984 1.298 1 86.56 256 ARG B C 1
ATOM 5388 O O . ARG B 1 256 ? -10.562 -28.906 0.928 1 86.56 256 ARG B O 1
ATOM 5395 N N . TYR B 1 257 ? -9.617 -26.844 0.642 1 80.31 257 TYR B N 1
ATOM 5396 C CA . TYR B 1 257 ? -10.641 -26.578 -0.371 1 80.31 257 TYR B CA 1
ATOM 5397 C C . TYR B 1 257 ? -10 -26.266 -1.718 1 80.31 257 TYR B C 1
ATOM 5399 O O . TYR B 1 257 ? -10.703 -26.047 -2.707 1 80.31 257 TYR B O 1
ATOM 5407 N N . SER B 1 258 ? -8.711 -26.219 -1.815 1 78.31 258 SER B N 1
ATOM 5408 C CA . SER B 1 258 ? -8.055 -25.641 -2.984 1 78.31 258 SER B CA 1
ATOM 5409 C C . SER B 1 258 ? -7.891 -26.672 -4.09 1 78.31 258 SER B C 1
ATOM 5411 O O . SER B 1 258 ? -7.262 -26.406 -5.117 1 78.31 258 SER B O 1
ATOM 5413 N N . GLY B 1 259 ? -8.469 -27.781 -4.02 1 69.31 259 GLY B N 1
ATOM 5414 C CA . GLY B 1 259 ? -8.531 -28.703 -5.148 1 69.31 259 GLY B CA 1
ATOM 5415 C C . GLY B 1 259 ? -7.41 -29.719 -5.141 1 69.31 259 GLY B C 1
ATOM 5416 O O . GLY B 1 259 ? -6.871 -30.062 -6.195 1 69.31 259 GLY B O 1
ATOM 5417 N N . GLY B 1 260 ? -6.996 -30.062 -3.922 1 66.69 260 GLY B N 1
ATOM 5418 C CA . GLY B 1 260 ? -6.031 -31.141 -3.82 1 66.69 260 GLY B CA 1
ATOM 5419 C C . GLY B 1 260 ? -4.594 -30.672 -3.955 1 66.69 260 GLY B C 1
ATOM 5420 O O . GLY B 1 260 ? -4.273 -29.531 -3.617 1 66.69 260 GLY B O 1
ATOM 5421 N N . ASP B 1 261 ? -3.736 -31.531 -4.543 1 65.81 261 ASP B N 1
ATOM 5422 C CA . ASP B 1 261 ? -2.291 -31.344 -4.508 1 65.81 261 ASP B CA 1
ATOM 5423 C C . ASP B 1 261 ? -1.855 -30.297 -5.527 1 65.81 261 ASP B C 1
ATOM 5425 O O . ASP B 1 261 ? -0.777 -29.703 -5.402 1 65.81 261 ASP B O 1
ATOM 5429 N N . ASN B 1 262 ? -2.768 -30.047 -6.395 1 75.75 262 ASN B N 1
ATOM 5430 C CA . ASN B 1 262 ? -2.373 -29.109 -7.438 1 75.75 262 ASN B CA 1
ATOM 5431 C C . ASN B 1 262 ? -3 -27.734 -7.219 1 75.75 262 ASN B C 1
ATOM 5433 O O . ASN B 1 262 ? -2.721 -26.797 -7.961 1 75.75 262 ASN B O 1
ATOM 5437 N N . PHE B 1 263 ? -3.76 -27.609 -6.238 1 82.19 263 PHE B N 1
ATOM 5438 C CA . PHE B 1 263 ? -4.336 -26.359 -5.797 1 82.19 263 PHE B CA 1
ATOM 5439 C C . PHE B 1 263 ? -5.02 -25.641 -6.957 1 82.19 263 PHE B C 1
ATOM 5441 O O . PHE B 1 263 ? -4.801 -24.438 -7.168 1 82.19 263 PHE B O 1
ATOM 5448 N N . VAL B 1 264 ? -5.797 -26.344 -7.727 1 79.25 264 VAL B N 1
ATOM 5449 C CA . VAL B 1 264 ? -6.359 -25.875 -8.992 1 79.25 264 VAL B CA 1
ATOM 5450 C C . VAL B 1 264 ? -7.289 -24.688 -8.742 1 79.25 264 VAL B C 1
ATOM 5452 O O . VAL B 1 264 ? -7.348 -23.75 -9.547 1 79.25 264 VAL B O 1
ATOM 5455 N N . LEU B 1 265 ? -8.008 -24.734 -7.66 1 84.5 265 LEU B N 1
ATOM 5456 C CA . LEU B 1 265 ? -8.992 -23.688 -7.41 1 84.5 265 LEU B CA 1
ATOM 5457 C C . LEU B 1 265 ? -8.312 -22.391 -7.016 1 84.5 265 LEU B C 1
ATOM 5459 O O . LEU B 1 265 ? -8.773 -21.312 -7.375 1 84.5 265 LEU B O 1
ATOM 5463 N N . VAL B 1 266 ? -7.203 -22.453 -6.297 1 87.38 266 VAL B N 1
ATOM 5464 C CA . VAL B 1 266 ? -6.434 -21.25 -5.984 1 87.38 266 VAL B CA 1
ATOM 5465 C C . VAL B 1 266 ? -5.863 -20.656 -7.273 1 87.38 266 VAL B C 1
ATOM 5467 O O . VAL B 1 266 ? -5.902 -19.438 -7.473 1 87.38 266 VAL B O 1
ATOM 5470 N N . LYS B 1 267 ? -5.363 -21.531 -8.125 1 81.69 267 LYS B N 1
ATOM 5471 C CA . LYS B 1 267 ? -4.805 -21.078 -9.398 1 81.69 267 LYS B CA 1
ATOM 5472 C C . LYS B 1 267 ? -5.867 -20.406 -10.258 1 81.69 267 LYS B C 1
ATOM 5474 O O . LYS B 1 267 ? -5.598 -19.391 -10.906 1 81.69 267 LYS B O 1
ATOM 5479 N N . LEU B 1 268 ? -6.996 -20.984 -10.211 1 82.88 268 LEU B N 1
ATOM 5480 C CA . LEU B 1 268 ? -8.109 -20.406 -10.945 1 82.88 268 LEU B CA 1
ATOM 5481 C C . LEU B 1 268 ? -8.438 -19.016 -10.406 1 82.88 268 LEU B C 1
ATOM 5483 O O . LEU B 1 268 ? -8.633 -18.078 -11.18 1 82.88 268 LEU B O 1
ATOM 5487 N N . LEU B 1 269 ? -8.516 -18.906 -9.148 1 87.94 269 LEU B N 1
ATOM 5488 C CA . LEU B 1 269 ? -8.867 -17.641 -8.531 1 87.94 269 LEU B CA 1
ATOM 5489 C C . LEU B 1 269 ? -7.816 -16.578 -8.836 1 87.94 269 LEU B C 1
ATOM 5491 O O . LEU B 1 269 ? -8.148 -15.414 -9.055 1 87.94 269 LEU B O 1
ATOM 5495 N N . VAL B 1 270 ? -6.609 -16.969 -8.844 1 83.81 270 VAL B N 1
ATOM 5496 C CA . VAL B 1 270 ? -5.523 -16.047 -9.18 1 83.81 270 VAL B CA 1
ATOM 5497 C C . VAL B 1 270 ? -5.699 -15.555 -10.617 1 83.81 270 VAL B C 1
ATOM 5499 O O . VAL B 1 270 ? -5.512 -14.367 -10.891 1 83.81 270 VAL B O 1
ATOM 5502 N N . GLU B 1 271 ? -6.039 -16.453 -11.461 1 80.62 271 GLU B N 1
ATOM 5503 C CA . GLU B 1 271 ? -6.266 -16.062 -12.852 1 80.62 271 GLU B CA 1
ATOM 5504 C C . GLU B 1 271 ? -7.461 -15.125 -12.977 1 80.62 271 GLU B C 1
ATOM 5506 O O . GLU B 1 271 ? -7.434 -14.18 -13.773 1 80.62 271 GLU B O 1
ATOM 5511 N N . LEU B 1 272 ? -8.422 -15.469 -12.266 1 82.31 272 LEU B N 1
ATOM 5512 C CA . LEU B 1 272 ? -9.602 -14.609 -12.289 1 82.31 272 LEU B CA 1
ATOM 5513 C C . LEU B 1 272 ? -9.266 -13.219 -11.742 1 82.31 272 LEU B C 1
ATOM 5515 O O . LEU B 1 272 ? -9.766 -12.211 -12.25 1 82.31 272 LEU B O 1
ATOM 5519 N N . GLU B 1 273 ? -8.484 -13.156 -10.734 1 82.38 273 GLU B N 1
ATOM 5520 C CA . GLU B 1 273 ? -8.039 -11.883 -10.188 1 82.38 273 GLU B CA 1
ATOM 5521 C C . GLU B 1 273 ? -7.348 -11.031 -11.242 1 82.38 273 GLU B C 1
ATOM 5523 O O . GLU B 1 273 ? -7.57 -9.82 -11.32 1 82.38 273 GLU B O 1
ATOM 5528 N N . LYS B 1 274 ? -6.621 -11.68 -12.07 1 75 274 LYS B N 1
ATOM 5529 C CA . LYS B 1 274 ? -5.914 -10.977 -13.141 1 75 274 LYS B CA 1
ATOM 5530 C C . LYS B 1 274 ? -6.887 -10.5 -14.219 1 75 274 LYS B C 1
ATOM 5532 O O . LYS B 1 274 ? -6.805 -9.352 -14.664 1 75 274 LYS B O 1
ATOM 5537 N N . ILE B 1 275 ? -7.746 -11.398 -14.508 1 74.31 275 ILE B N 1
ATOM 5538 C CA . ILE B 1 275 ? -8.711 -11.117 -15.57 1 74.31 275 ILE B CA 1
ATOM 5539 C C . ILE B 1 275 ? -9.57 -9.922 -15.18 1 74.31 275 ILE B C 1
ATOM 5541 O O . ILE B 1 275 ? -9.859 -9.062 -16.016 1 74.31 275 ILE B O 1
ATOM 5545 N N . TRP B 1 276 ? -9.898 -9.898 -13.961 1 74.69 276 TRP B N 1
ATOM 5546 C CA . TRP B 1 276 ? -10.812 -8.852 -13.516 1 74.69 276 TRP B CA 1
ATOM 5547 C C . TRP B 1 276 ? -10.039 -7.66 -12.953 1 74.69 276 TRP B C 1
ATOM 5549 O O . TRP B 1 276 ? -10.641 -6.676 -12.516 1 74.69 276 TRP B O 1
ATOM 5559 N N . ASN B 1 277 ? -8.727 -7.805 -13.008 1 66.75 277 ASN B N 1
ATOM 5560 C CA . ASN B 1 277 ? -7.867 -6.754 -12.477 1 66.75 277 ASN B CA 1
ATOM 5561 C C . ASN B 1 277 ? -8.242 -6.398 -11.039 1 66.75 277 ASN B C 1
ATOM 5563 O O . ASN B 1 277 ? -8.43 -5.223 -10.719 1 66.75 277 ASN B O 1
ATOM 5567 N N . SER B 1 278 ? -8.43 -7.559 -10.344 1 66.19 278 SER B N 1
ATOM 5568 C CA . SER B 1 278 ? -8.789 -7.359 -8.945 1 66.19 278 SER B CA 1
ATOM 5569 C C . SER B 1 278 ? -7.551 -7.148 -8.078 1 66.19 278 SER B C 1
ATOM 5571 O O . SER B 1 278 ? -6.555 -7.859 -8.227 1 66.19 278 SER B O 1
ATOM 5573 N N . SER B 1 279 ? -7.375 -6.082 -7.48 1 59.75 279 SER B N 1
ATOM 5574 C CA . SER B 1 279 ? -6.312 -5.863 -6.508 1 59.75 279 SER B CA 1
ATOM 5575 C C . SER B 1 279 ? -6.871 -5.695 -5.098 1 59.75 279 SER B C 1
ATOM 5577 O O . SER B 1 279 ? -6.207 -5.141 -4.223 1 59.75 279 SER B O 1
ATOM 5579 N N . MET B 1 280 ? -8.031 -6.305 -4.953 1 60.84 280 MET B N 1
ATOM 5580 C CA . MET B 1 280 ? -8.734 -6.047 -3.701 1 60.84 280 MET B CA 1
ATOM 5581 C C . MET B 1 280 ? -8.43 -7.133 -2.672 1 60.84 280 MET B C 1
ATOM 5583 O O . MET B 1 280 ? -8.312 -8.305 -3.021 1 60.84 280 MET B O 1
ATOM 5587 N N . MET B 1 281 ? -8.195 -6.672 -1.471 1 67.75 281 MET B N 1
ATOM 5588 C CA . MET B 1 281 ? -8.25 -7.602 -0.348 1 67.75 281 MET B CA 1
ATOM 5589 C C . MET B 1 281 ? -9.688 -7.98 -0.023 1 67.75 281 MET B C 1
ATOM 5591 O O . MET B 1 281 ? -10.555 -7.105 0.09 1 67.75 281 MET B O 1
ATOM 5595 N N . LEU B 1 282 ? -9.961 -9.242 -0.011 1 76.06 282 LEU B N 1
ATOM 5596 C CA . LEU B 1 282 ? -11.305 -9.742 0.256 1 76.06 282 LEU B CA 1
ATOM 5597 C C . LEU B 1 282 ? -11.727 -9.438 1.691 1 76.06 282 LEU B C 1
ATOM 5599 O O . LEU B 1 282 ? -12.906 -9.219 1.966 1 76.06 282 LEU B O 1
ATOM 5603 N N . GLY B 1 283 ? -10.766 -9.383 2.582 1 75 283 GLY B N 1
ATOM 5604 C CA . GLY B 1 283 ? -11.031 -8.992 3.957 1 75 283 GLY B CA 1
ATOM 5605 C C . GLY B 1 283 ? -11.055 -10.172 4.914 1 75 283 GLY B C 1
ATOM 5606 O O . GLY B 1 283 ? -11.508 -11.266 4.551 1 75 283 GLY B O 1
ATOM 5607 N N . GLN B 1 284 ? -10.766 -9.922 6.152 1 77.81 284 GLN B N 1
ATOM 5608 C CA . GLN B 1 284 ? -10.594 -10.953 7.168 1 77.81 284 GLN B CA 1
ATOM 5609 C C . GLN B 1 284 ? -11.922 -11.633 7.484 1 77.81 284 GLN B C 1
ATOM 5611 O O . GLN B 1 284 ? -12.016 -12.859 7.48 1 77.81 284 GLN B O 1
ATOM 5616 N N . ASP B 1 285 ? -12.969 -10.891 7.715 1 77.31 285 ASP B N 1
ATOM 5617 C CA . ASP B 1 285 ? -14.25 -11.438 8.156 1 77.31 285 ASP B CA 1
ATOM 5618 C C . ASP B 1 285 ? -14.867 -12.32 7.07 1 77.31 285 ASP B C 1
ATOM 5620 O O . ASP B 1 285 ? -15.305 -13.438 7.344 1 77.31 285 ASP B O 1
ATOM 5624 N N . PHE B 1 286 ? -14.805 -11.797 5.906 1 83.19 286 PHE B N 1
ATOM 5625 C CA . PHE B 1 286 ? -15.398 -12.531 4.793 1 83.19 286 PHE B CA 1
ATOM 5626 C C . PHE B 1 286 ? -14.602 -13.789 4.48 1 83.19 286 PHE B C 1
ATOM 5628 O O . PHE B 1 286 ? -15.156 -14.883 4.379 1 83.19 286 PHE B O 1
ATOM 5635 N N . PHE B 1 287 ? -13.273 -13.617 4.391 1 89 287 PHE B N 1
ATOM 5636 C CA . PHE B 1 287 ? -12.445 -14.766 4.02 1 89 287 PHE B CA 1
ATOM 5637 C C . PHE B 1 287 ? -12.5 -15.844 5.09 1 89 287 PHE B C 1
ATOM 5639 O O . PHE B 1 287 ? -12.594 -17.031 4.777 1 89 287 PHE B O 1
ATOM 5646 N N . THR B 1 288 ? -12.469 -15.383 6.285 1 88.69 288 THR B N 1
ATOM 5647 C CA . THR B 1 288 ? -12.531 -16.344 7.383 1 88.69 288 THR B CA 1
ATOM 5648 C C . THR B 1 288 ? -13.859 -17.094 7.367 1 88.69 288 THR B C 1
ATOM 5650 O O . THR B 1 288 ? -13.898 -18.297 7.586 1 88.69 288 THR B O 1
ATOM 5653 N N . ALA B 1 289 ? -14.875 -16.375 7.078 1 88.19 289 ALA B N 1
ATOM 5654 C CA . ALA B 1 289 ? -16.188 -17.016 6.996 1 88.19 289 ALA B CA 1
ATOM 5655 C C . ALA B 1 289 ? -16.219 -18.047 5.879 1 88.19 289 ALA B C 1
ATOM 5657 O O . ALA B 1 289 ? -16.734 -19.156 6.066 1 88.19 289 ALA B O 1
ATOM 5658 N N . VAL B 1 290 ? -15.711 -17.703 4.777 1 90.62 290 VAL B N 1
ATOM 5659 C CA . VAL B 1 290 ? -15.711 -18.609 3.637 1 90.62 290 VAL B CA 1
ATOM 5660 C C . VAL B 1 290 ? -14.906 -19.859 3.973 1 90.62 290 VAL B C 1
ATOM 5662 O O . VAL B 1 290 ? -15.305 -20.984 3.623 1 90.62 290 VAL B O 1
ATOM 5665 N N . ALA B 1 291 ? -13.836 -19.703 4.656 1 91.94 291 ALA B N 1
ATOM 5666 C CA . ALA B 1 291 ? -12.906 -20.797 4.922 1 91.94 291 ALA B CA 1
ATOM 5667 C C . ALA B 1 291 ? -13.406 -21.672 6.066 1 91.94 291 ALA B C 1
ATOM 5669 O O . ALA B 1 291 ? -13.141 -22.875 6.098 1 91.94 291 ALA B O 1
ATOM 5670 N N . THR B 1 292 ? -14.164 -21.141 6.996 1 90.06 292 THR B N 1
ATOM 5671 C CA . THR B 1 292 ? -14.312 -21.875 8.242 1 90.06 292 THR B CA 1
ATOM 5672 C C . THR B 1 292 ? -15.789 -22.172 8.523 1 90.06 292 THR B C 1
ATOM 5674 O O . THR B 1 292 ? -16.109 -23 9.375 1 90.06 292 THR B O 1
ATOM 5677 N N . THR B 1 293 ? -16.609 -21.484 7.84 1 87.75 293 THR B N 1
ATOM 5678 C CA . THR B 1 293 ? -18.016 -21.703 8.125 1 87.75 293 THR B CA 1
ATOM 5679 C C . THR B 1 293 ? -18.422 -23.141 7.832 1 87.75 293 THR B C 1
ATOM 5681 O O . THR B 1 293 ? -18.078 -23.688 6.781 1 87.75 293 THR B O 1
ATOM 5684 N N . ASP B 1 294 ? -19.047 -23.75 8.859 1 83.69 294 ASP B N 1
ATOM 5685 C CA . ASP B 1 294 ? -19.625 -25.062 8.672 1 83.69 294 ASP B CA 1
ATOM 5686 C C . ASP B 1 294 ? -20.938 -24.984 7.906 1 83.69 294 ASP B C 1
ATOM 5688 O O . ASP B 1 294 ? -21.938 -24.5 8.438 1 83.69 294 ASP B O 1
ATOM 5692 N N . LEU B 1 295 ? -20.938 -25.422 6.719 1 77.12 295 LEU B N 1
ATOM 5693 C CA . LEU B 1 295 ? -22.109 -25.312 5.859 1 77.12 295 LEU B CA 1
ATOM 5694 C C . LEU B 1 295 ? -23.078 -26.469 6.09 1 77.12 295 LEU B C 1
ATOM 5696 O O . LEU B 1 295 ? -23.953 -26.734 5.262 1 77.12 295 LEU B O 1
ATOM 5700 N N . GLY B 1 296 ? -22.906 -27.172 7.211 1 67.12 296 GLY B N 1
ATOM 5701 C CA . GLY B 1 296 ? -23.906 -28.109 7.703 1 67.12 296 GLY B CA 1
ATOM 5702 C C . GLY B 1 296 ? -23.828 -29.469 7.043 1 67.12 296 GL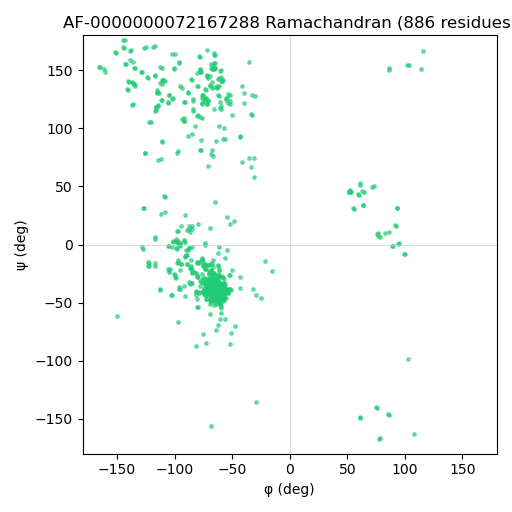Y B C 1
ATOM 5703 O O . GLY B 1 296 ? -24.812 -30.219 7.035 1 67.12 296 GLY B O 1
ATOM 5704 N N . SER B 1 297 ? -22.766 -29.766 6.258 1 64.5 297 SER B N 1
ATOM 5705 C CA . SER B 1 297 ? -22.656 -31.094 5.648 1 64.5 297 SER B CA 1
ATOM 5706 C C . SER B 1 297 ? -21.531 -31.891 6.258 1 64.5 297 SER B C 1
ATOM 5708 O O . SER B 1 297 ? -20.422 -31.375 6.441 1 64.5 297 SER B O 1
ATOM 5710 N N . ALA B 1 298 ? -21.906 -33 6.723 1 61.28 298 ALA B N 1
ATOM 5711 C CA . ALA B 1 298 ? -20.891 -33.906 7.23 1 61.28 298 ALA B CA 1
ATOM 5712 C C . ALA B 1 298 ? -20.094 -34.531 6.09 1 61.28 298 ALA B C 1
ATOM 5714 O O . ALA B 1 298 ? -18.984 -35 6.293 1 61.28 298 ALA B O 1
ATOM 5715 N N . GLU B 1 299 ? -20.703 -34.438 4.898 1 58.19 299 GLU B N 1
ATOM 5716 C CA . GLU B 1 299 ? -20.172 -35.219 3.785 1 58.19 299 GLU B CA 1
ATOM 5717 C C . GLU B 1 299 ? -19.312 -34.375 2.869 1 58.19 299 GLU B C 1
ATOM 5719 O O . GLU B 1 299 ? -18.453 -34.875 2.156 1 58.19 299 GLU B O 1
ATOM 5724 N N . THR B 1 300 ? -19.672 -33.094 2.883 1 63.66 300 THR B N 1
ATOM 5725 C CA . THR B 1 300 ? -18.953 -32.281 1.909 1 63.66 300 THR B CA 1
ATOM 5726 C C . THR B 1 300 ? -18.516 -30.953 2.537 1 63.66 300 THR B C 1
ATOM 5728 O O . THR B 1 300 ? -19.234 -30.375 3.352 1 63.66 300 THR B O 1
ATOM 5731 N N . THR B 1 301 ? -17.297 -30.625 2.152 1 72.69 301 THR B N 1
ATOM 5732 C CA . THR B 1 301 ? -16.781 -29.359 2.625 1 72.69 301 THR B CA 1
ATOM 5733 C C . THR B 1 301 ? -17.125 -28.234 1.646 1 72.69 301 THR B C 1
ATOM 5735 O O . THR B 1 301 ? -16.828 -27.062 1.909 1 72.69 301 THR B O 1
ATOM 5738 N N . PHE B 1 302 ? -17.719 -28.484 0.513 1 78.31 302 PHE B N 1
ATOM 5739 C CA . PHE B 1 302 ? -18.25 -27.578 -0.488 1 78.31 302 PHE B CA 1
ATOM 5740 C C . PHE B 1 302 ? -17.156 -26.688 -1.059 1 78.31 302 PHE B C 1
ATOM 5742 O O . PHE B 1 302 ? -17.281 -25.453 -1.06 1 78.31 302 PHE B O 1
ATOM 5749 N N . PRO B 1 303 ? -16.016 -27.219 -1.519 1 82.19 303 PRO B N 1
ATOM 5750 C CA . PRO B 1 303 ? -14.891 -26.422 -2.031 1 82.19 303 PRO B CA 1
ATOM 5751 C C . PRO B 1 303 ? -15.297 -25.5 -3.176 1 82.19 303 PRO B C 1
ATOM 5753 O O . PRO B 1 303 ? -14.836 -24.344 -3.246 1 82.19 303 PRO B O 1
ATOM 5756 N N . LEU B 1 304 ? -16.188 -25.906 -3.965 1 80.44 304 LEU B N 1
ATOM 5757 C CA . LEU B 1 304 ? -16.578 -25.094 -5.117 1 80.44 304 LEU B CA 1
ATOM 5758 C C . LEU B 1 304 ? -17.422 -23.906 -4.688 1 80.44 304 LEU B C 1
ATOM 5760 O O . LEU B 1 304 ? -17.297 -22.812 -5.246 1 80.44 304 LEU B O 1
ATOM 5764 N N . VAL B 1 305 ? -18.312 -24.203 -3.795 1 82.62 305 VAL B N 1
ATOM 5765 C CA . VAL B 1 305 ? -19.125 -23.109 -3.281 1 82.62 305 VAL B CA 1
ATOM 5766 C C . VAL B 1 305 ? -18.234 -22.031 -2.684 1 82.62 305 VAL B C 1
ATOM 5768 O O . VAL B 1 305 ? -18.422 -20.828 -2.943 1 82.62 305 VAL B O 1
ATOM 5771 N N . ARG B 1 306 ? -17.344 -22.469 -1.928 1 87.25 306 ARG B N 1
ATOM 5772 C CA . ARG B 1 306 ? -16.406 -21.531 -1.311 1 87.25 306 ARG B CA 1
ATOM 5773 C C . ARG B 1 306 ? -15.625 -20.75 -2.369 1 87.25 306 ARG B C 1
ATOM 5775 O O . ARG B 1 306 ? -15.422 -19.547 -2.236 1 87.25 306 ARG B O 1
ATOM 5782 N N . THR B 1 307 ? -15.289 -21.453 -3.389 1 87.94 307 THR B N 1
ATOM 5783 C CA . THR B 1 307 ? -14.57 -20.812 -4.492 1 87.94 307 THR B CA 1
ATOM 5784 C C . THR B 1 307 ? -15.477 -19.828 -5.227 1 87.94 307 THR B C 1
ATOM 5786 O O . THR B 1 307 ? -15.023 -18.766 -5.656 1 87.94 307 THR B O 1
ATOM 5789 N N . MET B 1 308 ? -16.719 -20.188 -5.367 1 87.19 308 MET B N 1
ATOM 5790 C CA . MET B 1 308 ? -17.688 -19.281 -5.969 1 87.19 308 MET B CA 1
ATOM 5791 C C . MET B 1 308 ? -17.781 -17.969 -5.18 1 87.19 308 MET B C 1
ATOM 5793 O O . MET B 1 308 ? -17.797 -16.891 -5.77 1 87.19 308 MET B O 1
ATOM 5797 N N . LEU B 1 309 ? -17.812 -18.172 -3.957 1 89.56 309 LEU B N 1
ATOM 5798 C CA . LEU B 1 309 ? -17.938 -17 -3.09 1 89.56 309 LEU B CA 1
ATOM 5799 C C . LEU B 1 309 ? -16.719 -16.094 -3.219 1 89.56 309 LEU B C 1
ATOM 5801 O O . LEU B 1 309 ? -16.859 -14.875 -3.332 1 89.56 309 LEU B O 1
ATOM 5805 N N . LEU B 1 310 ? -15.562 -16.688 -3.242 1 90.75 310 LEU B N 1
ATOM 5806 C CA . LEU B 1 310 ? -14.336 -15.914 -3.393 1 90.75 310 LEU B CA 1
ATOM 5807 C C . LEU B 1 310 ? -14.266 -15.258 -4.766 1 90.75 310 LEU B C 1
ATOM 5809 O O . LEU B 1 310 ? -13.891 -14.094 -4.883 1 90.75 310 LEU B O 1
ATOM 5813 N N . ALA B 1 311 ? -14.664 -15.984 -5.727 1 89.25 311 ALA B N 1
ATOM 5814 C CA . ALA B 1 311 ? -14.664 -15.453 -7.086 1 89.25 311 ALA B CA 1
ATOM 5815 C C . ALA B 1 311 ? -15.609 -14.258 -7.215 1 89.25 311 ALA B C 1
ATOM 5817 O O . ALA B 1 311 ? -15.266 -13.258 -7.848 1 89.25 311 ALA B O 1
ATOM 5818 N N . ALA B 1 312 ? -16.719 -14.398 -6.629 1 88.94 312 ALA B N 1
ATOM 5819 C CA . ALA B 1 312 ? -17.688 -13.305 -6.668 1 88.94 312 ALA B CA 1
ATOM 5820 C C . ALA B 1 312 ? -17.125 -12.055 -6.012 1 88.94 312 ALA B C 1
ATOM 5822 O O . ALA B 1 312 ? -17.281 -10.945 -6.531 1 88.94 312 ALA B O 1
ATOM 5823 N N . ALA B 1 313 ? -16.531 -12.297 -4.938 1 86.25 313 ALA B N 1
ATOM 5824 C CA . ALA B 1 313 ? -15.945 -11.164 -4.23 1 86.25 313 ALA B CA 1
ATOM 5825 C C . ALA B 1 313 ? -14.828 -10.523 -5.047 1 86.25 313 ALA B C 1
ATOM 5827 O O . ALA B 1 313 ? -14.688 -9.297 -5.062 1 86.25 313 ALA B O 1
ATOM 5828 N N . LEU B 1 314 ? -14.07 -11.297 -5.723 1 84.81 314 LEU B N 1
ATOM 5829 C CA . LEU B 1 314 ? -12.984 -10.812 -6.562 1 84.81 314 LEU B CA 1
ATOM 5830 C C . LEU B 1 314 ? -13.523 -10.023 -7.75 1 84.81 314 LEU B C 1
ATOM 5832 O O . LEU B 1 314 ? -12.82 -9.18 -8.305 1 84.81 314 LEU B O 1
ATOM 5836 N N . SER B 1 315 ? -14.695 -10.32 -8.094 1 83.06 315 SER B N 1
ATOM 5837 C CA . SER B 1 315 ? -15.289 -9.68 -9.266 1 83.06 315 SER B CA 1
ATOM 5838 C C . SER B 1 315 ? -15.961 -8.359 -8.891 1 83.06 315 SER B C 1
ATOM 5840 O O . SER B 1 315 ? -16.547 -7.695 -9.742 1 83.06 315 SER B O 1
ATOM 5842 N N . SER B 1 316 ? -15.922 -8.109 -7.617 1 75.25 316 SER B N 1
ATOM 5843 C CA . SER B 1 316 ? -16.547 -6.875 -7.16 1 75.25 316 SER B CA 1
ATOM 5844 C C . SER B 1 316 ? -16.016 -5.664 -7.91 1 75.25 316 SER B C 1
ATOM 5846 O O . SER B 1 316 ? -14.805 -5.559 -8.148 1 75.25 316 SER B O 1
ATOM 5848 N N . PRO B 1 317 ? -16.984 -5.02 -8.508 1 59.28 317 PRO B N 1
ATOM 5849 C CA . PRO B 1 317 ? -16.516 -3.838 -9.234 1 59.28 317 PRO B CA 1
ATOM 5850 C C . PRO B 1 317 ? -15.656 -2.914 -8.375 1 59.28 317 PRO B C 1
ATOM 5852 O O . PRO B 1 317 ? -15.906 -2.779 -7.172 1 59.28 317 PRO B O 1
ATOM 5855 N N . LYS B 1 318 ? -14.5 -2.795 -8.914 1 50.66 318 LYS B N 1
ATOM 5856 C CA . LYS B 1 318 ? -13.688 -1.748 -8.305 1 50.66 318 LYS B CA 1
ATOM 5857 C C . LYS B 1 318 ? -14.273 -0.366 -8.578 1 50.66 318 LYS B C 1
ATOM 5859 O O . LYS B 1 318 ? -14.633 -0.053 -9.719 1 50.66 318 LYS B O 1
ATOM 5864 N N . HIS B 1 319 ? -15.148 -0.125 -7.828 1 41.25 319 HIS B N 1
ATOM 5865 C CA . HIS B 1 319 ? -15.43 1.285 -8.07 1 41.25 319 HIS B CA 1
ATOM 5866 C C . HIS B 1 319 ? -14.305 2.17 -7.535 1 41.25 319 HIS B C 1
ATOM 5868 O O . HIS B 1 319 ? -13.508 1.735 -6.703 1 41.25 319 HIS B O 1
ATOM 5874 N N . ALA B 1 320 ? -14.102 3.207 -8.32 1 35.62 320 ALA B N 1
ATOM 5875 C CA . ALA B 1 320 ? -13.148 4.234 -7.902 1 35.62 320 ALA B CA 1
ATOM 5876 C C . ALA B 1 320 ? -13.133 4.375 -6.383 1 35.62 320 ALA B C 1
ATOM 5878 O O . ALA B 1 320 ? -12.086 4.648 -5.793 1 35.62 320 ALA B O 1
ATOM 5879 N N . ASP B 1 321 ? -14.453 4.254 -5.836 1 34.56 321 ASP B N 1
ATOM 5880 C CA . ASP B 1 321 ? -14.836 4.785 -4.531 1 34.56 321 ASP B CA 1
ATOM 5881 C C . ASP B 1 321 ? -14.602 3.754 -3.428 1 34.56 321 ASP B C 1
ATOM 5883 O O . ASP B 1 321 ? -15.086 3.914 -2.307 1 34.56 321 ASP B O 1
ATOM 5887 N N . GLY B 1 322 ? -13.945 2.791 -3.734 1 44.19 322 GLY B N 1
ATOM 5888 C CA . GLY B 1 322 ? -13.844 1.721 -2.756 1 44.19 322 GLY B CA 1
ATOM 5889 C C . GLY B 1 322 ? -14.477 0.425 -3.223 1 44.19 322 GLY B C 1
ATOM 5890 O O . GLY B 1 322 ? -14.773 0.263 -4.406 1 44.19 322 GLY B O 1
ATOM 5891 N N . ILE B 1 323 ? -14.281 -0.642 -2.648 1 47.44 323 ILE B N 1
ATOM 5892 C CA . ILE B 1 323 ? -14.742 -1.945 -3.107 1 47.44 323 ILE B CA 1
ATOM 5893 C C . ILE B 1 323 ? -16.141 -2.211 -2.566 1 47.44 323 ILE B C 1
ATOM 5895 O O . ILE B 1 323 ? -16.375 -2.133 -1.356 1 47.44 323 ILE B O 1
ATOM 5899 N N . SER B 1 324 ? -17.188 -1.833 -3.418 1 55.72 324 SER B N 1
ATOM 5900 C CA . SER B 1 324 ? -18.469 -2.4 -3.021 1 55.72 324 SER B CA 1
ATOM 5901 C C . SER B 1 324 ? -18.438 -3.924 -3.051 1 55.72 324 SER B C 1
ATOM 5903 O O . SER B 1 324 ? -18.516 -4.531 -4.121 1 55.72 324 SER B O 1
ATOM 5905 N N . ARG B 1 325 ? -18.312 -4.34 -1.867 1 67.88 325 ARG B N 1
ATOM 5906 C CA . ARG B 1 325 ? -18.188 -5.789 -1.795 1 67.88 325 ARG B CA 1
ATOM 5907 C C . ARG B 1 325 ? -19.516 -6.465 -2.117 1 67.88 325 ARG B C 1
ATOM 5909 O O . ARG B 1 325 ? -20.562 -6.062 -1.605 1 67.88 325 ARG B O 1
ATOM 5916 N N . LEU B 1 326 ? -19.453 -7.27 -3.037 1 75.75 326 LEU B N 1
ATOM 5917 C CA . LEU B 1 326 ? -20.641 -8 -3.453 1 75.75 326 LEU B CA 1
ATOM 5918 C C . LEU B 1 326 ? -21.141 -8.906 -2.332 1 75.75 326 LEU B C 1
ATOM 5920 O O . LEU B 1 326 ? -22.359 -9.07 -2.158 1 75.75 326 LEU B O 1
ATOM 5924 N N . LEU B 1 327 ? -20.141 -9.414 -1.589 1 82.19 327 LEU B N 1
ATOM 5925 C CA . LEU B 1 327 ? -20.484 -10.375 -0.543 1 82.19 327 LEU B CA 1
ATOM 5926 C C . LEU B 1 327 ? -19.859 -9.969 0.79 1 82.19 327 LEU B C 1
ATOM 5928 O O . LEU B 1 327 ? -18.844 -9.266 0.819 1 82.19 327 LEU B O 1
ATOM 5932 N N . SER B 1 328 ? -20.594 -10.336 1.808 1 79.88 328 SER B N 1
ATOM 5933 C CA . SER B 1 328 ? -20.125 -10.109 3.17 1 79.88 328 SER B CA 1
ATOM 5934 C C . SER B 1 328 ? -20.141 -11.398 3.982 1 79.88 328 SER B C 1
ATOM 5936 O O . SER B 1 328 ? -20.625 -12.43 3.518 1 79.88 328 SER B O 1
ATOM 5938 N N . LYS B 1 329 ? -19.516 -11.289 5.133 1 82.94 329 LYS B N 1
ATOM 5939 C CA . LYS B 1 329 ? -19.516 -12.422 6.055 1 82.94 329 LYS B CA 1
ATOM 5940 C C . LYS B 1 329 ? -20.938 -12.945 6.289 1 82.94 329 LYS B C 1
ATOM 5942 O O . LYS B 1 329 ? -21.156 -14.156 6.344 1 82.94 329 LYS B O 1
ATOM 5947 N N . GLN B 1 330 ? -21.859 -12.023 6.379 1 78.12 330 GLN B N 1
ATOM 5948 C CA . GLN B 1 330 ? -23.25 -12.375 6.664 1 78.12 330 GLN B CA 1
ATOM 5949 C C . GLN B 1 330 ? -23.844 -13.227 5.539 1 78.12 330 GLN B C 1
ATOM 5951 O O . GLN B 1 330 ? -24.672 -14.109 5.789 1 78.12 330 GLN B O 1
ATOM 5956 N N . ASP B 1 331 ? -23.469 -12.961 4.387 1 82.94 331 ASP B N 1
ATOM 5957 C CA . ASP B 1 331 ? -23.953 -13.742 3.258 1 82.94 331 ASP B CA 1
ATOM 5958 C C . ASP B 1 331 ? -23.5 -15.195 3.361 1 82.94 331 ASP B C 1
ATOM 5960 O O . ASP B 1 331 ? -24.234 -16.109 2.99 1 82.94 331 ASP B O 1
ATOM 5964 N N . VAL B 1 332 ? -22.328 -15.406 3.881 1 86.38 332 VAL B N 1
ATOM 5965 C CA . VAL B 1 332 ? -21.781 -16.75 4.031 1 86.38 332 VAL B CA 1
ATOM 5966 C C . VAL B 1 332 ? -22.484 -17.469 5.18 1 86.38 332 VAL B C 1
ATOM 5968 O O . VAL B 1 332 ? -22.875 -18.641 5.051 1 86.38 332 VAL B O 1
ATOM 5971 N N . GLU B 1 333 ? -22.703 -16.781 6.234 1 83.88 333 GLU B N 1
ATOM 5972 C CA . GLU B 1 333 ? -23.297 -17.375 7.43 1 83.88 333 GLU B CA 1
ATOM 5973 C C . GLU B 1 333 ? -24.75 -17.781 7.176 1 83.88 333 GLU B C 1
ATOM 5975 O O . GLU B 1 333 ? -25.234 -18.766 7.742 1 83.88 333 GLU B O 1
ATOM 5980 N N . LYS B 1 334 ? -25.328 -17.078 6.371 1 82.44 334 LYS B N 1
ATOM 5981 C CA . LYS B 1 334 ? -26.719 -17.375 6.043 1 82.44 334 LYS B CA 1
ATOM 5982 C C . LYS B 1 334 ? -26.844 -18.703 5.297 1 82.44 334 LYS B C 1
ATOM 5984 O O . LYS B 1 334 ? -27.906 -19.297 5.246 1 82.44 334 LYS B O 1
ATOM 5989 N N . LEU B 1 335 ? -25.812 -19.109 4.766 1 81.75 335 LEU B N 1
ATOM 5990 C CA . LEU B 1 335 ? -25.828 -20.359 4.016 1 81.75 335 LEU B CA 1
ATOM 5991 C C . LEU B 1 335 ? -25.891 -21.547 4.957 1 81.75 335 LEU B C 1
ATOM 5993 O O . LEU B 1 335 ? -26.188 -22.672 4.527 1 81.75 335 LEU B O 1
ATOM 5997 N N . LYS B 1 336 ? -25.547 -21.359 6.305 1 75.69 336 LYS B N 1
ATOM 5998 C CA . LYS B 1 336 ? -25.609 -22.422 7.301 1 75.69 336 LYS B CA 1
ATOM 5999 C C . LYS B 1 336 ? -27.031 -22.969 7.438 1 75.69 336 LYS B C 1
ATOM 6001 O O . LYS B 1 336 ? -27.219 -24.156 7.715 1 75.69 336 LYS B O 1
ATOM 6006 N N . SER B 1 337 ? -28.016 -22.125 7.902 1 60.91 337 SER B N 1
ATOM 6007 C CA . SER B 1 337 ? -29.359 -22.531 8.266 1 60.91 337 SER B CA 1
ATOM 6008 C C . SER B 1 337 ? -30.016 -23.344 7.16 1 60.91 337 SER B C 1
ATOM 6010 O O . SER B 1 337 ? -30.844 -24.203 7.426 1 60.91 337 SER B O 1
ATOM 6012 N N . ASN B 1 338 ? -30.5 -22.812 6.043 1 49.56 338 ASN B N 1
ATOM 6013 C CA . ASN B 1 338 ? -31.594 -23.203 5.164 1 49.56 338 ASN B CA 1
ATOM 6014 C C . ASN B 1 338 ? -31.312 -24.531 4.461 1 49.56 338 ASN B C 1
ATOM 6016 O O . ASN B 1 338 ? -30.156 -24.953 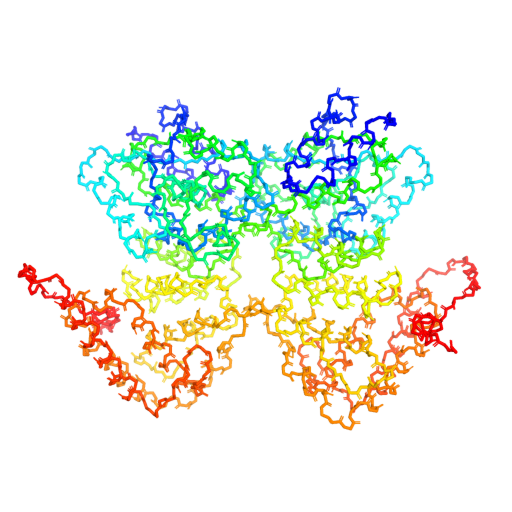4.371 1 49.56 338 ASN B O 1
ATOM 6020 N N . VAL B 1 339 ? -32.438 -25.203 3.826 1 47.41 339 VAL B N 1
ATOM 6021 C CA . VAL B 1 339 ? -32.906 -26.062 2.75 1 47.41 339 VAL B CA 1
ATOM 6022 C C . VAL B 1 339 ? -31.922 -26.047 1.595 1 47.41 339 VAL B C 1
ATOM 6024 O O . VAL B 1 339 ? -31.938 -26.938 0.741 1 47.41 339 VAL B O 1
ATOM 6027 N N . GLU B 1 340 ? -31 -25.094 1.588 1 50.22 340 GLU B N 1
ATOM 6028 C CA . GLU B 1 340 ? -30.172 -24.734 0.449 1 50.22 340 GLU B CA 1
ATOM 6029 C C . GLU B 1 340 ? -28.922 -25.625 0.364 1 50.22 340 GLU B C 1
ATOM 6031 O O . GLU B 1 340 ? -28.188 -25.562 -0.615 1 50.22 340 GLU B O 1
ATOM 6036 N N . GLN B 1 341 ? -28.719 -26.312 1.436 1 53.78 341 GLN B N 1
ATOM 6037 C CA . GLN B 1 341 ? -27.594 -27.234 1.425 1 53.78 341 GLN B CA 1
ATOM 6038 C C . GLN B 1 341 ? -27.766 -28.297 0.349 1 53.78 341 GLN B C 1
ATOM 6040 O O . GLN B 1 341 ? -26.797 -28.656 -0.331 1 53.78 341 GLN B O 1
ATOM 6045 N N . ALA B 1 342 ? -29 -28.875 0.436 1 54.62 342 ALA B N 1
ATOM 6046 C CA . ALA B 1 342 ? -29.297 -29.844 -0.611 1 54.62 342 ALA B CA 1
ATOM 6047 C C . ALA B 1 342 ? -29.062 -29.25 -1.997 1 54.62 342 ALA B C 1
ATOM 6049 O O . ALA B 1 342 ? -28.516 -29.922 -2.883 1 54.62 342 ALA B O 1
ATOM 6050 N N . VAL B 1 343 ? -29.406 -28.062 -2.064 1 53.75 343 VAL B N 1
ATOM 6051 C CA . VAL B 1 343 ? -29.234 -27.375 -3.34 1 53.75 343 VAL B CA 1
ATOM 6052 C C . VAL B 1 343 ? -27.75 -27.141 -3.609 1 53.75 343 VAL B C 1
ATOM 6054 O O . VAL B 1 343 ? -27.297 -27.312 -4.738 1 53.75 343 VAL B O 1
ATOM 6057 N N . LEU B 1 344 ? -27.109 -26.938 -2.564 1 54.91 344 LEU B N 1
ATOM 6058 C CA . LEU B 1 344 ? -25.672 -26.719 -2.695 1 54.91 344 LEU B CA 1
ATOM 6059 C C . LEU B 1 344 ? -24.969 -28 -3.148 1 54.91 344 LEU B C 1
ATOM 6061 O O . LEU B 1 344 ? -24.109 -27.953 -4.043 1 54.91 344 LEU B O 1
ATOM 6065 N N . ALA B 1 345 ? -25.375 -29.078 -2.436 1 54.22 345 ALA B N 1
ATOM 6066 C CA . ALA B 1 345 ? -24.781 -30.391 -2.752 1 54.22 345 ALA B CA 1
ATOM 6067 C C . ALA B 1 345 ? -25.094 -30.797 -4.188 1 54.22 345 ALA B C 1
ATOM 6069 O O . ALA B 1 345 ? -24.219 -31.297 -4.898 1 54.22 345 ALA B O 1
ATOM 6070 N N . GLU B 1 346 ? -26.281 -30.719 -4.555 1 50.5 346 GLU B N 1
ATOM 6071 C CA . GLU B 1 346 ? -26.703 -31.062 -5.906 1 50.5 346 GLU B CA 1
ATOM 6072 C C . GLU B 1 346 ? -26.016 -30.188 -6.945 1 50.5 346 GLU B C 1
ATOM 6074 O O . GLU B 1 346 ? -25.562 -30.688 -7.977 1 50.5 346 GLU B O 1
ATOM 6079 N N . LYS B 1 347 ? -25.859 -29 -6.586 1 49.12 347 LYS B N 1
ATOM 6080 C CA . LYS B 1 347 ? -25.344 -27.984 -7.492 1 49.12 347 LYS B CA 1
ATOM 6081 C C . LYS B 1 347 ? -23.828 -28.094 -7.645 1 49.12 347 LYS B C 1
ATOM 6083 O O . LYS B 1 347 ? -23.297 -27.938 -8.742 1 49.12 347 LYS B O 1
ATOM 6088 N N . MET B 1 348 ? -23.266 -28.438 -6.57 1 52.75 348 MET B N 1
ATOM 6089 C CA . MET B 1 348 ? -21.844 -28.766 -6.652 1 52.75 348 MET B CA 1
ATOM 6090 C C . MET B 1 348 ? -21.594 -29.969 -7.543 1 52.75 348 MET B C 1
ATOM 6092 O O . MET B 1 348 ? -20.641 -30.016 -8.305 1 52.75 348 MET B O 1
ATOM 6096 N N . ALA B 1 349 ? -22.562 -30.844 -7.406 1 49.28 349 ALA B N 1
ATOM 6097 C CA . ALA B 1 349 ? -22.484 -32.031 -8.25 1 49.28 349 ALA B CA 1
ATOM 6098 C C . ALA B 1 349 ? -22.578 -31.672 -9.727 1 49.28 349 ALA B C 1
ATOM 6100 O O . ALA B 1 349 ? -21.906 -32.25 -10.57 1 49.28 349 ALA B O 1
ATOM 6101 N N . MET B 1 350 ? -23.359 -30.688 -10.047 1 44.53 350 MET B N 1
ATOM 6102 C CA . MET B 1 350 ? -23.562 -30.234 -11.422 1 44.53 350 MET B CA 1
ATOM 6103 C C . MET B 1 350 ? -22.297 -29.578 -11.969 1 44.53 350 MET B C 1
ATOM 6105 O O . MET B 1 350 ? -21.969 -29.75 -13.141 1 44.53 350 MET B O 1
ATOM 6109 N N . LEU B 1 351 ? -21.781 -28.672 -11.234 1 46.56 351 LEU B N 1
ATOM 6110 C CA . LEU B 1 351 ? -20.578 -27.953 -11.617 1 46.56 351 LEU B CA 1
ATOM 6111 C C . LEU B 1 351 ? -19.422 -28.938 -11.836 1 46.56 351 LEU B C 1
ATOM 6113 O O . LEU B 1 351 ? -18.625 -28.766 -12.766 1 46.56 351 LEU B O 1
ATOM 6117 N N . VAL B 1 352 ? -19.312 -29.844 -10.906 1 45.22 352 VAL B N 1
ATOM 6118 C CA . VAL B 1 352 ? -18.297 -30.875 -10.992 1 45.22 352 VAL B CA 1
ATOM 6119 C C . VAL B 1 352 ? -18.516 -31.703 -12.258 1 45.22 352 VAL B C 1
ATOM 6121 O O . VAL B 1 352 ? -17.547 -32.062 -12.953 1 45.22 352 VAL B O 1
ATOM 6124 N N . PHE B 1 353 ? -19.719 -32.156 -12.391 1 38.22 353 PHE B N 1
ATOM 6125 C CA . PHE B 1 353 ? -20.062 -33.125 -13.438 1 38.22 353 PHE B CA 1
ATOM 6126 C C . PHE B 1 353 ? -19.828 -32.531 -14.82 1 38.22 353 PHE B C 1
ATOM 6128 O O . PHE B 1 353 ? -19.312 -33.188 -15.711 1 38.22 353 PHE B O 1
ATOM 6135 N N . SER B 1 354 ? -20.703 -31.547 -15.125 1 37.38 354 SER B N 1
ATOM 6136 C CA . SER B 1 354 ? -20.641 -31.203 -16.547 1 37.38 354 SER B CA 1
ATOM 6137 C C . SER B 1 354 ? -19.203 -30.922 -16.984 1 37.38 354 SER B C 1
ATOM 6139 O O . SER B 1 354 ? -18.766 -31.422 -18.016 1 37.38 354 SER B O 1
ATOM 6141 N N . GLN B 1 355 ? -18.641 -29.578 -16.812 1 38.22 355 GLN B N 1
ATOM 6142 C CA . GLN B 1 355 ? -17.609 -28.938 -17.625 1 38.22 355 GLN B CA 1
ATOM 6143 C C . GLN B 1 355 ? -16.219 -29.109 -17 1 38.22 355 GLN B C 1
ATOM 6145 O O . GLN B 1 355 ? -15.211 -29.047 -17.703 1 38.22 355 GLN B O 1
ATOM 6150 N N . VAL B 1 356 ? -16.125 -29.031 -15.742 1 38.59 356 VAL B N 1
ATOM 6151 C CA . VAL B 1 356 ? -14.75 -29.109 -15.258 1 38.59 356 VAL B CA 1
ATOM 6152 C C . VAL B 1 356 ? -14.188 -30.5 -15.531 1 38.59 356 VAL B C 1
ATOM 6154 O O . VAL B 1 356 ? -12.977 -30.656 -15.688 1 38.59 356 VAL B O 1
ATOM 6157 N N . GLY B 1 357 ? -14.953 -31.516 -15.461 1 35.09 357 GLY B N 1
ATOM 6158 C CA . GLY B 1 357 ? -14.578 -32.906 -15.727 1 35.09 357 GLY B CA 1
ATOM 6159 C C . GLY B 1 357 ? -14.07 -33.094 -17.141 1 35.09 357 GLY B C 1
ATOM 6160 O O . GLY B 1 357 ? -13.508 -34.156 -17.453 1 35.09 357 GLY B O 1
ATOM 6161 N N . GLN B 1 358 ? -14.992 -32.594 -18.062 1 35.75 358 GLN B N 1
ATOM 6162 C CA . GLN B 1 358 ? -14.727 -33.062 -19.422 1 35.75 358 GLN B CA 1
ATOM 6163 C C . GLN B 1 358 ? -13.391 -32.531 -19.938 1 35.75 358 GLN B C 1
ATOM 6165 O O . GLN B 1 358 ? -13.023 -32.75 -21.094 1 35.75 358 GLN B O 1
ATOM 6170 N N . GLY B 1 359 ? -12.273 -32.312 -19.406 1 34.59 359 GLY B N 1
ATOM 6171 C CA . GLY B 1 359 ? -10.875 -32.188 -19.781 1 34.59 359 GLY B CA 1
ATOM 6172 C C . GLY B 1 359 ? -10.367 -30.766 -19.719 1 34.59 359 GLY B C 1
ATOM 6173 O O . GLY B 1 359 ? -11.109 -29.859 -19.359 1 34.59 359 GLY B O 1
ATOM 6174 N N . GLN B 1 360 ? -9.055 -30.391 -20.453 1 38.97 360 GLN B N 1
ATOM 6175 C CA . GLN B 1 360 ? -8.047 -29.391 -20.719 1 38.97 360 GLN B CA 1
ATOM 6176 C C . GLN B 1 360 ? -8.68 -28.062 -21.125 1 38.97 360 GLN B C 1
ATOM 6178 O O . GLN B 1 360 ? -8.141 -26.984 -20.828 1 38.97 360 GLN B O 1
ATOM 6183 N N . ALA B 1 361 ? -9.836 -27.984 -21.594 1 40.28 361 ALA B N 1
ATOM 6184 C CA . ALA B 1 361 ? -10.328 -26.828 -22.344 1 40.28 361 ALA B CA 1
ATOM 6185 C C . ALA B 1 361 ? -11 -25.828 -21.422 1 40.28 361 ALA B C 1
ATOM 6187 O O . ALA B 1 361 ? -11.156 -24.656 -21.766 1 40.28 361 ALA B O 1
ATOM 6188 N N . LEU B 1 362 ? -11.695 -26.234 -20.406 1 44.53 362 LEU B N 1
ATOM 6189 C CA . LEU B 1 362 ? -12.445 -25.281 -19.594 1 44.53 362 LEU B CA 1
ATOM 6190 C C . LEU B 1 362 ? -11.523 -24.203 -19.031 1 44.53 362 LEU B C 1
ATOM 6192 O O . LEU B 1 362 ? -11.914 -23.047 -18.938 1 44.53 362 LEU B O 1
ATOM 6196 N N . LEU B 1 363 ? -10.297 -24.75 -18.469 1 50.12 363 LEU B N 1
ATOM 6197 C CA . LEU B 1 363 ? -9.352 -23.75 -17.984 1 50.12 363 LEU B CA 1
ATOM 6198 C C . LEU B 1 363 ? -8.867 -22.859 -19.125 1 50.12 363 LEU B C 1
ATOM 6200 O O . LEU B 1 363 ? -8.172 -21.875 -18.906 1 50.12 363 LEU B O 1
ATOM 6204 N N . ASP B 1 364 ? -9.383 -23.438 -20.297 1 55.47 364 ASP B N 1
ATOM 6205 C CA . ASP B 1 364 ? -8.891 -22.656 -21.438 1 55.47 364 ASP B CA 1
ATOM 6206 C C . ASP B 1 364 ? -9.594 -21.312 -21.531 1 55.47 364 ASP B C 1
ATOM 6208 O O . ASP B 1 364 ? -9 -20.312 -21.953 1 55.47 364 ASP B O 1
ATOM 6212 N N . ASN B 1 365 ? -11 -21.422 -20.953 1 69.69 365 ASN B N 1
ATOM 6213 C CA . ASN B 1 365 ? -11.625 -20.109 -20.938 1 69.69 365 ASN B CA 1
ATOM 6214 C C . ASN B 1 365 ? -11.883 -19.625 -19.516 1 69.69 365 ASN B C 1
ATOM 6216 O O . ASN B 1 365 ? -13.008 -19.719 -19.016 1 69.69 365 ASN B O 1
ATOM 6220 N N . LYS B 1 366 ? -10.984 -19.281 -18.875 1 75.12 366 LYS B N 1
ATOM 6221 C CA . LYS B 1 366 ? -10.992 -18.859 -17.484 1 75.12 366 LYS B CA 1
ATOM 6222 C C . LYS B 1 366 ? -12.023 -17.75 -17.25 1 75.12 366 LYS B C 1
ATOM 6224 O O . LYS B 1 366 ? -12.656 -17.703 -16.188 1 75.12 366 LYS B O 1
ATOM 6229 N N . ARG B 1 367 ? -12.297 -17.047 -18.25 1 80.38 367 ARG B N 1
ATOM 6230 C CA . ARG B 1 367 ? -13.273 -15.961 -18.125 1 80.38 367 ARG B CA 1
ATOM 6231 C C . ARG B 1 367 ? -14.695 -16.516 -18.016 1 80.38 367 ARG B C 1
ATOM 6233 O O . ARG B 1 367 ? -15.492 -16.016 -17.203 1 80.38 367 ARG B O 1
ATOM 6240 N N . LEU B 1 368 ? -14.93 -17.453 -18.828 1 81.62 368 LEU B N 1
ATOM 6241 C CA . LEU B 1 368 ? -16.25 -18.062 -18.828 1 81.62 368 LEU B CA 1
ATOM 6242 C C . LEU B 1 368 ? -16.5 -18.797 -17.516 1 81.62 368 LEU B C 1
ATOM 6244 O O . LEU B 1 368 ? -17.594 -18.719 -16.938 1 81.62 368 LEU B O 1
ATOM 6248 N N . LEU B 1 369 ? -15.508 -19.5 -17.078 1 81.94 369 LEU B N 1
ATOM 6249 C CA . LEU B 1 369 ? -15.625 -20.203 -15.805 1 81.94 369 LEU B CA 1
ATOM 6250 C C . LEU B 1 369 ? -15.828 -19.219 -14.656 1 81.94 369 LEU B C 1
ATOM 6252 O O . LEU B 1 369 ? -16.609 -19.469 -13.742 1 81.94 369 LEU B O 1
ATOM 6256 N N . GLY B 1 370 ? -15.062 -18.188 -14.664 1 85.88 370 GLY B N 1
ATOM 6257 C CA . GLY B 1 370 ? -15.234 -17.141 -13.664 1 85.88 370 GLY B CA 1
ATOM 6258 C C . GLY B 1 370 ? -16.656 -16.609 -13.602 1 85.88 370 GLY B C 1
ATOM 6259 O O . GLY B 1 370 ? -17.203 -16.422 -12.516 1 85.88 370 GLY B O 1
ATOM 6260 N N . ARG B 1 371 ? -17.234 -16.422 -14.75 1 86.19 371 ARG B N 1
ATOM 6261 C CA . ARG B 1 371 ? -18.594 -15.922 -14.805 1 86.19 371 ARG B CA 1
ATOM 6262 C C . ARG B 1 371 ? -19.578 -16.922 -14.211 1 86.19 371 ARG B C 1
ATOM 6264 O O . ARG B 1 371 ? -20.531 -16.547 -13.539 1 86.19 371 ARG B O 1
ATOM 6271 N N . PHE B 1 372 ? -19.359 -18.141 -14.5 1 84.19 372 PHE B N 1
ATOM 6272 C CA . PHE B 1 372 ? -20.156 -19.203 -13.922 1 84.19 372 PHE B CA 1
ATOM 6273 C C . PHE B 1 372 ? -20.094 -19.172 -12.398 1 84.19 372 PHE B C 1
ATOM 6275 O O . PHE B 1 372 ? -21.125 -19.25 -11.719 1 84.19 372 PHE B O 1
ATOM 6282 N N . LEU B 1 373 ? -18.875 -19.078 -11.891 1 86.38 373 LEU B N 1
ATOM 6283 C CA . LEU B 1 373 ? -18.672 -19.047 -10.445 1 86.38 373 LEU B CA 1
ATOM 6284 C C . LEU B 1 373 ? -19.375 -17.828 -9.828 1 86.38 373 LEU B C 1
ATOM 6286 O O . LEU B 1 373 ? -20.031 -17.953 -8.789 1 86.38 373 LEU B O 1
ATOM 6290 N N . VAL B 1 374 ? -19.25 -16.703 -10.469 1 89 374 VAL B N 1
ATOM 6291 C CA . VAL B 1 374 ? -19.844 -15.461 -9.969 1 89 374 VAL B CA 1
ATOM 6292 C C . VAL B 1 374 ? -21.359 -15.586 -9.938 1 89 374 VAL B C 1
ATOM 6294 O O . VAL B 1 374 ? -22 -15.258 -8.938 1 89 374 VAL B O 1
ATOM 6297 N N . ARG B 1 375 ? -21.922 -16.125 -10.969 1 86.06 375 ARG B N 1
ATOM 6298 C CA . ARG B 1 375 ? -23.375 -16.297 -11.047 1 86.06 375 ARG B CA 1
ATOM 6299 C C . ARG B 1 375 ? -23.875 -17.25 -9.953 1 86.06 375 ARG B C 1
ATOM 6301 O O . ARG B 1 375 ? -24.891 -16.984 -9.312 1 86.06 375 ARG B O 1
ATOM 6308 N N . GLY B 1 376 ? -23.109 -18.281 -9.805 1 84.94 376 GLY B N 1
ATOM 6309 C CA . GLY B 1 376 ? -23.453 -19.219 -8.758 1 84.94 376 GLY B CA 1
ATOM 6310 C C . GLY B 1 376 ? -23.453 -18.609 -7.375 1 84.94 376 GLY B C 1
ATOM 6311 O O . GLY B 1 376 ? -24.391 -18.812 -6.598 1 84.94 376 GLY B O 1
ATOM 6312 N N . ALA B 1 377 ? -22.453 -17.891 -7.066 1 88.44 377 ALA B N 1
ATOM 6313 C CA . ALA B 1 377 ? -22.344 -17.25 -5.754 1 88.44 377 ALA B CA 1
ATOM 6314 C C . ALA B 1 377 ? -23.469 -16.25 -5.527 1 88.44 377 ALA B C 1
ATOM 6316 O O . ALA B 1 377 ? -24.047 -16.203 -4.441 1 88.44 377 ALA B O 1
ATOM 6317 N N . LEU B 1 378 ? -23.719 -15.453 -6.547 1 88.19 378 LEU B N 1
ATOM 6318 C CA . LEU B 1 378 ? -24.75 -14.43 -6.43 1 88.19 378 LEU B CA 1
ATOM 6319 C C . LEU B 1 378 ? -26.125 -15.07 -6.242 1 88.19 378 LEU B C 1
ATOM 6321 O O . LEU B 1 378 ? -26.953 -14.562 -5.488 1 88.19 378 LEU B O 1
ATOM 6325 N N . TRP B 1 379 ? -26.359 -16.047 -6.938 1 85.94 379 TRP B N 1
ATOM 6326 C CA . TRP B 1 379 ? -27.609 -16.781 -6.785 1 85.94 379 TRP B CA 1
ATOM 6327 C C . TRP B 1 379 ? -27.75 -17.359 -5.383 1 85.94 379 TRP B C 1
ATOM 6329 O O . TRP B 1 379 ? -28.781 -17.203 -4.734 1 85.94 379 TRP B O 1
ATOM 6339 N N . LEU B 1 380 ? -26.688 -18.062 -4.922 1 82.62 380 LEU B N 1
ATOM 6340 C CA . LEU B 1 380 ? -26.688 -18.703 -3.609 1 82.62 380 LEU B CA 1
ATOM 6341 C C . LEU B 1 380 ? -26.938 -17.672 -2.506 1 82.62 380 LEU B C 1
ATOM 6343 O O . LEU B 1 380 ? -27.547 -18 -1.485 1 82.62 380 LEU B O 1
ATOM 6347 N N . THR B 1 381 ? -26.484 -16.531 -2.701 1 85.44 381 THR B N 1
ATOM 6348 C CA . THR B 1 381 ? -26.547 -15.523 -1.646 1 85.44 381 THR B CA 1
ATOM 6349 C C . THR B 1 381 ? -27.703 -14.555 -1.904 1 85.44 381 THR B C 1
ATOM 6351 O O . THR B 1 381 ? -27.812 -13.531 -1.228 1 85.44 381 THR B O 1
ATOM 6354 N N . LYS B 1 382 ? -28.453 -14.781 -2.949 1 83.19 382 LYS B N 1
ATOM 6355 C CA . LYS B 1 382 ? -29.625 -13.992 -3.295 1 83.19 382 LYS B CA 1
ATOM 6356 C C . LYS B 1 382 ? -29.25 -12.555 -3.625 1 83.19 382 LYS B C 1
ATOM 6358 O O . LYS B 1 382 ? -29.859 -11.617 -3.115 1 83.19 382 LYS B O 1
ATOM 6363 N N . LYS B 1 383 ? -28.25 -12.414 -4.375 1 85.75 383 LYS B N 1
ATOM 6364 C CA . LYS B 1 383 ? -27.781 -11.102 -4.805 1 85.75 383 LYS B CA 1
ATOM 6365 C C . LYS B 1 383 ? -27.656 -11.031 -6.324 1 85.75 383 LYS B C 1
ATOM 6367 O O . LYS B 1 383 ? -26.75 -10.398 -6.848 1 85.75 383 LYS B O 1
ATOM 6372 N N . GLU B 1 384 ? -28.469 -11.719 -6.883 1 86.06 384 GLU B N 1
ATOM 6373 C CA . GLU B 1 384 ? -28.469 -11.719 -8.344 1 86.06 384 GLU B CA 1
ATOM 6374 C C . GLU B 1 384 ? -28.688 -10.312 -8.891 1 86.06 384 GLU B C 1
ATOM 6376 O O . GLU B 1 384 ? -29.438 -9.523 -8.32 1 86.06 384 GLU B O 1
ATOM 6381 N N . GLY B 1 385 ? -27.953 -10.07 -9.953 1 82.94 385 GLY B N 1
ATOM 6382 C CA . GLY B 1 385 ? -28.125 -8.781 -10.594 1 82.94 385 GLY B CA 1
ATOM 6383 C C . GLY B 1 385 ? -27.203 -7.711 -10.039 1 82.94 385 GLY B C 1
ATOM 6384 O O . GLY B 1 385 ? -27.203 -6.574 -10.516 1 82.94 385 GLY B O 1
ATOM 6385 N N . LYS B 1 386 ? -26.484 -8.148 -9.117 1 77.69 386 LYS B N 1
ATOM 6386 C CA . LYS B 1 386 ? -25.562 -7.176 -8.523 1 77.69 386 LYS B CA 1
ATOM 6387 C C . LYS B 1 386 ? -24.172 -7.273 -9.148 1 77.69 386 LYS B C 1
ATOM 6389 O O . LYS B 1 386 ? -23.844 -8.281 -9.766 1 77.69 386 LYS B O 1
ATOM 6394 N N . GLY B 1 387 ? -23.438 -6.234 -9.062 1 76.5 387 GLY B N 1
ATOM 6395 C CA . GLY B 1 387 ? -22.078 -6.227 -9.586 1 76.5 387 GLY B CA 1
ATOM 6396 C C . GLY B 1 387 ? -22.031 -6.141 -11.102 1 76.5 387 GLY B C 1
ATOM 6397 O O . GLY B 1 387 ? -22.828 -5.43 -11.719 1 76.5 387 GLY B O 1
ATOM 6398 N N . ARG B 1 388 ? -21.141 -6.871 -11.695 1 75.06 388 ARG B N 1
ATOM 6399 C CA . ARG B 1 388 ? -20.938 -6.805 -13.141 1 75.06 388 ARG B CA 1
ATOM 6400 C C . ARG B 1 388 ? -21.891 -7.758 -13.867 1 75.06 388 ARG B C 1
ATOM 6402 O O . ARG B 1 388 ? -22.094 -7.625 -15.078 1 75.06 388 ARG B O 1
ATOM 6409 N N . GLU B 1 389 ? -22.344 -8.688 -13.039 1 82.75 389 GLU B N 1
ATOM 6410 C CA . GLU B 1 389 ? -23.297 -9.648 -13.586 1 82.75 389 GLU B CA 1
ATOM 6411 C C . GLU B 1 389 ? -24.734 -9.164 -13.383 1 82.75 389 GLU B C 1
ATOM 6413 O O . GLU B 1 389 ? -25.328 -9.414 -12.328 1 82.75 389 GLU B O 1
ATOM 6418 N N . LYS B 1 390 ? -25.297 -8.742 -14.461 1 83.56 390 LYS B N 1
ATOM 6419 C CA . LYS B 1 390 ? -26.625 -8.117 -14.336 1 83.56 390 LYS B CA 1
ATOM 6420 C C . LYS B 1 390 ? -27.734 -9.133 -14.578 1 83.56 390 LYS B C 1
ATOM 6422 O O . LYS B 1 390 ? -28.891 -8.898 -14.203 1 83.56 390 LYS B O 1
ATOM 6427 N N . THR B 1 391 ? -27.391 -10.211 -15.148 1 88.94 391 THR B N 1
ATOM 6428 C CA . THR B 1 391 ? -28.406 -11.219 -15.461 1 88.94 391 THR B CA 1
ATOM 6429 C C . THR B 1 391 ? -28.891 -11.922 -14.195 1 88.94 391 THR B C 1
ATOM 6431 O O . THR B 1 391 ? -28.078 -12.305 -13.352 1 88.94 391 THR B O 1
ATOM 6434 N N . VAL B 1 392 ? -30.125 -12.008 -14.133 1 91.75 392 VAL B N 1
ATOM 6435 C CA . VAL B 1 392 ? -30.719 -12.711 -13.008 1 91.75 392 VAL B CA 1
ATOM 6436 C C . VAL B 1 392 ? -31.156 -14.109 -13.445 1 91.75 392 VAL B C 1
ATOM 6438 O O . VAL B 1 392 ? -31.859 -14.266 -14.445 1 91.75 392 VAL B O 1
ATOM 6441 N N . PHE B 1 393 ? -30.688 -15.078 -12.758 1 85.38 393 PHE B N 1
ATOM 6442 C CA . PHE B 1 393 ? -31.047 -16.469 -13.031 1 85.38 393 PHE B CA 1
ATOM 6443 C C . PHE B 1 393 ? -31.953 -17.016 -11.938 1 85.38 393 PHE B C 1
ATOM 6445 O O . PHE B 1 393 ? -31.75 -16.734 -10.75 1 85.38 393 PHE B O 1
ATOM 6452 N N . GLY B 1 394 ? -32.875 -17.75 -12.367 1 80.25 394 GLY B N 1
ATOM 6453 C CA . GLY B 1 394 ? -33.844 -18.266 -11.43 1 80.25 394 GLY B CA 1
ATOM 6454 C C . GLY B 1 394 ? -33.344 -19.5 -10.68 1 80.25 394 GLY B C 1
ATOM 6455 O O . GLY B 1 394 ? -33.875 -19.828 -9.609 1 80.25 394 GLY B O 1
ATOM 6456 N N . SER B 1 395 ? -32.406 -20.203 -11.305 1 77.25 395 SER B N 1
ATOM 6457 C CA . SER B 1 395 ? -31.891 -21.406 -10.68 1 77.25 395 SER B CA 1
ATOM 6458 C C . SER B 1 395 ? -30.453 -21.688 -11.094 1 77.25 395 SER B C 1
ATOM 6460 O O . SER B 1 395 ? -29.953 -21.109 -12.062 1 77.25 395 SER B O 1
ATOM 6462 N N . LEU B 1 396 ? -29.812 -22.594 -10.352 1 75.31 396 LEU B N 1
ATOM 6463 C CA . LEU B 1 396 ? -28.469 -23.016 -10.695 1 75.31 396 LEU B CA 1
ATOM 6464 C C . LEU B 1 396 ? -28.453 -23.75 -12.031 1 75.31 396 LEU B C 1
ATOM 6466 O O . LEU B 1 396 ? -27.469 -23.672 -12.773 1 75.31 396 LEU B O 1
ATOM 6470 N N . GLU B 1 397 ? -29.547 -24.422 -12.297 1 74.62 397 GLU B N 1
ATOM 6471 C CA . GLU B 1 397 ? -29.672 -25.109 -13.578 1 74.62 397 GLU B CA 1
ATOM 6472 C C . GLU B 1 397 ? -29.656 -24.141 -14.742 1 74.62 397 GLU B C 1
ATOM 6474 O O . GLU B 1 397 ? -29.031 -24.406 -15.773 1 74.62 397 GLU B O 1
ATOM 6479 N N . GLU B 1 398 ? -30.266 -23.062 -14.539 1 82.12 398 GLU B N 1
ATOM 6480 C CA . GLU B 1 398 ? -30.281 -22.031 -15.578 1 82.12 398 GLU B CA 1
ATOM 6481 C C . GLU B 1 398 ? -28.891 -21.453 -15.781 1 82.12 398 GLU B C 1
ATOM 6483 O O . GLU B 1 398 ? -28.484 -21.141 -16.922 1 82.12 398 GLU B O 1
ATOM 6488 N N . ILE B 1 399 ? -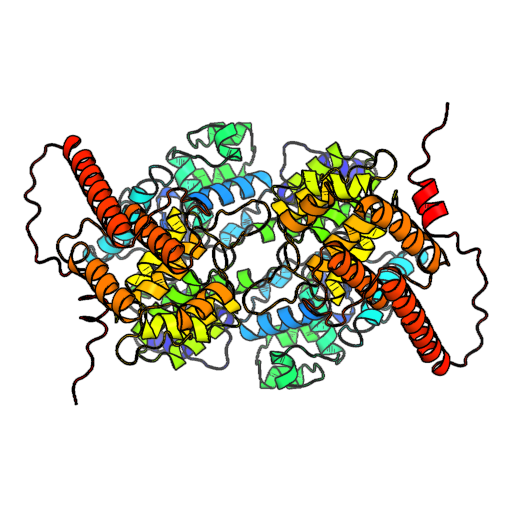28.234 -21.281 -14.688 1 82.56 399 ILE B N 1
ATOM 6489 C CA . ILE B 1 399 ? -26.875 -20.766 -14.75 1 82.56 399 ILE B CA 1
ATOM 6490 C C . ILE B 1 399 ? -25.984 -21.75 -15.508 1 82.56 399 ILE B C 1
ATOM 6492 O O . ILE B 1 399 ? -25.172 -21.344 -16.344 1 82.56 399 ILE B O 1
ATOM 6496 N N . HIS B 1 400 ? -26.188 -22.984 -15.25 1 77.75 400 HIS B N 1
ATOM 6497 C CA . HIS B 1 400 ? -25.422 -24.031 -15.906 1 77.75 400 HIS B CA 1
ATOM 6498 C C . HIS B 1 400 ? -25.719 -24.078 -17.406 1 77.75 400 HIS B C 1
ATOM 6500 O O . HIS B 1 400 ? -24.812 -24.203 -18.219 1 77.75 400 HIS B O 1
ATOM 6506 N N . LYS B 1 401 ? -26.953 -24.016 -17.719 1 76.25 401 LYS B N 1
ATOM 6507 C CA . LYS B 1 401 ? -27.359 -24 -19.125 1 76.25 401 LYS B CA 1
ATOM 6508 C C . LYS B 1 401 ? -26.75 -22.828 -19.859 1 76.25 401 LYS B C 1
ATOM 6510 O O . LYS B 1 401 ? -26.312 -22.953 -21 1 76.25 401 LYS B O 1
ATOM 6515 N N . ALA B 1 402 ? -26.75 -21.719 -19.203 1 83.5 402 ALA B N 1
ATOM 6516 C CA . ALA B 1 402 ? -26.156 -20.531 -19.812 1 83.5 402 ALA B CA 1
ATOM 6517 C C . ALA B 1 402 ? -24.672 -20.719 -20.031 1 83.5 402 ALA B C 1
ATOM 6519 O O . ALA B 1 402 ? -24.125 -20.281 -21.062 1 83.5 402 ALA B O 1
ATOM 6520 N N . PHE B 1 403 ? -24.062 -21.297 -19.109 1 80.25 403 PHE B N 1
ATOM 6521 C CA . PHE B 1 403 ? -22.625 -21.562 -19.203 1 80.25 403 PHE B CA 1
ATOM 6522 C C . PHE B 1 403 ? -22.328 -22.469 -20.391 1 80.25 403 PHE B C 1
ATOM 6524 O O . PHE B 1 403 ? -21.422 -22.188 -21.172 1 80.25 403 PHE B O 1
ATOM 6531 N N . LEU B 1 404 ? -23.094 -23.516 -20.469 1 75.44 404 LEU B N 1
ATOM 6532 C CA . LEU B 1 404 ? -22.891 -24.469 -21.562 1 75.44 404 LEU B CA 1
ATOM 6533 C C . LEU B 1 404 ? -23.141 -23.812 -22.906 1 75.44 404 LEU B C 1
ATOM 6535 O O . LEU B 1 404 ? -22.406 -24.062 -23.875 1 75.44 404 LEU B O 1
ATOM 6539 N N . SER B 1 405 ? -24.062 -23 -22.938 1 80.94 405 SER B N 1
ATOM 6540 C CA . SER B 1 405 ? -24.375 -22.281 -24.172 1 80.94 405 SER B CA 1
ATOM 6541 C C . SER B 1 405 ? -23.25 -21.328 -24.562 1 80.94 405 SER B C 1
ATOM 6543 O O . SER B 1 405 ? -22.875 -21.25 -25.734 1 80.94 405 SER B O 1
ATOM 6545 N N . GLU B 1 406 ? -22.781 -20.641 -23.594 1 82.06 406 GLU B N 1
ATOM 6546 C CA . GLU B 1 406 ? -21.688 -19.703 -23.844 1 82.06 406 GLU B CA 1
ATOM 6547 C C . GLU B 1 406 ? -20.406 -20.438 -24.219 1 82.06 406 GLU B C 1
ATOM 6549 O O . GLU B 1 406 ? -19.625 -19.953 -25.047 1 82.06 406 GLU B O 1
ATOM 6554 N N . GLN B 1 407 ? -20.188 -21.531 -23.641 1 76.38 407 GLN B N 1
ATOM 6555 C CA . GLN B 1 407 ? -19.031 -22.359 -23.969 1 76.38 407 GLN B CA 1
ATOM 6556 C C . GLN B 1 407 ? -19.078 -22.844 -25.406 1 76.38 407 GLN B C 1
ATOM 6558 O O . GLN B 1 407 ? -18.078 -22.828 -26.109 1 76.38 407 GLN B O 1
ATOM 6563 N N . ALA B 1 408 ? -20.234 -23.281 -25.812 1 75.62 408 ALA B N 1
ATOM 6564 C CA . ALA B 1 408 ? -20.438 -23.75 -27.172 1 75.62 408 ALA B CA 1
ATOM 6565 C C . ALA B 1 408 ? -20.203 -22.641 -28.188 1 75.62 408 ALA B C 1
ATOM 6567 O O . ALA B 1 408 ? -19.594 -22.859 -29.234 1 75.62 408 ALA B O 1
ATOM 6568 N N . LYS B 1 409 ? -20.547 -21.484 -27.828 1 76.69 409 LYS B N 1
ATOM 6569 C CA . LYS B 1 409 ? -20.344 -20.328 -28.703 1 76.69 409 LYS B CA 1
ATOM 6570 C C . LYS B 1 409 ? -18.875 -19.953 -28.797 1 76.69 409 LYS B C 1
ATOM 6572 O O . LYS B 1 409 ? -18.391 -19.562 -29.859 1 76.69 409 LYS B O 1
ATOM 6577 N N . ALA B 1 410 ? -18.281 -20.031 -27.688 1 70.75 410 ALA B N 1
ATOM 6578 C CA . ALA B 1 410 ? -16.859 -19.688 -27.656 1 70.75 410 ALA B CA 1
ATOM 6579 C C . ALA B 1 410 ? -16.047 -20.688 -28.469 1 70.75 410 ALA B C 1
ATOM 6581 O O . ALA B 1 410 ? -15.094 -20.312 -29.172 1 70.75 410 ALA B O 1
ATOM 6582 N N . GLN B 1 411 ? -16.344 -21.938 -28.391 1 65.81 411 GLN B N 1
ATOM 6583 C CA . GLN B 1 411 ? -15.664 -22.984 -29.141 1 65.81 411 GLN B CA 1
ATOM 6584 C C . GLN B 1 411 ? -15.938 -22.859 -30.641 1 65.81 411 GLN B C 1
ATOM 6586 O O . GLN B 1 411 ? -15.047 -23.078 -31.453 1 65.81 411 GLN B O 1
ATOM 6591 N N . ALA B 1 412 ? -17.109 -22.531 -30.953 1 63.78 412 ALA B N 1
ATOM 6592 C CA . ALA B 1 412 ? -17.469 -22.359 -32.344 1 63.78 412 ALA B CA 1
ATOM 6593 C C . ALA B 1 412 ? -16.719 -21.172 -32.969 1 63.78 412 ALA B C 1
ATOM 6595 O O . ALA B 1 412 ? -16.328 -21.219 -34.125 1 63.78 412 ALA B O 1
ATOM 6596 N N . SER B 1 413 ? -16.594 -20.156 -32.188 1 59.84 413 SER B N 1
ATOM 6597 C CA . SER B 1 413 ? -15.898 -18.969 -32.688 1 59.84 413 SER B CA 1
ATOM 6598 C C . SER B 1 413 ? -14.398 -19.219 -32.812 1 59.84 413 SER B C 1
ATOM 6600 O O . SER B 1 413 ? -13.734 -18.625 -33.625 1 59.84 413 SER B O 1
ATOM 6602 N N . SER B 1 414 ? -13.875 -19.953 -31.844 1 54.31 414 SER B N 1
ATOM 6603 C CA . SER B 1 414 ? -12.453 -20.281 -31.953 1 54.31 414 SER B CA 1
ATOM 6604 C C . SER B 1 414 ? -12.195 -21.219 -33.125 1 54.31 414 SER B C 1
ATOM 6606 O O . SER B 1 414 ? -11.109 -21.203 -33.688 1 54.31 414 SER B O 1
ATOM 6608 N N . SER B 1 415 ? -13.109 -22.141 -33.469 1 50 415 SER B N 1
ATOM 6609 C CA . SER B 1 415 ? -12.961 -23.062 -34.594 1 50 415 SER B CA 1
ATOM 6610 C C . SER B 1 415 ? -13.047 -22.328 -35.906 1 50 415 SER B C 1
ATOM 6612 O O . SER B 1 415 ? -12.562 -22.812 -36.938 1 50 415 SER B O 1
ATOM 6614 N N . THR B 1 416 ? -13.859 -21.312 -36 1 44.78 416 THR B N 1
ATOM 6615 C CA . THR B 1 416 ? -13.977 -20.719 -37.312 1 44.78 416 THR B CA 1
ATOM 6616 C C . THR B 1 416 ? -12.695 -19.984 -37.688 1 44.78 416 THR B C 1
ATOM 6618 O O . THR B 1 416 ? -12.516 -19.594 -38.844 1 44.78 416 THR B O 1
ATOM 6621 N N . GLY B 1 417 ? -11.883 -19.5 -36.844 1 38.25 417 GLY B N 1
ATOM 6622 C CA . GLY B 1 417 ? -10.711 -18.844 -37.406 1 38.25 417 GLY B CA 1
ATOM 6623 C C . GLY B 1 417 ? -9.68 -19.828 -37.938 1 38.25 417 GLY B C 1
ATOM 6624 O O . GLY B 1 417 ? -9.078 -19.609 -39 1 38.25 417 GLY B O 1
ATOM 6625 N N . ASP B 1 418 ? -8.766 -20.594 -37.188 1 35.47 418 ASP B N 1
ATOM 6626 C CA . ASP B 1 418 ? -7.688 -21.344 -37.844 1 35.47 418 ASP B CA 1
ATOM 6627 C C . ASP B 1 418 ? -8.172 -22.719 -38.312 1 35.47 418 ASP B C 1
ATOM 6629 O O . ASP B 1 418 ? -8.586 -23.531 -37.469 1 35.47 418 ASP B O 1
ATOM 6633 N N . ALA B 1 419 ? -8.625 -23.031 -39.531 1 31.14 419 ALA B N 1
ATOM 6634 C CA . ALA B 1 419 ? -8.82 -24.234 -40.344 1 31.14 419 ALA B CA 1
ATOM 6635 C C . ALA B 1 419 ? -7.629 -25.172 -40.25 1 31.14 419 ALA B C 1
ATOM 6637 O O . ALA B 1 419 ? -7.578 -26.203 -40.906 1 31.14 419 ALA B O 1
ATOM 6638 N N . GLY B 1 420 ? -6.332 -24.766 -40 1 31.16 420 GLY B N 1
ATOM 6639 C CA . GLY B 1 420 ? -5.34 -25.812 -40.125 1 31.16 420 GLY B CA 1
ATOM 6640 C C . GLY B 1 420 ? -5.578 -26.969 -39.188 1 31.16 420 GLY B C 1
ATOM 6641 O O . GLY B 1 420 ? -6.227 -26.812 -38.156 1 31.16 420 GLY B O 1
ATOM 6642 N N . GLY B 1 421 ? -5.289 -28.359 -39.562 1 28.11 421 GLY B N 1
ATOM 6643 C CA . GLY B 1 421 ? -5.531 -29.781 -39.375 1 28.11 421 GLY B CA 1
ATOM 6644 C C . GLY B 1 421 ? -5.16 -30.25 -37.969 1 28.11 421 GLY B C 1
ATOM 6645 O O . GLY B 1 421 ? -5.219 -31.438 -37.688 1 28.11 421 GLY B O 1
ATOM 6646 N N . SER B 1 422 ? -4.172 -29.688 -37.219 1 27.14 422 SER B N 1
ATOM 6647 C CA . SER B 1 422 ? -3.529 -30.734 -36.438 1 27.14 422 SER B CA 1
ATOM 6648 C C . SER B 1 422 ? -4.5 -31.328 -35.406 1 27.14 422 SER B C 1
ATOM 6650 O O . SER B 1 422 ? -5.266 -30.594 -34.781 1 27.14 422 SER B O 1
ATOM 6652 N N . ALA B 1 423 ? -4.832 -32.688 -35.562 1 28.48 423 ALA B N 1
ATOM 6653 C CA . ALA B 1 423 ? -5.492 -33.719 -34.781 1 28.48 423 ALA B CA 1
ATOM 6654 C C . ALA B 1 423 ? -5.188 -33.562 -33.281 1 28.48 423 ALA B C 1
ATOM 6656 O O . ALA B 1 423 ? -4.035 -33.688 -32.875 1 28.48 423 ALA B O 1
ATOM 6657 N N . VAL B 1 424 ? -5.754 -32.688 -32.781 1 28.08 424 VAL B N 1
ATOM 6658 C CA . VAL B 1 424 ? -5.543 -32.656 -31.344 1 28.08 424 VAL B CA 1
ATOM 6659 C C . VAL B 1 424 ? -5.984 -33.969 -30.719 1 28.08 424 VAL B C 1
ATOM 6661 O O . VAL B 1 424 ? -7.125 -34.406 -30.891 1 28.08 424 VAL B O 1
ATOM 6664 N N . ALA B 1 425 ? -5.031 -34.969 -30.594 1 26.7 425 ALA B N 1
ATOM 6665 C CA . ALA B 1 425 ? -5.133 -36.25 -29.922 1 26.7 425 ALA B CA 1
ATOM 6666 C C . ALA B 1 425 ? -6.043 -36.156 -28.703 1 26.7 425 ALA B C 1
ATOM 6668 O O . ALA B 1 425 ? -6.086 -35.094 -28.031 1 26.7 425 ALA B O 1
ATOM 6669 N N . GLU B 1 426 ? -7.008 -37.031 -28.578 1 26.56 426 GLU B N 1
ATOM 6670 C CA . GLU B 1 426 ? -8.047 -37.438 -27.641 1 26.56 426 GLU B CA 1
ATOM 6671 C C . GLU B 1 426 ? -7.461 -37.688 -26.25 1 26.56 426 GLU B C 1
ATOM 6673 O O . GLU B 1 426 ? -7.18 -38.844 -25.891 1 26.56 426 GLU B O 1
ATOM 6678 N N . SER B 1 427 ? -6.316 -37.219 -25.953 1 25.91 427 SER B N 1
ATOM 6679 C CA . SER B 1 427 ? -5.84 -37.812 -24.703 1 25.91 427 SER B CA 1
ATOM 6680 C C . SER B 1 427 ? -6.879 -37.688 -23.594 1 25.91 427 SER B C 1
ATOM 6682 O O . SER B 1 427 ? -7.629 -36.688 -23.562 1 25.91 427 SER B O 1
ATOM 6684 N N . LYS B 1 428 ? -7.152 -38.906 -22.953 1 27.91 428 LYS B N 1
ATOM 6685 C CA . LYS B 1 428 ? -7.938 -39.312 -21.797 1 27.91 428 LYS B CA 1
ATOM 6686 C C . LYS B 1 428 ? -7.992 -38.219 -20.734 1 27.91 428 LYS B C 1
ATOM 6688 O O . LYS B 1 428 ? -7.02 -38 -20 1 27.91 428 LYS B O 1
ATOM 6693 N N . VAL B 1 429 ? -8.664 -37.344 -20.984 1 28.55 429 VAL B N 1
ATOM 6694 C CA . VAL B 1 429 ? -8.852 -36.094 -20.25 1 28.55 429 VAL B CA 1
ATOM 6695 C C . VAL B 1 429 ? -9.609 -36.344 -18.953 1 28.55 429 VAL B C 1
ATOM 6697 O O . VAL B 1 429 ? -10.781 -36.719 -18.984 1 28.55 429 VAL B O 1
ATOM 6700 N N . LEU B 1 430 ? -8.969 -37.094 -17.922 1 30.08 430 LEU B N 1
ATOM 6701 C CA . LEU B 1 430 ? -9.586 -37.438 -16.625 1 30.08 430 LEU B CA 1
ATOM 6702 C C . LEU B 1 430 ? -10.367 -36.219 -16.094 1 30.08 430 LEU B C 1
ATOM 6704 O O . LEU B 1 430 ? -9.93 -35.094 -16.219 1 30.08 430 LEU B O 1
ATOM 6708 N N . GLY B 1 431 ? -11.578 -36.375 -15.57 1 30.11 431 GLY B N 1
ATOM 6709 C CA . GLY B 1 431 ? -12.695 -35.531 -15.18 1 30.11 431 GLY B CA 1
ATOM 6710 C C . GLY B 1 431 ? -12.406 -34.719 -13.938 1 30.11 431 GLY B C 1
ATOM 6711 O O . GLY B 1 431 ? -11.492 -35.031 -13.172 1 30.11 431 GLY B O 1
ATOM 6712 N N . LEU B 1 432 ? -13.148 -33.719 -13.539 1 29.16 432 LEU B N 1
ATOM 6713 C CA . LEU B 1 432 ? -12.922 -32.812 -12.422 1 29.16 432 LEU B CA 1
ATOM 6714 C C . LEU B 1 432 ? -13.094 -33.531 -11.094 1 29.16 432 LEU B C 1
ATOM 6716 O O . LEU B 1 432 ? -12.281 -33.344 -10.18 1 29.16 432 LEU B O 1
ATOM 6720 N N . GLU B 1 433 ? -14.258 -34.125 -10.734 1 28.14 433 GLU B N 1
ATOM 6721 C CA . GLU B 1 433 ? -14.586 -34.969 -9.57 1 28.14 433 GLU B CA 1
ATOM 6722 C C . GLU B 1 433 ? -13.727 -36.219 -9.516 1 28.14 433 GLU B C 1
ATOM 6724 O O . GLU B 1 433 ? -13.211 -36.562 -8.461 1 28.14 433 GLU B O 1
ATOM 6729 N N . GLU B 1 434 ? -13.617 -37.062 -10.469 1 32.72 434 GLU B N 1
ATOM 6730 C CA . GLU B 1 434 ? -12.898 -38.281 -10.227 1 32.72 434 GLU B CA 1
ATOM 6731 C C . GLU B 1 434 ? -11.438 -38.031 -9.859 1 32.72 434 GLU B C 1
ATOM 6733 O O . GLU B 1 434 ? -10.836 -38.781 -9.094 1 32.72 434 GLU B O 1
ATOM 6738 N N . ALA B 1 435 ? -11.109 -36.75 -9.883 1 32.41 435 ALA B N 1
ATOM 6739 C CA . ALA B 1 435 ? -10.156 -35.719 -9.492 1 32.41 435 ALA B CA 1
ATOM 6740 C C . ALA B 1 435 ? -10.602 -35 -8.219 1 32.41 435 ALA B C 1
ATOM 6742 O O . ALA B 1 435 ? -9.812 -34.844 -7.289 1 32.41 435 ALA B O 1
ATOM 6743 N N . CYS B 1 436 ? -11.57 -34.281 -8.07 1 33.91 436 CYS B N 1
ATOM 6744 C CA . CYS B 1 436 ? -11.953 -33.875 -6.719 1 33.91 436 CYS B CA 1
ATOM 6745 C C . CYS B 1 436 ? -12.453 -35.062 -5.91 1 33.91 436 CYS B C 1
ATOM 6747 O O . CYS B 1 436 ? -12.188 -35.156 -4.711 1 33.91 436 CYS B O 1
ATOM 6749 N N . MET B 1 437 ? -13.219 -35.969 -6.305 1 36.56 437 MET B N 1
ATOM 6750 C CA . MET B 1 437 ? -13.602 -37.188 -5.598 1 36.56 437 MET B CA 1
ATOM 6751 C C . MET B 1 437 ? -12.391 -38.094 -5.363 1 36.56 437 MET B C 1
ATOM 6753 O O . MET B 1 437 ? -12.398 -38.906 -4.445 1 36.56 437 MET B O 1
ATOM 6757 N N . LEU B 1 438 ? -11.344 -38.188 -6.168 1 32.97 438 LEU B N 1
ATOM 6758 C CA . LEU B 1 438 ? -10.086 -38.781 -5.715 1 32.97 438 LEU B CA 1
ATOM 6759 C C . LEU B 1 438 ? -9.438 -37.875 -4.652 1 32.97 438 LEU B C 1
ATOM 6761 O O . LEU B 1 438 ? -8.508 -38.312 -3.969 1 32.97 438 LEU B O 1
ATOM 6765 N N . LEU B 1 439 ? -9.656 -36.844 -4.438 1 33.25 439 LEU B N 1
ATOM 6766 C CA . LEU B 1 439 ? -9.305 -35.844 -3.451 1 33.25 439 LEU B CA 1
ATOM 6767 C C . LEU B 1 439 ? -10.133 -36 -2.186 1 33.25 439 LEU B C 1
ATOM 6769 O O . LEU B 1 439 ? -9.719 -35.562 -1.104 1 33.25 439 LEU B O 1
ATOM 6773 N N . VAL B 1 440 ? -11.391 -36.219 -2.195 1 34.81 440 VAL B N 1
ATOM 6774 C CA . VAL B 1 440 ? -12.109 -36.469 -0.952 1 34.81 440 VAL B CA 1
ATOM 6775 C C . VAL B 1 440 ? -12.211 -37.969 -0.71 1 34.81 440 VAL B C 1
ATOM 6777 O O . VAL B 1 440 ? -13.266 -38.562 -0.934 1 34.81 440 VAL B O 1
ATOM 6780 N N . LEU B 1 441 ? -11.562 -39 -1.229 1 29.33 441 LEU B N 1
ATOM 6781 C CA . LEU B 1 441 ? -11.883 -40.375 -0.797 1 29.33 441 LEU B CA 1
ATOM 6782 C C . LEU B 1 441 ? -11.875 -40.469 0.724 1 29.33 441 LEU B C 1
ATOM 6784 O O . LEU B 1 441 ? -10.922 -40.031 1.375 1 29.33 441 LEU B O 1
ATOM 6788 N N . PRO B 1 442 ? -13 -40.656 1.229 1 31.17 442 PRO B N 1
ATOM 6789 C CA . PRO B 1 442 ? -13.008 -41.25 2.564 1 31.17 442 PRO B CA 1
ATOM 6790 C C . PRO B 1 442 ? -12.016 -42.406 2.695 1 31.17 442 PRO B C 1
ATOM 6792 O O . PRO B 1 442 ? -11.891 -43.219 1.781 1 31.17 442 PRO B O 1
ATOM 6795 N N . GLU B 1 443 ? -10.789 -42.344 3.098 1 27.52 443 GLU B N 1
ATOM 6796 C CA . GLU B 1 443 ? -10.383 -43.688 3.434 1 27.52 443 GLU B CA 1
ATOM 6797 C C . GLU B 1 443 ? -11.555 -44.5 4.004 1 27.52 443 GLU B C 1
ATOM 6799 O O . GLU B 1 443 ? -12.227 -44.031 4.938 1 27.52 443 GLU B O 1
ATOM 6804 N N . ARG B 1 444 ? -12.133 -45.531 3.404 1 25.62 444 ARG B N 1
ATOM 6805 C CA . ARG B 1 444 ? -12.883 -46.719 3.838 1 25.62 444 ARG B CA 1
ATOM 6806 C C . ARG B 1 444 ? -12.438 -47.156 5.227 1 25.62 444 ARG B C 1
ATOM 6808 O O . ARG B 1 444 ? -11.414 -46.719 5.734 1 25.62 444 ARG B O 1
ATOM 6815 N N . SER B 1 445 ? -12.172 -48.594 5.59 1 23.66 445 SER B N 1
ATOM 6816 C CA . SER B 1 445 ? -12.102 -49.438 6.781 1 23.66 445 SER B CA 1
ATOM 6817 C C . SER B 1 445 ? -11.031 -48.938 7.746 1 23.66 445 SER B C 1
ATOM 6819 O O . SER B 1 445 ? -9.945 -48.531 7.324 1 23.66 445 SER B O 1
#

Sequence (890 aa):
MEASLVQEMGKIRDDPVLGVNGKAMKMVAMLEKHGYMHRETVPCTALVVHGDNRSGMMVNPHNVHLRGAEALRVGWLPEKLNESYAMELSQKQSVREQQLKQMAMLVESSEGRLAPVTRQERFASLSSSHMSQFCKAVSAGCKTDEAQLSTVSTVLALENLQQVFNDEAFSAAVRNGWVWHCFSAAVEEALPWFCDFFQGSMNASNHIAARVTEMEVAMNLAGQYKRCGNMDQALDTCRSTFNLPHLEAVGVYVQRYSGGDNFVLVKLLVELEKIWNSSMMLGQDFFTAVATTDLGSAETTFPLVRTMLLAAALSSPKHADGISRLLSKQDVEKLKSNVEQAVLAEKMAMLVFSQVGQGQALLDNKRLLGRFLVRGALWLTKKEGKGREKTVFGSLEEIHKAFLSEQAKAQASSSTGDAGGSAVAESKVLGLEEACMLLVLPERSMEASLVQEMGKIRDDPVLGVNGKAMKMVAMLEKHGYMHRETVPCTALVVHGDNRSGMMVNPHNVHLRGAEALRVGWLPEKLNESYAMELSQKQSVREQQLKQMAMLVESSEGRLAPVTRQERFASLSSSHMSQFCKAVSAGCKTDEAQLSTVSTVLALENLQQVFNDEAFSAAVRNGWVWHCFSAAVEEALPWFCDFFQGSMNASNHIAARVTEMEVAMNLAGQYKRCGNMDQALDTCRSTFNLPHLEAVGVYVQRYSGGDNFVLVKLLVELEKIWNSSMMLGQDFFTAVATTDLGSAETTFPLVRTMLLAAALSSPKHADGISRLLSKQDVEKLKSNVEQAVLAEKMAMLVFSQVGQGQALLDNKRLLGRFLVRGALWLTKKEGKGREKTVFGSLEEIHKAFLSEQAKAQASSSTGDAGGSAVAESKVLGLEEACMLLVLPERS

Organism: Symbiodinium microadriaticum (NCBI:txid2951)

Foldseek 3Di:
DDPVLLVVLVCLCPPPPDDLLRSLVVNLVSCVVVPQKDKDFDALLQEFAFCCAVHRPTDDLQVLVVVVLLCLLLPDDLVVCQAWAKEFADPDPVRNCVRQVSRQVVCVVSVFSWAHNPSNHTIHTLPPRSVSRSLRQLLRFTADPPDNVVVQPRTRHPVSSCVVRVDVSSVCCSVTNGMYIYGYNVCCVSPVCSSNSSSCSVCVVVVVDADDALLNLLVQLLVQCLVPVDSVVSLVVSVSPDPDPQSVLSSLLQVQQQQANVSVLSVLLVVLLVVLVQSDHLDRLQSSLLRDPDLPDPVDPLSLLSSLQSLLQSLFDPDPPDGPGLDGSVLSNVSSVPPPVVCSVVLSVVVQPDPQQQDPCVVVCSPLVSVLSNLVNCVSSVNACDGPHRDDDPDNVRSVVVSVVVVVVVVVVVCVPDPPDDPPDRPRRGGCVCPVCCVVPDPDD/DDPVLLVVLVCLCPPPPDDLLRSLVVNLVSCVVVPQKDKDFDALLQEFAFCCAVHRPTDDLQVLVVVVLLCLLLPDDLVVCQAWAKEFADPDPVRNVVRLVSRQVNCVVSVFSWAHNPSNHTIHTLPPRSVSRSLRQLLRFTADPDDNVVVQPRTRHPVSSCVVRVDPSSVCCSPTNGMYIYGYNVCCVSPVCSSNSNSCSVCVVVVVDADDALLNLLVQLLVQCLVPVDSVVSLVVSVSPDDDPQSVLSSLLQVPQQQPNVSVLSVLLVVLLVVLVQSDHLDRLQSSLLRPPDLADPQDPLSLLSSLQSLLQSLFDPDPVHGPGLDGSVLSNVSNDDPCVVVSVVLSVLVQPDPQFVADCVVVCSPLVSVLSNLVNCVSSVNACDGPHRDHDPGNVRSSVVSVVVVVVVVVVVVVPDPDDDPPDPPPGGGRCVSVVVVPPPPDD

Solvent-accessible surface area (backbone atoms only — not comparable to full-atom values): 47085 Å² total; per-residue (Å²): 111,59,68,69,57,54,51,50,51,50,50,46,73,65,39,86,68,58,18,44,35,47,34,44,50,52,49,51,53,49,34,42,73,74,66,43,36,48,74,44,72,44,38,30,78,32,49,43,56,25,62,45,26,69,51,49,64,48,77,47,58,65,53,20,46,47,49,43,50,46,38,58,53,26,31,68,62,70,72,64,52,50,73,25,34,29,36,34,52,50,86,50,62,71,60,28,50,54,52,49,45,51,43,40,54,52,28,62,71,39,73,43,38,35,46,79,78,82,82,70,47,49,32,22,26,57,37,64,43,46,57,39,48,31,32,26,10,28,72,64,47,16,44,46,82,44,71,73,51,34,71,76,33,52,49,33,38,60,72,63,47,40,76,70,43,73,45,65,66,57,52,43,35,42,74,53,21,48,44,28,40,34,30,39,34,51,50,49,73,70,35,75,62,48,64,45,52,45,35,42,32,65,50,35,62,55,67,66,62,75,74,86,31,60,57,46,50,36,36,38,38,48,54,38,21,67,72,68,74,35,63,71,60,18,50,56,57,44,54,47,43,43,95,53,90,52,46,66,35,46,48,46,30,43,71,74,35,11,27,45,94,73,29,51,51,52,53,49,48,46,50,42,26,53,74,60,65,39,81,63,65,78,23,28,50,32,48,35,34,56,44,62,57,72,60,77,48,93,84,50,88,51,41,64,58,41,47,12,45,52,44,30,43,45,52,25,46,72,41,86,13,35,72,56,62,72,62,47,38,65,48,52,58,47,38,41,77,65,51,56,50,66,56,53,53,57,47,50,47,49,59,41,53,66,58,38,22,65,52,79,57,53,80,64,36,50,66,60,52,46,49,46,30,27,50,49,30,24,50,74,56,70,42,57,41,47,71,82,49,59,72,70,64,93,43,72,65,52,48,49,52,50,46,54,51,51,50,52,51,51,53,51,56,60,51,68,65,68,75,79,69,79,76,74,75,80,66,86,33,76,23,62,24,70,24,31,45,66,40,54,59,74,78,75,135,112,59,67,69,57,54,54,52,52,51,51,46,72,66,38,85,69,58,19,44,34,47,35,44,52,52,50,51,52,49,33,42,74,74,65,42,37,48,74,44,71,44,38,30,78,31,50,45,58,26,60,43,26,70,51,50,64,47,79,46,57,65,54,19,48,48,48,42,49,46,37,60,51,27,31,70,62,70,74,64,52,51,71,25,36,27,34,34,52,48,86,49,61,73,60,29,49,54,53,49,46,52,45,42,53,52,28,62,72,38,74,42,37,36,46,79,79,81,84,71,48,50,31,22,24,57,39,64,45,46,56,40,47,31,34,26,9,28,70,63,47,15,44,47,82,43,70,74,51,35,71,75,35,51,50,34,37,62,73,63,47,41,75,71,43,74,46,66,65,57,52,42,35,41,76,53,21,49,42,27,40,35,31,39,34,51,52,50,74,70,34,75,62,47,66,44,52,45,34,41,32,66,51,34,63,58,67,67,61,74,73,86,31,61,57,47,50,37,36,40,37,48,54,38,21,67,72,68,74,34,62,71,59,17,50,54,56,43,55,48,46,43,95,52,92,51,46,66,32,44,48,45,30,44,72,75,35,12,57,56,94,72,30,50,51,52,52,49,47,46,49,43,25,53,73,60,64,39,80,64,64,77,22,30,53,32,46,36,34,55,44,62,58,68,58,76,49,93,85,52,89,51,41,61,58,42,48,12,46,52,43,28,43,44,51,26,45,73,40,87,16,34,72,59,62,71,62,48,36,65,52,52,56,57,50,37,77,55,84,53,40,62,52,46,55,54,46,49,49,47,56,32,54,61,54,54,9,71,24,82,57,48,75,66,39,50,66,60,52,47,49,48,30,26,52,49,29,25,49,76,55,72,42,55,42,47,73,84,48,59,71,70,62,93,43,69,66,53,48,49,52,50,46,54,52,51,51,54,51,51,52,52,57,58,54,66,65,67,77,78,74,82,75,74,75,80,68,85,48,72,36,34,35,77,48,45,49,62,58,60,56,69,81,75,135

pLDDT: mean 78.69, std 19.26, range [23.03, 98.25]